Protein 5F9Z (pdb70)

Foldseek 3Di:
DQPDFDDDPLCCDPLFFPDACQPGVQSNLVCQCVSLQQWDDDPDAQDIDGGCQLVLLVVLLCVVVVVLVVVVVAEEDDFDQKDFPVLVVLVDDVQFWDWAQDDPPHGDPGIITGAQDCLSGPLLVLLVQAAAQVSPWHKYKYWDKHATNDPDHHDPLQGGRIWIKMKMKIWHPDLVVLVVVLVSVQVSLQCSLCVQLLFHWFWFWDFPLGADPQADTKIFTKGAQLSQLAIGTQWIKGFNQQSSQVSSVNWYQYPVGDIDGIGMMMIMGISSSSVSSQSLQHHSLHGATQQNRRQAQEEEEEQAAPDFDDPLQVVLVVLLVVLCVVLVHRYYYDRPNHDGSSNVVSSVLSNNHQWYWYHYPVCSVQQWTWIAGNRHRDIDIGHSVCCNPVVVVSSVVSSVVSSVVSVVVQVVQEDEDAAPVCVLVSQVSSGKYWYQAQSDPVQQVVQCVVVVVSGKGFPRHGPDQPDDADVPPRPGNGDRHHGDGITIMHHHD/DLLFQPDACQPGVQSNLVSLCVSLQQWDDDPDAQDIDGGCLLVLLVVLLCVVLVVLVVVVVAEEDDFDQKDFVCLVCQPHDDDDVRDPFWDWDQADVPHGDPGIITGDQDCLSGCLLVLLVQAAAQVSPWHKYKYWDKHATPDPPHHDPLQHGRIWTKMKMKIWHPDLVVLVVVQVSVQVSLQCSLCVQLLFHWFWFWAFPVGADPQADTKIFTKHAQLSHLAIGTAWIKGFRAQSSQVRSVNWYQYPVRDIDGIGMMMIMGISSSSVSSQSLQPGSLHGAGQQNSRQAQEEEEEADPDQAGDPLNVVLVVLLVVLCVVLVGRYDYDRDSVDHVVRVVSSVLSSNHQWYWYHYPVLSVVQWTWIAGNRPRDTDTGHSVCCSPVVVVVSVVSSVVSNVVSVVVQVVQEDEDAAPPCVQVSLVSSHKYKYQAQSDPVQQVVQQVVCVVVPPGKGFRGAGPDQPDDADVPPRCHRRDGHHGPGITIMTHHD

Solvent-accessible surface area: 38122 Å² total; per-residue (Å²): 67,27,57,141,70,125,66,35,86,57,6,87,46,149,105,0,14,79,8,43,8,88,118,43,18,84,69,0,10,33,23,0,0,48,70,0,66,0,1,7,98,19,80,11,69,3,2,29,0,15,27,19,25,0,15,56,0,5,43,22,0,48,73,46,1,24,52,78,0,91,135,45,111,3,97,7,0,11,0,3,2,0,0,33,27,86,46,39,125,88,102,90,36,80,88,43,15,0,27,0,30,10,11,5,75,70,126,39,117,71,52,20,0,1,2,17,36,0,19,13,0,0,0,36,19,0,29,131,33,4,75,29,44,139,63,19,65,31,32,1,0,0,25,14,13,0,1,62,39,14,194,101,157,25,23,11,6,4,43,9,46,15,20,17,26,0,3,0,2,0,0,1,30,66,116,147,62,0,41,77,5,0,47,62,0,3,74,29,0,9,29,2,0,35,77,11,0,0,2,6,10,29,77,0,34,11,3,103,60,42,45,42,109,20,3,56,46,4,30,0,0,4,1,12,0,33,39,52,8,98,0,1,55,3,6,28,0,22,0,0,2,44,60,18,0,123,108,34,37,0,76,3,100,39,130,118,44,57,76,56,77,0,18,0,0,4,5,7,3,28,4,34,0,0,0,0,0,0,2,10,13,2,18,18,8,0,0,2,0,0,4,96,0,0,16,22,15,0,1,0,0,0,66,22,102,140,85,121,23,72,148,95,4,31,129,9,0,84,55,0,38,83,40,0,124,92,36,62,8,73,13,33,44,4,71,84,19,81,57,41,26,14,54,0,34,4,42,35,9,4,9,0,6,0,1,25,0,28,0,4,102,64,18,39,150,146,116,7,0,82,0,4,4,7,12,35,25,69,110,39,71,10,52,2,103,83,0,121,69,55,0,49,112,10,12,123,80,0,20,96,39,11,36,130,70,2,67,92,46,12,96,106,3,47,67,104,5,69,74,56,123,47,0,33,95,11,6,102,111,35,54,2,0,12,0,3,0,1,29,59,72,80,7,0,53,102,0,56,57,29,0,61,211,136,53,0,58,1,0,0,17,12,81,116,60,130,61,89,45,122,114,83,76,26,50,10,8,62,46,107,39,65,13,124,83,3,0,2,0,1,39,29,51,132,80,92,14,24,106,8,52,10,114,121,44,18,86,67,0,8,31,25,0,0,53,64,0,68,0,0,11,98,16,76,9,71,8,3,31,0,14,31,21,29,0,15,55,0,4,45,26,0,50,72,49,0,21,101,27,0,92,116,45,114,4,91,8,0,13,0,3,0,0,0,14,31,74,41,14,20,36,142,60,99,136,45,82,15,74,32,104,60,2,0,7,4,37,10,15,19,106,64,114,38,116,78,49,10,0,0,0,17,36,0,15,14,0,0,0,36,21,0,27,132,36,5,69,36,85,67,60,20,63,26,36,2,0,0,22,13,12,0,1,62,30,31,201,110,161,29,15,12,5,8,62,10,27,16,19,18,26,0,4,0,2,0,0,1,36,67,116,149,63,0,42,73,6,0,49,61,0,2,75,30,0,10,29,0,0,54,78,7,0,0,3,9,14,26,70,0,37,11,2,110,66,41,41,60,125,21,5,59,45,4,29,0,0,5,1,12,0,37,41,46,5,71,2,6,55,3,7,28,0,23,0,0,3,47,60,17,0,123,68,23,37,0,72,5,93,22,94,172,46,73,72,68,70,0,27,0,0,4,6,9,1,29,4,38,0,0,0,1,0,0,0,12,13,4,38,75,83,0,0,2,0,0,2,98,0,0,16,23,15,0,0,0,0,0,48,37,88,82,97,61,23,71,122,44,5,91,60,16,1,78,66,0,44,84,41,0,120,82,33,61,6,75,10,32,41,3,64,81,76,66,70,69,38,48,60,0,52,40,32,31,22,2,7,0,6,0,1,18,0,27,0,5,84,59,20,38,149,126,111,8,0,81,0,3,3,6,27,61,74,68,114,54,75,8,50,3,97,91,0,95,68,19,0,48,132,21,11,127,87,1,19,96,33,10,45,133,86,4,31,91,73,14,105,114,4,49,58,106,9,70,68,48,127,45,0,32,82,9,7,104,117,29,42,2,0,10,0,3,0,16,37,45,66,85,7,0,51,99,0,52,58,80,0,46,82,54,88,56,34,0,56,0,2,0,12,10,78,108,66,131,54,92,53,57,104,62,71,30,45,8,10,51,45,97,117,98,8,55,77,0,0,1,0,0,32,38,77

CATH classification: 3.30.930.10 (+2 more: 3.40.50.800, 3.30.110.30)

Nearest PDB structures (foldseek):
  5f9z-assembly3_B  TM=1.002E+00  e=0.000E+00  Cryptosporidium parvum
  5f9z-assembly3_A  TM=9.876E-01  e=3.030E-100  Cryptosporidium parvum
  5f9y-assembly3_A  TM=9.930E-01  e=8.734E-97  Cryptosporidium parvum
  5f9y-assembly3_B  TM=9.967E-01  e=9.806E-95  Cryptosporidium parvum
  7f97-assembly1_A  TM=9.718E-01  e=1.079E-75  Plasmodium falciparum 3D7

Secondary structure (DSSP, 8-state):
--S-SPP-TTTTSTTS--S-TTTSHHHHHHHHHHHTTSEEE-SSTT-EEE-HHHHHHHHHHHHHHHHHHHTTTPEE-B--SEEEHHHHH----GGG-EEEEEETTEEEEEEEEE-S-SHHHHHHHHHHH--BGGG--EEEEEEEEEE----SPPBTTTB-SEEEEEEEEEEESSHHHHHHHHHHHHHHHHHIIIIIS----EEEE--TTTS-TTSSEEEEEEEEETTTTEEEEEEEEEEEETHHHHHHT-EEE-TTS-EEE-EEEEEEEETHHHHHHHHHH-BTTB----TTT-S-SEEEEES--SSPPPHHHHHHHHHHHHHHHHTT--EEE---TTS-HHHHHHHHHHTT-SEEEEE-HHHHHHTEEEEEETTT--EEEEEGGGHHHHHHHHHHHHHHHHHHHHHHHHHTTEEE-SSGGGHHHHHHTT-EEEEEE---HHHHHHHHHHHHT---EEEEEESS--S---TTT-B-SSSSSBP-EEEEEE-B-/-TTS--S-TTTTHHHHHHHHHHHTTSEEE-SSTT-EEE-HHHHHHHHHHHHHHHHHHHTTTPEE-B--SEEEHHHHTTTS---TTS-TT-EEEEEETTEEEEEEEEE-S-SHHHHHHHHHHH--BGGG--EEEEEEEEEE----SPPBTTTB-SEEEEEEEEEEESSHHHHHHHHHHHHHHHHHIIIIIT----EEEE--TTTS-TTSSEEEEEEEEETTTTEEEEEEEEEEEETHHHHHHT-EEE-TTS-EEE-EEEEEEEETHHHHHHHHHH-BTTB----TTT-S-SEEEEE--SSSS--HHHHHHHHHHHHHHHHTT--EEE---TTS-HHHHHHHHHHTT-SEEEEE-HHHHTTTEEEEEETTT--EEEEEGGGHHHHHHHHHHHHHHHHHHHHHHHHHHTEEE-SSGGGSHHHHHTT-EEEEEE---HHHHHHHHHHHHHT---EEEEEEES---S---TTT-B-SSSSSBP-EEEEEEEB-

Sequence (981 aa):
AHHHHHHSKENESLLGITADKITSFADWYSQVIVKSEMIEYYDISGCYILRPWSYFIWETIQSVFDQKIKQHDVQNAYFPIFVTQKKLETEGFSPEVAWVTKSGKSDLAEPIAIRPTSETIMYPYFAKWIRSHRRDLPLKINQWTSIVRWEFKHPTPFIRTREFLWQEGHTAHSTRRKEALEMVDIILNEYASIYEDLLATPVVKGTKSENEKFPGGDITKSIEGFIPEIGRAVQAATSHLLGQNFSKMFGVEFEDEKGNKEYAHQTSWGLTTRAIGVMIMTHGDNKGLVLPPKVAPVQVIIIPIIFKTVITEEQKKICNEVECILKKAGVRVKIDDRSNNYTPGWKYNHWEVKGVCLRFEVGPRDIEKRSVRVVVRDNMEKMDIPISELESKIPKLLEEFQNRLLFKAKQRQNESIIRVDTFDKVMDTLNQKKMVIAPWCEDVSCEEEIKKETARLAMKSLCIPNDQIFKIEEGKTKCFFCDKLAKKFTLFGRSYSLLGITADKITSFADWYSQVIVKSEMIEYYDISGCYILRPWSYFIWETIQSVFDQKIKQHDVQNAYFPIFVTQKKLETEKDHVEGFSPEVAWVTKSGKSDLAEPIAIRPTSETIMYPYFAKWIRSHRDLPLKINQWTSIVRWEFKHPTPFIRTREFLWQEGHTAHSTRRKEALEMVDIILNEYASIYEDLLATPVVKGTKSENEKFPGGDITKSIEGFIPEIGRAVQAATSHLLGQNFSKMFGVEFEDEKGNKEYAHQTSWGLTTRAIGVMIMTHGDNKGLVLPPKVAPVQVIIIPIIFKTVITEEQKKICNEVECILKKAGVRVKIDDRSNYTPGWKYNHWEVKGVCLRFEVGPRDIEKRSVRVVVRDNMEKMDIPISELESKIPKLLEEFQNRLLFKAKQRQNESIIRVDTFDKVMDTLNQKKMVIAPWCEDVSCEEEIKKETARLSGAMKSLCIPNDQIFKIEEGKTKCFFCDKLAKKFTLFGRSY

Structure (mmCIF, N/CA/C/O backbone):
data_5F9Z
#
_entry.id   5F9Z
#
_cell.length_a   89.400
_cell.length_b   108.720
_cell.length_c   126.350
_cell.angle_alpha   90.000
_cell.angle_beta   90.000
_cell.angle_gamma   90.000
#
_symmetry.space_group_name_H-M   'P 21 21 21'
#
loop_
_entity.id
_entity.type
_entity.pdbx_description
1 polymer 'Aminoacyl-tRNA synthetase'
2 non-polymer 'MAGNESIUM ION'
3 non-polymer 'PHOSPHOAMINOPHOSPHONIC ACID-ADENYLATE ESTER'
4 non-polymer 7-bromo-6-chloro-3-{3-[(2R,3S)-3-hydroxypiperidin-2-yl]-2-oxopropyl}quinazolin-4(3H)-one
5 non-polymer 'ZINC ION'
6 non-polymer GLYCEROL
7 water water
#
loop_
_atom_site.group_PDB
_atom_site.id
_atom_site.type_symbol
_atom_site.label_atom_id
_atom_site.label_alt_id
_atom_site.label_comp_id
_atom_site.label_asym_id
_atom_site.label_entity_id
_atom_site.label_seq_id
_atom_site.pdbx_PDB_ins_code
_atom_site.Cartn_x
_atom_site.Cartn_y
_atom_site.Cartn_z
_atom_site.occupancy
_atom_site.B_iso_or_equiv
_atom_site.auth_seq_id
_atom_site.auth_comp_id
_atom_site.auth_asym_id
_atom_site.auth_atom_id
_atom_site.pdbx_PDB_model_num
ATOM 1 N N . ALA A 1 2 ? 20.560 38.023 38.880 1.00 73.48 179 ALA A N 1
ATOM 2 C CA . ALA A 1 2 ? 19.378 37.387 39.455 1.00 75.54 179 ALA A CA 1
ATOM 3 C C . ALA A 1 2 ? 19.729 35.978 39.915 1.00 73.54 179 ALA A C 1
ATOM 4 O O . ALA A 1 2 ? 18.879 35.214 40.370 1.00 73.48 179 ALA A O 1
ATOM 6 N N . HIS A 1 3 ? 21.012 35.667 39.791 1.00 72.04 180 HIS A N 1
ATOM 7 C CA . HIS A 1 3 ? 21.592 34.371 40.117 1.00 69.31 180 HIS A CA 1
ATOM 8 C C . HIS A 1 3 ? 22.060 34.274 41.562 1.00 70.42 180 HIS A C 1
ATOM 9 O O . HIS A 1 3 ? 22.082 33.173 42.127 1.00 67.80 180 HIS A O 1
ATOM 16 N N . HIS A 1 4 ? 22.457 35.395 42.163 1.00 74.22 181 HIS A N 1
ATOM 17 C CA . HIS A 1 4 ? 23.016 35.397 43.510 1.00 77.15 181 HIS A CA 1
ATOM 18 C C . HIS A 1 4 ? 22.207 36.294 44.436 1.00 81.90 181 HIS A C 1
ATOM 19 O O . HIS A 1 4 ? 22.759 37.176 45.102 1.00 84.85 181 HIS A O 1
ATOM 21 N N . HIS A 1 5 ? 20.894 36.077 44.485 1.00 84.27 182 HIS A N 1
ATOM 22 C CA . HIS A 1 5 ? 20.001 36.863 45.325 1.00 91.10 182 HIS A CA 1
ATOM 23 C C . HIS A 1 5 ? 19.653 36.177 46.638 1.00 96.71 182 HIS A C 1
ATOM 24 O O . HIS A 1 5 ? 19.611 36.835 47.681 1.00 100.76 182 HIS A O 1
ATOM 31 N N . HIS A 1 6 ? 19.399 34.874 46.611 1.00 96.53 183 HIS A N 1
ATOM 32 C CA . HIS A 1 6 ? 18.899 34.168 47.779 1.00 99.85 183 HIS A CA 1
ATOM 33 C C . HIS A 1 6 ? 20.047 33.653 48.647 1.00 98.94 183 HIS A C 1
ATOM 34 O O . HIS A 1 6 ? 21.224 33.729 48.287 1.00 97.39 183 HIS A O 1
ATOM 41 N N . HIS A 1 7 ? 19.680 33.117 49.809 1.00 96.11 184 HIS A N 1
ATOM 42 C CA . HIS A 1 7 ? 20.656 32.779 50.836 1.00 92.00 184 HIS A CA 1
ATOM 43 C C . HIS A 1 7 ? 21.474 31.553 50.447 1.00 84.45 184 HIS A C 1
ATOM 44 O O . HIS A 1 7 ? 20.919 30.499 50.122 1.00 81.83 184 HIS A O 1
ATOM 51 N N . HIS A 1 8 ? 22.796 31.692 50.495 1.00 80.68 185 HIS A N 1
ATOM 52 C CA . HIS A 1 8 ? 23.719 30.582 50.308 1.00 74.30 185 HIS A CA 1
ATOM 53 C C . HIS A 1 8 ? 24.163 30.049 51.665 1.00 77.28 185 HIS A C 1
ATOM 54 O O . HIS A 1 8 ? 24.492 30.822 52.570 1.00 80.30 185 HIS A O 1
ATOM 61 N N . SER A 1 9 ? 24.173 28.726 51.798 1.00 76.06 186 SER A N 1
ATOM 62 C CA . SER A 1 9 ? 24.552 28.082 53.045 1.00 78.09 186 SER A CA 1
ATOM 63 C C . SER A 1 9 ? 26.061 27.847 53.083 1.00 76.67 186 SER A C 1
ATOM 64 O O . SER A 1 9 ? 26.793 28.158 52.139 1.00 73.47 186 SER A O 1
ATOM 67 N N . LYS A 1 10 ? 26.536 27.287 54.199 1.00 79.99 187 LYS A N 1
ATOM 68 C CA . LYS A 1 10 ? 27.957 26.984 54.327 1.00 79.34 187 LYS A CA 1
ATOM 69 C C . LYS A 1 10 ? 28.387 25.890 53.359 1.00 74.79 187 LYS A C 1
ATOM 70 O O . LYS A 1 10 ? 29.543 25.873 52.920 1.00 73.97 187 LYS A O 1
ATOM 72 N N . GLU A 1 11 ? 27.480 24.973 53.017 1.00 72.50 188 GLU A N 1
ATOM 73 C CA . GLU A 1 11 ? 27.791 23.938 52.040 1.00 68.62 188 GLU A CA 1
ATOM 74 C C . GLU A 1 11 ? 27.675 24.435 50.605 1.00 66.75 188 GLU A C 1
ATOM 75 O O . GLU A 1 11 ? 28.305 23.858 49.712 1.00 63.22 188 GLU A O 1
ATOM 81 N N . ASN A 1 12 ? 26.885 25.485 50.363 1.00 69.11 189 ASN A N 1
ATOM 82 C CA . ASN A 1 12 ? 26.824 26.063 49.025 1.00 67.63 189 ASN A CA 1
ATOM 83 C C . ASN A 1 12 ? 28.124 26.767 48.662 1.00 67.55 189 ASN A C 1
ATOM 84 O O . ASN A 1 12 ? 28.491 26.820 47.482 1.00 64.24 189 ASN A O 1
ATOM 89 N N . GLU A 1 13 ? 28.832 27.307 49.653 1.00 71.95 190 GLU A N 1
ATOM 90 C CA . GLU A 1 13 ? 30.103 27.982 49.421 1.00 73.48 190 GLU A CA 1
ATOM 91 C C . GLU A 1 13 ? 31.278 27.018 49.321 1.00 73.39 190 GLU A C 1
ATOM 92 O O . GLU A 1 13 ? 32.418 27.471 49.173 1.00 73.83 190 GLU A O 1
ATOM 94 N N . SER A 1 14 ? 31.034 25.712 49.397 1.00 72.64 191 SER A N 1
ATOM 95 C CA . SER A 1 14 ? 32.099 24.726 49.308 1.00 70.35 191 SER A CA 1
ATOM 96 C C . SER A 1 14 ? 32.534 24.539 47.856 1.00 65.08 191 SER A C 1
ATOM 97 O O . SER A 1 14 ? 31.965 25.116 46.925 1.00 62.79 191 SER A O 1
ATOM 100 N N . LEU A 1 15 ? 33.569 23.719 47.664 1.00 63.50 192 LEU A N 1
ATOM 101 C CA . LEU A 1 15 ? 33.949 23.315 46.317 1.00 58.37 192 LEU A CA 1
ATOM 102 C C . LEU A 1 15 ? 32.946 22.341 45.715 1.00 55.26 192 LEU A C 1
ATOM 103 O O . LEU A 1 15 ? 32.913 22.182 44.491 1.00 54.37 192 LEU A O 1
ATOM 108 N N . LEU A 1 16 ? 32.135 21.685 46.549 1.00 53.50 193 LEU A N 1
ATOM 109 C CA . LEU A 1 16 ? 31.038 20.868 46.050 1.00 48.24 193 LEU A CA 1
ATOM 110 C C . LEU A 1 16 ? 29.880 21.706 45.531 1.00 44.90 193 LEU A C 1
ATOM 111 O O . LEU A 1 16 ? 28.981 21.158 44.885 1.00 43.26 193 LEU A O 1
ATOM 116 N N . GLY A 1 17 ? 29.876 23.010 45.804 1.00 42.81 194 GLY A N 1
ATOM 117 C CA . GLY A 1 17 ? 28.948 23.928 45.183 1.00 41.41 194 GLY A CA 1
ATOM 118 C C . GLY A 1 17 ? 29.532 24.530 43.921 1.00 39.50 194 GLY A C 1
ATOM 119 O O . GLY A 1 17 ? 30.563 24.097 43.404 1.00 38.51 194 GLY A O 1
ATOM 120 N N . ILE A 1 18 ? 28.854 25.557 43.420 1.00 37.94 195 ILE A N 1
ATOM 121 C CA . ILE A 1 18 ? 29.284 26.270 42.224 1.00 34.81 195 ILE A CA 1
ATOM 122 C C . ILE A 1 18 ? 30.083 27.489 42.664 1.00 35.70 195 ILE A C 1
ATOM 123 O O . ILE A 1 18 ? 29.569 28.352 43.386 1.00 36.62 195 ILE A O 1
ATOM 128 N N . THR A 1 19 ? 31.343 27.554 42.236 1.00 33.97 196 THR A N 1
ATOM 129 C CA . THR A 1 19 ? 32.235 28.633 42.639 1.00 34.58 196 THR A CA 1
ATOM 130 C C . THR A 1 19 ? 32.270 29.778 41.638 1.00 40.63 196 THR A C 1
ATOM 131 O O . THR A 1 19 ? 32.578 30.912 42.020 1.00 42.61 196 THR A O 1
ATOM 135 N N . ALA A 1 20 ? 31.962 29.510 40.373 1.00 37.70 197 ALA A N 1
ATOM 136 C CA . ALA A 1 20 ? 31.994 30.531 39.340 1.00 36.78 197 ALA A CA 1
ATOM 137 C C . ALA A 1 20 ? 30.662 31.265 39.274 1.00 38.31 197 ALA A C 1
ATOM 138 O O . ALA A 1 20 ? 29.592 30.650 39.307 1.00 37.66 197 ALA A O 1
ATOM 140 N N . ASP A 1 21 ? 30.744 32.586 39.174 1.00 40.24 198 ASP A N 1
ATOM 141 C CA . ASP A 1 21 ? 29.558 33.425 39.104 1.00 40.99 198 ASP A CA 1
ATOM 142 C C . ASP A 1 21 ? 28.917 33.322 37.724 1.00 39.56 198 ASP A C 1
ATOM 143 O O . ASP A 1 21 ? 29.605 33.344 36.700 1.00 32.99 198 ASP A O 1
ATOM 148 N N . LYS A 1 22 ? 27.585 33.205 37.698 1.00 33.99 199 LYS A N 1
ATOM 149 C CA . LYS A 1 22 ? 26.889 32.971 36.433 1.00 32.20 199 LYS A CA 1
ATOM 150 C C . LYS A 1 22 ? 27.029 34.157 35.486 1.00 36.86 199 LYS A C 1
ATOM 151 O O . LYS A 1 22 ? 27.164 33.976 34.270 1.00 34.20 199 LYS A O 1
ATOM 157 N N . ILE A 1 23 ? 27.001 35.377 36.019 1.00 39.74 200 ILE A N 1
ATOM 158 C CA . ILE A 1 23 ? 27.007 36.557 35.161 1.00 40.98 200 ILE A CA 1
ATOM 159 C C . ILE A 1 23 ? 28.427 36.925 34.746 1.00 40.44 200 ILE A C 1
ATOM 160 O O . ILE A 1 23 ? 28.701 37.155 33.562 1.00 39.71 200 ILE A O 1
ATOM 165 N N . THR A 1 24 ? 29.354 36.981 35.704 1.00 38.46 201 THR A N 1
ATOM 166 C CA . THR A 1 24 ? 30.703 37.449 35.405 1.00 44.73 201 THR A CA 1
ATOM 167 C C . THR A 1 24 ? 31.614 36.355 34.860 1.00 42.06 201 THR A C 1
ATOM 168 O O . THR A 1 24 ? 32.597 36.673 34.181 1.00 43.61 201 THR A O 1
ATOM 172 N N . SER A 1 25 ? 31.320 35.078 35.138 1.00 39.58 202 SER A N 1
ATOM 173 C CA . SER A 1 25 ? 32.125 33.958 34.656 1.00 37.39 202 SER A CA 1
ATOM 174 C C . SER A 1 25 ? 31.170 32.873 34.147 1.00 34.75 202 SER A C 1
ATOM 175 O O . SER A 1 25 ? 31.054 31.787 34.713 1.00 34.03 202 SER A O 1
ATOM 178 N N . PHE A 1 26 ? 30.484 33.176 33.042 1.00 35.35 203 PHE A N 1
ATOM 179 C CA . PHE A 1 26 ? 29.408 32.311 32.566 1.00 35.57 203 PHE A CA 1
ATOM 180 C C . PHE A 1 26 ? 29.933 30.967 32.077 1.00 34.62 203 PHE A C 1
ATOM 181 O O . PHE A 1 26 ? 29.349 29.921 32.384 1.00 33.24 203 PHE A O 1
ATOM 189 N N . ALA A 1 27 ? 31.022 30.974 31.303 1.00 36.29 204 ALA A N 1
ATOM 190 C CA . ALA A 1 27 ? 31.547 29.725 30.759 1.00 34.07 204 ALA A CA 1
ATOM 191 C C . ALA A 1 27 ? 31.963 28.769 31.869 1.00 35.44 204 ALA A C 1
ATOM 192 O O . ALA A 1 27 ? 31.652 27.573 31.818 1.00 36.25 204 ALA A O 1
ATOM 194 N N . ASP A 1 28 ? 32.663 29.279 32.884 1.00 36.12 205 ASP A N 1
ATOM 195 C CA . ASP A 1 28 ? 33.054 28.433 34.006 1.00 35.20 205 ASP A CA 1
ATOM 196 C C . ASP A 1 28 ? 31.842 28.024 34.834 1.00 33.31 205 ASP A C 1
ATOM 197 O O . ASP A 1 28 ? 31.789 26.904 35.356 1.00 32.28 205 ASP A O 1
ATOM 202 N N . TRP A 1 29 ? 30.856 28.917 34.964 1.00 33.48 206 TRP A N 1
ATOM 203 C CA . TRP A 1 29 ? 29.628 28.563 35.669 1.00 32.58 206 TRP A CA 1
ATOM 204 C C . TRP A 1 29 ? 28.897 27.430 34.963 1.00 31.24 206 TRP A C 1
ATOM 205 O O . TRP A 1 29 ? 28.424 26.487 35.608 1.00 22.87 206 TRP A O 1
ATOM 216 N N . TYR A 1 30 ? 28.794 27.506 33.634 1.00 30.70 207 TYR A N 1
ATOM 217 C CA . TYR A 1 30 ? 28.079 26.480 32.883 1.00 29.46 207 TYR A CA 1
ATOM 218 C C . TYR A 1 30 ? 28.769 25.128 33.002 1.00 27.68 207 TYR A C 1
ATOM 219 O O . TYR A 1 30 ? 28.105 24.094 33.137 1.00 26.74 207 TYR A O 1
ATOM 228 N N . SER A 1 31 ? 30.104 25.116 32.971 1.00 28.74 208 SER A N 1
ATOM 229 C CA . SER A 1 31 ? 30.839 23.861 33.081 1.00 28.05 208 SER A CA 1
ATOM 230 C C . SER A 1 31 ? 30.653 23.230 34.457 1.00 29.33 208 SER A C 1
ATOM 231 O O . SER A 1 31 ? 30.399 22.026 34.568 1.00 29.16 208 SER A O 1
ATOM 234 N N . GLN A 1 32 ? 30.775 24.031 35.519 1.00 30.59 209 GLN A N 1
ATOM 235 C CA . GLN A 1 32 ? 30.620 23.493 36.867 1.00 32.04 209 GLN A CA 1
ATOM 236 C C . GLN A 1 32 ? 29.201 22.994 37.108 1.00 32.69 209 GLN A C 1
ATOM 237 O O . GLN A 1 32 ? 28.999 21.995 37.808 1.00 34.60 209 GLN A O 1
ATOM 243 N N . VAL A 1 33 ? 28.205 23.672 36.535 1.00 31.00 210 VAL A N 1
ATOM 244 C CA . VAL A 1 33 ? 26.816 23.297 36.780 1.00 29.54 210 VAL A CA 1
ATOM 245 C C . VAL A 1 33 ? 26.497 21.953 36.134 1.00 27.67 210 VAL A C 1
ATOM 246 O O . VAL A 1 33 ? 25.851 21.095 36.746 1.00 27.68 210 VAL A O 1
ATOM 250 N N . ILE A 1 34 ? 26.950 21.739 34.898 1.00 27.08 211 ILE A N 1
ATOM 251 C CA . ILE A 1 34 ? 26.630 20.491 34.211 1.00 27.49 211 ILE A CA 1
ATOM 252 C C . ILE A 1 34 ? 27.506 19.331 34.669 1.00 27.31 211 ILE A C 1
ATOM 253 O O . ILE A 1 34 ? 27.100 18.170 34.533 1.00 27.15 211 ILE A O 1
ATOM 258 N N . VAL A 1 35 ? 28.689 19.602 35.210 1.00 25.82 212 VAL A N 1
ATOM 259 C CA . VAL A 1 35 ? 29.576 18.535 35.667 1.00 26.92 212 VAL A CA 1
ATOM 260 C C . VAL A 1 35 ? 29.261 18.126 37.100 1.00 27.02 212 VAL A C 1
ATOM 261 O O . VAL A 1 35 ? 29.034 16.947 37.383 1.00 26.05 212 VAL A O 1
ATOM 265 N N . LYS A 1 36 ? 29.237 19.091 38.024 1.00 25.99 213 LYS A N 1
ATOM 266 C CA . LYS A 1 36 ? 29.018 18.775 39.431 1.00 26.40 213 LYS A CA 1
ATOM 267 C C . LYS A 1 36 ? 27.621 18.231 39.699 1.00 26.10 213 LYS A C 1
ATOM 268 O O . LYS A 1 36 ? 27.425 17.533 40.700 1.00 26.74 213 LYS A O 1
ATOM 274 N N . SER A 1 37 ? 26.650 18.530 38.839 1.00 25.23 214 SER A N 1
ATOM 275 C CA . SER A 1 37 ? 25.317 17.960 38.974 1.00 24.90 214 SER A CA 1
ATOM 276 C C . SER A 1 37 ? 25.210 16.565 38.375 1.00 27.06 214 SER A C 1
ATOM 277 O O . SER A 1 37 ? 24.111 15.999 38.364 1.00 26.72 214 SER A O 1
ATOM 280 N N . GLU A 1 38 ? 26.318 16.011 37.876 1.00 29.13 215 GLU A N 1
ATOM 281 C CA . GLU A 1 38 ? 26.343 14.681 37.265 1.00 30.25 215 GLU A CA 1
ATOM 282 C C . GLU A 1 38 ? 25.438 14.618 36.037 1.00 29.43 215 GLU A C 1
ATOM 283 O O . GLU A 1 38 ? 24.761 13.619 35.788 1.00 30.31 215 GLU A O 1
ATOM 289 N N . MET A 1 39 ? 25.425 15.703 35.264 1.00 28.67 216 MET A N 1
ATOM 290 C CA . MET A 1 39 ? 24.723 15.740 33.988 1.00 29.39 216 MET A CA 1
ATOM 291 C C . MET A 1 39 ? 25.621 15.341 32.826 1.00 28.43 216 MET A C 1
ATOM 292 O O . MET A 1 39 ? 25.191 14.598 31.936 1.00 26.71 216 MET A O 1
ATOM 297 N N . ILE A 1 40 ? 26.863 15.817 32.825 1.00 29.22 217 ILE A N 1
ATOM 298 C CA . ILE A 1 40 ? 27.738 15.752 31.661 1.00 30.71 217 ILE A CA 1
ATOM 299 C C . ILE A 1 40 ? 29.125 15.302 32.096 1.00 31.77 217 ILE A C 1
ATOM 300 O O . ILE A 1 40 ? 29.624 15.715 33.148 1.00 34.60 217 ILE A O 1
ATOM 305 N N . GLU A 1 41 ? 29.739 14.441 31.289 1.00 30.89 218 GLU A N 1
ATOM 306 C CA . GLU A 1 41 ? 31.156 14.124 31.390 1.00 33.28 218 GLU A CA 1
ATOM 307 C C . GLU A 1 41 ? 31.833 14.532 30.091 1.00 35.64 218 GLU A C 1
ATOM 308 O O . GLU A 1 41 ? 31.337 14.214 29.004 1.00 35.23 218 GLU A O 1
ATOM 314 N N . TYR A 1 42 ? 32.952 15.243 30.201 1.00 36.28 219 TYR A N 1
ATOM 315 C CA . TYR A 1 42 ? 33.703 15.622 29.014 1.00 36.73 219 TYR A CA 1
ATOM 316 C C . TYR A 1 42 ? 34.405 14.405 28.424 1.00 38.73 219 TYR A C 1
ATOM 317 O O . TYR A 1 42 ? 34.900 13.538 29.149 1.00 40.19 219 TYR A O 1
ATOM 326 N N . TYR A 1 43 ? 34.438 14.344 27.097 1.00 38.41 220 TYR A N 1
ATOM 327 C CA . TYR A 1 43 ? 34.980 13.209 26.369 1.00 37.51 220 TYR A CA 1
ATOM 328 C C . TYR A 1 43 ? 36.310 13.588 25.731 1.00 38.08 220 TYR A C 1
ATOM 329 O O . TYR A 1 43 ? 36.558 14.757 25.423 1.00 38.59 220 TYR A O 1
ATOM 338 N N . ASP A 1 44 ? 37.168 12.586 25.535 1.00 39.61 221 ASP A N 1
ATOM 339 C CA . ASP A 1 44 ? 38.479 12.830 24.943 1.00 41.49 221 ASP A CA 1
ATOM 340 C C . ASP A 1 44 ? 38.411 13.135 23.452 1.00 42.93 221 ASP A C 1
ATOM 341 O O . ASP A 1 44 ? 39.456 13.378 22.839 1.00 45.18 221 ASP A O 1
ATOM 346 N N . ILE A 1 45 ? 37.221 13.123 22.859 1.00 41.93 222 ILE A N 1
ATOM 347 C CA . ILE A 1 45 ? 37.013 13.531 21.475 1.00 43.52 222 ILE A CA 1
ATOM 348 C C . ILE A 1 45 ? 36.251 14.848 21.502 1.00 40.59 222 ILE A C 1
ATOM 349 O O . ILE A 1 45 ? 35.132 14.914 22.025 1.00 37.48 222 ILE A O 1
ATOM 354 N N . SER A 1 46 ? 36.863 15.892 20.946 1.00 42.47 223 SER A N 1
ATOM 355 C CA . SER A 1 46 ? 36.319 17.240 21.056 1.00 41.36 223 SER A CA 1
ATOM 356 C C . SER A 1 46 ? 34.916 17.316 20.468 1.00 39.22 223 SER A C 1
ATOM 357 O O . SER A 1 46 ? 34.613 16.686 19.452 1.00 41.11 223 SER A O 1
ATOM 360 N N . GLY A 1 47 ? 34.054 18.090 21.123 1.00 36.05 224 GLY A N 1
ATOM 361 C CA . GLY A 1 47 ? 32.691 18.266 20.674 1.00 34.50 224 GLY A CA 1
ATOM 362 C C . GLY A 1 47 ? 31.721 17.189 21.105 1.00 33.12 224 GLY A C 1
ATOM 363 O O . GLY A 1 47 ? 30.520 17.323 20.843 1.00 31.87 224 GLY A O 1
ATOM 364 N N . CYS A 1 48 ? 32.195 16.129 21.751 1.00 33.12 225 CYS A N 1
ATOM 365 C CA . CYS A 1 48 ? 31.342 15.050 22.225 1.00 30.13 225 CYS A CA 1
ATOM 366 C C . CYS A 1 48 ? 31.299 15.062 23.746 1.00 28.48 225 CYS A C 1
ATOM 367 O O . CYS A 1 48 ? 32.311 15.322 24.404 1.00 30.21 225 CYS A O 1
ATOM 370 N N . TYR A 1 49 ? 30.120 14.790 24.300 1.00 25.74 226 TYR A N 1
ATOM 371 C CA . TYR A 1 49 ? 29.908 14.855 25.738 1.00 24.32 226 TYR A CA 1
ATOM 372 C C . TYR A 1 49 ? 29.013 13.705 26.167 1.00 23.96 226 TYR A C 1
ATOM 373 O O . TYR A 1 49 ? 28.023 13.394 25.499 1.00 23.53 226 TYR A O 1
ATOM 382 N N . ILE A 1 50 ? 29.369 13.076 27.281 1.00 25.65 227 ILE A N 1
ATOM 383 C CA . ILE A 1 50 ? 28.602 11.953 27.806 1.00 26.34 227 ILE A CA 1
ATOM 384 C C . ILE A 1 50 ? 27.335 12.480 28.463 1.00 24.98 227 ILE A C 1
ATOM 385 O O . ILE A 1 50 ? 27.390 13.361 29.329 1.00 25.24 227 ILE A O 1
ATOM 390 N N . LEU A 1 51 ? 26.189 11.939 28.054 1.00 23.68 228 LEU A N 1
ATOM 391 C CA . LEU A 1 51 ? 24.901 12.300 28.645 1.00 21.41 228 LEU A CA 1
ATOM 392 C C . LEU A 1 51 ? 24.637 11.351 29.806 1.00 21.67 228 LEU A C 1
ATOM 393 O O . LEU A 1 51 ? 24.121 10.246 29.629 1.00 22.05 228 LEU A O 1
ATOM 398 N N . ARG A 1 52 ? 25.003 11.785 31.010 1.00 22.70 229 ARG A N 1
ATOM 399 C CA . ARG A 1 52 ? 24.745 11.001 32.204 1.00 23.92 229 ARG A CA 1
ATOM 400 C C . ARG A 1 52 ? 23.242 10.955 32.484 1.00 25.58 229 ARG A C 1
ATOM 401 O O . ARG A 1 52 ? 22.483 11.781 31.972 1.00 25.79 229 ARG A O 1
ATOM 409 N N . PRO A 1 53 ? 22.786 9.981 33.282 1.00 23.86 230 PRO A N 1
ATOM 410 C CA . PRO A 1 53 ? 21.335 9.821 33.495 1.00 25.28 230 PRO A CA 1
ATOM 411 C C . PRO A 1 53 ? 20.614 11.076 33.957 1.00 27.24 230 PRO A C 1
ATOM 412 O O . PRO A 1 53 ? 19.435 11.253 33.623 1.00 29.81 230 PRO A O 1
ATOM 416 N N . TRP A 1 54 ? 21.275 11.957 34.713 1.00 25.84 231 TRP A N 1
ATOM 417 C CA . TRP A 1 54 ? 20.589 13.141 35.219 1.00 24.85 231 TRP A CA 1
ATOM 418 C C . TRP A 1 54 ? 20.199 14.092 34.094 1.00 26.75 231 TRP A C 1
ATOM 419 O O . TRP A 1 54 ? 19.175 14.777 34.192 1.00 28.88 231 TRP A O 1
ATOM 430 N N . SER A 1 55 ? 20.993 14.150 33.025 1.00 25.79 232 SER A N 1
ATOM 431 C CA . SER A 1 55 ? 20.631 14.949 31.861 1.00 24.65 232 SER A CA 1
ATOM 432 C C . SER A 1 55 ? 19.869 14.135 30.823 1.00 21.97 232 SER A C 1
ATOM 433 O O . SER A 1 55 ? 18.966 14.664 30.166 1.00 20.58 232 SER A O 1
ATOM 436 N N . TYR A 1 56 ? 20.211 12.853 30.666 1.00 21.75 233 TYR A N 1
ATOM 437 C CA . TYR A 1 56 ? 19.540 12.035 29.662 1.00 22.10 233 TYR A CA 1
ATOM 438 C C . TYR A 1 56 ? 18.079 11.789 30.018 1.00 22.10 233 TYR A C 1
ATOM 439 O O . TYR A 1 56 ? 17.259 11.549 29.125 1.00 22.77 233 TYR A O 1
ATOM 448 N N . PHE A 1 57 ? 17.738 11.835 31.309 1.00 20.80 234 PHE A N 1
ATOM 449 C CA . PHE A 1 57 ? 16.334 11.774 31.702 1.00 21.31 234 PHE A CA 1
ATOM 450 C C . PHE A 1 57 ? 15.547 12.925 31.090 1.00 22.08 234 PHE A C 1
ATOM 451 O O . PHE A 1 57 ? 14.409 12.741 30.642 1.00 22.54 234 PHE A O 1
ATOM 459 N N . ILE A 1 58 ? 16.136 14.123 31.071 1.00 22.39 235 ILE A N 1
ATOM 460 C CA . ILE A 1 58 ? 15.436 15.287 30.540 1.00 23.45 235 ILE A CA 1
ATOM 461 C C . ILE A 1 58 ? 15.188 15.125 29.046 1.00 23.12 235 ILE A C 1
ATOM 462 O O . ILE A 1 58 ? 14.135 15.520 28.532 1.00 23.46 235 ILE A O 1
ATOM 467 N N . TRP A 1 59 ? 16.141 14.529 28.326 1.00 22.21 236 TRP A N 1
ATOM 468 C CA . TRP A 1 59 ? 15.919 14.268 26.908 1.00 24.30 236 TRP A CA 1
ATOM 469 C C . TRP A 1 59 ? 14.865 13.188 26.706 1.00 23.90 236 TRP A C 1
ATOM 470 O O . TRP A 1 59 ? 14.045 13.279 25.784 1.00 22.50 236 TRP A O 1
ATOM 481 N N . GLU A 1 60 ? 14.872 12.157 27.556 1.00 24.88 237 GLU A N 1
ATOM 482 C CA . GLU A 1 60 ? 13.833 11.135 27.484 1.00 24.53 237 GLU A CA 1
ATOM 483 C C . GLU A 1 60 ? 12.459 11.729 27.756 1.00 24.40 237 GLU A C 1
ATOM 484 O O . GLU A 1 60 ? 11.461 11.300 27.166 1.00 24.40 237 GLU A O 1
ATOM 490 N N . THR A 1 61 ? 12.387 12.717 28.651 1.00 23.30 238 THR A N 1
ATOM 491 C CA . THR A 1 61 ? 11.122 13.399 28.902 1.00 22.90 238 THR A CA 1
ATOM 492 C C . THR A 1 61 ? 10.725 14.259 27.708 1.00 23.99 238 THR A C 1
ATOM 493 O O . THR A 1 61 ? 9.565 14.245 27.279 1.00 26.06 238 THR A O 1
ATOM 497 N N . ILE A 1 62 ? 11.679 15.015 27.160 1.00 23.26 239 ILE A N 1
ATOM 498 C CA . ILE A 1 62 ? 11.421 15.778 25.941 1.00 24.07 239 ILE A CA 1
ATOM 499 C C . ILE A 1 62 ? 10.993 14.847 24.816 1.00 27.22 239 ILE A C 1
ATOM 500 O O . ILE A 1 62 ? 10.049 15.138 24.071 1.00 28.95 239 ILE A O 1
ATOM 505 N N . GLN A 1 63 ? 11.675 13.707 24.682 1.00 26.65 240 GLN A N 1
ATOM 506 C CA . GLN A 1 63 ? 11.317 12.750 23.641 1.00 28.24 240 GLN A CA 1
ATOM 507 C C . GLN A 1 63 ? 9.934 12.159 23.882 1.00 28.38 240 GLN A C 1
ATOM 508 O O . GLN A 1 63 ? 9.135 12.041 22.948 1.00 29.61 240 GLN A O 1
ATOM 514 N N . SER A 1 64 ? 9.630 11.793 25.130 1.00 26.81 241 SER A N 1
ATOM 515 C CA . SER A 1 64 ? 8.335 11.190 25.430 1.00 25.04 241 SER A CA 1
ATOM 516 C C . SER A 1 64 ? 7.191 12.162 25.171 1.00 25.09 241 SER A C 1
ATOM 517 O O . SER A 1 64 ? 6.166 11.786 24.590 1.00 24.82 241 SER A O 1
ATOM 520 N N . VAL A 1 65 ? 7.347 13.418 25.594 1.00 23.79 242 VAL A N 1
ATOM 521 C CA . VAL A 1 65 ? 6.266 14.387 25.449 1.00 22.21 242 VAL A CA 1
ATOM 522 C C . VAL A 1 65 ? 6.070 14.760 23.986 1.00 25.11 242 VAL A C 1
ATOM 523 O O . VAL A 1 65 ? 4.936 14.835 23.498 1.00 27.89 242 VAL A O 1
ATOM 527 N N . PHE A 1 66 ? 7.165 14.992 23.259 1.00 23.55 243 PHE A N 1
ATOM 528 C CA . PHE A 1 66 ? 7.039 15.415 21.868 1.00 22.09 243 PHE A CA 1
ATOM 529 C C . PHE A 1 66 ? 6.558 14.274 20.980 1.00 22.29 243 PHE A C 1
ATOM 530 O O . PHE A 1 66 ? 5.803 14.501 20.028 1.00 21.99 243 PHE A O 1
ATOM 538 N N . ASP A 1 67 ? 6.990 13.043 21.270 1.00 22.54 244 ASP A N 1
ATOM 539 C CA . ASP A 1 67 ? 6.555 11.901 20.472 1.00 24.05 244 ASP A CA 1
ATOM 540 C C . ASP A 1 67 ? 5.046 11.713 20.562 1.00 23.48 244 ASP A C 1
ATOM 541 O O . ASP A 1 67 ? 4.392 11.389 19.564 1.00 26.31 244 ASP A O 1
ATOM 546 N N . GLN A 1 68 ? 4.474 11.918 21.751 1.00 21.93 245 GLN A N 1
ATOM 547 C CA . GLN A 1 68 ? 3.024 11.846 21.893 1.00 23.16 245 GLN A CA 1
ATOM 548 C C . GLN A 1 68 ? 2.334 12.993 21.166 1.00 25.62 245 GLN A C 1
ATOM 549 O O . GLN A 1 68 ? 1.193 12.840 20.714 1.00 27.63 245 GLN A O 1
ATOM 551 N N . LYS A 1 69 ? 3.006 14.140 21.039 1.00 23.92 246 LYS A N 1
ATOM 552 C CA . LYS A 1 69 ? 2.410 15.280 20.350 1.00 25.30 246 LYS A CA 1
ATOM 553 C C . LYS A 1 69 ? 2.288 15.020 18.853 1.00 22.04 246 LYS A C 1
ATOM 554 O O . LYS A 1 69 ? 1.235 15.266 18.255 1.00 21.32 246 LYS A O 1
ATOM 560 N N . ILE A 1 70 ? 3.360 14.526 18.227 1.00 22.56 247 ILE A N 1
ATOM 561 C CA . ILE A 1 70 ? 3.328 14.319 16.782 1.00 23.38 247 ILE A CA 1
ATOM 562 C C . ILE A 1 70 ? 2.465 13.118 16.422 1.00 23.23 247 ILE A C 1
ATOM 563 O O . ILE A 1 70 ? 1.932 13.044 15.309 1.00 25.55 247 ILE A O 1
ATOM 568 N N . LYS A 1 71 ? 2.309 12.163 17.341 1.00 22.16 248 LYS A N 1
ATOM 569 C CA . LYS A 1 71 ? 1.381 11.064 17.105 1.00 23.21 248 LYS A CA 1
ATOM 570 C C . LYS A 1 71 ? -0.064 11.540 17.030 1.00 25.99 248 LYS A C 1
ATOM 571 O O . LYS A 1 71 ? -0.898 10.856 16.427 1.00 27.27 248 LYS A O 1
ATOM 577 N N . GLN A 1 72 ? -0.377 12.696 17.622 1.00 27.24 249 GLN A N 1
ATOM 578 C CA . GLN A 1 72 ? -1.699 13.289 17.457 1.00 30.29 249 GLN A CA 1
ATOM 579 C C . GLN A 1 72 ? -1.962 13.716 16.020 1.00 31.14 249 GLN A C 1
ATOM 580 O O . GLN A 1 72 ? -3.126 13.841 15.626 1.00 34.22 249 GLN A O 1
ATOM 586 N N . HIS A 1 73 ? -0.910 13.947 15.235 1.00 28.62 250 HIS A N 1
ATOM 587 C CA . HIS A 1 73 ? -1.040 14.336 13.838 1.00 27.60 250 HIS A CA 1
ATOM 588 C C . HIS A 1 73 ? -0.634 13.212 12.892 1.00 27.04 250 HIS A C 1
ATOM 589 O O . HIS A 1 73 ? -0.254 13.475 11.747 1.00 27.01 250 HIS A O 1
ATOM 596 N N . ASP A 1 74 ? -0.700 11.963 13.362 1.00 27.92 251 ASP A N 1
ATOM 597 C CA . ASP A 1 74 ? -0.476 10.773 12.539 1.00 29.23 251 ASP A CA 1
ATOM 598 C C . ASP A 1 74 ? 0.948 10.705 11.995 1.00 27.42 251 ASP A C 1
ATOM 599 O O . ASP A 1 74 ? 1.189 10.131 10.930 1.00 28.98 251 ASP A O 1
ATOM 604 N N . VAL A 1 75 ? 1.904 11.281 12.717 1.00 25.18 252 VAL A N 1
ATOM 605 C CA . VAL A 1 75 ? 3.310 11.156 12.349 1.00 25.77 252 VAL A CA 1
ATOM 606 C C . VAL A 1 75 ? 3.819 9.814 12.860 1.00 25.33 252 VAL A C 1
ATOM 607 O O . VAL A 1 75 ? 3.735 9.521 14.057 1.00 22.39 252 VAL A O 1
ATOM 611 N N . GLN A 1 76 ? 4.340 8.994 11.953 1.00 27.22 253 GLN A N 1
ATOM 612 C CA . GLN A 1 76 ? 4.816 7.661 12.288 1.00 27.27 253 GLN A CA 1
ATOM 613 C C . GLN A 1 76 ? 6.330 7.662 12.440 1.00 26.59 253 GLN A C 1
ATOM 614 O O . GLN A 1 76 ? 7.040 8.352 11.702 1.00 27.67 253 GLN A O 1
ATOM 620 N N . ASN A 1 77 ? 6.818 6.885 13.401 1.00 26.17 254 ASN A N 1
ATOM 621 C CA . ASN A 1 77 ? 8.247 6.774 13.648 1.00 24.54 254 ASN A CA 1
ATOM 622 C C . ASN A 1 77 ? 8.849 5.652 12.814 1.00 23.97 254 ASN A C 1
ATOM 623 O O . ASN A 1 77 ? 8.250 4.584 12.656 1.00 25.71 254 ASN A O 1
ATOM 628 N N . ALA A 1 78 ? 10.038 5.910 12.276 1.00 22.52 255 ALA A N 1
ATOM 629 C CA . ALA A 1 78 ? 10.806 4.925 11.531 1.00 23.59 255 ALA A CA 1
ATOM 630 C C . ALA A 1 78 ? 12.271 5.092 11.907 1.00 26.41 255 ALA A C 1
ATOM 631 O O . ALA A 1 78 ? 12.623 5.921 12.752 1.00 26.07 255 ALA A O 1
ATOM 633 N N . TYR A 1 79 ? 13.136 4.295 11.285 1.00 27.16 256 TYR A N 1
ATOM 634 C CA . TYR A 1 79 ? 14.573 4.464 11.474 1.00 27.84 256 TYR A CA 1
ATOM 635 C C . TYR A 1 79 ? 15.289 4.093 10.187 1.00 27.64 256 TYR A C 1
ATOM 636 O O . TYR A 1 79 ? 15.232 2.939 9.752 1.00 27.14 256 TYR A O 1
ATOM 645 N N . PHE A 1 80 ? 15.959 5.057 9.601 1.00 29.08 257 PHE A N 1
ATOM 646 C CA . PHE A 1 80 ? 16.786 4.964 8.414 1.00 29.91 257 PHE A CA 1
ATOM 647 C C . PHE A 1 80 ? 18.256 4.838 8.804 1.00 29.74 257 PHE A C 1
ATOM 648 O O . PHE A 1 80 ? 18.656 5.289 9.882 1.00 28.00 257 PHE A O 1
ATOM 656 N N . PRO A 1 81 ? 19.078 4.218 7.957 1.00 29.29 258 PRO A N 1
ATOM 657 C CA . PRO A 1 81 ? 20.456 3.906 8.356 1.00 28.80 258 PRO A CA 1
ATOM 658 C C . PRO A 1 81 ? 21.279 5.149 8.661 1.00 30.07 258 PRO A C 1
ATOM 659 O O . PRO A 1 81 ? 21.005 6.253 8.185 1.00 30.75 258 PRO A O 1
ATOM 663 N N . ILE A 1 82 ? 22.315 4.944 9.481 1.00 29.16 259 ILE A N 1
ATOM 664 C CA . ILE A 1 82 ? 23.248 6.011 9.819 1.00 29.21 259 ILE A CA 1
ATOM 665 C C . ILE A 1 82 ? 24.155 6.351 8.645 1.00 29.53 259 ILE A C 1
ATOM 666 O O . ILE A 1 82 ? 24.744 7.437 8.610 1.00 28.49 259 ILE A O 1
ATOM 671 N N . PHE A 1 83 ? 24.276 5.455 7.673 1.00 29.47 260 PHE A N 1
ATOM 672 C CA . PHE A 1 83 ? 25.214 5.615 6.574 1.00 29.37 260 PHE A CA 1
ATOM 673 C C . PHE A 1 83 ? 24.509 6.114 5.320 1.00 29.40 260 PHE A C 1
ATOM 674 O O . PHE A 1 83 ? 23.309 5.902 5.128 1.00 27.84 260 PHE A O 1
ATOM 682 N N . VAL A 1 84 ? 25.276 6.785 4.466 1.00 30.64 261 VAL A N 1
ATOM 683 C CA . VAL A 1 84 ? 24.775 7.262 3.183 1.00 31.78 261 VAL A CA 1
ATOM 684 C C . VAL A 1 84 ? 25.961 7.409 2.241 1.00 34.60 261 VAL A C 1
ATOM 685 O O . VAL A 1 84 ? 27.018 7.918 2.624 1.00 36.38 261 VAL A O 1
ATOM 689 N N . THR A 1 85 ? 25.782 6.945 1.008 1.00 35.13 262 THR A N 1
ATOM 690 C CA . THR A 1 85 ? 26.851 7.000 0.024 1.00 37.00 262 THR A CA 1
ATOM 691 C C . THR A 1 85 ? 27.153 8.444 -0.367 1.00 39.86 262 THR A C 1
ATOM 692 O O . THR A 1 85 ? 26.344 9.356 -0.173 1.00 39.99 262 THR A O 1
ATOM 696 N N . GLN A 1 86 ? 28.347 8.644 -0.928 1.00 41.90 263 GLN A N 1
ATOM 697 C CA . GLN A 1 86 ? 28.732 9.973 -1.389 1.00 42.00 263 GLN A CA 1
ATOM 698 C C . GLN A 1 86 ? 27.913 10.407 -2.597 1.00 43.38 263 GLN A C 1
ATOM 699 O O . GLN A 1 86 ? 27.620 11.599 -2.747 1.00 44.36 263 GLN A O 1
ATOM 701 N N . LYS A 1 87 ? 27.533 9.462 -3.460 1.00 44.08 264 LYS A N 1
ATOM 702 C CA . LYS A 1 87 ? 26.769 9.811 -4.654 1.00 46.85 264 LYS A CA 1
ATOM 703 C C . LYS A 1 87 ? 25.382 10.329 -4.295 1.00 48.19 264 LYS A C 1
ATOM 704 O O . LYS A 1 87 ? 24.918 11.322 -4.867 1.00 50.24 264 LYS A O 1
ATOM 706 N N . LYS A 1 88 ? 24.703 9.669 -3.354 1.00 47.48 265 LYS A N 1
ATOM 707 C CA . LYS A 1 88 ? 23.394 10.149 -2.926 1.00 47.19 265 LYS A CA 1
ATOM 708 C C . LYS A 1 88 ? 23.504 11.483 -2.200 1.00 49.35 265 LYS A C 1
ATOM 709 O O . LYS A 1 88 ? 22.658 12.366 -2.381 1.00 49.86 265 LYS A O 1
ATOM 715 N N . LEU A 1 89 ? 24.542 11.650 -1.376 1.00 51.02 266 LEU A N 1
ATOM 716 C CA . LEU A 1 89 ? 24.667 12.867 -0.580 1.00 53.13 266 LEU A CA 1
ATOM 717 C C . LEU A 1 89 ? 25.058 14.067 -1.431 1.00 58.83 266 LEU A C 1
ATOM 718 O O . LEU A 1 89 ? 24.685 15.201 -1.108 1.00 59.63 266 LEU A O 1
ATOM 723 N N . GLU A 1 90 ? 25.803 13.844 -2.517 1.00 63.41 267 GLU A N 1
ATOM 724 C CA . GLU A 1 90 ? 26.263 14.962 -3.335 1.00 68.52 267 GLU A CA 1
ATOM 725 C C . GLU A 1 90 ? 25.135 15.566 -4.161 1.00 70.71 267 GLU A C 1
ATOM 726 O O . GLU A 1 90 ? 25.148 16.772 -4.433 1.00 71.90 267 GLU A O 1
ATOM 732 N N . THR A 1 91 ? 24.159 14.755 -4.562 1.00 71.87 268 THR A N 1
ATOM 733 C CA . THR A 1 91 ? 23.009 15.241 -5.319 1.00 74.25 268 THR A CA 1
ATOM 734 C C . THR A 1 91 ? 21.895 14.200 -5.346 1.00 73.85 268 THR A C 1
ATOM 735 O O . THR A 1 91 ? 20.732 14.514 -5.093 1.00 73.61 268 THR A O 1
ATOM 737 N N . GLU A 1 97 ? 21.935 23.435 4.734 1.00 86.54 274 GLU A N 1
ATOM 738 C CA . GLU A 1 97 ? 23.200 24.038 5.131 1.00 88.22 274 GLU A CA 1
ATOM 739 C C . GLU A 1 97 ? 24.339 23.036 4.988 1.00 89.32 274 GLU A C 1
ATOM 740 O O . GLU A 1 97 ? 25.163 22.884 5.889 1.00 89.93 274 GLU A O 1
ATOM 742 N N . GLY A 1 98 ? 24.374 22.354 3.845 1.00 88.81 275 GLY A N 1
ATOM 743 C CA . GLY A 1 98 ? 25.389 21.354 3.584 1.00 89.53 275 GLY A CA 1
ATOM 744 C C . GLY A 1 98 ? 26.797 21.910 3.554 1.00 91.89 275 GLY A C 1
ATOM 745 O O . GLY A 1 98 ? 27.165 22.649 2.636 1.00 93.13 275 GLY A O 1
ATOM 746 N N . PHE A 1 99 ? 27.592 21.562 4.562 1.00 93.90 276 PHE A N 1
ATOM 747 C CA . PHE A 1 99 ? 28.989 21.972 4.653 1.00 91.85 276 PHE A CA 1
ATOM 748 C C . PHE A 1 99 ? 29.852 20.721 4.545 1.00 86.21 276 PHE A C 1
ATOM 749 O O . PHE A 1 99 ? 29.851 19.881 5.452 1.00 84.05 276 PHE A O 1
ATOM 751 N N . SER A 1 100 ? 30.576 20.597 3.434 1.00 78.14 277 SER A N 1
ATOM 752 C CA . SER A 1 100 ? 31.441 19.439 3.224 1.00 71.00 277 SER A CA 1
ATOM 753 C C . SER A 1 100 ? 32.428 19.183 4.360 1.00 64.97 277 SER A C 1
ATOM 754 O O . SER A 1 100 ? 32.591 18.010 4.737 1.00 65.22 277 SER A O 1
ATOM 757 N N . PRO A 1 101 ? 33.104 20.182 4.943 1.00 58.43 278 PRO A N 1
ATOM 758 C CA . PRO A 1 101 ? 34.005 19.885 6.071 1.00 53.64 278 PRO A CA 1
ATOM 759 C C . PRO A 1 101 ? 33.301 19.332 7.302 1.00 48.79 278 PRO A C 1
ATOM 760 O O . PRO A 1 101 ? 33.985 18.827 8.202 1.00 48.35 278 PRO A O 1
ATOM 764 N N . GLU A 1 102 ? 31.973 19.408 7.376 1.00 45.16 279 GLU A N 1
ATOM 765 C CA . GLU A 1 102 ? 31.234 18.861 8.506 1.00 40.69 279 GLU A CA 1
ATOM 766 C C . GLU A 1 102 ? 30.902 17.384 8.348 1.00 39.09 279 GLU A C 1
ATOM 767 O O . GLU A 1 102 ? 30.499 16.749 9.328 1.00 37.95 279 GLU A O 1
ATOM 773 N N . VAL A 1 103 ? 31.063 16.822 7.151 1.00 36.61 280 VAL A N 1
ATOM 774 C CA . VAL A 1 103 ? 30.700 15.428 6.920 1.00 34.48 280 VAL A CA 1
ATOM 775 C C . VAL A 1 103 ? 31.752 14.525 7.548 1.00 34.09 280 VAL A C 1
ATOM 776 O O . VAL A 1 103 ? 32.943 14.626 7.235 1.00 33.84 280 VAL A O 1
ATOM 780 N N . ALA A 1 104 ? 31.316 13.632 8.433 1.00 33.59 281 ALA A N 1
ATOM 781 C CA . ALA A 1 104 ? 32.184 12.593 8.971 1.00 33.64 281 ALA A CA 1
ATOM 782 C C . ALA A 1 104 ? 32.168 11.406 8.016 1.00 34.34 281 ALA A C 1
ATOM 783 O O . ALA A 1 104 ? 31.105 10.840 7.741 1.00 35.55 281 ALA A O 1
ATOM 785 N N . TRP A 1 105 ? 33.341 11.032 7.512 1.00 34.33 282 TRP A N 1
ATOM 786 C CA . TRP A 1 105 ? 33.465 10.003 6.489 1.00 35.42 282 TRP A CA 1
ATOM 787 C C . TRP A 1 105 ? 34.097 8.747 7.072 1.00 36.40 282 TRP A C 1
ATOM 788 O O . TRP A 1 105 ? 35.159 8.813 7.700 1.00 36.69 282 TRP A O 1
ATOM 799 N N . VAL A 1 106 ? 33.444 7.608 6.855 1.00 35.09 283 VAL A N 1
ATOM 800 C CA . VAL A 1 106 ? 34.035 6.307 7.149 1.00 34.48 283 VAL A CA 1
ATOM 801 C C . VAL A 1 106 ? 34.869 5.904 5.937 1.00 37.43 283 VAL A C 1
ATOM 802 O O . VAL A 1 106 ? 34.329 5.654 4.857 1.00 39.61 283 VAL A O 1
ATOM 806 N N . THR A 1 107 ? 36.188 5.849 6.110 1.00 37.73 284 THR A N 1
ATOM 807 C CA . THR A 1 107 ? 37.101 5.589 5.007 1.00 39.09 284 THR A CA 1
ATOM 808 C C . THR A 1 107 ? 37.791 4.235 5.099 1.00 39.04 284 THR A C 1
ATOM 809 O O . THR A 1 107 ? 38.555 3.885 4.194 1.00 39.39 284 THR A O 1
ATOM 813 N N . LYS A 1 108 ? 37.547 3.465 6.156 1.00 38.27 285 LYS A N 1
ATOM 814 C CA . LYS A 1 108 ? 38.214 2.179 6.299 1.00 39.23 285 LYS A CA 1
ATOM 815 C C . LYS A 1 108 ? 37.401 1.280 7.217 1.00 38.98 285 LYS A C 1
ATOM 816 O O . LYS A 1 108 ? 36.742 1.749 8.148 1.00 37.97 285 LYS A O 1
ATOM 818 N N . SER A 1 109 ? 37.454 -0.019 6.931 1.00 40.28 286 SER A N 1
ATOM 819 C CA . SER A 1 109 ? 36.901 -1.057 7.795 1.00 39.86 286 SER A CA 1
ATOM 820 C C . SER A 1 109 ? 38.057 -1.958 8.208 1.00 42.82 286 SER A C 1
ATOM 821 O O . SER A 1 109 ? 38.609 -2.686 7.376 1.00 44.52 286 SER A O 1
ATOM 824 N N . GLY A 1 110 ? 38.428 -1.903 9.484 1.00 42.63 287 GLY A N 1
ATOM 825 C CA . GLY A 1 110 ? 39.636 -2.564 9.932 1.00 36.07 287 GLY A CA 1
ATOM 826 C C . GLY A 1 110 ? 40.860 -1.893 9.347 1.00 46.72 287 GLY A C 1
ATOM 827 O O . GLY A 1 110 ? 41.063 -0.690 9.536 1.00 47.80 287 GLY A O 1
ATOM 828 N N . LYS A 1 111 ? 41.680 -2.655 8.627 1.00 47.86 288 LYS A N 1
ATOM 829 C CA . LYS A 1 111 ? 42.825 -2.111 7.911 1.00 47.99 288 LYS A CA 1
ATOM 830 C C . LYS A 1 111 ? 42.566 -1.982 6.416 1.00 48.85 288 LYS A C 1
ATOM 831 O O . LYS A 1 111 ? 43.495 -1.682 5.659 1.00 50.72 288 LYS A O 1
ATOM 833 N N . SER A 1 112 ? 41.329 -2.194 5.977 1.00 48.57 289 SER A N 1
ATOM 834 C CA . SER A 1 112 ? 40.976 -2.172 4.563 1.00 49.07 289 SER A CA 1
ATOM 835 C C . SER A 1 112 ? 40.361 -0.823 4.214 1.00 48.01 289 SER A C 1
ATOM 836 O O . SER A 1 112 ? 39.329 -0.442 4.777 1.00 45.59 289 SER A O 1
ATOM 839 N N . ASP A 1 113 ? 40.991 -0.108 3.287 1.00 49.70 290 ASP A N 1
ATOM 840 C CA . ASP A 1 113 ? 40.425 1.140 2.798 1.00 49.52 290 ASP A CA 1
ATOM 841 C C . ASP A 1 113 ? 39.188 0.863 1.954 1.00 48.27 290 ASP A C 1
ATOM 842 O O . ASP A 1 113 ? 39.131 -0.121 1.210 1.00 49.75 290 ASP A O 1
ATOM 847 N N . LEU A 1 114 ? 38.192 1.735 2.073 1.00 46.02 291 LEU A N 1
ATOM 848 C CA . LEU A 1 114 ? 37.006 1.642 1.235 1.00 45.69 291 LEU A CA 1
ATOM 849 C C . LEU A 1 114 ? 37.263 2.348 -0.089 1.00 47.03 291 LEU A C 1
ATOM 850 O O . LEU A 1 114 ? 37.799 3.461 -0.112 1.00 47.71 291 LEU A O 1
ATOM 855 N N . ALA A 1 115 ? 36.891 1.694 -1.194 1.00 46.61 292 ALA A N 1
ATOM 856 C CA . ALA A 1 115 ? 37.054 2.312 -2.507 1.00 45.94 292 ALA A CA 1
ATOM 857 C C . ALA A 1 115 ? 36.278 3.620 -2.595 1.00 44.27 292 ALA A C 1
ATOM 858 O O . ALA A 1 115 ? 36.785 4.618 -3.121 1.00 44.47 292 ALA A O 1
ATOM 860 N N . GLU A 1 116 ? 35.054 3.633 -2.084 1.00 42.49 293 GLU A N 1
ATOM 861 C CA . GLU A 1 116 ? 34.254 4.853 -1.986 1.00 42.10 293 GLU A CA 1
ATOM 862 C C . GLU A 1 116 ? 33.894 5.080 -0.526 1.00 41.67 293 GLU A C 1
ATOM 863 O O . GLU A 1 116 ? 33.124 4.287 0.048 1.00 40.93 293 GLU A O 1
ATOM 865 N N . PRO A 1 117 ? 34.423 6.120 0.119 1.00 41.69 294 PRO A N 1
ATOM 866 C CA . PRO A 1 117 ? 34.106 6.346 1.534 1.00 40.05 294 PRO A CA 1
ATOM 867 C C . PRO A 1 117 ? 32.620 6.589 1.743 1.00 38.21 294 PRO A C 1
ATOM 868 O O . PRO A 1 117 ? 31.910 7.062 0.852 1.00 38.10 294 PRO A O 1
ATOM 872 N N . ILE A 1 118 ? 32.152 6.252 2.942 1.00 36.89 295 ILE A N 1
ATOM 873 C CA . ILE A 1 118 ? 30.740 6.320 3.298 1.00 35.48 295 ILE A CA 1
ATOM 874 C C . ILE A 1 118 ? 30.558 7.404 4.350 1.00 35.50 295 ILE A C 1
ATOM 875 O O . ILE A 1 118 ? 31.315 7.464 5.328 1.00 36.24 295 ILE A O 1
ATOM 880 N N . ALA A 1 119 ? 29.555 8.254 4.153 1.00 33.55 296 ALA A N 1
ATOM 881 C CA . ALA A 1 119 ? 29.317 9.391 5.029 1.00 34.08 296 ALA A CA 1
ATOM 882 C C . ALA A 1 119 ? 28.442 8.998 6.211 1.00 34.19 296 ALA A C 1
ATOM 883 O O . ALA A 1 119 ? 27.487 8.228 6.067 1.00 34.90 296 ALA A O 1
ATOM 885 N N . ILE A 1 120 ? 28.778 9.529 7.382 1.00 32.67 297 ILE A N 1
ATOM 886 C CA . ILE A 1 120 ? 27.898 9.430 8.540 1.00 31.00 297 ILE A CA 1
ATOM 887 C C . ILE A 1 120 ? 26.816 10.493 8.412 1.00 31.99 297 ILE A C 1
ATOM 888 O O . ILE A 1 120 ? 27.104 11.654 8.102 1.00 32.07 297 ILE A O 1
ATOM 893 N N . ARG A 1 121 ? 25.570 10.093 8.649 1.00 31.78 298 ARG A N 1
ATOM 894 C CA . ARG A 1 121 ? 24.375 10.914 8.506 1.00 32.36 298 ARG A CA 1
ATOM 895 C C . ARG A 1 121 ? 24.484 12.251 9.235 1.00 31.27 298 ARG A C 1
ATOM 896 O O . ARG A 1 121 ? 24.549 12.282 10.470 1.00 31.28 298 ARG A O 1
ATOM 904 N N . PRO A 1 122 ? 24.532 13.371 8.506 1.00 30.20 299 PRO A N 1
ATOM 905 C CA . PRO A 1 122 ? 24.367 14.685 9.137 1.00 29.41 299 PRO A CA 1
ATOM 906 C C . PRO A 1 122 ? 22.924 15.151 9.152 1.00 26.93 299 PRO A C 1
ATOM 907 O O . PRO A 1 122 ? 22.600 16.108 9.870 1.00 26.08 299 PRO A O 1
ATOM 911 N N . THR A 1 123 ? 22.075 14.493 8.363 1.00 25.87 300 THR A N 1
ATOM 912 C CA . THR A 1 123 ? 20.645 14.740 8.245 1.00 25.09 300 THR A CA 1
ATOM 913 C C . THR A 1 123 ? 20.131 13.764 7.194 1.00 24.46 300 THR A C 1
ATOM 914 O O . THR A 1 123 ? 20.912 13.282 6.367 1.00 25.22 300 THR A O 1
ATOM 918 N N . SER A 1 124 ? 18.835 13.458 7.206 1.00 22.65 301 SER A N 1
ATOM 919 C CA . SER A 1 124 ? 18.335 12.298 6.473 1.00 23.96 301 SER A CA 1
ATOM 920 C C . SER A 1 124 ? 17.518 12.642 5.231 1.00 26.65 301 SER A C 1
ATOM 921 O O . SER A 1 124 ? 16.810 11.770 4.714 1.00 28.97 301 SER A O 1
ATOM 924 N N . GLU A 1 125 ? 17.593 13.880 4.737 1.00 26.96 302 GLU A N 1
ATOM 925 C CA . GLU A 1 125 ? 16.925 14.208 3.481 1.00 27.19 302 GLU A CA 1
ATOM 926 C C . GLU A 1 125 ? 17.425 13.316 2.355 1.00 28.46 302 GLU A C 1
ATOM 927 O O . GLU A 1 125 ? 16.635 12.754 1.589 1.00 26.82 302 GLU A O 1
ATOM 933 N N . THR A 1 126 ? 18.745 13.176 2.244 1.00 30.40 303 THR A N 1
ATOM 934 C CA . THR A 1 126 ? 19.326 12.327 1.213 1.00 33.20 303 THR A CA 1
ATOM 935 C C . THR A 1 126 ? 19.028 10.852 1.461 1.00 33.41 303 THR A C 1
ATOM 936 O O . THR A 1 126 ? 18.870 10.081 0.507 1.00 32.64 303 THR A O 1
ATOM 940 N N . ILE A 1 127 ? 18.926 10.446 2.727 1.00 32.41 304 ILE A N 1
ATOM 941 C CA . ILE A 1 127 ? 18.691 9.039 3.035 1.00 31.70 304 ILE A CA 1
ATOM 942 C C . ILE A 1 127 ? 17.242 8.657 2.755 1.00 30.38 304 ILE A C 1
ATOM 943 O O . ILE A 1 127 ? 16.966 7.600 2.175 1.00 30.15 304 ILE A O 1
ATOM 948 N N . MET A 1 128 ? 16.297 9.512 3.147 1.00 28.71 305 MET A N 1
ATOM 949 C CA . MET A 1 128 ? 14.883 9.152 3.142 1.00 29.64 305 MET A CA 1
ATOM 950 C C . MET A 1 128 ? 14.187 9.456 1.820 1.00 29.54 305 MET A C 1
ATOM 951 O O . MET A 1 128 ? 13.394 8.637 1.341 1.00 29.43 305 MET A O 1
ATOM 956 N N . TYR A 1 129 ? 14.463 10.613 1.221 1.00 28.94 306 TYR A N 1
ATOM 957 C CA . TYR A 1 129 ? 13.662 11.065 0.087 1.00 28.30 306 TYR A CA 1
ATOM 958 C C . TYR A 1 129 ? 13.738 10.163 -1.145 1.00 28.28 306 TYR A C 1
ATOM 959 O O . TYR A 1 129 ? 12.716 10.061 -1.846 1.00 29.10 306 TYR A O 1
ATOM 968 N N . PRO A 1 130 ? 14.863 9.518 -1.481 1.00 28.01 307 PRO A N 1
ATOM 969 C CA . PRO A 1 130 ? 14.815 8.517 -2.560 1.00 28.75 307 PRO A CA 1
ATOM 970 C C . PRO A 1 130 ? 13.807 7.412 -2.306 1.00 30.17 307 PRO A C 1
ATOM 971 O O . PRO A 1 130 ? 13.316 6.799 -3.263 1.00 31.06 307 PRO A O 1
ATOM 975 N N . TYR A 1 131 ? 13.481 7.140 -1.044 1.00 29.91 308 TYR A N 1
ATOM 976 C CA . TYR A 1 131 ? 12.462 6.154 -0.716 1.00 31.31 308 TYR A CA 1
ATOM 977 C C . TYR A 1 131 ? 11.079 6.767 -0.557 1.00 29.70 308 TYR A C 1
ATOM 978 O O . TYR A 1 131 ? 10.082 6.044 -0.661 1.00 29.34 308 TYR A O 1
ATOM 987 N N . PHE A 1 132 ? 10.993 8.078 -0.315 1.00 28.69 309 PHE A N 1
ATOM 988 C CA . PHE A 1 132 ? 9.703 8.754 -0.411 1.00 28.99 309 PHE A CA 1
ATOM 989 C C . PHE A 1 132 ? 9.164 8.687 -1.833 1.00 30.02 309 PHE A C 1
ATOM 990 O O . PHE A 1 132 ? 7.966 8.466 -2.044 1.00 31.19 309 PHE A O 1
ATOM 998 N N . ALA A 1 133 ? 10.039 8.875 -2.825 1.00 30.67 310 ALA A N 1
ATOM 999 C CA . ALA A 1 133 ? 9.620 8.762 -4.217 1.00 33.55 310 ALA A CA 1
ATOM 1000 C C . ALA A 1 133 ? 9.194 7.342 -4.561 1.00 35.43 310 ALA A C 1
ATOM 1001 O O . ALA A 1 133 ? 8.339 7.145 -5.431 1.00 36.87 310 ALA A O 1
ATOM 1003 N N . LYS A 1 134 ? 9.774 6.345 -3.891 1.00 36.05 311 LYS A N 1
ATOM 1004 C CA . LYS A 1 134 ? 9.408 4.957 -4.143 1.00 37.25 311 LYS A CA 1
ATOM 1005 C C . LYS A 1 134 ? 8.070 4.598 -3.509 1.00 34.66 311 LYS A C 1
ATOM 1006 O O . LYS A 1 134 ? 7.327 3.779 -4.062 1.00 36.20 311 LYS A O 1
ATOM 1012 N N . TRP A 1 135 ? 7.742 5.201 -2.367 1.00 32.20 312 TRP A N 1
ATOM 1013 C CA . TRP A 1 135 ? 6.512 4.888 -1.653 1.00 31.36 312 TRP A CA 1
ATOM 1014 C C . TRP A 1 135 ? 5.319 5.708 -2.121 1.00 32.63 312 TRP A C 1
ATOM 1015 O O . TRP A 1 135 ? 4.176 5.287 -1.910 1.00 33.53 312 TRP A O 1
ATOM 1026 N N . ILE A 1 136 ? 5.550 6.859 -2.741 1.00 31.46 313 ILE A N 1
ATOM 1027 C CA . ILE A 1 136 ? 4.485 7.783 -3.112 1.00 31.53 313 ILE A CA 1
ATOM 1028 C C . ILE A 1 136 ? 4.248 7.657 -4.611 1.00 34.32 313 ILE A C 1
ATOM 1029 O O . ILE A 1 136 ? 5.068 8.099 -5.422 1.00 34.85 313 ILE A O 1
ATOM 1034 N N . ARG A 1 137 ? 3.121 7.048 -4.981 1.00 36.63 314 ARG A N 1
ATOM 1035 C CA . ARG A 1 137 ? 2.698 6.958 -6.368 1.00 39.75 314 ARG A CA 1
ATOM 1036 C C . ARG A 1 137 ? 1.363 7.631 -6.640 1.00 43.23 314 ARG A C 1
ATOM 1037 O O . ARG A 1 137 ? 1.113 8.027 -7.784 1.00 45.08 314 ARG A O 1
ATOM 1039 N N . SER A 1 138 ? 0.507 7.775 -5.631 1.00 44.26 315 SER A N 1
ATOM 1040 C CA . SER A 1 138 ? -0.813 8.360 -5.793 1.00 46.12 315 SER A CA 1
ATOM 1041 C C . SER A 1 138 ? -1.045 9.407 -4.714 1.00 43.32 315 SER A C 1
ATOM 1042 O O . SER A 1 138 ? -0.339 9.457 -3.704 1.00 42.11 315 SER A O 1
ATOM 1045 N N . HIS A 1 139 ? -2.053 10.252 -4.944 1.00 42.76 316 HIS A N 1
ATOM 1046 C CA . HIS A 1 139 ? -2.492 11.172 -3.902 1.00 41.47 316 HIS A CA 1
ATOM 1047 C C . HIS A 1 139 ? -3.080 10.429 -2.711 1.00 42.01 316 HIS A C 1
ATOM 1048 O O . HIS A 1 139 ? -3.111 10.975 -1.603 1.00 41.91 316 HIS A O 1
ATOM 1055 N N . ARG A 1 140 ? -3.551 9.195 -2.921 1.00 42.64 317 ARG A N 1
ATOM 1056 C CA A ARG A 1 140 ? -4.043 8.388 -1.810 0.53 41.90 317 ARG A CA 1
ATOM 1057 C CA B ARG A 1 140 ? -4.045 8.396 -1.806 0.47 41.90 317 ARG A CA 1
ATOM 1058 C C . ARG A 1 140 ? -2.927 8.046 -0.833 1.00 40.88 317 ARG A C 1
ATOM 1059 O O . ARG A 1 140 ? -3.183 7.866 0.363 1.00 40.24 317 ARG A O 1
ATOM 1074 N N . ASP A 1 141 ? -1.690 7.950 -1.322 1.00 40.41 318 ASP A N 1
ATOM 1075 C CA . ASP A 1 141 ? -0.534 7.687 -0.474 1.00 39.36 318 ASP A CA 1
ATOM 1076 C C . ASP A 1 141 ? -0.129 8.896 0.355 1.00 35.54 318 ASP A C 1
ATOM 1077 O O . ASP A 1 141 ? 0.808 8.792 1.154 1.00 35.23 318 ASP A O 1
ATOM 1082 N N . LEU A 1 142 ? -0.803 10.028 0.183 1.00 33.30 319 LEU A N 1
ATOM 1083 C CA . LEU A 1 142 ? -0.487 11.247 0.913 1.00 31.37 319 LEU A CA 1
ATOM 1084 C C . LEU A 1 142 ? -1.619 11.597 1.878 1.00 30.60 319 LEU A C 1
ATOM 1085 O O . LEU A 1 142 ? -2.784 11.330 1.589 1.00 32.38 319 LEU A O 1
ATOM 1090 N N . PRO A 1 143 ? -1.281 12.203 3.028 1.00 28.46 320 PRO A N 1
ATOM 1091 C CA . PRO A 1 143 ? 0.072 12.602 3.429 1.00 28.04 320 PRO A CA 1
ATOM 1092 C C . PRO A 1 143 ? 0.910 11.477 4.034 1.00 28.80 320 PRO A C 1
ATOM 1093 O O . PRO A 1 143 ? 0.387 10.611 4.736 1.00 29.37 320 PRO A O 1
ATOM 1097 N N . LEU A 1 144 ? 2.207 11.500 3.744 1.00 27.53 321 LEU A N 1
ATOM 1098 C CA . LEU A 1 144 ? 3.178 10.615 4.372 1.00 26.89 321 LEU A CA 1
ATOM 1099 C C . LEU A 1 144 ? 3.934 11.405 5.431 1.00 26.74 321 LEU A C 1
ATOM 1100 O O . LEU A 1 144 ? 4.487 12.467 5.135 1.00 27.98 321 LEU A O 1
ATOM 1105 N N . LYS A 1 145 ? 3.946 10.895 6.661 1.00 25.90 322 LYS A N 1
ATOM 1106 C CA . LYS A 1 145 ? 4.546 11.598 7.792 1.00 25.79 322 LYS A CA 1
ATOM 1107 C C . LYS A 1 145 ? 5.481 10.645 8.522 1.00 25.58 322 LYS A C 1
ATOM 1108 O O . LYS A 1 145 ? 5.025 9.723 9.205 1.00 24.07 322 LYS A O 1
ATOM 1114 N N . ILE A 1 146 ? 6.785 10.873 8.386 1.00 26.28 323 ILE A N 1
ATOM 1115 C CA . ILE A 1 146 ? 7.804 10.027 8.992 1.00 25.88 323 ILE A CA 1
ATOM 1116 C C . ILE A 1 146 ? 8.634 10.865 9.953 1.00 23.97 323 ILE A C 1
ATOM 1117 O O . ILE A 1 146 ? 8.963 12.021 9.665 1.00 23.55 323 ILE A O 1
ATOM 1122 N N . ASN A 1 147 ? 8.961 10.278 11.102 1.00 22.16 324 ASN A N 1
ATOM 1123 C CA . ASN A 1 147 ? 9.845 10.885 12.083 1.00 20.37 324 ASN A CA 1
ATOM 1124 C C . ASN A 1 147 ? 10.829 9.831 12.565 1.00 20.21 324 ASN A C 1
ATOM 1125 O O . ASN A 1 147 ? 10.512 8.640 12.595 1.00 19.56 324 ASN A O 1
ATOM 1130 N N . GLN A 1 148 ? 12.031 10.265 12.933 1.00 20.56 325 GLN A N 1
ATOM 1131 C CA . GLN A 1 148 ? 13.000 9.339 13.498 1.00 22.40 325 GLN A CA 1
ATOM 1132 C C . GLN A 1 148 ? 13.815 10.025 14.583 1.00 22.77 325 GLN A C 1
ATOM 1133 O O . GLN A 1 148 ? 14.249 11.170 14.424 1.00 21.96 325 GLN A O 1
ATOM 1139 N N . TRP A 1 149 ? 13.995 9.318 15.695 1.00 22.31 326 TRP A N 1
ATOM 1140 C CA . TRP A 1 149 ? 14.880 9.736 16.772 1.00 22.06 326 TRP A CA 1
ATOM 1141 C C . TRP A 1 149 ? 16.220 9.041 16.579 1.00 25.08 326 TRP A C 1
ATOM 1142 O O . TRP A 1 149 ? 16.287 7.807 16.578 1.00 26.67 326 TRP A O 1
ATOM 1153 N N . THR A 1 150 ? 17.277 9.826 16.406 1.00 27.15 327 THR A N 1
ATOM 1154 C CA . THR A 1 150 ? 18.595 9.265 16.146 1.00 29.30 327 THR A CA 1
ATOM 1155 C C . THR A 1 150 ? 19.648 10.304 16.497 1.00 29.22 327 THR A C 1
ATOM 1156 O O . THR A 1 150 ? 19.341 11.469 16.760 1.00 29.02 327 THR A O 1
ATOM 1159 N N . SER A 1 151 ? 20.899 9.861 16.500 1.00 29.28 328 SER A N 1
ATOM 1160 C CA . SER A 1 151 ? 22.025 10.758 16.689 1.00 30.37 328 SER A CA 1
ATOM 1161 C C . SER A 1 151 ? 22.482 11.309 15.344 1.00 29.52 328 SER A C 1
ATOM 1162 O O . SER A 1 151 ? 22.268 10.707 14.289 1.00 31.99 328 SER A O 1
ATOM 1165 N N . ILE A 1 152 ? 23.113 12.477 15.394 1.00 27.32 329 ILE A N 1
ATOM 1166 C CA . ILE A 1 152 ? 23.647 13.140 14.214 1.00 28.43 329 ILE A CA 1
ATOM 1167 C C . ILE A 1 152 ? 25.103 13.485 14.483 1.00 28.34 329 ILE A C 1
ATOM 1168 O O . ILE A 1 152 ? 25.455 13.900 15.593 1.00 28.94 329 ILE A O 1
ATOM 1173 N N . VAL A 1 153 ? 25.949 13.304 13.475 1.00 27.82 330 VAL A N 1
ATOM 1174 C CA . VAL A 1 153 ? 27.359 13.664 13.558 1.00 28.89 330 VAL A CA 1
ATOM 1175 C C . VAL A 1 153 ? 27.629 14.762 12.542 1.00 31.18 330 VAL A C 1
ATOM 1176 O O . VAL A 1 153 ? 27.428 14.567 11.336 1.00 31.85 330 VAL A O 1
ATOM 1180 N N . ARG A 1 154 ? 28.072 15.918 13.031 1.00 31.92 331 ARG A N 1
ATOM 1181 C CA . ARG A 1 154 ? 28.525 17.015 12.188 1.00 32.19 331 ARG A CA 1
ATOM 1182 C C . ARG A 1 154 ? 29.814 17.555 12.780 1.00 33.90 331 ARG A C 1
ATOM 1183 O O . ARG A 1 154 ? 29.850 17.917 13.960 1.00 34.59 331 ARG A O 1
ATOM 1191 N N . TRP A 1 155 ? 30.872 17.606 11.971 1.00 36.21 332 TRP A N 1
ATOM 1192 C CA . TRP A 1 155 ? 32.156 18.118 12.445 1.00 39.40 332 TRP A CA 1
ATOM 1193 C C . TRP A 1 155 ? 32.069 19.640 12.496 1.00 39.55 332 TRP A C 1
ATOM 1194 O O . TRP A 1 155 ? 32.466 20.359 11.575 1.00 41.42 332 TRP A O 1
ATOM 1205 N N . GLU A 1 156 ? 31.524 20.131 13.609 1.00 37.58 333 GLU A N 1
ATOM 1206 C CA . GLU A 1 156 ? 31.335 21.562 13.796 1.00 36.54 333 GLU A CA 1
ATOM 1207 C C . GLU A 1 156 ? 32.676 22.282 13.816 1.00 39.92 333 GLU A C 1
ATOM 1208 O O . GLU A 1 156 ? 33.600 21.883 14.531 1.00 41.48 333 GLU A O 1
ATOM 1214 N N . PHE A 1 157 ? 32.781 23.348 13.021 1.00 40.84 334 PHE A N 1
ATOM 1215 C CA . PHE A 1 157 ? 33.999 24.149 13.020 1.00 42.87 334 PHE A CA 1
ATOM 1216 C C . PHE A 1 157 ? 34.038 25.123 14.189 1.00 43.38 334 PHE A C 1
ATOM 1217 O O . PHE A 1 157 ? 35.118 25.401 14.722 1.00 44.17 334 PHE A O 1
ATOM 1225 N N . LYS A 1 158 ? 32.886 25.648 14.598 1.00 43.18 335 LYS A N 1
ATOM 1226 C CA . LYS A 1 158 ? 32.848 26.587 15.705 1.00 44.93 335 LYS A CA 1
ATOM 1227 C C . LYS A 1 158 ? 33.124 25.870 17.025 1.00 45.09 335 LYS A C 1
ATOM 1228 O O . LYS A 1 158 ? 33.031 24.643 17.129 1.00 44.43 335 LYS A O 1
ATOM 1234 N N . HIS A 1 159 ? 33.481 26.658 18.035 1.00 45.56 336 HIS A N 1
ATOM 1235 C CA . HIS A 1 159 ? 33.803 26.105 19.343 1.00 45.96 336 HIS A CA 1
ATOM 1236 C C . HIS A 1 159 ? 32.610 25.321 19.880 1.00 40.53 336 HIS A C 1
ATOM 1237 O O . HIS A 1 159 ? 31.494 25.857 19.932 1.00 39.43 336 HIS A O 1
ATOM 1244 N N . PRO A 1 160 ? 32.794 24.065 20.279 1.00 38.08 337 PRO A N 1
ATOM 1245 C CA . PRO A 1 160 ? 31.659 23.282 20.777 1.00 35.73 337 PRO A CA 1
ATOM 1246 C C . PRO A 1 160 ? 31.226 23.741 22.159 1.00 34.78 337 PRO A C 1
ATOM 1247 O O . PRO A 1 160 ? 32.047 24.122 22.998 1.00 35.82 337 PRO A O 1
ATOM 1251 N N . THR A 1 161 ? 29.915 23.709 22.384 1.00 32.73 338 THR A N 1
ATOM 1252 C CA . THR A 1 161 ? 29.326 23.998 23.680 1.00 31.87 338 THR A CA 1
ATOM 1253 C C . THR A 1 161 ? 28.455 22.807 24.059 1.00 31.79 338 THR A C 1
ATOM 1254 O O . THR A 1 161 ? 27.698 22.305 23.210 1.00 31.62 338 THR A O 1
ATOM 1258 N N . PRO A 1 162 ? 28.551 22.308 25.290 1.00 31.08 339 PRO A N 1
ATOM 1259 C CA . PRO A 1 162 ? 27.696 21.187 25.701 1.00 27.89 339 PRO A CA 1
ATOM 1260 C C . PRO A 1 162 ? 26.226 21.482 25.439 1.00 25.55 339 PRO A C 1
ATOM 1261 O O . PRO A 1 162 ? 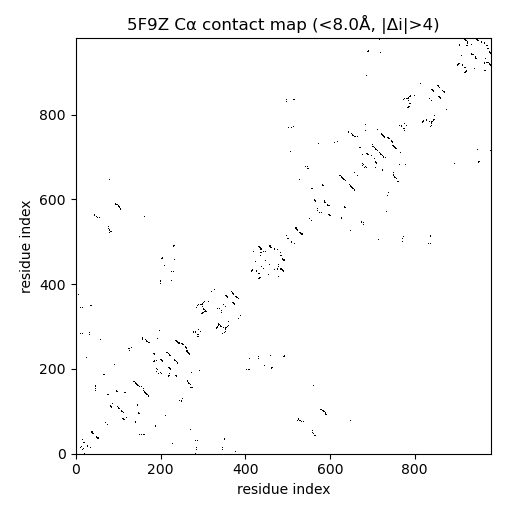25.737 22.583 25.710 1.00 25.83 339 PRO A O 1
ATOM 1265 N N . PHE A 1 163 ? 25.533 20.489 24.877 1.00 23.02 340 PHE A N 1
ATOM 1266 C CA . PHE A 1 163 ? 24.141 20.590 24.446 1.00 21.39 340 PHE A CA 1
ATOM 1267 C C . PHE A 1 163 ? 23.964 21.570 23.290 1.00 22.05 340 PHE A C 1
ATOM 1268 O O . PHE A 1 163 ? 23.436 21.197 22.237 1.00 20.82 340 PHE A O 1
ATOM 1276 N N . ILE A 1 164 ? 24.406 22.818 23.474 1.00 23.37 341 ILE A N 1
ATOM 1277 C CA . ILE A 1 164 ? 24.109 23.877 22.509 1.00 25.62 341 ILE A CA 1
ATOM 1278 C C . ILE A 1 164 ? 24.650 23.521 21.128 1.00 27.53 341 ILE A C 1
ATOM 1279 O O . ILE A 1 164 ? 23.929 23.585 20.124 1.00 29.00 341 ILE A O 1
ATOM 1284 N N . ARG A 1 165 ? 25.926 23.147 21.052 1.00 27.23 342 ARG A N 1
ATOM 1285 C CA . ARG A 1 165 ? 26.556 22.791 19.780 1.00 27.65 342 ARG A CA 1
ATOM 1286 C C . ARG A 1 165 ? 27.554 21.668 20.044 1.00 27.00 342 ARG A C 1
ATOM 1287 O O . ARG A 1 165 ? 28.661 21.915 20.531 1.00 27.72 342 ARG A O 1
ATOM 1295 N N . THR A 1 166 ? 27.160 20.441 19.718 1.00 27.25 343 THR A N 1
ATOM 1296 C CA . THR A 1 166 ? 27.993 19.267 19.920 1.00 29.01 343 THR A CA 1
ATOM 1297 C C . THR A 1 166 ? 28.206 18.552 18.592 1.00 27.49 343 THR A C 1
ATOM 1298 O O . THR A 1 166 ? 27.335 18.562 17.716 1.00 23.41 343 THR A O 1
ATOM 1302 N N . ARG A 1 167 ? 29.379 17.930 18.448 1.00 31.33 344 ARG A N 1
ATOM 1303 C CA . ARG A 1 167 ? 29.696 17.242 17.200 1.00 31.80 344 ARG A CA 1
ATOM 1304 C C . ARG A 1 167 ? 28.852 15.988 17.019 1.00 30.21 344 ARG A C 1
ATOM 1305 O O . ARG A 1 167 ? 28.562 15.598 15.883 1.00 30.73 344 ARG A O 1
ATOM 1313 N N . GLU A 1 168 ? 28.455 15.344 18.112 1.00 28.19 345 GLU A N 1
ATOM 1314 C CA . GLU A 1 168 ? 27.373 14.371 18.093 1.00 27.51 345 GLU A CA 1
ATOM 1315 C C . GLU A 1 168 ? 26.269 14.867 19.011 1.00 27.04 345 GLU A C 1
ATOM 1316 O O . GLU A 1 168 ? 26.517 15.158 20.186 1.00 26.95 345 GLU A O 1
ATOM 1322 N N . PHE A 1 169 ? 25.059 14.973 18.472 1.00 26.97 346 PHE A N 1
ATOM 1323 C CA . PHE A 1 169 ? 23.895 15.336 19.259 1.00 26.40 346 PHE A CA 1
ATOM 1324 C C . PHE A 1 169 ? 22.753 14.386 18.940 1.00 27.11 346 PHE A C 1
ATOM 1325 O O . PHE A 1 169 ? 22.669 13.834 17.840 1.00 29.47 346 PHE A O 1
ATOM 1333 N N . LEU A 1 170 ? 21.889 14.183 19.927 1.00 25.98 347 LEU A N 1
ATOM 1334 C CA . LEU A 1 170 ? 20.649 13.456 19.720 1.00 24.62 347 LEU A CA 1
ATOM 1335 C C . LEU A 1 170 ? 19.587 14.432 19.245 1.00 24.81 347 LEU A C 1
ATOM 1336 O O . LEU A 1 170 ? 19.516 15.569 19.722 1.00 25.70 347 LEU A O 1
ATOM 1341 N N . TRP A 1 171 ? 18.769 13.998 18.293 1.00 24.09 348 TRP A N 1
ATOM 1342 C CA . TRP A 1 171 ? 17.740 14.886 17.787 1.00 24.16 348 TRP A CA 1
ATOM 1343 C C . TRP A 1 171 ? 16.546 14.082 17.301 1.00 25.38 348 TRP A C 1
ATOM 1344 O O . TRP A 1 171 ? 16.555 12.849 17.271 1.00 26.80 348 TRP A O 1
ATOM 1355 N N . GLN A 1 172 ? 15.514 14.821 16.924 1.00 24.03 349 GLN A N 1
ATOM 1356 C CA . GLN A 1 172 ? 14.339 14.301 16.252 1.00 23.70 349 GLN A CA 1
ATOM 1357 C C . GLN A 1 172 ? 14.246 15.011 14.911 1.00 23.14 349 GLN A C 1
ATOM 1358 O O . GLN A 1 172 ? 14.424 16.230 14.844 1.00 22.14 349 GLN A O 1
ATOM 1364 N N . GLU A 1 173 ? 13.996 14.258 13.842 1.00 22.38 350 GLU A N 1
ATOM 1365 C CA . GLU A 1 173 ? 13.783 14.851 12.527 1.00 23.12 350 GLU A CA 1
ATOM 1366 C C . GLU A 1 173 ? 12.532 14.248 11.911 1.00 22.88 350 GLU A C 1
ATOM 1367 O O . GLU A 1 173 ? 12.457 13.032 11.705 1.00 22.41 350 GLU A O 1
ATOM 1373 N N . GLY A 1 174 ? 11.549 15.096 11.638 1.00 22.51 351 GLY A N 1
ATOM 1374 C CA . GLY A 1 174 ? 10.311 14.687 10.996 1.00 22.95 351 GLY A CA 1
ATOM 1375 C C . GLY A 1 174 ? 10.308 15.147 9.550 1.00 22.86 351 GLY A C 1
ATOM 1376 O O . GLY A 1 174 ? 10.708 16.274 9.248 1.00 23.69 351 GLY A O 1
ATOM 1377 N N . HIS A 1 175 ? 9.864 14.264 8.661 1.00 23.21 352 HIS A N 1
ATOM 1378 C CA . HIS A 1 175 ? 9.796 14.552 7.234 1.00 24.16 352 HIS A CA 1
ATOM 1379 C C . HIS A 1 175 ? 8.423 14.139 6.732 1.00 25.69 352 HIS A C 1
ATOM 1380 O O . HIS A 1 175 ? 8.067 12.958 6.796 1.00 26.41 352 HIS A O 1
ATOM 1387 N N . THR A 1 176 ? 7.656 15.108 6.245 1.00 24.37 353 THR A N 1
ATOM 1388 C CA . THR A 1 176 ? 6.307 14.864 5.765 1.00 23.46 353 THR A CA 1
ATOM 1389 C C . THR A 1 176 ? 6.199 15.254 4.299 1.00 26.03 353 THR A C 1
ATOM 1390 O O . THR A 1 176 ? 6.956 16.093 3.805 1.00 25.67 353 THR A O 1
ATOM 1394 N N . ALA A 1 177 ? 5.253 14.626 3.605 1.00 26.80 354 ALA A N 1
ATOM 1395 C CA . ALA A 1 177 ? 4.946 14.937 2.218 1.00 26.89 354 ALA A CA 1
ATOM 1396 C C . ALA A 1 177 ? 3.438 15.067 2.071 1.00 26.91 354 ALA A C 1
ATOM 1397 O O . ALA A 1 177 ? 2.683 14.254 2.611 1.00 27.04 354 ALA A O 1
ATOM 1399 N N . HIS A 1 178 ? 3.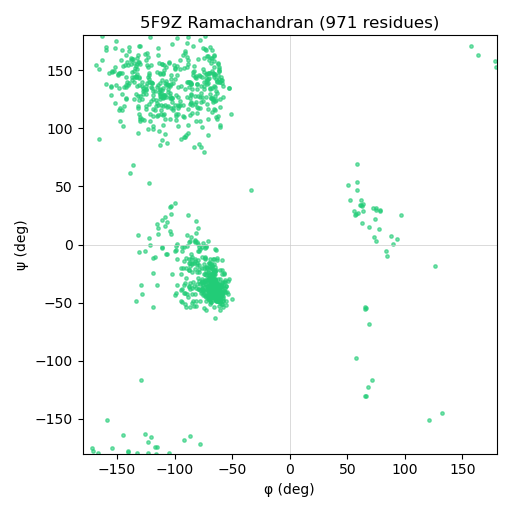003 16.092 1.344 1.00 27.65 355 HIS A N 1
ATOM 1400 C CA . HIS A 1 178 ? 1.590 16.409 1.224 1.00 28.22 355 HIS A CA 1
ATOM 1401 C C . HIS A 1 178 ? 1.235 16.651 -0.236 1.00 29.94 355 HIS A C 1
ATOM 1402 O O . HIS A 1 178 ? 2.100 16.921 -1.074 1.00 30.38 355 HIS A O 1
ATOM 1409 N N . SER A 1 179 ? -0.062 16.550 -0.531 1.00 29.81 356 SER A N 1
ATOM 1410 C CA . SER A 1 179 ? -0.544 16.754 -1.891 1.00 29.79 356 SER A CA 1
ATOM 1411 C C . SER A 1 179 ? -0.751 18.224 -2.229 1.00 31.06 356 SER A C 1
ATOM 1412 O O . SER A 1 179 ? -0.868 18.562 -3.412 1.00 32.06 356 SER A O 1
ATOM 1415 N N . THR A 1 180 ? -0.805 19.099 -1.227 1.00 31.61 357 THR A N 1
ATOM 1416 C CA . THR A 1 180 ? -1.009 20.523 -1.445 1.00 33.98 357 THR A CA 1
ATOM 1417 C C . THR A 1 180 ? -0.034 21.322 -0.595 1.00 35.10 357 THR A C 1
ATOM 1418 O O . THR A 1 180 ? 0.375 20.888 0.486 1.00 33.53 357 THR A O 1
ATOM 1422 N N A ARG A 1 181 ? 0.343 22.498 -1.102 0.50 35.27 358 ARG A N 1
ATOM 1423 N N B ARG A 1 181 ? 0.334 22.502 -1.098 0.50 35.27 358 ARG A N 1
ATOM 1424 C CA A ARG A 1 181 ? 1.194 23.397 -0.329 0.50 34.68 358 ARG A CA 1
ATOM 1425 C CA B ARG A 1 181 ? 1.190 23.401 -0.332 0.50 35.41 358 ARG A CA 1
ATOM 1426 C C A ARG A 1 181 ? 0.486 23.893 0.925 0.50 34.33 358 ARG A C 1
ATOM 1427 C C B ARG A 1 181 ? 0.487 23.903 0.922 0.50 34.34 358 ARG A C 1
ATOM 1428 O O A ARG A 1 181 ? 1.131 24.098 1.960 0.50 33.67 358 ARG A O 1
ATOM 1429 O O B ARG A 1 181 ? 1.133 24.116 1.954 0.50 33.70 358 ARG A O 1
ATOM 1444 N N . LYS A 1 182 ? -0.834 24.085 0.853 1.00 35.30 359 LYS A N 1
ATOM 1445 C CA . LYS A 1 182 ? -1.582 24.565 2.011 1.00 35.42 359 LYS A CA 1
ATOM 1446 C C . LYS A 1 182 ? -1.531 23.566 3.160 1.00 33.70 359 LYS A C 1
ATOM 1447 O O . LYS A 1 182 ? -1.321 23.950 4.317 1.00 33.63 359 LYS A O 1
ATOM 1453 N N . GLU A 1 183 ? -1.712 22.277 2.861 1.00 32.70 360 GLU A N 1
ATOM 1454 C CA . GLU A 1 183 ? -1.637 21.259 3.904 1.00 30.32 360 GLU A CA 1
ATOM 1455 C C . GLU A 1 183 ? -0.232 21.153 4.484 1.00 29.60 360 GLU A C 1
ATOM 1456 O O . GLU A 1 183 ? -0.075 20.863 5.675 1.00 28.65 360 GLU A O 1
ATOM 1462 N N . ALA A 1 184 ? 0.795 21.386 3.663 1.00 29.13 361 ALA A N 1
ATOM 1463 C CA . ALA A 1 184 ? 2.166 21.318 4.157 1.00 27.97 361 ALA A CA 1
ATOM 1464 C C . ALA A 1 184 ? 2.479 22.486 5.084 1.00 28.10 361 ALA A C 1
ATOM 1465 O O . ALA A 1 184 ? 3.099 22.298 6.137 1.00 27.84 361 ALA A O 1
ATOM 1467 N N . LEU A 1 185 ? 2.058 23.698 4.711 1.00 28.64 362 LEU A N 1
ATOM 1468 C CA . LEU A 1 185 ? 2.310 24.860 5.558 1.00 29.39 362 LEU A CA 1
ATOM 1469 C C . LEU A 1 185 ? 1.590 24.734 6.895 1.00 30.53 362 LEU A C 1
ATOM 1470 O O . LEU A 1 185 ? 2.130 25.122 7.938 1.00 31.29 362 LEU A O 1
ATOM 1475 N N . GLU A 1 186 ? 0.368 24.195 6.883 1.00 30.66 363 GLU A N 1
ATOM 1476 C CA . GLU A 1 186 ? -0.325 23.921 8.137 1.00 30.90 363 GLU A CA 1
ATOM 1477 C C . GLU A 1 186 ? 0.457 22.938 8.997 1.00 29.59 363 GLU A C 1
ATOM 1478 O O . GLU A 1 186 ? 0.455 23.052 10.228 1.00 28.68 363 GLU A O 1
ATOM 1484 N N . MET A 1 187 ? 1.138 21.976 8.370 1.00 28.62 364 MET A N 1
ATOM 1485 C CA . MET A 1 187 ? 1.995 21.065 9.121 1.00 28.24 364 MET A CA 1
ATOM 1486 C C . MET A 1 187 ? 3.202 21.795 9.697 1.00 27.37 364 MET A C 1
ATOM 1487 O O . MET A 1 187 ? 3.655 21.481 10.805 1.00 26.59 364 MET A O 1
ATOM 1492 N N . VAL A 1 188 ? 3.736 22.774 8.961 1.00 27.19 365 VAL A N 1
ATOM 1493 C CA . VAL A 1 188 ? 4.871 23.550 9.455 1.00 26.12 365 VAL A CA 1
ATOM 1494 C C . VAL A 1 188 ? 4.476 24.332 10.702 1.00 27.54 365 VAL A C 1
ATOM 1495 O O . VAL A 1 188 ? 5.189 24.326 11.712 1.00 28.58 365 VAL A O 1
ATOM 1499 N N . ASP A 1 189 ? 3.330 25.015 10.647 1.00 28.05 366 ASP A N 1
ATOM 1500 C CA . ASP A 1 189 ? 2.875 25.797 11.792 1.00 27.48 366 ASP A CA 1
ATOM 1501 C C . ASP A 1 189 ? 2.498 24.908 12.970 1.00 27.69 366 ASP A C 1
ATOM 1502 O O . ASP A 1 189 ? 2.701 25.294 14.127 1.00 27.34 366 ASP A O 1
ATOM 1507 N N . ILE A 1 190 ? 1.944 23.724 12.699 1.00 28.10 367 ILE A N 1
ATOM 1508 C CA . ILE A 1 190 ? 1.567 22.811 13.776 1.00 26.91 367 ILE A CA 1
ATOM 1509 C C . ILE A 1 190 ? 2.802 22.368 14.551 1.00 25.90 367 ILE A C 1
ATOM 1510 O O . ILE A 1 190 ? 2.813 22.366 15.788 1.00 26.52 367 ILE A O 1
ATOM 1515 N N . ILE A 1 191 ? 3.863 21.992 13.835 1.00 25.92 368 ILE A N 1
ATOM 1516 C CA . ILE A 1 191 ? 5.075 21.524 14.498 1.00 24.84 368 ILE A CA 1
ATOM 1517 C C . ILE A 1 191 ? 5.755 22.665 15.244 1.00 26.39 368 ILE A C 1
ATOM 1518 O O . ILE A 1 191 ? 6.280 22.477 16.348 1.00 27.95 368 ILE A O 1
ATOM 1523 N N . LEU A 1 192 ? 5.751 23.867 14.661 1.00 25.54 369 LEU A N 1
ATOM 1524 C CA . LEU A 1 192 ? 6.384 25.008 15.315 1.00 25.97 369 LEU A CA 1
ATOM 1525 C C . LEU A 1 192 ? 5.718 25.318 16.650 1.00 26.70 369 LEU A C 1
ATOM 1526 O O . LEU A 1 192 ? 6.400 25.619 17.637 1.00 26.84 369 LEU A O 1
ATOM 1531 N N . ASN A 1 193 ? 4.385 25.248 16.701 1.00 26.14 370 ASN A N 1
ATOM 1532 C CA . ASN A 1 193 ? 3.684 25.481 17.959 1.00 27.66 370 ASN A CA 1
ATOM 1533 C C . ASN A 1 193 ? 4.013 24.403 18.983 1.00 27.38 370 ASN A C 1
ATOM 1534 O O . ASN A 1 193 ? 4.106 24.687 20.183 1.00 28.63 370 ASN A O 1
ATOM 1539 N N . GLU A 1 194 ? 4.195 23.158 18.532 1.00 26.31 371 GLU A N 1
ATOM 1540 C CA . GLU A 1 194 ? 4.590 22.097 19.452 1.00 25.78 371 GLU A CA 1
ATOM 1541 C C . GLU A 1 194 ? 6.021 22.296 19.937 1.00 25.46 371 GLU A C 1
ATOM 1542 O O . GLU A 1 194 ? 6.331 22.021 21.102 1.00 27.99 371 GLU A O 1
ATOM 1548 N N . TYR A 1 195 ? 6.907 22.767 19.056 1.00 24.05 372 TYR A N 1
ATOM 1549 C CA . TYR A 1 195 ? 8.259 23.116 19.480 1.00 24.94 372 TYR A CA 1
ATOM 1550 C C . TYR A 1 195 ? 8.230 24.226 20.524 1.00 27.10 372 TYR A C 1
ATOM 1551 O O . TYR A 1 195 ? 8.908 24.144 21.555 1.00 29.26 372 TYR A O 1
ATOM 1560 N N . ALA A 1 196 ? 7.442 25.276 20.272 1.00 25.33 373 ALA A N 1
ATOM 1561 C CA . ALA A 1 196 ? 7.291 26.340 21.259 1.00 24.04 373 ALA A CA 1
ATOM 1562 C C . ALA A 1 196 ? 6.672 25.820 22.549 1.00 24.15 373 ALA A C 1
ATOM 1563 O O . ALA A 1 196 ? 6.992 26.316 23.635 1.00 27.25 373 ALA A O 1
ATOM 1565 N N . SER A 1 197 ? 5.789 24.823 22.452 1.00 20.51 374 SER A N 1
ATOM 1566 C CA . SER A 1 197 ? 5.207 24.234 23.653 1.00 20.34 374 SER A CA 1
ATOM 1567 C C . SER A 1 197 ? 6.245 23.443 24.438 1.00 21.37 374 SER A C 1
ATOM 1568 O O . SER A 1 197 ? 6.243 23.463 25.674 1.00 20.37 374 SER A O 1
ATOM 1571 N N . ILE A 1 198 ? 7.139 22.739 23.738 1.00 21.34 375 ILE A N 1
ATOM 1572 C CA . ILE A 1 198 ? 8.181 21.972 24.417 1.00 22.23 375 ILE A CA 1
ATOM 1573 C C . ILE A 1 198 ? 9.057 22.891 25.260 1.00 23.43 375 ILE A C 1
ATOM 1574 O O . ILE A 1 198 ? 9.380 22.582 26.413 1.00 25.15 375 ILE A O 1
ATOM 1579 N N . TYR A 1 199 ? 9.442 24.041 24.706 1.00 22.39 376 TYR A N 1
ATOM 1580 C CA . TYR A 1 199 ? 10.325 24.945 25.436 1.00 22.13 376 TYR A CA 1
ATOM 1581 C C . TYR A 1 199 ? 9.587 25.673 26.555 1.00 23.24 376 TYR A C 1
ATOM 1582 O O . TYR A 1 199 ? 10.114 25.807 27.665 1.00 24.68 376 TYR A O 1
ATOM 1591 N N . GLU A 1 200 ? 8.369 26.146 26.290 1.00 22.55 377 GLU A N 1
ATOM 1592 C CA . GLU A 1 200 ? 7.673 26.984 27.259 1.00 25.00 377 GLU A CA 1
ATOM 1593 C C . GLU A 1 200 ? 6.854 26.172 28.260 1.00 25.87 377 GLU A C 1
ATOM 1594 O O . GLU A 1 200 ? 6.898 26.445 29.463 1.00 25.66 377 GLU A O 1
ATOM 1600 N N . ASP A 1 201 ? 6.100 25.177 27.789 1.00 25.60 378 ASP A N 1
ATOM 1601 C CA . ASP A 1 201 ? 5.256 24.411 28.700 1.00 25.94 378 ASP A CA 1
ATOM 1602 C C . ASP A 1 201 ? 6.054 23.360 29.463 1.00 25.20 378 ASP A C 1
ATOM 1603 O O . ASP A 1 201 ? 5.797 23.124 30.649 1.00 27.39 378 ASP A O 1
ATOM 1608 N N . LEU A 1 202 ? 7.022 22.723 28.807 1.00 23.30 379 LEU A N 1
ATOM 1609 C CA . LEU A 1 202 ? 7.783 21.650 29.436 1.00 24.41 379 LEU A CA 1
ATOM 1610 C C . LEU A 1 202 ? 9.077 22.156 30.068 1.00 23.68 379 LEU A C 1
ATOM 1611 O O . LEU A 1 202 ? 9.367 21.846 31.228 1.00 24.99 379 LEU A O 1
ATOM 1616 N N . LEU A 1 203 ? 9.860 22.936 29.326 1.00 21.66 380 LEU A N 1
ATOM 1617 C CA . LEU A 1 203 ? 11.151 23.417 29.798 1.00 21.33 380 LEU A CA 1
ATOM 1618 C C . LEU A 1 203 ? 11.078 24.793 30.450 1.00 23.58 380 LEU A C 1
ATOM 1619 O O . LEU A 1 203 ? 12.107 25.289 30.922 1.00 26.08 380 LEU A O 1
ATOM 1624 N N . ALA A 1 204 ? 9.897 25.417 30.481 1.00 21.96 381 ALA A N 1
ATOM 1625 C CA . ALA A 1 204 ? 9.711 26.742 31.079 1.00 22.82 381 ALA A CA 1
ATOM 1626 C C . ALA A 1 204 ? 10.655 27.774 30.467 1.00 23.62 381 ALA A C 1
ATOM 1627 O O . ALA A 1 204 ? 11.043 28.748 31.118 1.00 23.83 381 ALA A O 1
ATOM 1629 N N . THR A 1 205 ? 11.025 27.572 29.203 1.00 22.95 382 THR A N 1
ATOM 1630 C CA . THR A 1 205 ? 11.979 28.433 28.521 1.00 22.90 382 THR A CA 1
ATOM 1631 C C . THR A 1 205 ? 11.256 29.273 27.481 1.00 26.93 382 THR A C 1
ATOM 1632 O O . THR A 1 205 ? 10.638 28.711 26.564 1.00 28.19 382 THR A O 1
ATOM 1636 N N . PRO A 1 206 ? 11.303 30.601 27.573 1.00 27.59 383 PRO A N 1
ATOM 1637 C CA . PRO A 1 206 ? 10.591 31.428 26.593 1.00 26.04 383 PRO A CA 1
ATOM 1638 C C . PRO A 1 206 ? 11.309 31.445 25.253 1.00 24.38 383 PRO A C 1
ATOM 1639 O O . PRO A 1 206 ? 12.539 31.511 25.184 1.00 23.51 383 PRO A O 1
ATOM 1643 N N . VAL A 1 207 ? 10.521 31.376 24.179 1.00 24.60 384 VAL A N 1
ATOM 1644 C CA . VAL A 1 207 ? 11.032 31.443 22.817 1.00 27.49 384 VAL A CA 1
ATOM 1645 C C . VAL A 1 207 ? 10.129 32.362 22.006 1.00 29.47 384 VAL A C 1
ATOM 1646 O O . VAL A 1 207 ? 8.979 32.621 22.368 1.00 30.75 384 VAL A O 1
ATOM 1650 N N . VAL A 1 208 ? 10.668 32.857 20.896 1.00 29.93 385 VAL A N 1
ATOM 1651 C CA . VAL A 1 208 ? 9.956 33.767 20.007 1.00 30.96 385 VAL A CA 1
ATOM 1652 C C . VAL A 1 208 ? 9.689 33.039 18.697 1.00 31.16 385 VAL A C 1
ATOM 1653 O O . VAL A 1 208 ? 10.627 32.674 17.978 1.00 30.68 385 VAL A O 1
ATOM 1657 N N . LYS A 1 209 ? 8.412 32.824 18.391 1.00 31.74 386 LYS A N 1
ATOM 1658 C CA . LYS A 1 209 ? 8.030 32.214 17.127 1.00 30.80 386 LYS A CA 1
ATOM 1659 C C . LYS A 1 209 ? 8.123 33.237 16.004 1.00 32.10 386 LYS A C 1
ATOM 1660 O O . LYS A 1 209 ? 7.712 34.391 16.158 1.00 33.54 386 LYS A O 1
ATOM 1666 N N . GLY A 1 210 ? 8.674 32.811 14.873 1.00 31.04 387 GLY A N 1
ATOM 1667 C CA . GLY A 1 210 ? 8.823 33.721 13.753 1.00 31.01 387 GLY A CA 1
ATOM 1668 C C . GLY A 1 210 ? 9.287 32.990 12.515 1.00 32.27 387 GLY A C 1
ATOM 1669 O O . GLY A 1 210 ? 9.410 31.763 12.494 1.00 32.58 387 GLY A O 1
ATOM 1670 N N . THR A 1 211 ? 9.546 33.775 11.473 1.00 32.69 388 THR A N 1
ATOM 1671 C CA . THR A 1 211 ? 9.995 33.268 10.186 1.00 32.21 388 THR A CA 1
ATOM 1672 C C . THR A 1 211 ? 11.408 33.762 9.906 1.00 30.57 388 THR A C 1
ATOM 1673 O O . THR A 1 211 ? 11.718 34.938 10.122 1.00 30.16 388 THR A O 1
ATOM 1677 N N . LYS A 1 212 ? 12.262 32.859 9.435 1.00 28.98 389 LYS A N 1
ATOM 1678 C CA . LYS A 1 212 ? 13.606 33.245 9.036 1.00 28.43 389 LYS A CA 1
ATOM 1679 C C . LYS A 1 212 ? 13.558 34.133 7.799 1.00 31.61 389 LYS A C 1
ATOM 1680 O O . LYS A 1 212 ? 12.669 34.011 6.952 1.00 32.75 389 LYS A O 1
ATOM 1686 N N . SER A 1 213 ? 14.527 35.038 7.703 1.00 31.68 390 SER A N 1
ATOM 1687 C CA . SER A 1 213 ? 14.665 35.848 6.506 1.00 33.35 390 SER A CA 1
ATOM 1688 C C . SER A 1 213 ? 15.116 34.976 5.334 1.00 35.90 390 SER A C 1
ATOM 1689 O O . SER A 1 213 ? 15.491 33.811 5.495 1.00 35.70 390 SER A O 1
ATOM 1692 N N . GLU A 1 214 ? 15.072 35.558 4.134 1.00 38.41 391 GLU A N 1
ATOM 1693 C CA . GLU A 1 214 ? 15.500 34.822 2.949 1.00 40.70 391 GLU A CA 1
ATOM 1694 C C . GLU A 1 214 ? 16.982 34.478 3.021 1.00 41.24 391 GLU A C 1
ATOM 1695 O O . GLU A 1 214 ? 17.404 33.412 2.558 1.00 40.72 391 GLU A O 1
ATOM 1701 N N . ASN A 1 215 ? 17.787 35.365 3.607 1.00 41.91 392 ASN A N 1
ATOM 1702 C CA . ASN A 1 215 ? 19.214 35.114 3.749 1.00 42.62 392 ASN A CA 1
ATOM 1703 C C . ASN A 1 215 ? 19.525 34.115 4.856 1.00 39.30 392 ASN A C 1
ATOM 1704 O O . ASN A 1 215 ? 20.604 33.513 4.844 1.00 39.87 392 ASN A O 1
ATOM 1709 N N . GLU A 1 216 ? 18.603 33.912 5.798 1.00 37.34 393 GLU A N 1
ATOM 1710 C CA . GLU A 1 216 ? 18.829 33.025 6.930 1.00 36.58 393 GLU A CA 1
ATOM 1711 C C . GLU A 1 216 ? 18.047 31.721 6.860 1.00 33.91 393 GLU A C 1
ATOM 1712 O O . GLU A 1 216 ? 18.286 30.835 7.688 1.00 33.39 393 GLU A O 1
ATOM 1718 N N . LYS A 1 217 ? 17.131 31.573 5.908 1.00 32.54 394 LYS A N 1
ATOM 1719 C CA . LYS A 1 217 ? 16.329 30.362 5.841 1.00 32.63 394 LYS A CA 1
ATOM 1720 C C . LYS A 1 217 ? 17.162 29.194 5.315 1.00 33.26 394 LYS A C 1
ATOM 1721 O O . LYS A 1 217 ? 18.276 29.360 4.810 1.00 33.67 394 LYS A O 1
ATOM 1727 N N . PHE A 1 218 ? 16.604 27.999 5.451 1.00 33.38 395 PHE A N 1
ATOM 1728 C CA . PHE A 1 218 ? 17.207 26.799 4.882 1.00 32.65 395 PHE A CA 1
ATOM 1729 C C . PHE A 1 218 ? 17.186 26.903 3.363 1.00 34.51 395 PHE A C 1
ATOM 1730 O O . PHE A 1 218 ? 16.099 26.959 2.773 1.00 34.74 395 PHE A O 1
ATOM 1738 N N . PRO A 1 219 ? 18.342 26.946 2.692 1.00 36.61 396 PRO A N 1
ATOM 1739 C CA . PRO A 1 219 ? 18.335 27.100 1.227 1.00 36.98 396 PRO A CA 1
ATOM 1740 C C . PRO A 1 219 ? 17.586 26.000 0.494 1.00 37.40 396 PRO A C 1
ATOM 1741 O O . PRO A 1 219 ? 17.153 26.221 -0.644 1.00 38.87 396 PRO A O 1
ATOM 1745 N N . GLY A 1 220 ? 17.413 24.829 1.105 1.00 37.62 397 GLY A N 1
ATOM 1746 C CA . GLY A 1 220 ? 16.696 23.745 0.460 1.00 37.28 397 GLY A CA 1
ATOM 1747 C C . GLY A 1 220 ? 15.187 23.845 0.508 1.00 36.18 397 GLY A C 1
ATOM 1748 O O . GLY A 1 220 ? 14.509 23.018 -0.108 1.00 37.67 397 GLY A O 1
ATOM 1749 N N . GLY A 1 221 ? 14.642 24.833 1.219 1.00 34.68 398 GLY A N 1
ATOM 1750 C CA . GLY A 1 221 ? 13.214 25.000 1.351 1.00 34.33 398 GLY A CA 1
ATOM 1751 C C . GLY A 1 221 ? 12.746 26.372 0.892 1.00 35.33 398 GLY A C 1
ATOM 1752 O O . GLY A 1 221 ? 13.532 27.216 0.455 1.00 35.95 398 GLY A O 1
ATOM 1753 N N . ASP A 1 222 ? 11.433 26.573 1.002 1.00 35.77 399 ASP A N 1
ATOM 1754 C CA . ASP A 1 222 ? 10.810 27.840 0.639 1.00 35.76 399 ASP A CA 1
ATOM 1755 C C . ASP A 1 222 ? 10.660 28.766 1.842 1.00 34.75 399 ASP A C 1
ATOM 1756 O O . ASP A 1 222 ? 11.031 29.942 1.774 1.00 36.00 399 ASP A O 1
ATOM 1761 N N . ILE A 1 223 ? 10.112 28.254 2.941 1.00 31.50 400 ILE A N 1
ATOM 1762 C CA . ILE A 1 223 ? 9.880 29.032 4.152 1.00 31.04 400 ILE A CA 1
ATOM 1763 C C . ILE A 1 223 ? 10.450 28.262 5.333 1.00 32.34 400 ILE A C 1
ATOM 1764 O O . ILE A 1 223 ? 10.137 27.081 5.518 1.00 33.97 400 ILE A O 1
ATOM 1769 N N . THR A 1 224 ? 11.286 28.927 6.127 1.00 31.17 401 THR A N 1
ATOM 1770 C CA . THR A 1 224 ? 11.846 28.350 7.344 1.00 28.08 401 THR A CA 1
ATOM 1771 C C . THR A 1 224 ? 11.329 29.145 8.534 1.00 28.10 401 THR A C 1
ATOM 1772 O O . THR A 1 224 ? 11.695 30.312 8.714 1.00 29.27 401 THR A O 1
ATOM 1776 N N . LYS A 1 225 ? 10.473 28.521 9.334 1.00 27.16 402 LYS A N 1
ATOM 1777 C CA . LYS A 1 225 ? 10.011 29.097 10.585 1.00 27.96 402 LYS A CA 1
ATOM 1778 C C . LYS A 1 225 ? 10.794 28.486 11.740 1.00 28.94 402 LYS A C 1
ATOM 1779 O O . LYS A 1 225 ? 11.255 27.344 11.664 1.00 30.19 402 LYS A O 1
ATOM 1785 N N . SER A 1 226 ? 10.954 29.260 12.809 1.00 28.47 403 SER A N 1
ATOM 1786 C CA . SER A 1 226 ? 11.787 28.825 13.918 1.00 28.00 403 SER A CA 1
ATOM 1787 C C . SER A 1 226 ? 11.292 29.450 15.213 1.00 27.28 403 SER A C 1
ATOM 1788 O O . SER A 1 226 ? 10.449 30.350 15.217 1.00 29.75 403 SER A O 1
ATOM 1791 N N . ILE A 1 227 ? 11.830 28.945 16.318 1.00 24.63 404 ILE A N 1
ATOM 1792 C CA . ILE A 1 227 ? 11.680 29.553 17.634 1.00 23.89 404 ILE A CA 1
ATOM 1793 C C . ILE A 1 227 ? 13.070 29.968 18.093 1.00 24.46 404 ILE A C 1
ATOM 1794 O O . ILE A 1 227 ? 13.993 29.144 18.121 1.00 21.81 404 ILE A O 1
ATOM 1799 N N . GLU A 1 228 ? 13.226 31.243 18.430 1.00 27.94 405 GLU A N 1
ATOM 1800 C CA . GLU A 1 228 ? 14.517 31.794 18.816 1.00 29.27 405 GLU A CA 1
ATOM 1801 C C . GLU A 1 228 ? 14.574 31.971 20.327 1.00 29.39 405 GLU A C 1
ATOM 1802 O O . GLU A 1 228 ? 13.693 32.604 20.918 1.00 29.65 405 GLU A O 1
ATOM 1808 N N . GLY A 1 229 ? 15.608 31.401 20.947 1.00 28.58 406 GLY A N 1
ATOM 1809 C CA . GLY A 1 229 ? 15.900 31.640 22.341 1.00 26.87 406 GLY A CA 1
ATOM 1810 C C . GLY A 1 229 ? 16.977 32.702 22.506 1.00 27.04 406 GLY A C 1
ATOM 1811 O O . GLY A 1 229 ? 17.535 33.223 21.544 1.00 28.75 406 GLY A O 1
ATOM 1812 N N . PHE A 1 230 ? 17.267 33.017 23.766 1.00 25.89 407 PHE A N 1
ATOM 1813 C CA . PHE A 1 230 ? 18.254 34.043 24.065 1.00 27.07 407 PHE A CA 1
ATOM 1814 C C . PHE A 1 230 ? 18.843 33.802 25.447 1.00 28.06 407 PHE A C 1
ATOM 1815 O O . PHE A 1 230 ? 18.115 33.504 26.398 1.00 27.48 407 PHE A O 1
ATOM 1823 N N . ILE A 1 231 ? 20.162 33.930 25.543 1.00 28.40 408 ILE A N 1
ATOM 1824 C CA . ILE A 1 231 ? 20.876 33.804 26.811 1.00 28.16 408 ILE A CA 1
ATOM 1825 C C . ILE A 1 231 ? 21.394 35.184 27.197 1.00 29.36 408 ILE A C 1
ATOM 1826 O O . ILE A 1 231 ? 22.391 35.651 26.626 1.00 29.75 408 ILE A O 1
ATOM 1831 N N . PRO A 1 232 ? 20.754 35.871 28.147 1.00 30.33 409 PRO A N 1
ATOM 1832 C CA . PRO A 1 232 ? 21.167 37.251 28.456 1.00 32.03 409 PRO A CA 1
ATOM 1833 C C . PRO A 1 232 ? 22.583 37.367 28.992 1.00 36.02 409 PRO A C 1
ATOM 1834 O O . PRO A 1 232 ? 23.256 38.368 28.717 1.00 38.22 409 PRO A O 1
ATOM 1838 N N . GLU A 1 233 ? 23.061 36.371 29.743 1.00 37.52 410 GLU A N 1
ATOM 1839 C CA . GLU A 1 233 ? 24.361 36.485 30.396 1.00 40.07 410 GLU A CA 1
ATOM 1840 C C . GLU A 1 233 ? 25.512 36.562 29.402 1.00 41.24 410 GLU A C 1
ATOM 1841 O O . GLU A 1 233 ? 26.603 37.011 29.771 1.00 42.98 410 GLU A O 1
ATOM 1847 N N . ILE A 1 234 ? 25.303 36.135 28.158 1.00 40.18 411 ILE A N 1
ATOM 1848 C CA . ILE A 1 234 ? 26.288 36.302 27.098 1.00 41.54 411 ILE A CA 1
ATOM 1849 C C . ILE A 1 234 ? 25.747 37.097 25.922 1.00 42.16 411 ILE A C 1
ATOM 1850 O O . ILE A 1 234 ? 26.478 37.319 24.952 1.00 41.99 411 ILE A O 1
ATOM 1855 N N . GLY A 1 235 ? 24.489 37.529 25.976 1.00 42.43 412 GLY A N 1
ATOM 1856 C CA . GLY A 1 235 ? 23.931 38.370 24.932 1.00 42.21 412 GLY A CA 1
ATOM 1857 C C . GLY A 1 235 ? 23.888 37.731 23.564 1.00 40.15 412 GLY A C 1
ATOM 1858 O O . GLY A 1 235 ? 24.050 38.427 22.557 1.00 40.58 412 GLY A O 1
ATOM 1859 N N . ARG A 1 236 ? 23.669 36.421 23.497 1.00 38.01 413 ARG A N 1
ATOM 1860 C CA . ARG A 1 236 ? 23.637 35.709 22.228 1.00 39.14 413 ARG A CA 1
ATOM 1861 C C . ARG A 1 236 ? 22.349 34.911 22.121 1.00 37.35 413 ARG A C 1
ATOM 1862 O O . ARG A 1 236 ? 21.993 34.169 23.043 1.00 37.99 413 ARG A O 1
ATOM 1870 N N . ALA A 1 237 ? 21.653 35.071 21.001 1.00 34.99 414 ALA A N 1
ATOM 1871 C CA . ALA A 1 237 ? 20.469 34.276 20.741 1.00 32.50 414 ALA A CA 1
ATOM 1872 C C . ALA A 1 237 ? 20.865 32.844 20.396 1.00 30.26 414 ALA A C 1
ATOM 1873 O O . ALA A 1 237 ? 22.031 32.532 20.140 1.00 31.41 414 ALA A O 1
ATOM 1875 N N . VAL A 1 238 ? 19.871 31.962 20.392 1.00 29.11 415 VAL A N 1
ATOM 1876 C CA . VAL A 1 238 ? 20.103 30.560 20.069 1.00 27.46 415 VAL A CA 1
ATOM 1877 C C . VAL A 1 238 ? 18.834 29.976 19.464 1.00 25.92 415 VAL A C 1
ATOM 187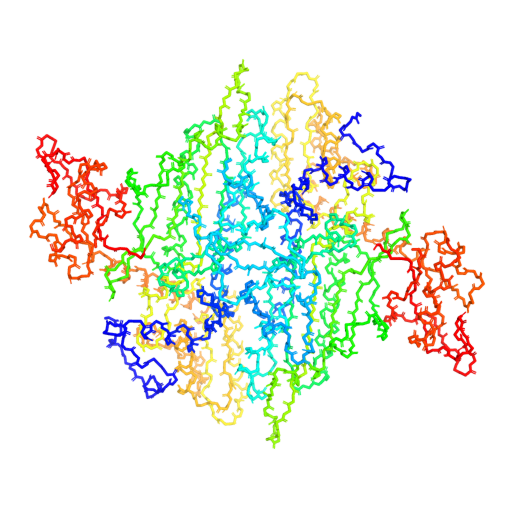8 O O . VAL A 1 238 ? 17.763 30.009 20.080 1.00 26.04 415 VAL A O 1
ATOM 1882 N N . GLN A 1 239 ? 18.938 29.463 18.241 1.00 25.39 416 GLN A N 1
ATOM 1883 C CA . GLN A 1 239 ? 17.778 28.906 17.554 1.00 26.36 416 GLN A CA 1
ATOM 1884 C C . GLN A 1 239 ? 17.324 27.648 18.283 1.00 24.43 416 GLN A C 1
ATOM 1885 O O . GLN A 1 239 ? 18.046 26.648 18.327 1.00 24.94 416 GLN A O 1
ATOM 1891 N N . ALA A 1 240 ? 16.124 27.705 18.862 1.00 23.31 417 ALA A N 1
ATOM 1892 C CA . ALA A 1 240 ? 15.648 26.624 19.716 1.00 22.76 417 ALA A CA 1
ATOM 1893 C C . ALA A 1 240 ? 15.207 25.412 18.904 1.00 24.38 417 ALA A C 1
ATOM 1894 O O . ALA A 1 240 ? 15.446 24.270 19.310 1.00 22.70 417 ALA A O 1
ATOM 1896 N N . ALA A 1 241 ? 14.562 25.643 17.765 1.00 26.05 418 ALA A N 1
ATOM 1897 C CA . ALA A 1 241 ? 14.129 24.576 16.871 1.00 25.41 418 ALA A CA 1
ATOM 1898 C C . ALA A 1 241 ? 13.835 25.201 15.514 1.00 26.94 418 ALA A C 1
ATOM 1899 O O . ALA A 1 241 ? 13.971 26.414 15.329 1.00 26.49 418 ALA A O 1
ATOM 1901 N N . THR A 1 242 ? 13.427 24.367 14.561 1.00 26.31 419 THR A N 1
ATOM 1902 C CA . THR A 1 242 ? 13.168 24.855 13.215 1.00 26.52 419 THR A CA 1
ATOM 1903 C C . THR A 1 242 ? 12.132 23.972 12.534 1.00 24.86 419 THR A C 1
ATOM 1904 O O . THR A 1 242 ? 12.033 22.773 12.808 1.00 25.56 419 THR A O 1
ATOM 1908 N N . SER A 1 243 ? 11.358 24.589 11.643 1.00 22.64 420 SER A N 1
ATOM 1909 C CA . SER A 1 243 ? 10.320 23.901 10.883 1.00 24.67 420 SER A CA 1
ATOM 1910 C C . SER A 1 243 ? 10.283 24.509 9.491 1.00 26.75 420 SER A C 1
ATOM 1911 O O . SER A 1 243 ? 10.029 25.708 9.345 1.00 27.39 420 SER A O 1
ATOM 1914 N N . HIS A 1 244 ? 10.539 23.690 8.475 1.00 25.64 421 HIS A N 1
ATOM 1915 C CA . HIS A 1 244 ? 10.719 24.166 7.111 1.00 26.20 421 HIS A CA 1
ATOM 1916 C C . HIS A 1 244 ? 9.509 23.831 6.252 1.00 26.82 421 HIS A C 1
ATOM 1917 O O . HIS A 1 244 ? 8.962 22.727 6.333 1.00 26.53 421 HIS A O 1
ATOM 1924 N N . LEU A 1 245 ? 9.098 24.792 5.427 1.00 28.89 422 LEU A N 1
ATOM 1925 C CA . LEU A 1 245 ? 8.184 24.524 4.318 1.00 29.41 422 LEU A CA 1
ATOM 1926 C C . LEU A 1 245 ? 9.052 24.281 3.092 1.00 30.23 422 LEU A C 1
ATOM 1927 O O . LEU A 1 245 ? 9.423 25.207 2.369 1.00 32.61 422 LEU A O 1
ATOM 1932 N N . LEU A 1 246 ? 9.402 23.012 2.870 1.00 29.38 423 LEU A N 1
ATOM 1933 C CA . LEU A 1 246 ? 10.274 22.661 1.757 1.00 31.04 423 LEU A CA 1
ATOM 1934 C C . LEU A 1 246 ? 9.616 22.906 0.407 1.00 33.04 423 LEU A C 1
ATOM 1935 O O . LEU A 1 246 ? 10.324 23.104 -0.586 1.00 35.01 423 LEU A O 1
ATOM 1940 N N . GLY A 1 247 ? 8.289 22.907 0.352 1.00 32.50 424 GLY A N 1
ATOM 1941 C CA . GLY A 1 247 ? 7.617 23.069 -0.925 1.00 32.37 424 GLY A CA 1
ATOM 1942 C C . GLY A 1 247 ? 7.891 21.874 -1.814 1.00 31.89 424 GLY A C 1
ATOM 1943 O O . GLY A 1 247 ? 7.743 20.718 -1.405 1.00 28.91 424 GLY A O 1
ATOM 1944 N N . GLN A 1 248 ? 8.309 22.149 -3.047 1.00 34.45 425 GLN A N 1
ATOM 1945 C CA . GLN A 1 248 ? 8.616 21.108 -4.016 1.00 33.21 425 GLN A CA 1
ATOM 1946 C C . GLN A 1 248 ? 10.092 21.076 -4.389 1.00 33.45 425 GLN A C 1
ATOM 1947 O O . GLN A 1 248 ? 10.458 20.432 -5.377 1.00 34.46 425 GLN A O 1
ATOM 1953 N N . ASN A 1 249 ? 10.950 21.744 -3.615 1.00 32.76 426 ASN A N 1
ATOM 1954 C CA . ASN A 1 249 ? 12.369 21.799 -3.954 1.00 34.09 426 ASN A CA 1
ATOM 1955 C C . ASN A 1 249 ? 13.024 20.428 -3.842 1.00 33.12 426 ASN A C 1
ATOM 1956 O O . ASN A 1 249 ? 13.853 20.061 -4.684 1.00 32.40 426 ASN A O 1
ATOM 1961 N N . PHE A 1 250 ? 12.668 19.655 -2.815 1.00 33.46 427 PHE A N 1
ATOM 1962 C CA . PHE A 1 250 ? 13.242 18.323 -2.663 1.00 32.66 427 PHE A CA 1
ATOM 1963 C C . PHE A 1 250 ? 12.498 17.277 -3.484 1.00 31.72 427 PHE A C 1
ATOM 1964 O O . PHE A 1 250 ? 13.114 16.312 -3.949 1.00 31.89 427 PHE A O 1
ATOM 1972 N N . SER A 1 251 ? 11.187 17.445 -3.672 1.00 31.04 428 SER A N 1
ATOM 1973 C CA . SER A 1 251 ? 10.438 16.486 -4.477 1.00 32.62 428 SER A CA 1
ATOM 1974 C C . SER A 1 251 ? 10.803 16.586 -5.953 1.00 34.54 428 SER A C 1
ATOM 1975 O O . SER A 1 251 ? 10.785 15.574 -6.663 1.00 34.72 428 SER A O 1
ATOM 1978 N N . LYS A 1 252 ? 11.136 17.787 -6.432 1.00 36.44 429 LYS A N 1
ATOM 1979 C CA . LYS A 1 252 ? 11.585 17.932 -7.813 1.00 38.14 429 LYS A CA 1
ATOM 1980 C C . LYS A 1 252 ? 12.933 17.259 -8.032 1.00 37.89 429 LYS A C 1
ATOM 1981 O O . LYS A 1 252 ? 13.150 16.609 -9.061 1.00 38.37 429 LYS A O 1
ATOM 1987 N N . MET A 1 253 ? 13.851 17.397 -7.073 1.00 38.57 430 MET A N 1
ATOM 1988 C CA . MET A 1 253 ? 15.208 16.899 -7.257 1.00 41.41 430 MET A CA 1
ATOM 1989 C C . MET A 1 253 ? 15.350 15.420 -6.912 1.00 40.64 430 MET A C 1
ATOM 1990 O O . MET A 1 253 ? 16.338 14.798 -7.317 1.00 41.47 430 MET A O 1
ATOM 1995 N N . PHE A 1 254 ? 14.384 14.840 -6.199 1.00 38.65 431 PHE A N 1
ATOM 1996 C CA . PHE A 1 254 ? 14.378 13.412 -5.913 1.00 36.48 431 PHE A CA 1
ATOM 1997 C C . PHE A 1 254 ? 13.271 12.661 -6.638 1.00 35.56 431 PHE A C 1
ATOM 1998 O O . PHE A 1 254 ? 13.200 11.433 -6.527 1.00 35.39 431 PHE A O 1
ATOM 2006 N N . GLY A 1 255 ? 12.410 13.356 -7.376 1.00 35.09 432 GLY A N 1
ATOM 2007 C CA . GLY A 1 255 ? 11.347 12.683 -8.098 1.00 34.93 432 GLY A CA 1
ATOM 2008 C C . GLY A 1 255 ? 10.204 12.200 -7.234 1.00 33.07 432 GLY A C 1
ATOM 2009 O O . GLY A 1 255 ? 9.565 11.197 -7.568 1.00 34.13 432 GLY A O 1
ATOM 2010 N N . VAL A 1 256 ? 9.933 12.881 -6.122 1.00 31.44 433 VAL A N 1
ATOM 2011 C CA . VAL A 1 256 ? 8.798 12.539 -5.274 1.00 33.01 433 VAL A CA 1
ATOM 2012 C C . VAL A 1 256 ? 7.549 13.187 -5.855 1.00 35.93 433 VAL A C 1
ATOM 2013 O O . VAL A 1 256 ? 7.151 14.282 -5.441 1.00 36.67 433 VAL A O 1
ATOM 2017 N N . GLU A 1 257 ? 6.928 12.526 -6.827 1.00 38.34 434 GLU A N 1
ATOM 2018 C CA . GLU A 1 257 ? 5.733 13.041 -7.473 1.00 40.81 434 GLU A CA 1
ATOM 2019 C C . GLU A 1 257 ? 4.599 12.033 -7.352 1.00 41.48 434 GLU A C 1
ATOM 2020 O O . GLU A 1 257 ? 4.825 10.824 -7.243 1.00 41.49 434 GLU A O 1
ATOM 2026 N N . PHE A 1 258 ? 3.373 12.549 -7.369 1.00 41.50 435 PHE A N 1
ATOM 2027 C CA . PHE A 1 258 ? 2.175 11.739 -7.231 1.00 41.57 435 PHE A CA 1
ATOM 2028 C C . PHE A 1 258 ? 1.197 12.093 -8.340 1.00 45.34 435 PHE A C 1
ATOM 2029 O O . PHE A 1 258 ? 1.228 13.193 -8.898 1.00 45.17 435 PHE A O 1
ATOM 2037 N N . GLU A 1 259 ? 0.323 11.142 -8.658 1.00 48.44 436 GLU A N 1
ATOM 2038 C CA . GLU A 1 259 ? -0.770 11.377 -9.593 1.00 51.39 436 GLU A CA 1
ATOM 2039 C C . GLU A 1 259 ? -1.948 11.944 -8.810 1.00 51.65 436 GLU A C 1
ATOM 2040 O O . GLU A 1 259 ? -2.556 11.242 -7.995 1.00 50.83 436 GLU A O 1
ATOM 2046 N N . ASP A 1 260 ? -2.263 13.214 -9.047 1.00 53.52 437 ASP A N 1
ATOM 2047 C CA . ASP A 1 260 ? -3.353 13.857 -8.333 1.00 55.32 437 ASP A CA 1
ATOM 2048 C C . ASP A 1 260 ? -4.694 13.346 -8.858 1.00 57.76 437 ASP A C 1
ATOM 2049 O O . ASP A 1 260 ? -4.766 12.516 -9.769 1.00 58.17 437 ASP A O 1
ATOM 2054 N N . GLU A 1 261 ? -5.773 13.848 -8.266 1.00 59.00 438 GLU A N 1
ATOM 2055 C CA . GLU A 1 261 ? -7.090 13.618 -8.838 1.00 61.28 438 GLU A CA 1
ATOM 2056 C C . GLU A 1 261 ? -7.167 14.276 -10.210 1.00 62.54 438 GLU A C 1
ATOM 2057 O O . GLU A 1 261 ? -6.643 15.374 -10.416 1.00 64.36 438 GLU A O 1
ATOM 2063 N N . LYS A 1 262 ? -7.808 13.579 -11.151 1.00 62.09 439 LYS A N 1
ATOM 2064 C CA . LYS A 1 262 ? -7.920 13.851 -12.582 1.00 64.55 439 LYS A CA 1
ATOM 2065 C C . LYS A 1 262 ? -6.721 13.310 -13.363 1.00 63.25 439 LYS A C 1
ATOM 2066 O O . LYS A 1 262 ? -6.763 13.304 -14.594 1.00 64.47 439 LYS A O 1
ATOM 2068 N N . GLY A 1 263 ? -5.659 12.862 -12.701 1.00 59.63 440 GLY A N 1
ATOM 2069 C CA . GLY A 1 263 ? -4.601 12.124 -13.359 1.00 56.91 440 GLY A CA 1
ATOM 2070 C C . GLY A 1 263 ? -3.380 12.906 -13.792 1.00 53.82 440 GLY A C 1
ATOM 2071 O O . GLY A 1 263 ? -2.696 12.469 -14.725 1.00 54.11 440 GLY A O 1
ATOM 2072 N N . ASN A 1 264 ? -3.073 14.028 -13.149 1.00 50.92 441 ASN A N 1
ATOM 2073 C CA . ASN A 1 264 ? -1.904 14.826 -13.493 1.00 49.49 441 ASN A CA 1
ATOM 2074 C C . ASN A 1 264 ? -0.797 14.604 -12.470 1.00 46.12 441 ASN A C 1
ATOM 2075 O O . ASN A 1 264 ? -1.052 14.552 -11.263 1.00 43.69 441 ASN A O 1
ATOM 2077 N N . LYS A 1 265 ? 0.434 14.474 -12.958 1.00 44.78 442 LYS A N 1
ATOM 2078 C CA . LYS A 1 265 ? 1.578 14.280 -12.079 1.00 41.31 442 LYS A CA 1
ATOM 2079 C C . LYS A 1 265 ? 1.966 15.602 -11.428 1.00 41.02 442 LYS A C 1
ATOM 2080 O O . LYS A 1 265 ? 2.119 16.620 -12.110 1.00 42.79 442 LYS A O 1
ATOM 2082 N N . GLU A 1 266 ? 2.120 15.583 -10.106 1.00 38.88 443 GLU A N 1
ATOM 2083 C CA . GLU A 1 266 ? 2.466 16.771 -9.341 1.00 38.32 443 GLU A CA 1
ATOM 2084 C C . GLU A 1 266 ? 3.517 16.406 -8.305 1.00 37.66 443 GLU A C 1
ATOM 2085 O O . GLU A 1 266 ? 3.464 15.324 -7.714 1.00 36.19 443 GLU A O 1
ATOM 2091 N N . TYR A 1 267 ? 4.471 17.308 -8.090 1.00 37.34 444 TYR A N 1
ATOM 2092 C CA . TYR A 1 267 ? 5.515 17.079 -7.103 1.00 35.60 444 TYR A CA 1
ATOM 2093 C C . TYR A 1 267 ? 4.973 17.287 -5.695 1.00 35.65 444 TYR A C 1
ATOM 2094 O O . TYR A 1 267 ? 4.128 18.156 -5.459 1.00 36.29 444 TYR A O 1
ATOM 2103 N N . ALA A 1 268 ? 5.466 16.480 -4.759 1.00 33.30 445 ALA A N 1
ATOM 2104 C CA . ALA A 1 268 ? 4.961 16.512 -3.395 1.00 31.83 445 ALA A CA 1
ATOM 2105 C C . ALA A 1 268 ? 5.385 17.791 -2.682 1.00 30.77 445 ALA A C 1
ATOM 2106 O O . ALA A 1 268 ? 6.456 18.350 -2.936 1.00 33.56 445 ALA A O 1
ATOM 2108 N N . HIS A 1 269 ? 4.524 18.253 -1.778 1.00 28.07 446 HIS A N 1
ATOM 2109 C CA . HIS A 1 269 ? 4.791 19.423 -0.949 1.00 27.05 446 HIS A CA 1
ATOM 2110 C C . HIS A 1 269 ? 5.275 18.929 0.409 1.00 27.28 446 HIS A C 1
ATOM 2111 O O . HIS A 1 269 ? 4.486 18.411 1.206 1.00 25.94 446 HIS A O 1
ATOM 2118 N N . GLN A 1 270 ? 6.568 19.090 0.671 1.00 28.77 447 GLN A N 1
ATOM 2119 C CA . GLN A 1 270 ? 7.218 18.469 1.814 1.00 28.08 447 GLN A CA 1
ATOM 2120 C C . GLN A 1 270 ? 7.500 19.482 2.916 1.00 29.63 447 GLN A C 1
ATOM 2121 O O . GLN A 1 270 ? 7.591 20.690 2.682 1.00 31.72 447 GLN A O 1
ATOM 2127 N N . THR A 1 271 ? 7.628 18.959 4.135 1.00 27.32 448 THR A N 1
ATOM 2128 C CA . THR A 1 271 ? 8.081 19.719 5.290 1.00 28.26 448 THR A CA 1
ATOM 2129 C C . THR A 1 271 ? 9.155 18.920 6.014 1.00 27.71 448 THR A C 1
ATOM 2130 O O . THR A 1 271 ? 9.229 17.694 5.896 1.00 29.27 448 THR A O 1
ATOM 2134 N N . SER A 1 272 ? 9.992 19.627 6.768 1.00 27.51 449 SER A N 1
ATOM 2135 C CA . SER A 1 272 ? 10.967 18.977 7.631 1.00 25.90 449 SER A CA 1
ATOM 2136 C C . SER A 1 272 ? 11.214 19.864 8.841 1.00 25.05 449 SER A C 1
ATOM 2137 O O . SER A 1 272 ? 11.187 21.094 8.743 1.00 25.69 449 SER A O 1
ATOM 2140 N N . TRP A 1 273 ? 11.450 19.224 9.984 1.00 23.01 450 TRP A N 1
ATOM 2141 C CA . TRP A 1 273 ? 11.537 19.924 11.256 1.00 21.42 450 TRP A CA 1
ATOM 2142 C C . TRP A 1 273 ? 12.408 19.116 12.207 1.00 22.33 450 TRP A C 1
ATOM 2143 O O . TRP A 1 273 ? 12.442 17.884 12.143 1.00 23.33 450 TRP A O 1
ATOM 2154 N N . GLY A 1 274 ? 13.113 19.817 13.084 1.00 23.19 451 GLY A N 1
ATOM 2155 C CA . GLY A 1 274 ? 14.078 19.169 13.956 1.00 22.76 451 GLY A CA 1
ATOM 2156 C C . GLY A 1 274 ? 14.212 19.867 15.290 1.00 24.65 451 GLY A C 1
ATOM 2157 O O . GLY A 1 274 ? 14.085 21.092 15.390 1.00 25.04 451 GLY A O 1
ATOM 2158 N N . LEU A 1 275 ? 14.474 19.070 16.325 1.00 25.80 452 LEU A N 1
ATOM 2159 C CA . LEU A 1 275 ? 14.776 19.552 17.666 1.00 24.07 452 LEU A CA 1
ATOM 2160 C C . LEU A 1 275 ? 15.846 18.648 18.257 1.00 23.74 452 LEU A C 1
ATOM 2161 O O . LEU A 1 275 ? 15.778 17.425 18.112 1.00 24.57 452 LEU A O 1
ATOM 2166 N N . THR A 1 276 ? 16.827 19.247 18.922 1.00 23.82 453 THR A N 1
ATOM 2167 C CA . THR A 1 276 ? 18.005 18.531 19.394 1.00 21.89 453 THR A CA 1
ATOM 2168 C C . THR A 1 276 ? 18.136 18.658 20.908 1.00 22.97 453 THR A C 1
ATOM 2169 O O . THR A 1 276 ? 17.347 19.336 21.574 1.00 23.54 453 THR A O 1
ATOM 2173 N N . THR A 1 277 ? 19.170 18.002 21.444 1.00 21.92 454 THR A N 1
ATOM 2174 C CA . THR A 1 277 ? 19.539 18.114 22.851 1.00 21.45 454 THR A CA 1
ATOM 2175 C C . THR A 1 277 ? 19.980 19.520 23.239 1.00 23.06 454 THR A C 1
ATOM 2176 O O . THR A 1 277 ? 20.244 19.756 24.423 1.00 22.61 454 THR A O 1
ATOM 2180 N N . ARG A 1 278 ? 20.082 20.444 22.278 1.00 24.46 455 ARG A N 1
ATOM 2181 C CA . ARG A 1 278 ? 20.331 21.847 22.601 1.00 24.72 455 ARG A CA 1
ATOM 2182 C C . ARG A 1 278 ? 19.278 22.401 23.553 1.00 25.29 455 ARG A C 1
ATOM 2183 O O . ARG A 1 278 ? 19.583 23.271 24.379 1.00 25.59 455 ARG A O 1
ATOM 2191 N N . ALA A 1 279 ? 18.041 21.904 23.459 1.00 25.27 456 ALA A N 1
ATOM 2192 C CA . ALA A 1 279 ? 16.971 22.375 24.334 1.00 25.10 456 ALA A CA 1
ATOM 2193 C C . ALA A 1 279 ? 17.348 22.230 25.802 1.00 24.04 456 ALA A C 1
ATOM 2194 O O . ALA A 1 279 ? 16.983 23.073 26.630 1.00 24.29 456 ALA A O 1
ATOM 2196 N N . ILE A 1 280 ? 18.080 21.169 26.143 1.00 24.11 457 ILE A N 1
ATOM 2197 C CA . ILE A 1 280 ? 18.503 20.972 27.526 1.00 23.60 457 ILE A CA 1
ATOM 2198 C C . ILE A 1 280 ? 19.457 22.081 27.949 1.00 24.71 457 ILE A C 1
ATOM 2199 O O . ILE A 1 280 ? 19.322 22.659 29.034 1.00 27.58 457 ILE A O 1
ATOM 2204 N N . GLY A 1 281 ? 20.428 22.403 27.092 1.00 22.59 458 GLY A N 1
ATOM 2205 C CA . GLY A 1 281 ? 21.385 23.444 27.430 1.00 22.82 458 GLY A CA 1
ATOM 2206 C C . GLY A 1 281 ? 20.742 24.809 27.581 1.00 24.02 458 GLY A C 1
ATOM 2207 O O . GLY A 1 281 ? 21.065 25.558 28.507 1.00 24.36 458 GLY A O 1
ATOM 2208 N N . VAL A 1 282 ? 19.824 25.151 26.674 1.00 25.29 459 VAL A N 1
ATOM 2209 C CA . VAL A 1 282 ? 19.116 26.425 26.776 1.00 25.21 459 VAL A CA 1
ATOM 2210 C C . VAL A 1 282 ? 18.314 26.482 28.069 1.00 24.85 459 VAL A C 1
ATOM 2211 O O . VAL A 1 282 ? 18.253 27.523 28.736 1.00 24.06 459 VAL A O 1
ATOM 2215 N N . MET A 1 283 ? 17.695 25.362 28.449 1.00 24.10 460 MET A N 1
ATOM 2216 C CA . MET A 1 283 ? 16.935 25.317 29.693 1.00 25.18 460 MET A CA 1
ATOM 2217 C C . MET A 1 283 ? 17.848 25.466 30.905 1.00 25.47 460 MET A C 1
ATOM 2218 O O . MET A 1 283 ? 17.487 26.135 31.880 1.00 26.69 460 MET A O 1
ATOM 2223 N N . ILE A 1 284 ? 19.032 24.851 30.861 1.00 24.85 461 ILE A N 1
ATOM 2224 C CA . ILE A 1 284 ? 19.979 24.963 31.970 1.00 24.72 461 ILE A CA 1
ATOM 2225 C C . ILE A 1 284 ? 20.426 26.409 32.141 1.00 25.64 461 ILE A C 1
ATOM 2226 O O . ILE A 1 284 ? 20.414 26.956 33.251 1.00 26.93 461 ILE A O 1
ATOM 2231 N N . MET A 1 285 ? 20.830 27.050 31.041 1.00 25.07 462 MET A N 1
ATOM 2232 C CA . MET A 1 285 ? 21.316 28.424 31.116 1.00 27.39 462 MET A CA 1
ATOM 2233 C C . MET A 1 285 ? 20.222 29.387 31.551 1.00 27.12 462 MET A C 1
ATOM 2234 O O . MET A 1 285 ? 20.511 30.413 32.179 1.00 28.29 462 MET A O 1
ATOM 2239 N N . THR A 1 286 ? 18.965 29.076 31.234 1.00 25.74 463 THR A N 1
ATOM 2240 C CA . THR A 1 286 ? 17.870 29.987 31.549 1.00 24.14 463 THR A CA 1
ATOM 2241 C C . THR A 1 286 ? 17.596 30.033 33.049 1.00 25.09 463 THR A C 1
ATOM 2242 O O . THR A 1 286 ? 17.457 31.114 33.631 1.00 27.24 463 THR A O 1
ATOM 2246 N N . HIS A 1 287 ? 17.525 28.869 33.694 1.00 24.57 464 HIS A N 1
ATOM 2247 C CA . HIS A 1 287 ? 17.042 28.784 35.067 1.00 25.81 464 HIS A CA 1
ATOM 2248 C C . HIS A 1 287 ? 18.144 28.635 36.107 1.00 28.23 464 HIS A C 1
ATOM 2249 O O . HIS A 1 287 ? 17.933 29.012 37.264 1.00 30.14 464 HIS A O 1
ATOM 2256 N N . GLY A 1 288 ? 19.304 28.097 35.734 1.00 24.51 465 GLY A N 1
ATOM 2257 C CA . GLY A 1 288 ? 20.337 27.832 36.720 1.00 27.30 465 GLY A CA 1
ATOM 2258 C C . GLY A 1 288 ? 20.819 29.097 37.404 1.00 29.88 465 GLY A C 1
ATOM 2259 O O . GLY A 1 288 ? 20.820 30.185 36.825 1.00 33.38 465 GLY A O 1
ATOM 2260 N N . ASP A 1 289 ? 21.232 28.946 38.658 1.00 27.69 466 ASP A N 1
ATOM 2261 C CA . ASP A 1 289 ? 21.728 30.067 39.448 1.00 29.49 466 ASP A CA 1
ATOM 2262 C C . ASP A 1 289 ? 23.118 29.718 39.977 1.00 32.33 466 ASP A C 1
ATOM 2263 O O . ASP A 1 289 ? 23.790 28.795 39.500 1.00 32.99 466 ASP A O 1
ATOM 2268 N N . ASN A 1 290 ? 23.566 30.464 40.989 1.00 31.45 467 ASN A N 1
ATOM 2269 C CA . ASN A 1 290 ? 24.886 30.259 41.571 1.00 30.46 467 ASN A CA 1
ATOM 2270 C C . ASN A 1 290 ? 24.959 29.041 42.481 1.00 29.67 467 ASN A C 1
ATOM 2271 O O . ASN A 1 290 ? 26.063 28.656 42.880 1.00 29.11 467 ASN A O 1
ATOM 2276 N N . LYS A 1 291 ? 23.825 28.433 42.824 1.00 31.25 468 LYS A N 1
ATOM 2277 C CA . LYS A 1 291 ? 23.834 27.183 43.571 1.00 32.35 468 LYS A CA 1
ATOM 2278 C C . LYS A 1 291 ? 23.913 25.961 42.670 1.00 31.20 468 LYS A C 1
ATOM 2279 O O . LYS A 1 291 ? 24.227 24.868 43.156 1.00 32.25 468 LYS A O 1
ATOM 2285 N N . GLY A 1 292 ? 23.634 26.118 41.379 1.00 29.82 469 GLY A N 1
ATOM 2286 C CA . GLY A 1 292 ? 23.666 25.005 40.454 1.00 29.28 469 GLY A CA 1
ATOM 2287 C C . GLY A 1 292 ? 22.439 24.942 39.570 1.00 28.11 469 GLY A C 1
ATOM 2288 O O . GLY A 1 292 ? 21.890 25.977 39.182 1.00 29.36 469 GLY A O 1
ATOM 2289 N N . LEU A 1 293 ? 21.998 23.729 39.252 1.00 27.08 470 LEU A N 1
ATOM 2290 C CA . LEU A 1 293 ? 20.840 23.552 38.390 1.00 26.55 470 LEU A CA 1
ATOM 2291 C C . LEU A 1 293 ? 19.572 24.078 39.051 1.00 24.86 470 LEU A C 1
ATOM 2292 O O . LEU A 1 293 ? 19.409 24.029 40.273 1.00 24.96 470 LEU A O 1
ATOM 2297 N N . VAL A 1 294 ? 18.673 24.592 38.219 1.00 24.41 471 VAL A N 1
ATOM 2298 C CA . VAL A 1 294 ? 17.286 24.842 38.589 1.00 24.89 471 VAL A CA 1
ATOM 2299 C C . VAL A 1 294 ? 16.445 24.207 37.493 1.00 26.09 471 VAL A C 1
ATOM 2300 O O . VAL A 1 294 ? 16.429 24.694 36.357 1.00 25.88 471 VAL A O 1
ATOM 2304 N N . LEU A 1 295 ? 15.770 23.117 37.820 1.00 26.85 472 LEU A N 1
ATOM 2305 C CA . LEU A 1 295 ? 15.073 22.395 36.774 1.00 26.88 472 LEU A CA 1
ATOM 2306 C C . LEU A 1 295 ? 13.568 22.586 36.892 1.00 26.94 472 LEU A C 1
ATOM 2307 O O . LEU A 1 295 ? 13.033 22.616 38.006 1.00 28.11 472 LEU A O 1
ATOM 2312 N N . PRO A 1 296 ? 12.868 22.737 35.772 1.00 25.93 473 PRO A N 1
ATOM 2313 C CA . PRO A 1 296 ? 11.407 22.737 35.807 1.00 25.29 473 PRO A CA 1
ATOM 2314 C C . PRO A 1 296 ? 10.893 21.415 36.343 1.00 25.70 473 PRO A C 1
ATOM 2315 O O . PRO A 1 296 ? 11.445 20.352 36.021 1.00 26.91 473 PRO A O 1
ATOM 2319 N N . PRO A 1 297 ? 9.851 21.439 37.178 1.00 25.15 474 PRO A N 1
ATOM 2320 C CA . PRO A 1 297 ? 9.322 20.180 37.730 1.00 23.95 474 PRO A CA 1
ATOM 2321 C C . PRO A 1 297 ? 8.900 19.169 36.675 1.00 23.28 474 PRO A C 1
ATOM 2322 O O . PRO A 1 297 ? 8.882 17.967 36.968 1.00 24.39 474 PRO A O 1
ATOM 2326 N N . LYS A 1 298 ? 8.569 19.611 35.460 1.00 22.27 475 LYS A N 1
ATOM 2327 C CA . LYS A 1 298 ? 8.141 18.686 34.418 1.00 23.24 475 LYS A CA 1
ATOM 2328 C C . LYS A 1 298 ? 9.290 17.877 33.830 1.00 22.17 475 LYS A C 1
ATOM 2329 O O . LYS A 1 298 ? 9.036 16.859 33.177 1.00 24.69 475 LYS A O 1
ATOM 2335 N N . VAL A 1 299 ? 10.541 18.293 34.043 1.00 19.52 476 VAL A N 1
ATOM 2336 C CA . VAL A 1 299 ? 11.698 17.577 33.520 1.00 19.90 476 VAL A CA 1
ATOM 2337 C C . VAL A 1 299 ? 12.707 17.224 34.599 1.00 22.28 476 VAL A C 1
ATOM 2338 O O . VAL A 1 299 ? 13.687 16.536 34.310 1.00 24.61 476 VAL A O 1
ATOM 2342 N N . ALA A 1 300 ? 12.505 17.671 35.833 1.00 21.32 477 ALA A N 1
ATOM 2343 C CA . ALA A 1 300 ? 13.431 17.352 36.912 1.00 21.25 477 ALA A CA 1
ATOM 2344 C C . ALA A 1 300 ? 13.433 15.849 37.176 1.00 22.23 477 ALA A C 1
ATOM 2345 O O . ALA A 1 300 ? 12.362 15.272 37.420 1.00 20.91 477 ALA A O 1
ATOM 2347 N N . PRO A 1 301 ? 14.592 15.179 37.128 1.00 24.04 478 PRO A N 1
ATOM 2348 C CA . PRO A 1 301 ? 14.604 13.728 37.393 1.00 25.20 478 PRO A CA 1
ATOM 2349 C C . PRO A 1 301 ? 14.036 13.365 38.753 1.00 24.67 478 PRO A C 1
ATOM 2350 O O . PRO A 1 301 ? 13.329 12.358 38.882 1.00 24.74 478 PRO A O 1
ATOM 2354 N N . VAL A 1 302 ? 14.323 14.167 39.773 1.00 25.10 479 VAL A N 1
ATOM 2355 C CA . VAL A 1 302 ? 13.742 14.004 41.099 1.00 24.62 479 VAL A CA 1
ATOM 2356 C C . VAL A 1 302 ? 13.091 15.325 41.479 1.00 25.75 479 VAL A C 1
ATOM 2357 O O . VAL A 1 302 ? 13.778 16.346 41.605 1.00 26.96 479 VAL A O 1
ATOM 2361 N N . GLN A 1 303 ? 11.769 15.310 41.648 1.00 24.55 480 GLN A N 1
ATOM 2362 C CA . GLN A 1 303 ? 11.054 16.534 41.993 1.00 23.74 480 GLN A CA 1
ATOM 2363 C C . GLN A 1 303 ? 11.137 16.830 43.485 1.00 23.90 480 GLN A C 1
ATOM 2364 O O . GLN A 1 303 ? 11.242 17.995 43.884 1.00 25.01 480 GLN A O 1
ATOM 2370 N N . VAL A 1 304 ? 11.091 15.795 44.321 1.00 25.09 481 VAL A N 1
ATOM 2371 C CA . VAL A 1 304 ? 11.148 15.946 45.769 1.00 24.46 481 VAL A CA 1
ATOM 2372 C C . VAL A 1 304 ? 12.179 14.971 46.316 1.00 24.86 481 VAL A C 1
ATOM 2373 O O . VAL A 1 304 ? 12.125 13.773 46.021 1.00 23.16 481 VAL A O 1
ATOM 2377 N N . ILE A 1 305 ? 13.115 15.481 47.111 1.00 26.51 482 ILE A N 1
ATOM 2378 C CA . ILE A 1 305 ? 14.069 14.653 47.837 1.00 27.38 482 ILE A CA 1
ATOM 2379 C C . ILE A 1 305 ? 13.719 14.729 49.317 1.00 28.03 482 ILE A C 1
ATOM 2380 O O . ILE A 1 305 ? 13.563 15.823 49.873 1.00 27.79 482 ILE A O 1
ATOM 2385 N N . ILE A 1 306 ? 13.554 13.569 49.943 1.00 28.91 483 ILE A N 1
ATOM 2386 C CA . ILE A 1 306 ? 13.185 13.483 51.351 1.00 28.66 483 ILE A CA 1
ATOM 2387 C C . ILE A 1 306 ? 14.465 13.266 52.144 1.00 30.97 483 ILE A C 1
ATOM 2388 O O . ILE A 1 306 ? 15.104 12.214 52.040 1.00 32.91 483 ILE A O 1
ATOM 2393 N N . ILE A 1 307 ? 14.844 14.264 52.936 1.00 31.17 484 ILE A N 1
ATOM 2394 C CA . ILE A 1 307 ? 16.091 14.216 53.693 1.00 33.76 484 ILE A CA 1
ATOM 2395 C C . ILE A 1 307 ? 15.771 14.161 55.182 1.00 37.00 484 ILE A C 1
ATOM 2396 O O . ILE A 1 307 ? 15.500 15.203 55.797 1.00 36.96 484 ILE A O 1
ATOM 2401 N N . PRO A 1 308 ? 15.777 12.980 55.797 1.00 38.22 485 PRO A N 1
ATOM 2402 C CA . PRO A 1 308 ? 15.566 12.911 57.247 1.00 39.19 485 PRO A CA 1
ATOM 2403 C C . PRO A 1 308 ? 16.767 13.463 57.998 1.00 39.40 485 PRO A C 1
ATOM 2404 O O . PRO A 1 308 ? 17.919 13.225 57.628 1.00 40.50 485 PRO A O 1
ATOM 2408 N N . ILE A 1 309 ? 16.485 14.216 59.060 1.00 40.08 486 ILE A N 1
ATOM 2409 C CA . ILE A 1 309 ? 17.538 14.806 59.879 1.00 41.80 486 ILE A CA 1
ATOM 2410 C C . ILE A 1 309 ? 18.221 13.703 60.673 1.00 44.66 486 ILE A C 1
ATOM 2411 O O . ILE A 1 309 ? 17.762 13.322 61.756 1.00 45.73 486 ILE A O 1
ATOM 2416 N N . ILE A 1 310 ? 19.323 13.178 60.135 1.00 45.51 487 ILE A N 1
ATOM 2417 C CA . ILE A 1 310 ? 20.066 12.097 60.769 1.00 48.02 487 ILE A CA 1
ATOM 2418 C C . ILE A 1 310 ? 21.542 12.290 60.454 1.00 49.24 487 ILE A C 1
ATOM 2419 O O . ILE A 1 310 ? 21.911 12.976 59.498 1.00 50.18 487 ILE A O 1
ATOM 2424 N N . PHE A 1 311 ? 22.394 11.684 61.277 1.00 49.76 488 PHE A N 1
ATOM 2425 C CA . PHE A 1 311 ? 23.832 11.772 61.071 1.00 50.69 488 PHE A CA 1
ATOM 2426 C C . PHE A 1 311 ? 24.501 10.563 61.703 1.00 51.34 488 PHE A C 1
ATOM 2427 O O . PHE A 1 311 ? 24.244 10.250 62.870 1.00 51.10 488 PHE A O 1
ATOM 2435 N N . LYS A 1 312 ? 25.337 9.881 60.917 1.00 51.71 489 LYS A N 1
ATOM 2436 C CA . LYS A 1 312 ? 26.144 8.754 61.372 1.00 52.83 489 LYS A CA 1
ATOM 2437 C C . LYS A 1 312 ? 25.295 7.554 61.783 1.00 52.14 489 LYS A C 1
ATOM 2438 O O . LYS A 1 312 ? 25.515 6.443 61.291 1.00 53.00 489 LYS A O 1
ATOM 2444 N N . THR A 1 313 ? 24.334 7.756 62.680 1.00 50.73 490 THR A N 1
ATOM 2445 C CA . THR A 1 313 ? 23.473 6.661 63.097 1.00 50.45 490 THR A CA 1
ATOM 2446 C C . THR A 1 313 ? 22.321 6.476 62.110 1.00 48.82 490 THR A C 1
ATOM 2447 O O . THR A 1 313 ? 22.091 7.291 61.214 1.00 47.95 490 THR A O 1
ATOM 2451 N N . VAL A 1 314 ? 21.584 5.388 62.296 1.00 48.32 491 VAL A N 1
ATOM 2452 C CA . VAL A 1 314 ? 20.471 5.044 61.421 1.00 46.87 491 VAL A CA 1
ATOM 2453 C C . VAL A 1 314 ? 19.219 5.792 61.866 1.00 46.03 491 VAL A C 1
ATOM 2454 O O . VAL A 1 314 ? 19.044 6.100 63.049 1.00 46.68 491 VAL A O 1
ATOM 2458 N N . ILE A 1 315 ? 18.351 6.122 60.904 1.00 44.16 492 ILE A N 1
ATOM 2459 C CA . ILE A 1 315 ? 17.111 6.822 61.225 1.00 43.29 492 ILE A CA 1
ATOM 2460 C C . ILE A 1 315 ? 16.213 5.927 62.074 1.00 41.40 492 ILE A C 1
ATOM 2461 O O . ILE A 1 315 ? 16.197 4.698 61.927 1.00 42.30 492 ILE A O 1
ATOM 2466 N N . THR A 1 316 ? 15.454 6.548 62.973 1.00 39.79 493 THR A N 1
ATOM 2467 C CA . THR A 1 316 ? 14.577 5.782 63.845 1.00 40.25 493 THR A CA 1
ATOM 2468 C C . THR A 1 316 ? 13.471 5.110 63.035 1.00 40.29 493 THR A C 1
ATOM 2469 O O . THR A 1 316 ? 13.205 5.457 61.880 1.00 41.11 493 THR A O 1
ATOM 2473 N N . GLU A 1 317 ? 12.827 4.122 63.662 1.00 39.84 494 GLU A N 1
ATOM 2474 C CA . GLU A 1 317 ? 11.789 3.361 62.974 1.00 38.23 494 GLU A CA 1
ATOM 2475 C C . GLU A 1 317 ? 10.606 4.247 62.605 1.00 38.70 494 GLU A C 1
ATOM 2476 O O . GLU A 1 317 ? 10.058 4.136 61.501 1.00 36.99 494 GLU A O 1
ATOM 2482 N N . GLU A 1 318 ? 10.197 5.135 63.514 1.00 40.14 495 GLU A N 1
ATOM 2483 C CA . GLU A 1 318 ? 9.140 6.085 63.194 1.00 41.14 495 GLU A CA 1
ATOM 2484 C C . GLU A 1 318 ? 9.597 7.137 62.192 1.00 39.10 495 GLU A C 1
ATOM 2485 O O . GLU A 1 318 ? 8.759 7.705 61.483 1.00 37.65 495 GLU A O 1
ATOM 2491 N N . GLN A 1 319 ? 10.902 7.405 62.115 1.00 38.99 496 GLN A N 1
ATOM 2492 C CA . GLN A 1 319 ? 11.406 8.347 61.121 1.00 36.70 496 GLN A CA 1
ATOM 2493 C C . GLN A 1 319 ? 11.361 7.745 59.723 1.00 36.27 496 GLN A C 1
ATOM 2494 O O . GLN A 1 319 ? 10.969 8.419 58.763 1.00 35.76 496 GLN A O 1
ATOM 2500 N N . LYS A 1 320 ? 11.761 6.478 59.587 1.00 36.51 497 LYS A N 1
ATOM 2501 C CA . LYS A 1 320 ? 11.649 5.802 58.299 1.00 34.89 497 LYS A CA 1
ATOM 2502 C C . LYS A 1 320 ? 10.194 5.589 57.908 1.00 34.34 497 LYS A C 1
ATOM 2503 O O . LYS A 1 320 ? 9.866 5.586 56.715 1.00 35.13 497 LYS A O 1
ATOM 2505 N N . LYS A 1 321 ? 9.312 5.416 58.893 1.00 33.95 498 LYS A N 1
ATOM 2506 C CA . LYS A 1 321 ? 7.899 5.205 58.602 1.00 35.83 498 LYS A CA 1
ATOM 2507 C C . LYS A 1 321 ? 7.248 6.477 58.071 1.00 35.77 498 LYS A C 1
ATOM 2508 O O . LYS A 1 321 ? 6.384 6.418 57.189 1.00 35.75 498 LYS A O 1
ATOM 2514 N N . ILE A 1 322 ? 7.652 7.637 58.594 1.00 34.83 499 ILE A N 1
ATOM 2515 C CA . ILE A 1 322 ? 7.118 8.900 58.095 1.00 34.08 499 ILE A CA 1
ATOM 2516 C C . ILE A 1 322 ? 7.628 9.176 56.686 1.00 31.37 499 ILE A C 1
ATOM 2517 O O . ILE A 1 322 ? 6.871 9.613 55.812 1.00 29.94 499 ILE A O 1
ATOM 2522 N N . CYS A 1 323 ? 8.916 8.919 56.441 1.00 30.08 500 CYS A N 1
ATOM 2523 C CA . CYS A 1 323 ? 9.471 9.135 55.108 1.00 29.02 500 CYS A CA 1
ATOM 2524 C C . CYS A 1 323 ? 8.829 8.206 54.085 1.00 29.36 500 CYS A C 1
ATOM 2525 O O . CYS A 1 323 ? 8.534 8.623 52.958 1.00 30.48 500 CYS A O 1
ATOM 2528 N N . ASN A 1 324 ? 8.604 6.943 54.457 1.00 29.90 501 ASN A N 1
ATOM 2529 C CA . ASN A 1 324 ? 7.932 6.019 53.549 1.00 29.94 501 ASN A CA 1
ATOM 2530 C C . ASN A 1 324 ? 6.489 6.442 53.303 1.00 27.50 501 ASN A C 1
ATOM 2531 O O . ASN A 1 324 ? 5.980 6.309 52.184 1.00 26.66 501 ASN A O 1
ATOM 2536 N N . GLU A 1 325 ? 5.814 6.951 54.336 1.00 27.56 502 GLU A N 1
ATOM 2537 C CA . GLU A 1 325 ? 4.447 7.431 54.162 1.00 28.95 502 GLU A CA 1
ATOM 2538 C C . GLU A 1 325 ? 4.407 8.630 53.223 1.00 28.04 502 GLU A C 1
ATOM 2539 O O . GLU A 1 325 ? 3.569 8.696 52.317 1.00 28.92 502 GLU A O 1
ATOM 2545 N N . VAL A 1 326 ? 5.315 9.588 53.422 1.00 28.05 503 VAL A N 1
ATOM 2546 C CA . VAL A 1 326 ? 5.381 10.750 52.539 1.00 27.26 503 VAL A CA 1
ATOM 2547 C C . VAL A 1 326 ? 5.750 10.323 51.124 1.00 25.97 503 VAL A C 1
ATOM 2548 O O . VAL A 1 326 ? 5.175 10.810 50.142 1.00 24.41 503 VAL A O 1
ATOM 2552 N N . GLU A 1 327 ? 6.711 9.404 50.995 1.00 26.90 504 GLU A N 1
ATOM 2553 C CA . GLU A 1 327 ? 7.099 8.919 49.674 1.00 28.23 504 GLU A CA 1
ATOM 2554 C C . GLU A 1 327 ? 5.948 8.187 48.995 1.00 29.51 504 GLU A C 1
ATOM 2555 O O . GLU A 1 327 ? 5.766 8.294 47.776 1.00 28.60 504 GLU A O 1
ATOM 2561 N N . CYS A 1 328 ? 5.159 7.437 49.769 1.00 30.87 505 CYS A N 1
ATOM 2562 C CA . CYS A 1 328 ? 4.014 6.735 49.198 1.00 32.76 505 CYS A CA 1
ATOM 2563 C C . CYS A 1 328 ? 2.942 7.713 48.735 1.00 32.80 505 CYS A C 1
ATOM 2564 O O . CYS A 1 328 ? 2.328 7.515 47.680 1.00 33.50 505 CYS A O 1
ATOM 2567 N N . ILE A 1 329 ? 2.704 8.773 49.511 1.00 32.28 506 ILE A N 1
ATOM 2568 C CA . ILE A 1 329 ? 1.716 9.774 49.122 1.00 31.20 506 ILE A CA 1
ATOM 2569 C C . ILE A 1 329 ? 2.154 10.493 47.852 1.00 30.39 506 ILE A C 1
ATOM 2570 O O . ILE A 1 329 ? 1.343 10.739 46.950 1.00 31.63 506 ILE A O 1
ATOM 2575 N N . LEU A 1 330 ? 3.442 10.830 47.752 1.00 28.95 507 LEU A N 1
ATOM 2576 C CA . LEU A 1 330 ? 3.925 11.550 46.579 1.00 27.07 507 LEU A CA 1
ATOM 2577 C C . LEU A 1 330 ? 3.993 10.651 45.352 1.00 28.50 507 LEU A C 1
ATOM 2578 O O . LEU A 1 330 ? 3.755 11.119 44.232 1.00 28.96 507 LEU A O 1
ATOM 2583 N N . LYS A 1 331 ? 4.316 9.368 45.534 1.00 30.24 508 LYS A N 1
ATOM 2584 C CA . LYS A 1 331 ? 4.293 8.438 44.410 1.00 30.63 508 LYS A CA 1
ATOM 2585 C C . LYS A 1 331 ? 2.883 8.276 43.858 1.00 29.51 508 LYS A C 1
ATOM 2586 O O . LYS A 1 331 ? 2.684 8.251 42.638 1.00 30.13 508 LYS A O 1
ATOM 2592 N N . LYS A 1 332 ? 1.889 8.170 44.742 1.00 30.01 509 LYS A N 1
ATOM 2593 C CA . LYS A 1 332 ? 0.505 8.051 44.299 1.00 30.41 509 LYS A CA 1
ATOM 2594 C C . LYS A 1 332 ? 0.005 9.317 43.619 1.00 31.18 509 LYS A C 1
ATOM 2595 O O . LYS A 1 332 ? -0.927 9.245 42.811 1.00 34.11 509 LYS A O 1
ATOM 2597 N N . ALA A 1 333 ? 0.599 10.469 43.922 1.00 29.87 510 ALA A N 1
ATOM 2598 C CA . ALA A 1 333 ? 0.214 11.735 43.316 1.00 28.07 510 ALA A CA 1
ATOM 2599 C C . ALA A 1 333 ? 0.981 12.035 42.034 1.00 28.54 510 ALA A C 1
ATOM 2600 O O . ALA A 1 333 ? 0.868 13.146 41.505 1.00 29.26 510 ALA A O 1
ATOM 2602 N N . GLY A 1 334 ? 1.754 11.079 41.526 1.00 27.40 511 GLY A N 1
ATOM 2603 C CA . GLY A 1 334 ? 2.519 11.290 40.315 1.00 27.30 511 GLY A CA 1
ATOM 2604 C C . GLY A 1 334 ? 3.780 12.104 40.484 1.00 28.78 511 GLY A C 1
ATOM 2605 O O . GLY A 1 334 ? 4.358 12.536 39.480 1.00 31.32 511 GLY A O 1
ATOM 2606 N N . VAL A 1 335 ? 4.227 12.329 41.714 1.00 28.15 512 VAL A N 1
ATOM 2607 C CA . VAL A 1 335 ? 5.428 13.111 41.980 1.00 26.50 512 VAL A CA 1
ATOM 2608 C C . VAL A 1 335 ? 6.626 12.173 42.023 1.00 25.70 512 VAL A C 1
ATOM 2609 O O . VAL A 1 335 ? 6.573 11.111 42.656 1.00 24.45 512 VAL A O 1
ATOM 2613 N N . ARG A 1 336 ? 7.703 12.556 41.341 1.00 26.30 513 ARG A N 1
ATOM 2614 C CA . ARG A 1 336 ? 8.947 11.795 41.376 1.00 27.10 513 ARG A CA 1
ATOM 2615 C C . ARG A 1 336 ? 9.690 12.149 42.658 1.00 27.01 513 ARG A C 1
ATOM 2616 O O . ARG A 1 336 ? 10.142 13.286 42.831 1.00 23.97 513 ARG A O 1
ATOM 2624 N N . VAL A 1 337 ? 9.817 11.178 43.558 1.00 28.51 514 VAL A N 1
ATOM 2625 C CA . VAL A 1 337 ? 10.310 11.417 44.909 1.00 27.65 514 VAL A CA 1
ATOM 2626 C C . VAL A 1 337 ? 11.318 10.334 45.270 1.00 28.21 514 VAL A C 1
ATOM 2627 O O . VAL A 1 337 ? 11.172 9.174 44.870 1.00 29.72 514 VAL A O 1
ATOM 2631 N N . LYS A 1 338 ? 12.353 10.721 46.016 1.00 27.91 515 LYS A N 1
ATOM 2632 C CA . LYS A 1 338 ? 13.355 9.790 46.513 1.00 28.39 515 LYS A CA 1
ATOM 2633 C C . LYS A 1 338 ? 13.740 10.183 47.932 1.00 29.41 515 LYS A C 1
ATOM 2634 O O . LYS A 1 338 ? 13.622 11.347 48.324 1.00 29.17 515 LYS A O 1
ATOM 2636 N N . ILE A 1 339 ? 14.200 9.198 48.699 1.00 30.23 516 ILE A N 1
ATOM 2637 C CA . ILE A 1 339 ? 14.626 9.395 50.080 1.00 30.53 516 ILE A CA 1
ATOM 2638 C C . ILE A 1 339 ? 16.143 9.295 50.134 1.00 34.10 516 ILE A C 1
ATOM 2639 O O . ILE A 1 339 ? 16.723 8.307 49.669 1.00 37.61 516 ILE A O 1
ATOM 2644 N N . ASP A 1 340 ? 16.782 10.313 50.700 1.00 33.78 517 ASP A N 1
ATOM 2645 C CA . ASP A 1 340 ? 18.225 10.320 50.925 1.00 35.25 517 ASP A CA 1
ATOM 2646 C C . ASP A 1 340 ? 18.447 10.126 52.424 1.00 38.85 517 ASP A C 1
ATOM 2647 O O . ASP A 1 340 ? 18.560 11.092 53.181 1.00 39.08 517 ASP A O 1
ATOM 2652 N N . ASP A 1 341 ? 18.507 8.863 52.847 1.00 41.08 518 ASP A N 1
ATOM 2653 C CA . ASP A 1 341 ? 18.722 8.509 54.244 1.00 44.21 518 ASP A CA 1
ATOM 2654 C C . ASP A 1 341 ? 20.150 8.044 54.508 1.00 45.40 518 ASP A C 1
ATOM 2655 O O . ASP A 1 341 ? 20.376 7.174 55.357 1.00 47.12 518 ASP A O 1
ATOM 2660 N N . ARG A 1 342 ? 21.120 8.608 53.793 1.00 43.68 519 ARG A N 1
ATOM 2661 C CA . ARG A 1 342 ? 22.523 8.234 53.951 1.00 43.82 519 ARG A CA 1
ATOM 2662 C C . ARG A 1 342 ? 23.062 8.872 55.225 1.00 45.99 519 ARG A C 1
ATOM 2663 O O . ARG A 1 342 ? 23.394 10.058 55.247 1.00 45.93 519 ARG A O 1
ATOM 2671 N N . SER A 1 343 ? 23.164 8.079 56.294 1.00 48.16 520 SER A N 1
ATOM 2672 C CA . SER A 1 343 ? 23.764 8.558 57.536 1.00 49.14 520 SER A CA 1
ATOM 2673 C C . SER A 1 343 ? 25.203 9.019 57.349 1.00 50.14 520 SER A C 1
ATOM 2674 O O . SER A 1 343 ? 25.753 9.678 58.240 1.00 50.49 520 SER A O 1
ATOM 2676 N N . ASN A 1 344 ? 25.816 8.686 56.213 1.00 50.90 521 ASN A N 1
ATOM 2677 C CA A ASN A 1 344 ? 27.215 9.015 55.964 0.56 52.67 521 ASN A CA 1
ATOM 2678 C CA B ASN A 1 344 ? 27.217 9.018 55.992 0.44 52.69 521 ASN A CA 1
ATOM 2679 C C . ASN A 1 344 ? 27.436 10.520 55.844 1.00 53.27 521 ASN A C 1
ATOM 2680 O O . ASN A 1 344 ? 28.509 11.022 56.197 1.00 55.24 521 ASN A O 1
ATOM 2689 N N . TYR A 1 345 ? 26.443 11.256 55.354 1.00 52.42 522 TYR A N 1
ATOM 2690 C CA . TYR A 1 345 ? 26.583 12.686 55.123 1.00 53.07 522 TYR A CA 1
ATOM 2691 C C . TYR A 1 345 ? 25.745 13.491 56.107 1.00 50.60 522 TYR A C 1
ATOM 2692 O O . TYR A 1 345 ? 24.665 13.066 56.527 1.00 49.02 522 TYR A O 1
ATOM 2701 N N . THR A 1 346 ? 26.256 14.667 56.458 1.00 49.68 523 THR A N 1
ATOM 2702 C CA . THR A 1 346 ? 25.476 15.615 57.230 1.00 48.97 523 THR A CA 1
ATOM 2703 C C . THR A 1 346 ? 24.297 16.109 56.394 1.00 46.10 523 THR A C 1
ATOM 2704 O O . THR A 1 346 ? 24.362 16.110 55.161 1.00 46.18 523 THR A O 1
ATOM 2707 N N . PRO A 1 347 ? 23.200 16.517 57.039 1.00 43.61 524 PRO A N 1
ATOM 2708 C CA . PRO A 1 347 ? 22.074 17.066 56.265 1.00 40.17 524 PRO A CA 1
ATOM 2709 C C . PRO A 1 347 ? 22.470 18.239 55.386 1.00 38.85 524 PRO A C 1
ATOM 2710 O O . PRO A 1 347 ? 21.966 18.363 54.263 1.00 37.59 524 PRO A O 1
ATOM 2714 N N . GLY A 1 348 ? 23.373 19.099 55.862 1.00 40.05 525 GLY A N 1
ATOM 2715 C CA . GLY A 1 348 ? 23.834 20.205 55.039 1.00 39.99 525 GLY A CA 1
ATOM 2716 C C . GLY A 1 348 ? 24.515 19.741 53.765 1.00 40.88 525 GLY A C 1
ATOM 2717 O O . GLY A 1 348 ? 24.392 20.379 52.716 1.00 39.97 525 GLY A O 1
ATOM 2718 N N . TRP A 1 349 ? 25.247 18.626 53.840 1.00 41.52 526 TRP A N 1
ATOM 2719 C CA . TRP A 1 349 ? 25.849 18.057 52.638 1.00 40.99 526 TRP A CA 1
ATOM 2720 C C . TRP A 1 349 ? 24.780 17.638 51.639 1.00 38.75 526 TRP A C 1
ATOM 2721 O O . TRP A 1 349 ? 24.902 17.904 50.438 1.00 38.44 526 TRP A O 1
ATOM 2732 N N . LYS A 1 350 ? 23.725 16.973 52.118 1.00 38.24 527 LYS A N 1
ATOM 2733 C CA . LYS A 1 350 ? 22.656 16.542 51.224 1.00 35.56 527 LYS A CA 1
ATOM 2734 C C . LYS A 1 350 ? 21.898 17.733 50.655 1.00 33.10 527 LYS A C 1
ATOM 2735 O O . LYS A 1 350 ? 21.460 17.700 49.499 1.00 32.24 527 LYS A O 1
ATOM 2741 N N . TYR A 1 351 ? 21.725 18.788 51.455 1.00 31.97 528 TYR A N 1
ATOM 2742 C CA . TYR A 1 351 ? 21.024 19.975 50.974 1.00 30.15 528 TYR A CA 1
ATOM 2743 C C . TYR A 1 351 ? 21.709 20.545 49.741 1.00 29.08 528 TYR A C 1
ATOM 2744 O O . TYR A 1 351 ? 21.080 20.728 48.694 1.00 26.37 528 TYR A O 1
ATOM 2753 N N . ASN A 1 352 ? 23.013 20.813 49.843 1.00 31.46 529 ASN A N 1
ATOM 2754 C CA . ASN A 1 352 ? 23.752 21.336 48.700 1.00 30.12 529 ASN A CA 1
ATOM 2755 C C . ASN A 1 352 ? 23.817 20.320 47.567 1.00 29.81 529 ASN A C 1
ATOM 2756 O O . ASN A 1 352 ? 23.757 20.694 46.390 1.00 30.28 529 ASN A O 1
ATOM 2761 N N . HIS A 1 353 ? 23.936 19.032 47.900 1.00 30.60 530 HIS A N 1
ATOM 2762 C CA . HIS A 1 353 ? 24.071 18.005 46.870 1.00 30.79 530 HIS A CA 1
ATOM 2763 C C . HIS A 1 353 ? 22.861 17.990 45.943 1.00 29.50 530 HIS A C 1
ATOM 2764 O O . HIS A 1 353 ? 23.005 17.989 44.715 1.00 28.57 530 HIS A O 1
ATOM 2771 N N . TRP A 1 354 ? 21.658 17.981 46.514 1.00 27.89 531 TRP A N 1
ATOM 2772 C CA . TRP A 1 354 ? 20.448 17.978 45.703 1.00 25.93 531 TRP A CA 1
ATOM 2773 C C . TRP A 1 354 ? 20.058 19.367 45.216 1.00 27.00 531 TRP A C 1
ATOM 2774 O O . TRP A 1 354 ? 19.217 19.474 44.316 1.00 27.16 531 TRP A O 1
ATOM 2785 N N . GLU A 1 355 ? 20.642 20.427 45.779 1.00 27.94 532 GLU A N 1
ATOM 2786 C CA . GLU A 1 355 ? 20.435 21.762 45.229 1.00 29.75 532 GLU A CA 1
ATOM 2787 C C . GLU A 1 355 ? 21.248 21.966 43.956 1.00 30.20 532 GLU A C 1
ATOM 2788 O O . GLU A 1 355 ? 20.773 22.605 43.011 1.00 30.43 532 GLU A O 1
ATOM 2794 N N . VAL A 1 356 ? 22.471 21.433 43.917 1.00 30.47 533 VAL A N 1
ATOM 2795 C CA . VAL A 1 356 ? 23.274 21.504 42.699 1.00 30.22 533 VAL A CA 1
ATOM 2796 C C . VAL A 1 356 ? 22.603 20.718 41.579 1.00 28.68 533 VAL A C 1
ATOM 2797 O O . VAL A 1 356 ? 22.612 21.136 40.414 1.00 29.45 533 VAL A O 1
ATOM 2801 N N . LYS A 1 357 ? 21.998 19.579 41.913 1.00 25.47 534 LYS A N 1
ATOM 2802 C CA . LYS A 1 357 ? 21.314 18.749 40.930 1.00 25.46 534 LYS A CA 1
ATOM 2803 C C . LYS A 1 357 ? 19.936 19.283 40.555 1.00 24.70 534 LYS A C 1
ATOM 2804 O O . LYS A 1 357 ? 19.282 18.702 39.683 1.00 25.56 534 LYS A O 1
ATOM 2810 N N . GLY A 1 358 ? 19.479 20.360 41.188 1.00 24.32 535 GLY A N 1
ATOM 2811 C CA . GLY A 1 358 ? 18.254 21.011 40.769 1.00 22.35 535 GLY A CA 1
ATOM 2812 C C . GLY A 1 358 ? 16.967 20.345 41.200 1.00 20.85 535 GLY A C 1
ATOM 2813 O O . GLY A 1 358 ? 15.957 20.461 40.498 1.00 19.23 535 GLY A O 1
ATOM 2814 N N . VAL A 1 359 ? 16.966 19.648 42.337 1.00 21.11 536 VAL A N 1
ATOM 2815 C CA . VAL A 1 359 ? 15.732 19.058 42.844 1.00 20.94 536 VAL A CA 1
ATOM 2816 C C . VAL A 1 359 ? 14.801 20.171 43.305 1.00 20.32 536 VAL A C 1
ATOM 2817 O O . VAL A 1 359 ? 15.200 21.056 44.072 1.00 18.55 536 VAL A O 1
ATOM 2821 N N . CYS A 1 360 ? 13.550 20.123 42.839 1.00 21.87 537 CYS A N 1
ATOM 2822 C CA . CYS A 1 360 ? 12.628 21.239 43.034 1.00 21.66 537 CYS A CA 1
ATOM 2823 C C . CYS A 1 360 ? 12.356 21.493 44.512 1.00 22.40 537 CYS A C 1
ATOM 2824 O O . CYS A 1 360 ? 12.420 22.635 44.980 1.00 25.21 537 CYS A O 1
ATOM 2827 N N . LEU A 1 361 ? 12.038 20.442 45.261 1.00 21.34 538 LEU A N 1
ATOM 2828 C CA . LEU A 1 361 ? 11.693 20.567 46.669 1.00 22.89 538 LEU A CA 1
ATOM 2829 C C . LEU A 1 361 ? 12.486 19.556 47.481 1.00 26.38 538 LEU A C 1
ATOM 2830 O O . LEU A 1 361 ? 12.729 18.434 47.025 1.00 28.23 538 LEU A O 1
ATOM 2835 N N . ARG A 1 362 ? 12.890 19.953 48.683 1.00 27.87 539 ARG A N 1
ATOM 2836 C CA . ARG A 1 362 ? 13.482 19.031 49.638 1.00 29.11 539 ARG A CA 1
ATOM 2837 C C . ARG A 1 362 ? 12.624 18.998 50.894 1.00 29.54 539 ARG A C 1
ATOM 2838 O O . ARG A 1 362 ? 12.122 20.032 51.345 1.00 29.28 539 ARG A O 1
ATOM 2846 N N . PHE A 1 363 ? 12.436 17.799 51.436 1.00 30.12 540 PHE A N 1
ATOM 2847 C CA . PHE A 1 363 ? 11.670 17.594 52.657 1.00 29.12 540 PHE A CA 1
ATOM 2848 C C . PHE A 1 363 ? 12.641 17.297 53.790 1.00 29.82 540 PHE A C 1
ATOM 2849 O O . PHE A 1 363 ? 13.387 16.314 53.730 1.00 30.18 540 PHE A O 1
ATOM 2857 N N . GLU A 1 364 ? 12.637 18.147 54.810 1.00 30.72 541 GLU A N 1
ATOM 2858 C CA . GLU A 1 364 ? 13.436 17.938 56.009 1.00 31.32 541 GLU A CA 1
ATOM 2859 C C . GLU A 1 364 ? 12.548 17.296 57.068 1.00 31.59 541 GLU A C 1
ATOM 2860 O O . GLU A 1 364 ? 11.551 17.892 57.490 1.00 34.04 541 GLU A O 1
ATOM 2866 N N . VAL A 1 365 ? 12.902 16.084 57.483 1.00 29.52 542 VAL A N 1
ATOM 2867 C CA . VAL A 1 365 ? 12.091 15.294 58.404 1.00 28.86 542 VAL A CA 1
ATOM 2868 C C . VAL A 1 365 ? 12.926 15.054 59.655 1.00 31.30 542 VAL A C 1
ATOM 2869 O O . VAL A 1 365 ? 13.781 14.161 59.683 1.00 33.22 542 VAL A O 1
ATOM 2873 N N . GLY A 1 366 ? 12.680 15.848 60.694 1.00 32.25 543 GLY A N 1
ATOM 2874 C CA . GLY A 1 366 ? 13.346 15.679 61.962 1.00 33.00 543 GLY A CA 1
ATOM 2875 C C . GLY A 1 366 ? 12.367 15.335 63.065 1.00 33.94 543 GLY A C 1
ATOM 2876 O O . GLY A 1 366 ? 11.181 15.099 62.817 1.00 32.69 543 GLY A O 1
ATOM 2877 N N . PRO A 1 367 ? 12.857 15.279 64.309 1.00 36.30 544 PRO A N 1
ATOM 2878 C CA . PRO A 1 367 ? 11.954 14.999 65.442 1.00 38.63 544 PRO A CA 1
ATOM 2879 C C . PRO A 1 367 ? 10.714 15.880 65.478 1.00 40.18 544 PRO A C 1
ATOM 2880 O O . PRO A 1 367 ? 9.602 15.373 65.670 1.00 40.38 544 PRO A O 1
ATOM 2884 N N . ARG A 1 368 ? 10.877 17.194 65.299 1.00 40.83 545 ARG A N 1
ATOM 2885 C CA . ARG A 1 368 ? 9.727 18.092 65.329 1.00 42.24 545 ARG A CA 1
ATOM 2886 C C . ARG A 1 368 ? 8.751 17.791 64.200 1.00 43.12 545 ARG A C 1
ATOM 2887 O O . ARG A 1 368 ? 7.536 17.943 64.373 1.00 43.86 545 ARG A O 1
ATOM 2889 N N . ASP A 1 369 ? 9.258 17.361 63.043 1.00 42.23 546 ASP A N 1
ATOM 2890 C CA . ASP A 1 369 ? 8.380 17.033 61.926 1.00 40.65 546 ASP A CA 1
ATOM 2891 C C . ASP A 1 369 ? 7.630 15.730 62.178 1.00 40.32 546 ASP A C 1
ATOM 2892 O O . ASP A 1 369 ? 6.451 15.608 61.825 1.00 37.78 546 ASP A O 1
ATOM 2897 N N . ILE A 1 370 ? 8.299 14.747 62.784 1.00 43.80 547 ILE A N 1
ATOM 2898 C CA . ILE A 1 370 ? 7.634 13.494 63.131 1.00 45.17 547 ILE A CA 1
ATOM 2899 C C . ILE A 1 370 ? 6.549 13.739 64.172 1.00 48.62 547 ILE A C 1
ATOM 2900 O O . ILE A 1 370 ? 5.472 13.131 64.128 1.00 47.54 547 ILE A O 1
ATOM 2905 N N . GLU A 1 371 ? 6.814 14.642 65.118 1.00 53.38 548 GLU A N 1
ATOM 2906 C CA . GLU A 1 371 ? 5.885 14.869 66.219 1.00 56.64 548 GLU A CA 1
ATOM 2907 C C . GLU A 1 371 ? 4.597 15.525 65.738 1.00 56.64 548 GLU A C 1
ATOM 2908 O O . GLU A 1 371 ? 3.511 15.219 66.246 1.00 58.87 548 GLU A O 1
ATOM 2914 N N . LYS A 1 372 ? 4.693 16.422 64.761 1.00 52.39 549 LYS A N 1
ATOM 2915 C CA . LYS A 1 372 ? 3.537 17.149 64.254 1.00 49.81 549 LYS A CA 1
ATOM 2916 C C . LYS A 1 372 ? 2.874 16.469 63.064 1.00 44.84 549 LYS A C 1
ATOM 2917 O O . LYS A 1 372 ? 1.855 16.971 62.578 1.00 42.91 549 LYS A O 1
ATOM 2923 N N . ARG A 1 373 ? 3.415 15.344 62.596 1.00 42.62 550 ARG A N 1
ATOM 2924 C CA . ARG A 1 373 ? 2.988 14.719 61.343 1.00 39.79 550 ARG A CA 1
ATOM 2925 C C . ARG A 1 373 ? 2.968 15.746 60.213 1.00 37.81 550 ARG A C 1
ATOM 2926 O O . ARG A 1 373 ? 1.978 15.914 59.497 1.00 36.58 550 ARG A O 1
ATOM 2934 N N . SER A 1 374 ? 4.089 16.449 60.075 1.00 37.41 551 SER A N 1
ATOM 2935 C CA . SER A 1 374 ? 4.276 17.478 59.066 1.00 37.12 551 SER A CA 1
ATOM 2936 C C . SER A 1 374 ? 5.687 17.349 58.511 1.00 35.54 551 SER A C 1
ATOM 2937 O O . SER A 1 374 ? 6.513 16.599 59.036 1.00 35.54 551 SER A O 1
ATOM 2940 N N . VAL A 1 375 ? 5.963 18.080 57.435 1.00 33.37 552 VAL A N 1
ATOM 2941 C CA . VAL A 1 375 ? 7.274 18.060 56.798 1.00 33.58 552 VAL A CA 1
ATOM 2942 C C . VAL A 1 375 ? 7.712 19.489 56.512 1.00 33.66 552 VAL A C 1
ATOM 2943 O O . VAL A 1 375 ? 6.887 20.350 56.185 1.00 32.02 552 VAL A O 1
ATOM 2947 N N . ARG A 1 376 ? 9.012 19.737 56.646 1.00 33.01 553 ARG A N 1
ATOM 2948 C CA . ARG A 1 376 ? 9.603 21.027 56.315 1.00 33.14 553 ARG A CA 1
ATOM 2949 C C . ARG A 1 376 ? 9.985 21.032 54.839 1.00 30.83 553 ARG A C 1
ATOM 2950 O O . ARG A 1 376 ? 10.843 20.252 54.412 1.00 29.67 553 ARG A O 1
ATOM 2958 N N . VAL A 1 377 ? 9.350 21.907 54.067 1.00 31.76 554 VAL A N 1
ATOM 2959 C CA . VAL A 1 377 ? 9.581 22.007 52.631 1.00 30.31 554 VAL A CA 1
ATOM 2960 C C . VAL A 1 377 ? 10.437 23.234 52.359 1.00 30.33 554 VAL A C 1
ATOM 2961 O O . VAL A 1 377 ? 10.136 24.332 52.845 1.00 31.55 554 VAL A O 1
ATOM 2965 N N . VAL A 1 378 ? 11.504 23.051 51.586 1.00 28.50 555 VAL A N 1
ATOM 2966 C CA . VAL A 1 378 ? 12.359 24.143 51.137 1.00 26.55 555 VAL A CA 1
ATOM 2967 C C . VAL A 1 378 ? 12.341 24.143 49.615 1.00 26.28 555 VAL A C 1
ATOM 2968 O O . VAL A 1 378 ? 12.658 23.126 48.986 1.00 27.27 555 VAL A O 1
ATOM 2972 N N . VAL A 1 379 ? 11.967 25.274 49.029 1.00 26.44 556 VAL A N 1
ATOM 2973 C CA . VAL A 1 379 ? 11.861 25.410 47.581 1.00 24.78 556 VAL A CA 1
ATOM 2974 C C . VAL A 1 379 ? 13.228 25.770 47.016 1.00 25.29 556 VAL A C 1
ATOM 2975 O O . VAL A 1 379 ? 13.954 26.597 47.580 1.00 27.40 556 VAL A O 1
ATOM 2979 N N . ARG A 1 380 ? 13.578 25.148 45.887 1.00 23.41 557 ARG A N 1
ATOM 2980 C CA . ARG A 1 380 ? 14.941 25.235 45.371 1.00 23.64 557 ARG A CA 1
ATOM 2981 C C . ARG A 1 380 ? 15.273 26.635 44.864 1.00 25.71 557 ARG A C 1
ATOM 2982 O O . ARG A 1 380 ? 16.324 27.192 45.201 1.00 25.54 557 ARG A O 1
ATOM 2990 N N . ASP A 1 381 ? 14.394 27.219 44.048 1.00 27.09 558 ASP A N 1
ATOM 2991 C CA . ASP A 1 381 ? 14.772 28.410 43.295 1.00 29.70 558 ASP A CA 1
ATOM 2992 C C . ASP A 1 381 ? 14.669 29.703 44.096 1.00 29.24 558 ASP A C 1
ATOM 2993 O O . ASP A 1 381 ? 15.320 30.687 43.727 1.00 29.87 558 ASP A O 1
ATOM 2998 N N . ASN A 1 382 ? 13.882 29.739 45.175 1.00 28.44 559 ASN A N 1
ATOM 2999 C CA . ASN A 1 382 ? 13.695 30.979 45.922 1.00 29.95 559 ASN A CA 1
ATOM 3000 C C . ASN A 1 382 ? 13.864 30.816 47.429 1.00 31.90 559 ASN A C 1
ATOM 3001 O O . ASN A 1 382 ? 13.579 31.763 48.173 1.00 33.39 559 ASN A O 1
ATOM 3006 N N . MET A 1 383 ? 14.310 29.649 47.899 1.00 31.76 560 MET A N 1
ATOM 3007 C CA . MET A 1 383 ? 14.517 29.384 49.326 1.00 32.29 560 MET A CA 1
ATOM 3008 C C . MET A 1 383 ? 13.246 29.596 50.143 1.00 32.08 560 MET A C 1
ATOM 3009 O O . MET A 1 383 ? 13.306 29.891 51.339 1.00 34.60 560 MET A O 1
ATOM 3014 N N . GLU A 1 384 ? 12.088 29.448 49.506 1.00 31.09 561 GLU A N 1
ATOM 3015 C CA . GLU A 1 384 ? 10.822 29.555 50.218 1.00 31.50 561 GLU A CA 1
ATOM 3016 C C . GLU A 1 384 ? 10.656 28.359 51.148 1.00 30.88 561 GLU A C 1
ATOM 3017 O O . GLU A 1 384 ? 10.902 27.215 50.755 1.00 29.67 561 GLU A O 1
ATOM 3023 N N . LYS A 1 385 ? 10.253 28.624 52.387 1.00 33.43 562 LYS A N 1
ATOM 3024 C CA . LYS A 1 385 ? 10.139 27.595 53.410 1.00 35.66 562 LYS A CA 1
ATOM 3025 C C . LYS A 1 385 ? 8.721 27.555 53.958 1.00 36.97 562 LYS A C 1
ATOM 3026 O O . LYS A 1 385 ? 8.064 28.593 54.090 1.00 36.37 562 LYS A O 1
ATOM 3032 N N . MET A 1 386 ? 8.258 26.350 54.281 1.00 37.69 563 MET A N 1
ATOM 3033 C CA . MET A 1 386 ? 6.908 26.157 54.789 1.00 40.06 563 MET A CA 1
ATOM 3034 C C . MET A 1 386 ? 6.820 24.785 55.439 1.00 39.88 563 MET A C 1
ATOM 3035 O O . MET A 1 386 ? 7.627 23.894 55.164 1.00 40.13 563 MET A O 1
ATOM 3040 N N . ASP A 1 387 ? 5.826 24.630 56.308 1.00 39.94 564 ASP A N 1
ATOM 3041 C CA . ASP A 1 387 ? 5.522 23.356 56.945 1.00 39.07 564 ASP A CA 1
ATOM 3042 C C . ASP A 1 387 ? 4.158 22.886 56.459 1.00 38.02 564 ASP A C 1
ATOM 3043 O O . ASP A 1 387 ? 3.154 23.581 56.649 1.00 40.75 564 ASP A O 1
ATOM 3048 N N . ILE A 1 388 ? 4.126 21.720 55.833 1.00 35.05 565 ILE A N 1
ATOM 3049 C CA . ILE A 1 388 ? 2.908 21.147 55.265 1.00 33.02 565 ILE A CA 1
ATOM 3050 C C . ILE A 1 388 ? 2.549 19.905 56.068 1.00 31.15 565 ILE A C 1
ATOM 3051 O O . ILE A 1 388 ? 3.394 19.015 56.219 1.00 28.88 565 ILE A O 1
ATOM 3056 N N . PRO A 1 389 ? 1.334 19.806 56.606 1.00 30.94 566 PRO A N 1
ATOM 3057 C CA . PRO A 1 389 ? 0.914 18.553 57.238 1.00 30.30 566 PRO A CA 1
ATOM 3058 C C . PRO A 1 389 ? 0.919 17.413 56.231 1.00 31.62 566 PRO A C 1
ATOM 3059 O O . PRO A 1 389 ? 0.702 17.612 55.033 1.00 32.72 566 PRO A O 1
ATOM 3063 N N . ILE A 1 390 ? 1.180 16.204 56.736 1.00 32.11 567 ILE A N 1
ATOM 3064 C CA . ILE A 1 390 ? 1.251 15.030 55.869 1.00 30.84 567 ILE A CA 1
ATOM 3065 C C . ILE A 1 390 ? -0.069 14.826 55.134 1.00 32.16 567 ILE A C 1
ATOM 3066 O O . ILE A 1 390 ? -0.090 14.429 53.962 1.00 30.61 567 ILE A O 1
ATOM 3071 N N . SER A 1 391 ? -1.188 15.121 55.800 1.00 34.13 568 SER A N 1
ATOM 3072 C CA . SER A 1 391 ? -2.495 14.967 55.172 1.00 35.09 568 SER A CA 1
ATOM 3073 C C . SER A 1 391 ? -2.732 15.973 54.052 1.00 34.12 568 SER A C 1
ATOM 3074 O O . SER A 1 391 ? -3.654 15.783 53.252 1.00 35.06 568 SER A O 1
ATOM 3077 N N . GLU A 1 392 ? -1.928 17.034 53.974 1.00 33.23 569 GLU A N 1
ATOM 3078 C CA . GLU A 1 392 ? -2.061 18.039 52.927 1.00 32.91 569 GLU A CA 1
ATOM 3079 C C . GLU A 1 392 ? -1.078 17.843 51.780 1.00 29.89 569 GLU A C 1
ATOM 3080 O O . GLU A 1 392 ? -1.157 18.572 50.787 1.00 29.84 569 GLU A O 1
ATOM 3086 N N . LEU A 1 393 ? -0.163 16.877 51.889 1.00 27.91 570 LEU A N 1
ATOM 3087 C CA . LEU A 1 393 ? 0.866 16.708 50.867 1.00 27.28 570 LEU A CA 1
ATOM 3088 C C . LEU A 1 393 ? 0.267 16.295 49.529 1.00 29.24 570 LEU A C 1
ATOM 3089 O O . LEU A 1 393 ? 0.736 16.737 48.473 1.00 29.80 570 LEU A O 1
ATOM 3094 N N . GLU A 1 394 ? -0.764 15.447 49.553 1.00 30.85 571 GLU A N 1
ATOM 3095 C CA . GLU A 1 394 ? -1.374 14.977 48.313 1.00 33.86 571 GLU A CA 1
ATOM 3096 C C . GLU A 1 394 ? -1.879 16.139 47.466 1.00 34.56 571 GLU A C 1
ATOM 3097 O O . GLU A 1 394 ? -1.804 16.098 46.232 1.00 33.03 571 GLU A O 1
ATOM 3103 N N . SER A 1 395 ? -2.387 17.188 48.110 1.00 35.06 572 SER A N 1
ATOM 3104 C CA . SER A 1 395 ? -2.933 18.351 47.423 1.00 33.17 572 SER A CA 1
ATOM 3105 C C . SER A 1 395 ? -1.922 19.478 47.251 1.00 31.78 572 SER A C 1
ATOM 3106 O O . SER A 1 395 ? -1.902 20.128 46.200 1.00 32.39 572 SER A O 1
ATOM 3109 N N . LYS A 1 396 ? -1.080 19.726 48.256 1.00 31.13 573 LYS A N 1
ATOM 3110 C CA . LYS A 1 396 ? -0.220 20.907 48.234 1.00 31.39 573 LYS A CA 1
ATOM 3111 C C . LYS A 1 396 ? 0.986 20.727 47.317 1.00 29.19 573 LYS A C 1
ATOM 3112 O O . LYS A 1 396 ? 1.384 21.670 46.624 1.00 30.15 573 LYS A O 1
ATOM 3118 N N . ILE A 1 397 ? 1.583 19.538 47.304 1.00 26.14 574 ILE A N 1
ATOM 3119 C CA . ILE A 1 397 ? 2.832 19.311 46.577 1.00 26.65 574 ILE A CA 1
ATOM 3120 C C . ILE A 1 397 ? 2.619 19.415 45.068 1.00 28.60 574 ILE A C 1
ATOM 3121 O O . ILE A 1 397 ? 3.433 20.061 44.392 1.00 28.98 574 ILE A O 1
ATOM 3126 N N . PRO A 1 398 ? 1.575 18.812 44.482 1.00 28.74 575 PRO A N 1
ATOM 3127 C CA . PRO A 1 398 ? 1.315 19.081 43.058 1.00 28.41 575 PRO A CA 1
ATOM 3128 C C . PRO A 1 398 ? 1.084 20.552 42.761 1.00 29.15 575 PRO A C 1
ATOM 3129 O O . PRO A 1 398 ? 1.451 21.021 41.676 1.00 26.34 575 PRO A O 1
ATOM 3133 N N . LYS A 1 399 ? 0.493 21.299 43.699 1.00 30.31 576 LYS A N 1
ATOM 3134 C CA . LYS A 1 399 ? 0.315 22.733 43.496 1.00 30.09 576 LYS A CA 1
ATOM 3135 C C . LYS A 1 399 ? 1.648 23.470 43.549 1.00 28.71 576 LYS A C 1
ATOM 3136 O O . LYS A 1 399 ? 1.883 24.394 42.761 1.00 29.29 576 LYS A O 1
ATOM 3142 N N . LEU A 1 400 ? 2.532 23.078 44.471 1.00 28.00 577 LEU A N 1
ATOM 3143 C CA . LEU A 1 400 ? 3.826 23.745 44.583 1.00 25.49 577 LEU A CA 1
ATOM 3144 C C . LEU A 1 400 ? 4.672 23.525 43.336 1.00 24.97 577 LEU A C 1
ATOM 3145 O O . LEU A 1 400 ? 5.304 24.462 42.834 1.00 26.77 577 LEU A O 1
ATOM 3150 N N . LEU A 1 401 ? 4.700 22.293 42.822 1.00 23.73 578 LEU A N 1
ATOM 3151 C CA . LEU A 1 401 ? 5.416 22.033 41.577 1.00 22.23 578 LEU A CA 1
ATOM 3152 C C . LEU A 1 401 ? 4.773 22.776 40.414 1.00 22.75 578 LEU A C 1
ATOM 3153 O O . LEU A 1 401 ? 5.470 23.271 39.520 1.00 22.32 578 LEU A O 1
ATOM 3158 N N . GLU A 1 402 ? 3.441 22.862 40.409 1.00 25.85 579 GLU A N 1
ATOM 3159 C CA . GLU A 1 402 ? 2.746 23.670 39.413 1.00 29.95 579 GLU A CA 1
ATOM 3160 C C . GLU A 1 402 ? 3.142 25.137 39.532 1.00 30.12 579 GLU A C 1
ATOM 3161 O O . GLU A 1 402 ? 3.437 25.800 38.530 1.00 26.57 579 GLU A O 1
ATOM 3167 N N . GLU A 1 403 ? 3.155 25.661 40.761 1.00 31.28 580 GLU A N 1
ATOM 3168 C CA . GLU A 1 403 ? 3.585 27.038 40.980 1.00 30.88 580 GLU A CA 1
ATOM 3169 C C . GLU A 1 403 ? 5.058 27.213 40.634 1.00 29.31 580 GLU A C 1
ATOM 3170 O O . GLU A 1 403 ? 5.459 28.254 40.101 1.00 30.20 580 GLU A O 1
ATOM 3176 N N . PHE A 1 404 ? 5.878 26.205 40.941 1.00 27.52 581 PHE A N 1
ATOM 3177 C CA . PHE A 1 404 ? 7.290 26.237 40.569 1.00 27.45 581 PHE A CA 1
ATOM 3178 C C . PHE A 1 404 ? 7.450 26.394 39.061 1.00 27.86 581 PHE A C 1
ATOM 3179 O O . PHE A 1 404 ? 8.217 27.242 38.589 1.00 27.97 581 PHE A O 1
ATOM 3187 N N . GLN A 1 405 ? 6.724 25.580 38.290 1.00 26.05 582 GLN A N 1
ATOM 3188 C CA . GLN A 1 405 ? 6.819 25.631 36.834 1.00 23.13 582 GLN A CA 1
ATOM 3189 C C . GLN A 1 405 ? 6.412 27.000 36.303 1.00 23.36 582 GLN A C 1
ATOM 3190 O O . GLN A 1 405 ? 7.095 27.577 35.449 1.00 23.43 582 GLN A O 1
ATOM 3196 N N . ASN A 1 406 ? 5.295 27.537 36.799 1.00 24.15 583 ASN A N 1
ATOM 3197 C CA . ASN A 1 406 ? 4.826 28.837 36.330 1.00 26.60 583 ASN A CA 1
ATOM 3198 C C . ASN A 1 406 ? 5.800 29.948 36.703 1.00 26.82 583 ASN A C 1
ATOM 3199 O O . ASN A 1 406 ? 6.011 30.884 35.923 1.00 27.93 583 ASN A O 1
ATOM 3204 N N . ARG A 1 407 ? 6.409 29.859 37.888 1.00 26.23 584 ARG A N 1
ATOM 3205 C CA . ARG A 1 407 ? 7.324 30.906 38.332 1.00 26.17 584 ARG A CA 1
ATOM 3206 C C . ARG A 1 407 ? 8.587 30.942 37.479 1.00 25.24 584 ARG A C 1
ATOM 3207 O O . ARG A 1 407 ? 9.099 32.024 37.169 1.00 25.00 584 ARG A O 1
ATOM 3215 N N . LEU A 1 408 ? 9.104 29.774 37.092 1.00 24.50 585 LEU A N 1
ATOM 3216 C CA . LEU A 1 408 ? 10.288 29.735 36.239 1.00 22.95 585 LEU A CA 1
ATOM 3217 C C . LEU A 1 408 ? 10.008 30.370 34.883 1.00 22.89 585 LEU A C 1
ATOM 3218 O O . LEU A 1 408 ? 10.804 31.174 34.384 1.00 23.62 585 LEU A O 1
ATOM 3223 N N . LEU A 1 409 ? 8.878 30.016 34.269 1.00 23.08 586 LEU A N 1
ATOM 3224 C CA . LEU A 1 409 ? 8.551 30.568 32.959 1.00 26.39 586 LEU A CA 1
ATOM 3225 C C . LEU A 1 409 ? 8.276 32.064 33.042 1.00 26.63 586 LEU A C 1
ATOM 3226 O O . LEU A 1 409 ? 8.687 32.825 32.158 1.00 27.80 586 LEU A O 1
ATOM 3231 N N . PHE A 1 410 ? 7.589 32.506 34.099 1.00 25.72 587 PHE A N 1
ATOM 3232 C CA . PHE A 1 410 ? 7.271 33.924 34.234 1.00 26.25 587 PHE A CA 1
ATOM 3233 C C . PHE A 1 410 ? 8.528 34.758 34.454 1.00 26.88 587 PHE A C 1
ATOM 3234 O O . PHE A 1 410 ? 8.692 35.816 33.836 1.00 26.20 587 PHE A O 1
ATOM 3242 N N . LYS A 1 411 ? 9.423 34.303 35.335 1.00 28.54 588 LYS A N 1
ATOM 3243 C CA . LYS A 1 411 ? 10.650 35.053 35.589 1.00 30.55 588 LYS A CA 1
ATOM 3244 C C . LYS A 1 411 ? 11.577 35.022 34.381 1.00 30.81 588 LYS A C 1
ATOM 3245 O O . LYS A 1 411 ? 12.230 36.024 34.067 1.00 32.64 588 LYS A O 1
ATOM 3251 N N . ALA A 1 412 ? 11.652 33.881 33.693 1.00 29.27 589 ALA A N 1
ATOM 3252 C CA . ALA A 1 412 ? 12.445 33.813 32.472 1.00 28.44 589 ALA A CA 1
ATOM 3253 C C . ALA A 1 412 ? 11.850 34.682 31.372 1.00 31.02 589 ALA A C 1
ATOM 3254 O O . ALA A 1 412 ? 12.586 35.186 30.515 1.00 31.56 589 ALA A O 1
ATOM 3256 N N . LYS A 1 413 ? 10.529 34.870 31.382 1.00 31.51 590 LYS A N 1
ATOM 3257 C CA . LYS A 1 413 ? 9.883 35.681 30.357 1.00 31.47 590 LYS A CA 1
ATOM 3258 C C . LYS A 1 413 ? 10.224 37.156 30.527 1.00 31.58 590 LYS A C 1
ATOM 3259 O O . LYS A 1 413 ? 10.576 37.837 29.557 1.00 32.57 590 LYS A O 1
ATOM 3265 N N . GLN A 1 414 ? 10.125 37.672 31.755 1.00 32.21 591 GLN A N 1
ATOM 3266 C CA . GLN A 1 414 ? 10.437 39.079 31.980 1.00 34.02 591 GLN A CA 1
ATOM 3267 C C . GLN A 1 414 ? 11.924 39.370 31.824 1.00 34.03 591 GLN A C 1
ATOM 3268 O O . GLN A 1 414 ? 12.294 40.526 31.592 1.00 35.25 591 GLN A O 1
ATOM 3274 N N . ARG A 1 415 ? 12.783 38.355 31.937 1.00 33.27 592 ARG A N 1
ATOM 3275 C CA . ARG A 1 415 ? 14.186 38.540 31.585 1.00 33.92 592 ARG A CA 1
ATOM 3276 C C . ARG A 1 415 ? 14.384 38.592 30.076 1.00 33.69 592 ARG A C 1
ATOM 3277 O O . ARG A 1 415 ? 15.282 39.294 29.597 1.00 34.84 592 ARG A O 1
ATOM 3285 N N . GLN A 1 416 ? 13.563 37.865 29.314 1.00 31.53 593 GLN A N 1
ATOM 3286 C CA . GLN A 1 416 ? 13.658 37.922 27.860 1.00 32.01 593 GLN A CA 1
ATOM 3287 C C . GLN A 1 416 ? 13.042 39.202 27.308 1.00 32.58 593 GLN A C 1
ATOM 3288 O O . GLN A 1 416 ? 13.563 39.779 26.346 1.00 32.77 593 GLN A O 1
ATOM 3294 N N . ASN A 1 417 ? 11.937 39.661 27.902 1.00 33.03 594 ASN A N 1
ATOM 3295 C CA . ASN A 1 417 ? 11.300 40.886 27.429 1.00 33.60 594 ASN A CA 1
ATOM 3296 C C . ASN A 1 417 ? 12.210 42.093 27.620 1.00 32.64 594 ASN A C 1
ATOM 3297 O O . ASN A 1 417 ? 12.270 42.976 26.758 1.00 34.18 594 ASN A O 1
ATOM 3302 N N . GLU A 1 418 ? 12.931 42.147 28.742 1.00 31.89 595 GLU A N 1
ATOM 3303 C CA . GLU A 1 418 ? 13.861 43.247 28.969 1.00 35.45 595 GLU A CA 1
ATOM 3304 C C . GLU A 1 418 ? 15.118 43.134 28.118 1.00 35.21 595 GLU A C 1
ATOM 3305 O O . GLU A 1 418 ? 15.893 44.095 28.059 1.00 36.26 595 GLU A O 1
ATOM 3311 N N . SER A 1 419 ? 15.337 41.997 27.463 1.00 34.04 596 SER A N 1
ATOM 3312 C CA . SER A 1 419 ? 16.464 41.815 26.560 1.00 34.42 596 SER A CA 1
ATOM 3313 C C . SER A 1 419 ? 16.145 42.222 25.128 1.00 34.35 596 SER A C 1
ATOM 3314 O O . SER A 1 419 ? 17.023 42.136 24.263 1.00 34.71 596 SER A O 1
ATOM 3317 N N . ILE A 1 420 ? 14.918 42.657 24.857 1.00 33.94 597 ILE A N 1
ATOM 3318 C CA . ILE A 1 420 ? 14.492 43.062 23.523 1.00 34.35 597 ILE A CA 1
ATOM 3319 C C . ILE A 1 420 ? 14.308 44.573 23.543 1.00 36.89 597 ILE A C 1
ATOM 3320 O O . ILE A 1 420 ? 13.386 45.088 24.188 1.00 39.65 597 ILE A O 1
ATOM 3325 N N . ILE A 1 421 ? 15.183 45.287 22.839 1.00 36.49 598 ILE A N 1
ATOM 3326 C CA . ILE A 1 421 ? 15.166 46.744 22.786 1.00 37.17 598 ILE A CA 1
ATOM 3327 C C . ILE A 1 421 ? 14.787 47.171 21.376 1.00 37.42 598 ILE A C 1
ATOM 3328 O O . ILE A 1 421 ? 15.325 46.644 20.395 1.00 36.31 598 ILE A O 1
ATOM 3333 N N . ARG A 1 422 ? 13.863 48.124 21.275 1.00 39.45 599 ARG A N 1
ATOM 3334 C CA . ARG A 1 422 ? 13.430 48.642 19.985 1.00 40.38 599 ARG A CA 1
ATOM 3335 C C . ARG A 1 422 ? 14.351 49.768 19.535 1.00 43.52 599 ARG A C 1
ATOM 3336 O O . ARG A 1 422 ? 14.564 50.738 20.270 1.00 45.59 599 ARG A O 1
ATOM 3344 N N . VAL A 1 423 ? 14.892 49.633 18.327 1.00 43.84 600 VAL A N 1
ATOM 3345 C CA . VAL A 1 423 ? 15.729 50.654 17.710 1.00 45.51 600 VAL A CA 1
ATOM 3346 C C . VAL A 1 423 ? 15.184 50.929 16.318 1.00 46.90 600 VAL A C 1
ATOM 3347 O O . VAL A 1 423 ? 15.022 50.003 15.516 1.00 47.01 600 VAL A O 1
ATOM 3349 N N . ASP A 1 424 ? 14.894 52.197 16.032 1.00 48.47 601 ASP A N 1
ATOM 3350 C CA . ASP A 1 424 ? 14.352 52.589 14.738 1.00 49.52 601 ASP A CA 1
ATOM 3351 C C . ASP A 1 424 ? 15.411 53.120 13.781 1.00 48.62 601 ASP A C 1
ATOM 3352 O O . ASP A 1 424 ? 15.124 53.270 12.589 1.00 47.93 601 ASP A O 1
ATOM 3357 N N . THR A 1 425 ? 16.614 53.410 14.270 1.00 48.84 602 THR A N 1
ATOM 3358 C CA . THR A 1 425 ? 17.715 53.869 13.437 1.00 50.58 602 THR A CA 1
ATOM 3359 C C . THR A 1 425 ? 18.967 53.075 13.783 1.00 51.73 602 THR A C 1
ATOM 3360 O O . THR A 1 425 ? 19.106 52.546 14.888 1.00 52.87 602 THR A O 1
ATOM 3364 N N . 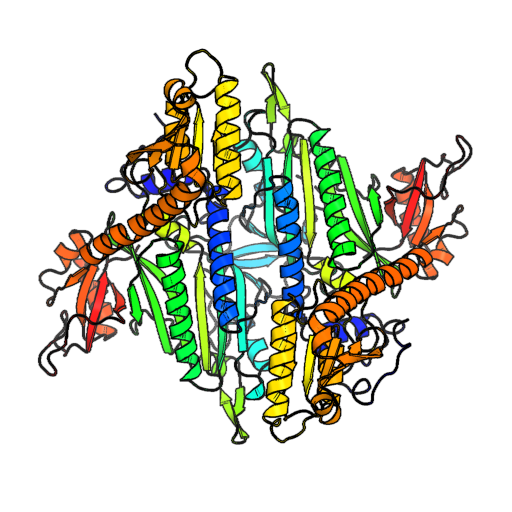PHE A 1 426 ? 19.885 52.997 12.817 1.00 52.45 603 PHE A N 1
ATOM 3365 C CA . PHE A 1 426 ? 21.095 52.208 13.010 1.00 53.72 603 PHE A CA 1
ATOM 3366 C C . PHE A 1 426 ? 22.067 52.857 13.987 1.00 55.92 603 PHE A C 1
ATOM 3367 O O . PHE A 1 426 ? 22.922 52.161 14.544 1.00 55.33 603 PHE A O 1
ATOM 3375 N N . ASP A 1 427 ? 21.950 54.167 14.218 1.00 58.53 604 ASP A N 1
ATOM 3376 C CA . ASP A 1 427 ? 22.885 54.869 15.091 1.00 60.21 604 ASP A CA 1
ATOM 3377 C C . ASP A 1 427 ? 22.794 54.428 16.547 1.00 58.71 604 ASP A C 1
ATOM 3378 O O . ASP A 1 427 ? 23.684 54.770 17.333 1.00 59.64 604 ASP A O 1
ATOM 3383 N N . LYS A 1 428 ? 21.755 53.685 16.925 1.00 56.95 605 LYS A N 1
ATOM 3384 C CA . LYS A 1 428 ? 21.605 53.181 18.284 1.00 55.14 605 LYS A CA 1
ATOM 3385 C C . LYS A 1 428 ? 21.692 51.662 18.355 1.00 52.99 605 LYS A C 1
ATOM 3386 O O . LYS A 1 428 ? 21.416 51.083 19.411 1.00 53.98 605 LYS A O 1
ATOM 3388 N N . VAL A 1 429 ? 22.076 51.003 17.262 1.00 50.20 606 VAL A N 1
ATOM 3389 C CA . VAL A 1 429 ? 22.089 49.544 17.230 1.00 47.67 606 VAL A CA 1
ATOM 3390 C C . VAL A 1 429 ? 23.310 48.993 17.956 1.00 47.63 606 VAL A C 1
ATOM 3391 O O . VAL A 1 429 ? 23.195 48.091 18.793 1.00 47.92 606 VAL A O 1
ATOM 3395 N N . MET A 1 430 ? 24.496 49.525 17.645 1.00 48.43 607 MET A N 1
ATOM 3396 C CA . MET A 1 430 ? 25.728 48.957 18.188 1.00 48.70 607 MET A CA 1
ATOM 3397 C C . MET A 1 430 ? 25.765 49.042 19.709 1.00 47.70 607 MET A C 1
ATOM 3398 O O . MET A 1 430 ? 26.171 48.086 20.380 1.00 45.41 607 MET A O 1
ATOM 3403 N N . ASP A 1 431 ? 25.346 50.177 20.273 1.00 49.25 608 ASP A N 1
ATOM 3404 C CA . ASP A 1 431 ? 25.326 50.304 21.726 1.00 50.81 608 ASP A CA 1
ATOM 3405 C C . ASP A 1 431 ? 24.328 49.342 22.358 1.00 48.50 608 ASP A C 1
ATOM 3406 O O . ASP A 1 431 ? 24.550 48.869 23.479 1.00 48.56 608 ASP A O 1
ATOM 3411 N N . THR A 1 432 ? 23.232 49.040 21.659 1.00 47.00 609 THR A N 1
ATOM 3412 C CA . THR A 1 432 ? 22.277 48.063 22.172 1.00 46.55 609 THR A CA 1
ATOM 3413 C C . THR A 1 432 ? 22.866 46.658 22.151 1.00 46.46 609 THR A C 1
ATOM 3414 O O . THR A 1 432 ? 22.670 45.882 23.094 1.00 45.77 609 THR A O 1
ATOM 3418 N N . LEU A 1 433 ? 23.592 46.313 21.084 1.00 47.29 610 LEU A N 1
ATOM 3419 C CA . LEU A 1 433 ? 24.254 45.013 21.027 1.00 47.07 610 LEU A CA 1
ATOM 3420 C C . LEU A 1 433 ? 25.306 44.882 22.120 1.00 47.64 610 LEU A C 1
ATOM 3421 O O . LEU A 1 433 ? 25.467 43.809 22.712 1.00 47.77 610 LEU A O 1
ATOM 3426 N N . ASN A 1 434 ? 26.031 45.967 22.405 1.00 48.71 611 ASN A N 1
ATOM 3427 C CA . ASN A 1 434 ? 27.056 45.927 23.441 1.00 49.88 611 ASN A CA 1
ATOM 3428 C C . ASN A 1 434 ? 26.467 45.742 24.833 1.00 48.16 611 ASN A C 1
ATOM 3429 O O . ASN A 1 434 ? 27.194 45.347 25.751 1.00 48.88 611 ASN A O 1
ATOM 3434 N N . GLN A 1 435 ? 25.177 46.018 25.013 1.00 46.68 612 GLN A N 1
ATOM 3435 C CA . GLN A 1 435 ? 24.495 45.746 26.272 1.00 46.01 612 GLN A CA 1
ATOM 3436 C C . GLN A 1 435 ? 24.055 44.295 26.400 1.00 44.80 612 GLN A C 1
ATOM 3437 O O . GLN A 1 435 ? 23.297 43.977 27.323 1.00 44.60 612 GLN A O 1
ATOM 3443 N N . LYS A 1 436 ? 24.505 43.422 25.495 1.00 43.95 613 LYS A N 1
ATOM 3444 C CA . LYS A 1 436 ? 24.129 42.009 25.497 1.00 41.96 613 LYS A CA 1
ATOM 3445 C C . LYS A 1 436 ? 22.613 41.848 25.381 1.00 40.94 613 LYS A C 1
ATOM 3446 O O . LYS A 1 436 ? 21.969 41.183 26.195 1.00 40.06 613 LYS A O 1
ATOM 3448 N N . LYS A 1 437 ? 22.042 42.471 24.351 1.00 40.69 614 LYS A N 1
ATOM 3449 C CA . LYS A 1 437 ? 20.601 42.464 24.143 1.00 40.03 614 LYS A CA 1
ATOM 3450 C C . LYS A 1 437 ? 20.293 42.352 22.657 1.00 38.20 614 LYS A C 1
ATOM 3451 O O . LYS A 1 437 ? 21.148 42.592 21.801 1.00 38.43 614 LYS A O 1
ATOM 3457 N N . MET A 1 438 ? 19.050 41.982 22.364 1.00 35.90 615 MET A N 1
ATOM 3458 C CA . MET A 1 438 ? 18.566 41.870 20.998 1.00 35.81 615 MET A CA 1
ATOM 3459 C C . MET A 1 438 ? 17.950 43.189 20.539 1.00 35.86 615 MET A C 1
ATOM 3460 O O . MET A 1 438 ? 17.676 44.091 21.333 1.00 37.52 615 MET A O 1
ATOM 3465 N N . VAL A 1 439 ? 17.723 43.288 19.232 1.00 35.29 616 VAL A N 1
ATOM 3466 C CA . VAL A 1 439 ? 17.165 44.482 18.608 1.00 35.81 616 VAL A CA 1
ATOM 3467 C C . VAL A 1 439 ? 15.925 44.083 17.822 1.00 34.49 616 VAL A C 1
ATOM 3468 O O . VAL A 1 439 ? 15.964 43.133 17.032 1.00 32.22 616 VAL A O 1
ATOM 3472 N N . ILE A 1 440 ? 14.829 44.801 18.046 1.00 36.09 617 ILE A N 1
ATOM 3473 C CA . ILE A 1 440 ? 13.616 44.674 17.248 1.00 37.04 617 ILE A CA 1
ATOM 3474 C C . ILE A 1 440 ? 13.464 45.978 16.470 1.00 39.07 617 ILE A C 1
ATOM 3475 O O . ILE A 1 440 ? 13.232 47.044 17.054 1.00 40.71 617 ILE A O 1
ATOM 3480 N N . ALA A 1 441 ? 13.622 45.904 15.153 1.00 38.41 618 ALA A N 1
ATOM 3481 C CA . ALA A 1 441 ? 13.762 47.101 14.340 1.00 38.99 618 ALA A CA 1
ATOM 3482 C C . ALA A 1 441 ? 12.886 47.026 13.100 1.00 40.18 618 ALA A C 1
ATOM 3483 O O . ALA A 1 441 ? 12.595 45.933 12.603 1.00 40.10 618 ALA A O 1
ATOM 3485 N N . PRO A 1 442 ? 12.449 48.176 12.581 1.00 40.33 619 PRO A N 1
ATOM 3486 C CA . PRO A 1 442 ? 11.750 48.192 11.286 1.00 39.87 619 PRO A CA 1
ATOM 3487 C C . PRO A 1 442 ? 12.710 47.782 10.179 1.00 38.27 619 PRO A C 1
ATOM 3488 O O . PRO A 1 442 ? 13.758 48.402 9.994 1.00 40.26 619 PRO A O 1
ATOM 3492 N N . TRP A 1 443 ? 12.349 46.737 9.440 1.00 37.46 620 TRP A N 1
ATOM 3493 C CA . TRP A 1 443 ? 13.248 46.150 8.459 1.00 37.90 620 TRP A CA 1
ATOM 3494 C C . TRP A 1 443 ? 12.529 45.935 7.135 1.00 39.74 620 TRP A C 1
ATOM 3495 O O . TRP A 1 443 ? 11.329 45.649 7.098 1.00 40.81 620 TRP A O 1
ATOM 3506 N N . CYS A 1 444 ? 13.285 46.071 6.044 1.00 40.73 621 CYS A N 1
ATOM 3507 C CA . CYS A 1 444 ? 12.766 45.830 4.704 1.00 41.78 621 CYS A CA 1
ATOM 3508 C C . CYS A 1 444 ? 12.854 44.369 4.288 1.00 41.10 621 CYS A C 1
ATOM 3509 O O . CYS A 1 444 ? 12.212 43.982 3.304 1.00 42.74 621 CYS A O 1
ATOM 3512 N N . GLU A 1 445 ? 13.644 43.563 4.999 1.00 39.62 622 GLU A N 1
ATOM 3513 C CA . GLU A 1 445 ? 13.785 42.120 4.814 1.00 40.36 622 GLU A CA 1
ATOM 3514 C C . GLU A 1 445 ? 14.470 41.737 3.507 1.00 43.84 622 GLU A C 1
ATOM 3515 O O . GLU A 1 445 ? 14.409 40.566 3.109 1.00 45.54 622 GLU A O 1
ATOM 3521 N N . ASP A 1 446 ? 15.125 42.677 2.831 1.00 44.31 623 ASP A N 1
ATOM 3522 C CA . ASP A 1 446 ? 15.867 42.336 1.626 1.00 46.26 623 ASP A CA 1
ATOM 3523 C C . ASP A 1 446 ? 17.143 41.579 1.980 1.00 44.81 623 ASP A C 1
ATOM 3524 O O . ASP A 1 446 ? 17.759 41.806 3.025 1.00 42.35 623 ASP A O 1
ATOM 3529 N N . VAL A 1 447 ? 17.535 40.662 1.092 1.00 46.09 624 VAL A N 1
ATOM 3530 C CA . VAL A 1 447 ? 18.784 39.928 1.281 1.00 46.82 624 VAL A CA 1
ATOM 3531 C C . VAL A 1 447 ? 19.971 40.880 1.224 1.00 49.04 624 VAL A C 1
ATOM 3532 O O . VAL A 1 447 ? 20.924 40.759 2.004 1.00 48.61 624 VAL A O 1
ATOM 3536 N N . SER A 1 448 ? 19.929 41.846 0.303 1.00 51.26 625 SER A N 1
ATOM 3537 C CA . SER A 1 448 ? 21.019 42.808 0.185 1.00 53.21 625 SER A CA 1
ATOM 3538 C C . SER A 1 448 ? 21.153 43.651 1.447 1.00 51.75 625 SER A C 1
ATOM 3539 O O . SER A 1 448 ? 22.266 44.017 1.843 1.00 53.75 625 SER A O 1
ATOM 3542 N N . CYS A 1 449 ? 20.030 43.966 2.096 1.00 47.61 626 CYS A N 1
ATOM 3543 C CA . CYS A 1 449 ? 20.088 44.771 3.311 1.00 45.72 626 CYS A CA 1
ATOM 3544 C C . CYS A 1 449 ? 20.734 43.994 4.451 1.00 45.51 626 CYS A C 1
ATOM 3545 O O . CYS A 1 449 ? 21.602 44.519 5.158 1.00 46.91 626 CYS A O 1
ATOM 3548 N N . GLU A 1 450 ? 20.332 42.733 4.640 1.00 43.43 627 GLU A N 1
ATOM 3549 C CA . GLU A 1 450 ? 20.921 41.927 5.705 1.00 41.57 627 GLU A CA 1
ATOM 3550 C C . GLU A 1 450 ? 22.395 41.647 5.449 1.00 43.82 627 GLU A C 1
ATOM 3551 O O . GLU A 1 450 ? 23.183 41.578 6.399 1.00 42.81 627 GLU A O 1
ATOM 3557 N N . GLU A 1 451 ? 22.785 41.478 4.184 1.00 48.03 628 GLU A N 1
ATOM 3558 C CA . GLU A 1 451 ? 24.195 41.274 3.869 1.00 51.56 628 GLU A CA 1
ATOM 3559 C C . GLU A 1 451 ? 25.033 42.462 4.325 1.00 54.37 628 GLU A C 1
ATOM 3560 O O . GLU A 1 451 ? 26.139 42.287 4.849 1.00 54.41 628 GLU A O 1
ATOM 3562 N N . GLU A 1 452 ? 24.517 43.679 4.143 1.00 57.78 629 GLU A N 1
ATOM 3563 C CA . GLU A 1 452 ? 25.228 44.865 4.604 1.00 59.12 629 GLU A CA 1
ATOM 3564 C C . GLU A 1 452 ? 25.069 45.078 6.104 1.00 55.66 629 GLU A C 1
ATOM 3565 O O . GLU A 1 452 ? 25.981 45.610 6.747 1.00 56.38 629 GLU A O 1
ATOM 3571 N N . ILE A 1 453 ? 23.928 44.680 6.672 1.00 51.37 630 ILE A N 1
ATOM 3572 C CA . ILE A 1 453 ? 23.748 44.761 8.120 1.00 48.77 630 ILE A CA 1
ATOM 3573 C C . ILE A 1 453 ? 24.783 43.896 8.827 1.00 48.53 630 ILE A C 1
ATOM 3574 O O . ILE A 1 453 ? 25.439 44.333 9.780 1.00 48.51 630 ILE A O 1
ATOM 3579 N N . LYS A 1 454 ? 24.949 42.654 8.364 1.00 48.16 631 LYS A N 1
A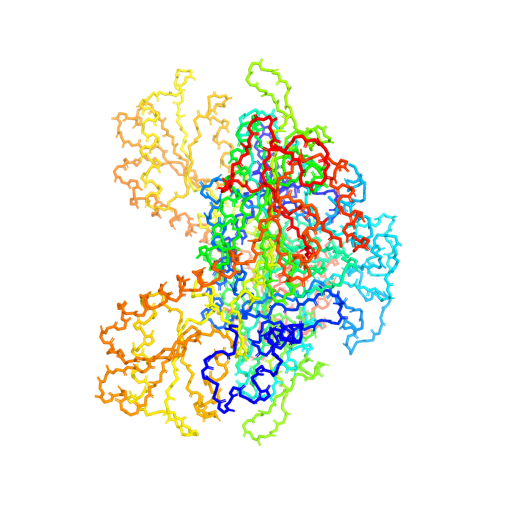TOM 3580 C CA . LYS A 1 454 ? 25.983 41.789 8.922 1.00 47.31 631 LYS A CA 1
ATOM 3581 C C . LYS A 1 454 ? 27.370 42.380 8.705 1.00 48.91 631 LYS A C 1
ATOM 3582 O O . LYS A 1 454 ? 28.239 42.281 9.579 1.00 48.86 631 LYS A O 1
ATOM 3588 N N . LYS A 1 455 ? 27.594 43.004 7.547 1.00 50.42 632 LYS A N 1
ATOM 3589 C CA . LYS A 1 455 ? 28.912 43.550 7.240 1.00 52.25 632 LYS A CA 1
ATOM 3590 C C . LYS A 1 455 ? 29.210 44.782 8.087 1.00 53.47 632 LYS A C 1
ATOM 3591 O O . LYS A 1 455 ? 30.311 44.920 8.634 1.00 54.36 632 LYS A O 1
ATOM 3593 N N . GLU A 1 456 ? 28.239 45.691 8.207 1.00 53.69 633 GLU A N 1
ATOM 3594 C CA . GLU A 1 456 ? 28.470 46.923 8.955 1.00 54.93 633 GLU A CA 1
ATOM 3595 C C . GLU A 1 456 ? 28.574 46.655 10.452 1.00 56.16 633 GLU A C 1
ATOM 3596 O O . GLU A 1 456 ? 29.378 47.289 11.145 1.00 57.24 633 GLU A O 1
ATOM 3598 N N . THR A 1 457 ? 27.769 45.724 10.971 1.00 56.12 634 THR A N 1
ATOM 3599 C CA . THR A 1 457 ? 27.827 45.422 12.397 1.00 58.08 634 THR A CA 1
ATOM 3600 C C . THR A 1 457 ? 29.073 44.622 12.754 1.00 64.06 634 THR A C 1
ATOM 3601 O O . THR A 1 457 ? 29.588 44.750 13.871 1.00 65.10 634 THR A O 1
ATOM 3605 N N . ALA A 1 458 ? 29.569 43.793 11.831 1.00 67.25 635 ALA A N 1
ATOM 3606 C CA . ALA A 1 458 ? 30.833 43.104 12.071 1.00 67.80 635 ALA A CA 1
ATOM 3607 C C . ALA A 1 458 ? 31.990 44.090 12.153 1.00 69.00 635 ALA A C 1
ATOM 3608 O O . ALA A 1 458 ? 32.957 43.855 12.885 1.00 70.16 635 ALA A O 1
ATOM 3610 N N . ARG A 1 459 ? 31.903 45.197 11.413 1.00 66.56 636 ARG A N 1
ATOM 3611 C CA . ARG A 1 459 ? 32.892 46.262 11.517 1.00 67.35 636 ARG A CA 1
ATOM 3612 C C . ARG A 1 459 ? 32.869 46.938 12.880 1.00 66.50 636 ARG A C 1
ATOM 3613 O O . ARG A 1 459 ? 33.834 47.626 13.231 1.00 69.91 636 ARG A O 1
ATOM 3621 N N . LEU A 1 460 ? 31.794 46.755 13.646 1.00 61.81 637 LEU A N 1
ATOM 3622 C CA . LEU A 1 460 ? 31.579 47.442 14.918 1.00 59.12 637 LEU A CA 1
ATOM 3623 C C . LEU A 1 460 ? 31.586 48.954 14.719 1.00 60.69 637 LEU A C 1
ATOM 3624 O O . LEU A 1 460 ? 30.872 49.478 13.863 1.00 60.93 637 LEU A O 1
ATOM 3629 N N . ALA A 1 473 ? 29.181 40.387 14.480 1.00 48.03 650 ALA A N 1
ATOM 3630 C CA . ALA A 1 473 ? 28.221 40.628 13.409 1.00 47.36 650 ALA A CA 1
ATOM 3631 C C . ALA A 1 473 ? 26.793 40.380 13.887 1.00 44.62 650 ALA A C 1
ATOM 3632 O O . ALA A 1 473 ? 26.525 39.410 14.595 1.00 44.70 650 ALA A O 1
ATOM 3633 N N . MET A 1 474 ? 25.882 41.267 13.499 1.00 43.03 651 MET A N 1
ATOM 3634 C CA . MET A 1 474 ? 24.472 41.141 13.837 1.00 41.32 651 MET A CA 1
ATOM 3635 C C . MET A 1 474 ? 23.704 40.596 12.642 1.00 40.96 651 MET A C 1
ATOM 3636 O O . MET A 1 474 ? 23.952 40.990 11.498 1.00 44.34 651 MET A O 1
ATOM 3641 N N . LYS A 1 475 ? 22.772 39.686 12.912 1.00 37.51 652 LYS A N 1
ATOM 3642 C CA . LYS A 1 475 ? 21.968 39.080 11.864 1.00 37.77 652 LYS A CA 1
ATOM 3643 C C . LYS A 1 475 ? 20.523 38.988 12.329 1.00 35.56 652 LYS A C 1
ATOM 3644 O O . LYS A 1 475 ? 20.227 39.049 13.525 1.00 34.92 652 LYS A O 1
ATOM 3650 N N . SER A 1 476 ? 19.622 38.842 11.362 1.00 33.93 653 SER A N 1
ATOM 3651 C CA . SER A 1 476 ? 18.213 38.660 11.678 1.00 31.27 653 SER A CA 1
ATOM 3652 C C . SER A 1 476 ? 18.007 37.314 12.357 1.00 30.28 653 SER A C 1
ATOM 3653 O O . SER A 1 476 ? 18.416 36.272 11.835 1.00 28.99 653 SER A O 1
ATOM 3656 N N . LEU A 1 477 ? 17.381 37.338 13.532 1.00 31.15 654 LEU A N 1
ATOM 3657 C CA . LEU A 1 477 ? 17.088 36.095 14.235 1.00 31.03 654 LEU A CA 1
ATOM 3658 C C . LEU A 1 477 ? 15.823 35.447 13.687 1.00 31.45 654 LEU A C 1
ATOM 3659 O O . LEU A 1 477 ? 15.833 34.270 13.309 1.00 31.56 654 LEU A O 1
ATOM 3664 N N . CYS A 1 478 ? 14.732 36.207 13.627 1.00 30.98 655 CYS A N 1
ATOM 3665 C CA . CYS A 1 478 ? 13.487 35.758 13.021 1.00 30.84 655 CYS A CA 1
ATOM 3666 C C . CYS A 1 478 ? 12.568 36.959 12.867 1.00 30.34 655 CYS A C 1
ATOM 3667 O O . CYS A 1 478 ? 12.694 37.948 13.595 1.00 28.14 655 CYS A O 1
ATOM 3670 N N . ILE A 1 479 ? 11.654 36.864 11.907 1.00 31.56 656 ILE A N 1
ATOM 3671 C CA . ILE A 1 479 ? 10.583 37.844 11.754 1.00 27.46 656 ILE A CA 1
ATOM 3672 C C . ILE A 1 479 ? 9.426 37.377 12.630 1.00 28.86 656 ILE A C 1
ATOM 3673 O O . ILE A 1 479 ? 8.697 36.453 12.241 1.00 28.63 656 ILE A O 1
ATOM 3678 N N . PRO A 1 480 ? 9.220 37.979 13.802 1.00 29.24 657 PRO A N 1
ATOM 3679 C CA . PRO A 1 480 ? 8.278 37.405 14.773 1.00 29.91 657 PRO A CA 1
ATOM 3680 C C . PRO A 1 480 ? 6.858 37.334 14.230 1.00 34.11 657 PRO A C 1
ATOM 3681 O O . PRO A 1 480 ? 6.386 38.243 13.545 1.00 36.28 657 PRO A O 1
ATOM 3685 N N . ASN A 1 481 ? 6.180 36.226 14.543 1.00 35.33 658 ASN A N 1
ATOM 3686 C CA . ASN A 1 481 ? 4.773 36.095 14.180 1.00 39.24 658 ASN A CA 1
ATOM 3687 C C . ASN A 1 481 ? 3.921 37.143 14.880 1.00 43.08 658 ASN A C 1
ATOM 3688 O O . ASN A 1 481 ? 2.940 37.632 14.307 1.00 44.28 658 ASN A O 1
ATOM 3693 N N . ASP A 1 482 ? 4.280 37.504 16.109 1.00 44.75 659 ASP A N 1
ATOM 3694 C CA . ASP A 1 482 ? 3.537 38.483 16.898 1.00 49.00 659 ASP A CA 1
ATOM 3695 C C . ASP A 1 482 ? 4.226 39.834 16.740 1.00 47.35 659 ASP A C 1
ATOM 3696 O O . ASP A 1 482 ? 5.263 40.092 17.357 1.00 47.43 659 ASP A O 1
ATOM 3701 N N . GLN A 1 483 ? 3.648 40.695 15.905 1.00 47.14 660 GLN A N 1
ATOM 3702 C CA . GLN A 1 483 ? 4.186 42.031 15.655 1.00 48.01 660 GLN A CA 1
ATOM 3703 C C . GLN A 1 483 ? 3.594 42.984 16.686 1.00 50.75 660 GLN A C 1
ATOM 3704 O O . GLN A 1 483 ? 2.487 43.498 16.512 1.00 52.80 660 GLN A O 1
ATOM 3710 N N . ILE A 1 484 ? 4.340 43.222 17.767 1.00 49.60 661 ILE A N 1
ATOM 3711 C CA . ILE A 1 484 ? 3.844 44.086 18.834 1.00 50.81 661 ILE A CA 1
ATOM 3712 C C . ILE A 1 484 ? 3.821 45.545 18.387 1.00 50.40 661 ILE A C 1
ATOM 3713 O O . ILE A 1 484 ? 3.000 46.336 18.868 1.00 51.82 661 ILE A O 1
ATOM 3718 N N . PHE A 1 485 ? 4.692 45.923 17.457 1.00 49.79 662 PHE A N 1
ATOM 3719 C CA . PHE A 1 485 ? 4.761 47.286 16.956 1.00 51.44 662 PHE A CA 1
ATOM 3720 C C . PHE A 1 485 ? 4.151 47.369 15.562 1.00 54.91 662 PHE A C 1
ATOM 3721 O O . PHE A 1 485 ? 4.079 46.379 14.828 1.00 56.20 662 PHE A O 1
ATOM 3729 N N . LYS A 1 486 ? 3.709 48.571 15.204 1.00 57.03 663 LYS A N 1
ATOM 3730 C CA . LYS A 1 486 ? 3.029 48.818 13.942 1.00 59.80 663 LYS A CA 1
ATOM 3731 C C . LYS A 1 486 ? 3.876 49.705 13.040 1.00 60.05 663 LYS A C 1
ATOM 3732 O O . LYS A 1 486 ? 4.730 50.469 13.499 1.00 59.08 663 LYS A O 1
ATOM 3734 N N . ILE A 1 487 ? 3.622 49.598 11.739 1.00 61.12 664 ILE A N 1
ATOM 3735 C CA . ILE A 1 487 ? 4.347 50.356 10.730 1.00 61.40 664 ILE A CA 1
ATOM 3736 C C . ILE A 1 487 ? 3.416 51.397 10.126 1.00 62.99 664 ILE A C 1
ATOM 3737 O O . ILE A 1 487 ? 2.207 51.179 9.991 1.00 63.69 664 ILE A O 1
ATOM 3739 N N . GLU A 1 488 ? 3.990 52.542 9.766 1.00 64.26 665 GLU A N 1
ATOM 3740 C CA . GLU A 1 488 ? 3.249 53.585 9.068 1.00 68.23 665 GLU A CA 1
ATOM 3741 C C . GLU A 1 488 ? 3.177 53.235 7.587 1.00 67.61 665 GLU A C 1
ATOM 3742 O O . GLU A 1 488 ? 4.211 53.140 6.917 1.00 66.55 665 GLU A O 1
ATOM 3748 N N . GLU A 1 489 ? 1.960 53.041 7.079 1.00 69.13 666 GLU A N 1
ATOM 3749 C CA . GLU A 1 489 ? 1.763 52.660 5.685 1.00 70.08 666 GLU A CA 1
ATOM 3750 C C . GLU A 1 489 ? 2.319 53.719 4.742 1.00 71.26 666 GLU A C 1
ATOM 3751 O O . GLU A 1 489 ? 1.695 54.764 4.534 1.00 74.15 666 GLU A O 1
ATOM 3753 N N . GLY A 1 490 ? 3.492 53.458 4.172 1.00 70.07 667 GLY A N 1
ATOM 3754 C CA . GLY A 1 490 ? 4.117 54.380 3.250 1.00 70.92 667 GLY A CA 1
ATOM 3755 C C . GLY A 1 490 ? 5.093 55.354 3.867 1.00 70.76 667 GLY A C 1
ATOM 3756 O O . GLY A 1 490 ? 5.598 56.231 3.154 1.00 71.80 667 GLY A O 1
ATOM 3757 N N . LYS A 1 491 ? 5.380 55.233 5.155 1.00 68.62 668 LYS A N 1
ATOM 3758 C CA . LYS A 1 491 ? 6.288 56.160 5.824 1.00 66.83 668 LYS A CA 1
ATOM 3759 C C . LYS A 1 491 ? 7.394 55.461 6.599 1.00 63.73 668 LYS A C 1
ATOM 3760 O O . LYS A 1 491 ? 8.546 55.900 6.538 1.00 64.63 668 LYS A O 1
ATOM 3762 N N . THR A 1 492 ? 7.078 54.389 7.327 1.00 59.55 669 THR A N 1
ATOM 3763 C CA . THR A 1 492 ? 8.077 53.689 8.126 1.00 56.83 669 THR A CA 1
ATOM 3764 C C . THR A 1 492 ? 9.151 53.073 7.240 1.00 56.67 669 THR A C 1
ATOM 3765 O O . THR A 1 492 ? 8.890 52.109 6.513 1.00 57.94 669 THR A O 1
ATOM 3769 N N . LYS A 1 493 ? 10.357 53.624 7.294 1.00 55.20 670 LYS A N 1
ATOM 3770 C CA . LYS A 1 493 ? 11.468 53.126 6.500 1.00 53.61 670 LYS A CA 1
ATOM 3771 C C . LYS A 1 493 ? 12.256 52.080 7.280 1.00 51.56 670 LYS A C 1
ATOM 3772 O O . LYS A 1 493 ? 12.115 51.936 8.497 1.00 51.64 670 LYS A O 1
ATOM 3774 N N . CYS A 1 494 ? 13.088 51.338 6.553 1.00 50.16 671 CYS A N 1
ATOM 3775 C CA . CYS A 1 494 ? 13.968 50.368 7.186 1.00 47.93 671 CYS A CA 1
ATOM 3776 C C . CYS A 1 494 ? 14.945 51.073 8.120 1.00 46.18 671 CYS A C 1
ATOM 3777 O O . CYS A 1 494 ? 15.385 52.197 7.864 1.00 45.94 671 CYS A O 1
ATOM 3780 N N . PHE A 1 495 ? 15.283 50.399 9.221 1.00 44.49 672 PHE A N 1
ATOM 3781 C CA . PHE A 1 495 ? 16.217 50.970 10.183 1.00 44.94 672 PHE A CA 1
ATOM 3782 C C . PHE A 1 495 ? 17.626 51.105 9.625 1.00 44.97 672 PHE A C 1
ATOM 3783 O O . PHE A 1 495 ? 18.454 51.786 10.240 1.00 46.90 672 PHE A O 1
ATOM 3791 N N . PHE A 1 496 ? 17.915 50.485 8.482 1.00 43.76 673 PHE A N 1
ATOM 3792 C CA . PHE A 1 496 ? 19.257 50.468 7.915 1.00 43.86 673 PHE A CA 1
ATOM 3793 C C . PHE A 1 496 ? 19.324 51.117 6.542 1.00 45.76 673 PHE A C 1
ATOM 3794 O O . PHE A 1 496 ? 20.137 52.025 6.332 1.00 46.20 673 PHE A O 1
ATOM 3802 N N . CYS A 1 497 ? 18.491 50.684 5.598 1.00 46.69 674 CYS A N 1
ATOM 3803 C CA . CYS A 1 497 ? 18.513 51.211 4.244 1.00 48.25 674 CYS A CA 1
ATOM 3804 C C . CYS A 1 497 ? 17.330 52.152 4.024 1.00 49.99 674 CYS A C 1
ATOM 3805 O O . CYS A 1 497 ? 16.515 52.396 4.916 1.00 50.14 674 CYS A O 1
ATOM 3808 N N . ASP A 1 498 ? 17.239 52.682 2.806 1.00 51.20 675 ASP A N 1
ATOM 3809 C CA . ASP A 1 498 ? 16.230 53.673 2.456 1.00 52.81 675 ASP A CA 1
ATOM 3810 C C . ASP A 1 498 ? 14.909 53.060 2.009 1.00 54.08 675 ASP A C 1
ATOM 3811 O O . ASP A 1 498 ? 13.995 53.805 1.640 1.00 57.52 675 ASP A O 1
ATOM 3813 N N . LYS A 1 499 ? 14.780 51.737 2.032 1.00 52.64 676 LYS A N 1
ATOM 3814 C CA . LYS A 1 499 ? 13.544 51.105 1.604 1.00 54.30 676 LYS A CA 1
ATOM 3815 C C . LYS A 1 499 ? 12.497 51.164 2.713 1.00 54.33 676 LYS A C 1
ATOM 3816 O O . LYS A 1 499 ? 12.808 51.342 3.894 1.00 53.46 676 LYS A O 1
ATOM 3818 N N . LEU A 1 500 ? 11.237 51.013 2.312 1.00 55.10 677 LEU A N 1
ATOM 3819 C CA . LEU A 1 500 ? 10.144 51.012 3.273 1.00 53.34 677 LEU A CA 1
ATOM 3820 C C . LEU A 1 500 ? 10.157 49.727 4.091 1.00 51.51 677 LEU A C 1
ATOM 3821 O O . LEU A 1 500 ? 10.384 48.635 3.562 1.00 50.72 677 LEU A O 1
ATOM 3823 N N . ALA A 1 501 ? 9.914 49.864 5.391 1.00 51.17 678 ALA A N 1
ATOM 3824 C CA . ALA A 1 501 ? 9.924 48.710 6.279 1.00 48.98 678 ALA A CA 1
ATOM 3825 C C . ALA A 1 501 ? 8.666 47.875 6.078 1.00 49.78 678 ALA A C 1
ATOM 3826 O O . ALA A 1 501 ? 7.555 48.410 6.014 1.00 51.50 678 ALA A O 1
ATOM 3828 N N . LYS A 1 502 ? 8.845 46.557 5.973 1.00 49.24 679 LYS A N 1
ATOM 3829 C CA . LYS A 1 502 ? 7.703 45.661 5.834 1.00 48.46 679 LYS A CA 1
ATOM 3830 C C . LYS A 1 502 ? 7.096 45.328 7.191 1.00 47.24 679 LYS A C 1
ATOM 3831 O O . LYS A 1 502 ? 5.890 45.498 7.399 1.00 48.86 679 LYS A O 1
ATOM 3837 N N . LYS A 1 503 ? 7.917 44.856 8.122 1.00 46.00 680 LYS A N 1
ATOM 3838 C CA . LYS A 1 503 ? 7.479 44.543 9.478 1.00 43.25 680 LYS A CA 1
ATOM 3839 C C . LYS A 1 503 ? 8.627 44.886 10.423 1.00 40.87 680 LYS A C 1
ATOM 3840 O O . LYS A 1 503 ? 9.564 45.606 10.062 1.00 40.47 680 LYS A O 1
ATOM 3846 N N . PHE A 1 504 ? 8.560 44.371 11.645 1.00 39.73 681 PHE A N 1
ATOM 3847 C CA . PHE A 1 504 ? 9.657 44.449 12.597 1.00 38.14 681 PHE A CA 1
ATOM 3848 C C . PHE A 1 504 ? 10.321 43.083 12.700 1.00 36.26 681 PHE A C 1
ATOM 3849 O O . PHE A 1 504 ? 9.640 42.055 12.742 1.00 35.85 681 PHE A O 1
ATOM 3857 N N . THR A 1 505 ? 11.651 43.077 12.734 1.00 35.74 682 THR A N 1
ATOM 3858 C CA . THR A 1 505 ? 12.432 41.849 12.751 1.00 33.92 682 THR A CA 1
ATOM 3859 C C . THR A 1 505 ? 13.358 41.840 13.959 1.00 32.59 682 THR A C 1
ATOM 3860 O O . THR A 1 505 ? 13.951 42.866 14.307 1.00 33.17 682 THR A O 1
ATOM 3864 N N . LEU A 1 506 ? 13.470 40.678 14.599 1.00 31.24 683 LEU A N 1
ATOM 3865 C CA . LEU A 1 506 ? 14.337 40.514 15.759 1.00 30.42 683 LEU A CA 1
ATOM 3866 C C . LEU A 1 506 ? 15.771 40.279 15.295 1.00 31.62 683 LEU A C 1
ATOM 3867 O O . LEU A 1 506 ? 16.045 39.320 14.566 1.00 34.41 683 LEU A O 1
ATOM 3872 N N . PHE A 1 507 ? 16.682 41.154 15.712 1.00 30.47 684 PHE A N 1
ATOM 3873 C CA . PHE A 1 507 ? 18.090 41.069 15.354 1.00 31.40 684 PHE A CA 1
ATOM 3874 C C . PHE A 1 507 ? 18.937 40.785 16.587 1.00 32.55 684 PHE A C 1
ATOM 3875 O O . PHE A 1 507 ? 18.502 40.970 17.727 1.00 32.95 684 PHE A O 1
ATOM 3883 N N . GLY A 1 508 ? 20.160 40.339 16.344 1.00 33.55 685 GLY A N 1
ATOM 3884 C CA . GLY A 1 508 ? 21.102 40.108 17.420 1.00 34.32 685 GLY A CA 1
ATOM 3885 C C . GLY A 1 508 ? 22.170 39.120 17.017 1.00 36.22 685 GLY A C 1
ATOM 3886 O O . GLY A 1 508 ? 22.107 38.484 15.965 1.00 37.25 685 GLY A O 1
ATOM 3887 N N . ARG A 1 509 ? 23.175 39.010 17.881 1.00 38.28 686 ARG A N 1
ATOM 3888 C CA . ARG A 1 509 ? 24.204 37.995 17.725 1.00 40.57 686 ARG A CA 1
ATOM 3889 C C . ARG A 1 509 ? 23.697 36.666 18.270 1.00 40.87 686 ARG A C 1
ATOM 3890 O O . ARG A 1 509 ? 22.946 36.622 19.248 1.00 39.55 686 ARG A O 1
ATOM 3898 N N . SER A 1 510 ? 24.107 35.575 17.627 1.00 43.00 687 SER A N 1
ATOM 3899 C CA . SER A 1 510 ? 23.579 34.258 17.946 1.00 44.73 687 SER A CA 1
ATOM 3900 C C . SER A 1 510 ? 24.717 33.268 18.155 1.00 47.37 687 SER A C 1
ATOM 3901 O O . SER A 1 510 ? 25.889 33.560 17.901 1.00 48.27 687 SER A O 1
ATOM 3904 N N . TYR A 1 511 ? 24.346 32.082 18.630 1.00 47.92 688 TYR A N 1
ATOM 3905 C CA . TYR A 1 511 ? 25.278 30.972 18.771 1.00 49.82 688 TYR A CA 1
ATOM 3906 C C . TYR A 1 511 ? 25.653 30.419 17.402 1.00 54.33 688 TYR A C 1
ATOM 3907 O O . TYR A 1 511 ? 24.797 30.279 16.528 1.00 55.53 688 TYR A O 1
ATOM 3917 N N . SER B 1 14 ? -1.963 -13.618 -6.441 1.00 62.91 191 SER B N 1
ATOM 3918 C CA . SER B 1 14 ? -1.165 -12.805 -7.352 1.00 63.33 191 SER B CA 1
ATOM 3919 C C . SER B 1 14 ? 0.233 -12.567 -6.792 1.00 59.85 191 SER B C 1
ATOM 3920 O O . SER B 1 14 ? 0.654 -13.231 -5.844 1.00 58.09 191 SER B O 1
ATOM 3923 N N . LEU B 1 15 ? 0.949 -11.613 -7.384 1.00 58.46 192 LEU B N 1
ATOM 3924 C CA . LEU B 1 15 ? 2.278 -11.241 -6.916 1.00 55.23 192 LEU B CA 1
ATOM 3925 C C . LEU B 1 15 ? 2.244 -10.400 -5.648 1.00 51.20 192 LEU B C 1
ATOM 3926 O O . LEU B 1 15 ? 3.306 -9.993 -5.163 1.00 49.72 192 LEU B O 1
ATOM 3928 N N . LEU B 1 16 ? 1.060 -10.123 -5.107 1.00 48.87 193 LEU B N 1
ATOM 3929 C CA . LEU B 1 16 ? 0.929 -9.402 -3.850 1.00 45.36 193 LEU B CA 1
ATOM 3930 C C . LEU B 1 16 ? 0.899 -10.326 -2.642 1.00 44.19 193 LEU B C 1
ATOM 3931 O O . LEU B 1 16 ? 1.009 -9.845 -1.509 1.00 42.80 193 LEU B O 1
ATOM 3936 N N . GLY B 1 17 ? 0.748 -11.632 -2.855 1.00 44.02 194 GLY B N 1
ATOM 3937 C CA . GLY B 1 17 ? 0.898 -12.610 -1.800 1.00 41.39 194 GLY B CA 1
ATOM 3938 C C . GLY B 1 17 ? 2.346 -13.027 -1.635 1.00 39.45 194 GLY B C 1
ATOM 3939 O O . GLY B 1 17 ? 3.273 -12.390 -2.137 1.00 39.83 194 GLY B O 1
ATOM 3940 N N . ILE B 1 18 ? 2.535 -14.127 -0.917 1.00 38.26 195 ILE B N 1
ATOM 3941 C CA . ILE B 1 18 ? 3.861 -14.675 -0.660 1.00 37.61 195 ILE B CA 1
ATOM 3942 C C . ILE B 1 18 ? 4.093 -15.808 -1.650 1.00 40.53 195 ILE B C 1
ATOM 3943 O O . ILE B 1 18 ? 3.461 -16.866 -1.561 1.00 42.96 195 ILE B O 1
ATOM 3948 N N . THR B 1 19 ? 5.003 -15.584 -2.601 1.00 41.14 196 THR B N 1
ATOM 3949 C CA . THR B 1 19 ? 5.239 -16.568 -3.652 1.00 43.12 196 THR B CA 1
ATOM 3950 C C . THR B 1 19 ? 6.041 -17.756 -3.135 1.00 45.19 196 THR B C 1
ATOM 3951 O O . THR B 1 19 ? 5.754 -18.907 -3.487 1.00 46.63 196 THR B O 1
ATOM 3955 N N . ALA B 1 20 ? 7.036 -17.503 -2.291 1.00 44.56 197 ALA B N 1
ATOM 3956 C CA . ALA B 1 20 ? 7.964 -18.537 -1.857 1.00 44.79 197 ALA B CA 1
ATOM 3957 C C . ALA B 1 20 ? 7.414 -19.307 -0.665 1.00 43.61 197 ALA B C 1
ATOM 3958 O O . ALA B 1 20 ? 6.842 -18.723 0.261 1.00 43.74 197 ALA B O 1
ATOM 3960 N N . ASP B 1 21 ? 7.595 -20.624 -0.698 1.00 43.78 198 ASP B N 1
ATOM 3961 C CA . ASP B 1 21 ? 7.249 -21.458 0.443 1.00 43.17 198 ASP B CA 1
ATOM 3962 C C . ASP B 1 21 ? 8.241 -21.226 1.575 1.00 40.99 198 ASP B C 1
ATOM 3963 O O . ASP B 1 21 ? 9.438 -21.034 1.344 1.00 41.55 198 ASP B O 1
ATOM 3968 N N . LYS B 1 22 ? 7.734 -21.238 2.810 1.00 38.62 199 LYS B N 1
ATOM 3969 C CA . LYS B 1 22 ? 8.587 -20.943 3.956 1.00 35.29 199 LYS B CA 1
ATOM 3970 C C . LYS B 1 22 ? 9.636 -22.024 4.178 1.00 35.89 199 LYS B C 1
ATOM 3971 O O . LYS B 1 22 ? 10.757 -21.722 4.604 1.00 34.46 199 LYS B O 1
ATOM 3977 N N . ILE B 1 23 ? 9.304 -23.280 3.888 1.00 38.35 200 ILE B N 1
ATOM 3978 C CA . ILE B 1 23 ? 10.217 -24.376 4.190 1.00 38.17 200 ILE B CA 1
ATOM 3979 C C . ILE B 1 23 ? 11.233 -24.562 3.070 1.00 39.07 200 ILE B C 1
ATOM 3980 O O . ILE B 1 23 ? 12.443 -24.633 3.315 1.00 40.11 200 ILE B O 1
ATOM 3985 N N . THR B 1 24 ? 10.762 -24.642 1.825 1.00 40.03 201 THR B N 1
ATOM 3986 C CA . THR B 1 24 ? 11.632 -24.968 0.701 1.00 41.33 201 THR B CA 1
ATOM 3987 C C . THR B 1 24 ? 12.318 -23.754 0.089 1.00 41.68 201 THR B C 1
ATOM 3988 O O . THR B 1 24 ? 13.313 -23.920 -0.626 1.00 42.31 201 THR B O 1
ATOM 3992 N N . SER B 1 25 ? 11.817 -22.546 0.343 1.00 42.08 202 SER B N 1
ATOM 3993 C CA . SER B 1 25 ? 12.411 -21.324 -0.188 1.00 42.15 202 SER B CA 1
ATOM 3994 C C . SER B 1 25 ? 12.400 -20.260 0.911 1.00 37.64 202 SER B C 1
ATOM 3995 O O . SER B 1 25 ? 11.784 -19.203 0.796 1.00 35.43 202 SER B O 1
ATOM 3998 N N . PHE B 1 26 ? 13.110 -20.550 2.005 1.00 36.79 203 PHE B N 1
ATOM 3999 C CA . PHE B 1 26 ? 13.021 -19.718 3.201 1.00 35.18 203 PHE B CA 1
ATOM 4000 C C . PHE B 1 26 ? 13.615 -18.333 2.975 1.00 36.44 203 PHE B C 1
ATOM 4001 O O . PHE B 1 26 ? 13.040 -17.330 3.414 1.00 37.32 203 PHE B O 1
ATOM 4009 N N . ALA B 1 27 ? 14.770 -18.257 2.309 1.00 37.84 204 ALA B N 1
ATOM 4010 C CA . ALA B 1 27 ? 15.413 -16.964 2.095 1.00 37.47 204 ALA B CA 1
ATOM 4011 C C . ALA B 1 27 ? 14.527 -16.038 1.274 1.00 38.42 204 ALA B C 1
ATOM 4012 O O . ALA B 1 27 ? 14.414 -14.843 1.576 1.00 36.45 204 ALA B O 1
ATOM 4014 N N . ASP B 1 28 ? 13.882 -16.572 0.235 1.00 41.13 205 ASP B N 1
ATOM 4015 C CA . ASP B 1 28 ? 12.957 -15.761 -0.547 1.00 41.84 205 ASP B CA 1
ATOM 4016 C C . ASP B 1 28 ? 11.682 -15.474 0.236 1.00 38.52 205 ASP B C 1
ATOM 4017 O O . ASP B 1 28 ? 11.115 -14.380 0.129 1.00 37.11 205 ASP B O 1
ATOM 4022 N N . TRP B 1 29 ? 11.218 -16.444 1.030 1.00 37.10 206 TRP B N 1
ATOM 4023 C CA . TRP B 1 29 ? 10.029 -16.227 1.849 1.00 35.48 206 TRP B CA 1
ATOM 4024 C C . TRP B 1 29 ? 10.248 -15.102 2.851 1.00 35.43 206 TRP B C 1
ATOM 4025 O O . TRP B 1 29 ? 9.383 -14.236 3.022 1.00 34.75 206 TRP B O 1
ATOM 4036 N N . TYR B 1 30 ? 11.403 -15.099 3.521 1.00 36.28 207 TYR B N 1
ATOM 4037 C CA . TYR B 1 30 ? 11.669 -14.083 4.534 1.00 33.41 207 TYR B CA 1
ATOM 4038 C C . TYR B 1 30 ? 11.749 -12.694 3.915 1.00 33.39 207 TYR B C 1
ATOM 4039 O O . TYR B 1 30 ? 11.303 -11.711 4.519 1.00 34.54 207 TYR B O 1
ATOM 4048 N N . SER B 1 31 ? 12.301 -12.595 2.705 1.00 32.93 208 SER B N 1
ATOM 4049 C CA . SER B 1 31 ? 12.410 -11.298 2.045 1.00 31.98 208 SER B CA 1
ATOM 4050 C C . SER B 1 31 ? 11.040 -10.767 1.643 1.00 31.52 208 SER B C 1
ATOM 4051 O O . SER B 1 31 ? 10.735 -9.588 1.857 1.00 32.16 208 SER B O 1
ATOM 4054 N N . GLN B 1 32 ? 10.198 -11.623 1.057 1.00 30.95 209 GLN B N 1
ATOM 4055 C CA . GLN B 1 32 ? 8.885 -11.173 0.603 1.00 30.93 209 GLN B CA 1
ATOM 4056 C C . GLN B 1 32 ? 8.013 -10.733 1.771 1.00 30.08 209 GLN B C 1
ATOM 4057 O O . GLN B 1 32 ? 7.299 -9.728 1.679 1.00 29.93 209 GLN B O 1
ATOM 4063 N N . VAL B 1 33 ? 8.059 -11.472 2.880 1.00 28.93 210 VAL B N 1
ATOM 4064 C CA . VAL B 1 33 ? 7.186 -11.167 4.008 1.00 28.52 210 VAL B CA 1
ATOM 4065 C C . VAL B 1 33 ? 7.556 -9.824 4.630 1.00 25.81 210 VAL B C 1
ATOM 4066 O O . VAL B 1 33 ? 6.678 -9.021 4.968 1.00 24.78 210 VAL B O 1
ATOM 4070 N N . ILE B 1 34 ? 8.853 -9.548 4.779 1.00 25.57 211 ILE B N 1
ATOM 4071 C CA . ILE B 1 34 ? 9.264 -8.289 5.395 1.00 24.38 211 ILE B CA 1
ATOM 4072 C C . ILE B 1 34 ? 9.179 -7.113 4.430 1.00 24.23 211 ILE B C 1
ATOM 4073 O O . ILE B 1 34 ? 9.108 -5.962 4.879 1.00 22.23 211 ILE B O 1
ATOM 4078 N N . VAL B 1 35 ? 9.182 -7.358 3.123 1.00 25.44 212 VAL B N 1
ATOM 4079 C CA . VAL B 1 35 ? 9.108 -6.271 2.149 1.00 26.46 212 VAL B CA 1
ATOM 4080 C C . VAL B 1 35 ? 7.666 -5.953 1.780 1.00 26.39 212 VAL B C 1
ATOM 4081 O O . VAL B 1 35 ? 7.242 -4.795 1.833 1.00 26.45 212 VAL B O 1
ATOM 4085 N N . LYS B 1 36 ? 6.888 -6.971 1.402 1.00 27.38 213 LYS B N 1
ATOM 4086 C CA . LYS B 1 36 ? 5.515 -6.736 0.969 1.00 28.19 213 LYS B CA 1
ATOM 4087 C C . LYS B 1 36 ? 4.617 -6.262 2.105 1.00 28.46 213 LYS B C 1
ATOM 4088 O O . LYS B 1 36 ? 3.561 -5.678 1.840 1.00 29.37 213 LYS B O 1
ATOM 4094 N N . SER B 1 37 ? 5.005 -6.496 3.356 1.00 28.12 214 SER B N 1
ATOM 4095 C CA . SER B 1 37 ? 4.276 -5.974 4.502 1.00 29.20 214 SER B CA 1
ATOM 4096 C C . SER B 1 37 ? 4.707 -4.561 4.873 1.00 30.11 214 SER B C 1
ATOM 4097 O O . SER B 1 37 ? 4.259 -4.041 5.900 1.00 29.85 214 SER B O 1
ATOM 4100 N N . GLU B 1 38 ? 5.566 -3.939 4.062 1.00 31.44 215 GLU B N 1
ATOM 4101 C CA . GLU B 1 38 ? 6.062 -2.582 4.301 1.00 31.36 215 GLU B CA 1
ATOM 4102 C C . GLU B 1 38 ? 6.818 -2.484 5.623 1.00 29.63 215 GLU B C 1
ATOM 4103 O O . GLU B 1 38 ? 6.776 -1.455 6.301 1.00 28.25 215 GLU B O 1
ATOM 4109 N N . MET B 1 39 ? 7.510 -3.559 5.995 1.00 29.84 216 MET B N 1
ATOM 4110 C CA . MET B 1 39 ? 8.344 -3.579 7.190 1.00 29.05 216 MET B CA 1
ATOM 4111 C C . MET B 1 39 ? 9.758 -3.084 6.917 1.00 28.14 216 MET B C 1
ATOM 4112 O O . MET B 1 39 ? 10.354 -2.414 7.767 1.00 26.41 216 MET B O 1
ATOM 4117 N N . ILE B 1 40 ? 10.300 -3.399 5.743 1.00 29.28 217 ILE B N 1
ATOM 4118 C CA . ILE B 1 40 ? 11.726 -3.270 5.469 1.00 29.55 217 ILE B CA 1
ATOM 4119 C C . ILE B 1 40 ? 11.922 -2.758 4.048 1.00 30.92 217 ILE B C 1
ATOM 4120 O O . ILE B 1 40 ? 11.206 -3.161 3.126 1.00 32.08 217 ILE B O 1
ATOM 4125 N N . GLU B 1 41 ? 12.886 -1.855 3.880 1.00 31.14 218 GLU B N 1
ATOM 4126 C CA . GLU B 1 41 ? 13.383 -1.451 2.573 1.00 33.22 218 GLU B CA 1
ATOM 4127 C C . GLU B 1 41 ? 14.873 -1.753 2.498 1.00 34.88 218 GLU B C 1
ATOM 4128 O O . GLU B 1 41 ? 15.619 -1.480 3.444 1.00 35.44 218 GLU B O 1
ATOM 4134 N N . TYR B 1 42 ? 15.303 -2.323 1.376 1.00 35.46 219 TYR B N 1
ATOM 4135 C CA . TYR B 1 42 ? 16.703 -2.684 1.200 1.00 35.13 219 TYR B CA 1
ATOM 4136 C C . TYR B 1 42 ? 17.516 -1.442 0.856 1.00 34.81 219 TYR B C 1
ATOM 4137 O O . TYR B 1 42 ? 17.283 -0.803 -0.175 1.00 37.28 219 TYR B O 1
ATOM 4146 N N . TYR B 1 43 ? 18.463 -1.104 1.724 1.00 33.21 220 TYR B N 1
ATOM 4147 C CA . TYR B 1 43 ? 19.301 0.068 1.532 1.00 32.69 220 TYR B CA 1
ATOM 4148 C C . TYR B 1 43 ? 20.464 -0.261 0.604 1.00 32.04 220 TYR B C 1
ATOM 4149 O O . TYR B 1 43 ? 20.902 -1.411 0.506 1.00 33.36 220 TYR B O 1
ATOM 4158 N N . ASP B 1 44 ? 20.965 0.765 -0.085 1.00 32.04 221 ASP B N 1
ATOM 4159 C CA . ASP B 1 44 ? 22.038 0.584 -1.056 1.00 35.42 221 ASP B CA 1
ATOM 4160 C C . ASP B 1 44 ? 23.421 0.515 -0.415 1.00 36.53 221 ASP B C 1
ATOM 4161 O O . ASP B 1 44 ? 24.425 0.738 -1.102 1.00 39.01 221 ASP B O 1
ATOM 4166 N N . ILE B 1 45 ? 23.495 0.218 0.880 1.00 36.35 222 ILE B N 1
ATOM 4167 C CA . ILE B 1 45 ? 24.751 -0.046 1.570 1.00 36.84 222 ILE B CA 1
ATOM 4168 C C . ILE B 1 45 ? 24.634 -1.412 2.229 1.00 35.56 222 ILE B C 1
ATOM 4169 O O . ILE B 1 45 ? 23.622 -1.708 2.875 1.00 34.39 222 ILE B O 1
ATOM 4174 N N . SER B 1 46 ? 25.664 -2.240 2.056 1.00 36.91 223 SER B N 1
ATOM 4175 C CA . SER B 1 46 ? 25.585 -3.646 2.431 1.00 35.89 223 SER B CA 1
ATOM 4176 C C . SER B 1 46 ? 25.250 -3.816 3.908 1.00 34.23 223 SER B C 1
ATOM 4177 O O . SER B 1 46 ? 25.796 -3.125 4.772 1.00 35.07 223 SER B O 1
ATOM 4180 N N . GLY B 1 47 ? 24.342 -4.748 4.191 1.00 32.52 224 GLY B N 1
ATOM 4181 C CA . GLY B 1 47 ? 23.969 -5.074 5.549 1.00 31.78 224 GLY B CA 1
ATOM 4182 C C . GLY B 1 47 ? 23.074 -4.070 6.239 1.00 31.29 224 GLY B C 1
ATOM 4183 O O . GLY B 1 47 ? 22.757 -4.260 7.419 1.00 30.66 224 GLY B O 1
ATOM 4184 N N . CYS B 1 48 ? 22.655 -3.013 5.551 1.00 32.20 225 CYS B N 1
ATOM 4185 C CA . CYS B 1 48 ? 21.809 -1.981 6.131 1.00 30.68 225 CYS B CA 1
ATOM 4186 C C . CYS B 1 48 ? 20.401 -2.085 5.563 1.00 29.80 225 CYS B C 1
ATOM 4187 O O . CYS B 1 48 ? 20.220 -2.322 4.365 1.00 32.23 225 CYS B O 1
ATOM 4190 N N . TYR B 1 49 ? 19.408 -1.910 6.431 1.00 27.45 226 TYR B N 1
ATOM 4191 C CA . TYR B 1 49 ? 18.011 -2.048 6.050 1.00 26.94 226 TYR B CA 1
ATOM 4192 C C . TYR B 1 49 ? 17.197 -0.961 6.731 1.00 25.62 226 TYR B C 1
ATOM 4193 O O . TYR B 1 49 ? 17.423 -0.647 7.903 1.00 23.74 226 TYR B O 1
ATOM 4202 N N . ILE B 1 50 ? 16.253 -0.391 5.990 1.00 25.96 227 ILE B N 1
ATOM 4203 C CA . ILE B 1 50 ? 15.415 0.685 6.507 1.00 24.51 227 ILE B CA 1
ATOM 4204 C C . ILE B 1 50 ? 14.279 0.085 7.321 1.00 23.97 227 ILE B C 1
ATOM 4205 O O . ILE B 1 50 ? 13.554 -0.797 6.846 1.00 23.78 227 ILE B O 1
ATOM 4210 N N . LEU B 1 51 ? 14.120 0.564 8.554 1.00 23.47 228 LEU B N 1
ATOM 4211 C CA . LEU B 1 51 ? 13.052 0.099 9.438 1.00 23.20 228 LEU B CA 1
ATOM 4212 C C . LEU B 1 51 ? 11.840 0.997 9.226 1.00 23.96 228 LEU B C 1
ATOM 4213 O O . LEU B 1 51 ? 11.695 2.044 9.858 1.00 25.23 228 LEU B O 1
ATOM 4218 N N . ARG B 1 52 ? 10.962 0.581 8.317 1.00 22.86 229 ARG B N 1
ATOM 4219 C CA . ARG B 1 52 ? 9.723 1.299 8.082 1.00 21.62 229 ARG B CA 1
ATOM 4220 C C . ARG B 1 52 ? 8.831 1.212 9.320 1.00 22.09 229 ARG B C 1
ATOM 4221 O O . ARG B 1 52 ? 9.043 0.360 10.186 1.00 20.92 229 ARG B O 1
ATOM 4229 N N . PRO B 1 53 ? 7.833 2.097 9.435 1.00 23.38 230 PRO B N 1
ATOM 4230 C CA . PRO B 1 53 ? 6.999 2.111 10.652 1.00 22.64 230 PRO B CA 1
ATOM 4231 C C . PRO B 1 53 ? 6.391 0.769 11.024 1.00 23.55 230 PRO B C 1
ATOM 4232 O O . PRO B 1 53 ? 6.168 0.517 12.216 1.00 23.71 230 PRO B O 1
ATOM 4236 N N . TRP B 1 54 ? 6.119 -0.108 10.055 1.00 24.94 231 TRP B N 1
ATOM 4237 C CA . TRP B 1 54 ? 5.475 -1.374 10.389 1.00 24.82 231 TRP B CA 1
ATOM 4238 C C . TRP B 1 54 ? 6.403 -2.292 11.173 1.00 25.91 231 TRP B C 1
ATOM 4239 O O . TRP B 1 54 ? 5.931 -3.124 11.957 1.00 26.37 231 TRP B O 1
ATOM 4250 N N . SER B 1 55 ? 7.715 -2.161 10.982 1.00 26.34 232 SER B N 1
ATOM 4251 C CA . SER B 1 55 ? 8.681 -2.920 11.764 1.00 25.21 232 SER B CA 1
ATOM 4252 C C . SER B 1 55 ? 9.256 -2.130 12.928 1.00 25.89 232 SER B C 1
ATOM 4253 O O . SER B 1 55 ? 9.526 -2.712 13.984 1.00 26.42 232 SER B O 1
ATOM 4256 N N . TYR B 1 56 ? 9.444 -0.818 12.764 1.00 26.25 233 TYR B N 1
ATOM 4257 C CA . TYR B 1 56 ? 10.013 -0.020 13.843 1.00 24.55 233 TYR B CA 1
ATOM 4258 C C . TYR B 1 56 ? 9.041 0.131 15.006 1.00 24.31 233 TYR B C 1
ATOM 4259 O O . TYR B 1 56 ? 9.471 0.340 16.146 1.00 25.72 233 TYR B O 1
ATOM 4268 N N . PHE B 1 57 ? 7.735 0.034 14.741 1.00 23.17 234 PHE B N 1
ATOM 4269 C CA . PHE B 1 57 ? 6.760 0.050 15.827 1.00 23.19 234 PHE B CA 1
ATOM 4270 C C . PHE B 1 57 ? 7.002 -1.101 16.793 1.00 24.94 234 PHE B C 1
ATOM 4271 O O . PHE B 1 57 ? 6.827 -0.949 18.008 1.00 26.65 234 PHE B O 1
ATOM 4279 N N . ILE B 1 58 ? 7.403 -2.261 16.271 1.00 23.56 235 ILE B N 1
ATOM 4280 C CA . ILE B 1 58 ? 7.664 -3.412 17.128 1.00 22.22 235 ILE B CA 1
ATOM 4281 C C . ILE B 1 58 ? 8.883 -3.159 18.004 1.00 24.11 235 ILE B C 1
ATOM 4282 O O . ILE B 1 58 ? 8.905 -3.531 19.183 1.00 25.29 235 ILE B O 1
ATOM 4287 N N . TRP B 1 59 ? 9.915 -2.519 17.448 1.00 24.30 236 TRP B N 1
ATOM 4288 C CA . TRP B 1 59 ? 11.089 -2.199 18.252 1.00 23.67 236 TRP B CA 1
ATOM 4289 C C . TRP B 1 59 ? 10.773 -1.155 19.314 1.00 23.68 236 TRP B C 1
ATOM 4290 O O . TRP B 1 59 ? 11.330 -1.206 20.416 1.00 22.54 236 TRP B O 1
ATOM 4301 N N . GLU B 1 60 ? 9.888 -0.203 19.005 1.00 24.07 237 GLU B N 1
ATOM 4302 C CA . GLU B 1 60 ? 9.469 0.766 20.012 1.00 25.02 237 GLU B CA 1
ATOM 4303 C C . GLU B 1 60 ? 8.715 0.095 21.150 1.00 24.84 237 GLU B C 1
ATOM 4304 O O . GLU B 1 60 ? 8.826 0.522 22.305 1.00 26.39 237 GLU B O 1
ATOM 4310 N N . THR B 1 61 ? 7.944 -0.951 20.848 1.00 23.26 238 THR B N 1
ATOM 4311 C CA . THR B 1 61 ? 7.259 -1.689 21.903 1.00 24.17 238 THR B CA 1
ATOM 4312 C C . THR B 1 61 ? 8.246 -2.500 22.732 1.00 25.86 238 THR B C 1
ATOM 4313 O O . THR B 1 61 ? 8.166 -2.512 23.966 1.00 27.55 238 THR B O 1
ATOM 4317 N N . ILE B 1 62 ? 9.184 -3.183 22.070 1.00 24.39 239 ILE B N 1
ATOM 4318 C CA . ILE B 1 62 ? 10.235 -3.905 22.784 1.00 23.07 239 ILE B CA 1
ATOM 4319 C C . ILE B 1 62 ? 11.018 -2.951 23.676 1.00 24.79 239 ILE B C 1
ATOM 4320 O O . ILE B 1 62 ? 11.281 -3.241 24.849 1.00 23.63 239 ILE B O 1
ATOM 4325 N N . GLN B 1 63 ? 11.398 -1.794 23.130 1.00 26.15 240 GLN B N 1
ATOM 4326 C CA . GLN B 1 63 ? 12.154 -0.821 23.909 1.00 27.39 240 GLN B CA 1
ATOM 4327 C C . GLN B 1 63 ? 11.331 -0.284 25.072 1.00 26.88 240 GLN B C 1
ATOM 4328 O O . GLN B 1 63 ? 11.842 -0.144 26.188 1.00 26.49 240 GLN B O 1
ATOM 4334 N N . SER B 1 64 ? 10.052 0.012 24.835 1.00 25.04 241 SER B N 1
ATOM 4335 C CA . SER B 1 64 ? 9.210 0.544 25.901 1.00 23.63 241 SER B CA 1
ATOM 4336 C C . SER B 1 64 ? 8.981 -0.488 27.000 1.00 23.88 241 SER B C 1
ATOM 4337 O O . SER B 1 64 ? 9.049 -0.161 28.190 1.00 23.42 241 SER B O 1
ATOM 4340 N N . VAL B 1 65 ? 8.712 -1.738 26.622 1.00 23.15 242 VAL B N 1
ATOM 4341 C CA . VAL B 1 65 ? 8.427 -2.769 27.615 1.00 23.84 242 VAL B CA 1
ATOM 4342 C C . VAL B 1 65 ? 9.685 -3.116 28.402 1.00 22.71 242 VAL B C 1
ATOM 4343 O O . VAL B 1 65 ? 9.656 -3.221 29.634 1.00 20.41 242 VAL B O 1
ATOM 4347 N N . PHE B 1 66 ? 10.810 -3.292 27.705 1.00 22.23 243 PHE B N 1
ATOM 4348 C CA . PHE B 1 66 ? 12.044 -3.670 28.386 1.00 23.44 243 PHE B CA 1
ATOM 4349 C C . PHE B 1 66 ? 12.574 -2.534 29.252 1.00 25.80 243 PHE B C 1
ATOM 4350 O O . PHE B 1 66 ? 13.136 -2.779 30.327 1.00 26.05 243 PHE B O 1
ATOM 4358 N N . ASP B 1 67 ? 12.408 -1.286 28.804 1.00 26.45 244 ASP B N 1
ATOM 4359 C CA . ASP B 1 67 ? 12.897 -0.153 29.584 1.00 27.73 244 ASP B CA 1
ATOM 4360 C C . ASP B 1 67 ? 12.163 -0.046 30.914 1.00 27.32 244 ASP B C 1
ATOM 4361 O O . ASP B 1 67 ? 12.774 0.254 31.946 1.00 28.17 244 ASP B O 1
ATOM 4366 N N . GLN B 1 68 ? 10.851 -0.293 30.909 1.00 26.65 245 GLN B N 1
ATOM 4367 C CA . GLN B 1 68 ? 10.091 -0.280 32.153 1.00 27.70 245 GLN B CA 1
ATOM 4368 C C . GLN B 1 68 ? 10.537 -1.395 33.089 1.00 28.05 245 GLN B C 1
ATOM 4369 O O . GLN B 1 68 ? 10.468 -1.242 34.313 1.00 30.59 245 GLN B O 1
ATOM 4375 N N . LYS B 1 69 ? 11.007 -2.516 32.538 1.00 26.47 246 LYS B N 1
ATOM 4376 C CA . LYS B 1 69 ? 11.365 -3.653 33.377 1.00 28.66 246 LYS B CA 1
ATOM 4377 C C . LYS B 1 69 ? 12.728 -3.467 34.036 1.00 25.35 246 LYS B C 1
ATOM 4378 O O . LYS B 1 69 ? 12.906 -3.836 35.201 1.00 28.08 246 LYS B O 1
ATOM 4384 N N . ILE B 1 70 ? 13.699 -2.892 33.321 1.00 22.63 247 ILE B N 1
ATOM 4385 C CA . ILE B 1 70 ? 14.990 -2.629 33.946 1.00 23.77 247 ILE B CA 1
ATOM 4386 C C . ILE B 1 70 ? 14.907 -1.467 34.924 1.00 23.58 247 ILE B C 1
ATOM 4387 O O . ILE B 1 70 ? 15.738 -1.369 35.834 1.00 21.86 247 ILE B O 1
ATOM 4392 N N . LYS B 1 71 ? 13.921 -0.581 34.765 1.00 25.13 248 LYS B N 1
ATOM 4393 C CA . LYS B 1 71 ? 13.727 0.481 35.746 1.00 26.24 248 LYS B CA 1
ATOM 4394 C C . LYS B 1 71 ? 13.256 -0.075 37.083 1.00 27.99 248 LYS B C 1
ATOM 4395 O O . LYS B 1 71 ? 13.491 0.545 38.126 1.00 29.33 248 LYS B O 1
ATOM 4401 N N . GLN B 1 72 ? 12.600 -1.238 37.075 1.00 27.84 249 GLN B N 1
ATOM 4402 C CA . GLN B 1 72 ? 12.231 -1.898 38.321 1.00 30.02 249 GLN B CA 1
ATOM 4403 C C . GLN B 1 72 ? 13.440 -2.430 39.076 1.00 28.58 249 GLN B C 1
ATOM 4404 O O . GLN B 1 72 ? 13.305 -2.799 40.247 1.00 30.35 249 GLN B O 1
ATOM 4410 N N . HIS B 1 73 ? 14.608 -2.482 38.436 1.00 26.38 250 HIS B N 1
ATOM 4411 C CA . HIS B 1 73 ? 15.850 -2.872 39.088 1.00 27.27 250 HIS B CA 1
ATOM 4412 C C . HIS B 1 73 ? 16.817 -1.700 39.214 1.00 27.80 250 HIS B C 1
ATOM 4413 O O . HIS B 1 73 ? 18.026 -1.910 39.354 1.00 30.09 250 HIS B O 1
ATOM 4420 N N . ASP B 1 74 ? 16.301 -0.470 39.153 1.00 41.81 251 ASP B N 1
ATOM 4421 C CA . ASP B 1 74 ? 17.081 0.751 39.365 1.00 40.80 251 ASP B CA 1
ATOM 4422 C C . ASP B 1 74 ? 18.179 0.924 38.319 1.00 39.36 251 ASP B C 1
ATOM 4423 O O . ASP B 1 74 ? 19.245 1.472 38.608 1.00 38.50 251 ASP B O 1
ATOM 4428 N N . VAL B 1 75 ? 17.930 0.469 37.097 1.00 39.06 252 VAL B N 1
ATOM 4429 C CA . VAL B 1 75 ? 18.845 0.699 35.986 1.00 30.00 252 VAL B CA 1
ATOM 4430 C C . VAL B 1 75 ? 18.521 2.051 35.368 1.00 28.87 252 VAL B C 1
ATOM 4431 O O . VAL B 1 75 ? 17.360 2.338 35.050 1.00 29.03 252 VAL B O 1
ATOM 4435 N N . GLN B 1 76 ? 19.541 2.885 35.204 1.00 28.02 253 GLN B N 1
ATOM 4436 C CA . GLN B 1 76 ? 19.374 4.225 34.662 1.00 31.01 253 GLN B CA 1
ATOM 4437 C C . GLN B 1 76 ? 19.829 4.268 33.210 1.00 28.20 253 GLN B C 1
ATOM 4438 O O . GLN B 1 76 ? 20.813 3.622 32.836 1.00 26.26 253 GLN B O 1
ATOM 4444 N N . ASN B 1 77 ? 19.108 5.033 32.396 1.00 25.26 254 ASN B N 1
ATOM 4445 C CA . ASN B 1 77 ? 19.465 5.211 30.997 1.00 24.10 254 ASN B CA 1
ATOM 4446 C C . ASN B 1 77 ? 20.434 6.375 30.844 1.00 31.22 254 ASN B C 1
ATOM 4447 O O . ASN B 1 77 ? 20.294 7.410 31.502 1.00 30.09 254 ASN B O 1
ATOM 4452 N N . ALA B 1 78 ? 21.420 6.191 29.970 1.00 22.94 255 ALA B N 1
ATOM 4453 C CA . ALA B 1 78 ? 22.380 7.227 29.630 1.00 22.74 255 ALA B CA 1
ATOM 4454 C C . ALA B 1 78 ? 22.651 7.145 28.135 1.00 27.33 255 ALA B C 1
ATOM 4455 O O . ALA B 1 78 ? 22.060 6.330 27.421 1.00 27.02 255 ALA B O 1
ATOM 4457 N N . TYR B 1 79 ? 23.544 8.005 27.652 1.00 26.77 256 TYR B N 1
ATOM 4458 C CA . TYR B 1 79 ? 23.996 7.916 26.268 1.00 26.02 256 TYR B CA 1
ATOM 4459 C C . TYR B 1 79 ? 25.433 8.399 26.190 1.00 23.51 256 TYR B C 1
ATOM 4460 O O . TYR B 1 79 ? 25.711 9.572 26.455 1.00 24.09 256 TYR B O 1
ATOM 4469 N N . PHE B 1 80 ? 26.321 7.507 25.828 1.00 22.78 257 PHE B N 1
ATOM 4470 C CA . PHE B 1 80 ? 27.735 7.727 25.600 1.00 23.43 257 PHE B CA 1
ATOM 4471 C C . PHE B 1 80 ? 27.996 7.974 24.118 1.00 25.05 257 PHE B C 1
ATOM 4472 O O . PHE B 1 80 ? 27.246 7.490 23.264 1.00 24.81 257 PHE B O 1
ATOM 4480 N N . PRO B 1 81 ? 29.038 8.734 23.782 1.00 26.32 258 PRO B N 1
ATOM 4481 C CA . PRO B 1 81 ? 29.237 9.136 22.384 1.00 27.27 258 PRO B CA 1
ATOM 4482 C C . PRO B 1 81 ? 29.466 7.947 21.460 1.00 29.02 258 PRO B C 1
ATOM 4483 O O . PRO B 1 81 ? 29.913 6.873 21.869 1.00 28.91 258 PRO B O 1
ATOM 4487 N N . ILE B 1 82 ? 29.142 8.165 20.182 1.00 29.77 259 ILE B N 1
ATOM 4488 C CA . ILE B 1 82 ? 29.259 7.119 19.174 1.00 29.69 259 ILE B CA 1
ATOM 4489 C C . ILE B 1 82 ? 30.714 6.800 18.852 1.00 29.59 259 ILE B C 1
ATOM 4490 O O . ILE B 1 82 ? 31.019 5.688 18.405 1.00 30.98 259 ILE B O 1
ATOM 4495 N N . PHE B 1 83 ? 31.625 7.737 19.088 1.00 28.06 260 PHE B N 1
ATOM 4496 C CA . PHE B 1 83 ? 33.005 7.614 18.649 1.00 30.46 260 PHE B CA 1
ATOM 4497 C C . PHE B 1 83 ? 33.909 7.150 19.785 1.00 32.73 260 PHE B C 1
ATOM 4498 O O . PHE B 1 83 ? 33.643 7.399 20.963 1.00 34.42 260 PHE B O 1
ATOM 4506 N N . VAL B 1 84 ? 34.988 6.469 19.408 1.00 33.93 261 VAL B N 1
ATOM 4507 C CA . VAL B 1 84 ? 36.000 6.007 20.351 1.00 35.97 261 VAL B CA 1
ATOM 4508 C C . VAL B 1 84 ? 37.333 5.941 19.619 1.00 37.17 261 VAL B C 1
ATOM 4509 O O . VAL B 1 84 ? 37.403 5.508 18.465 1.00 37.18 261 VAL B O 1
ATOM 4513 N N . THR B 1 85 ? 38.389 6.396 20.287 1.00 38.17 262 THR B N 1
ATOM 4514 C CA . THR B 1 85 ? 39.717 6.352 19.700 1.00 39.27 262 THR B CA 1
ATOM 4515 C C . THR B 1 85 ? 40.255 4.924 19.704 1.00 41.64 262 THR B C 1
ATOM 4516 O O . THR B 1 85 ? 39.782 4.054 20.442 1.00 41.55 262 THR B O 1
ATOM 4520 N N . GLN B 1 86 ? 41.258 4.684 18.855 1.00 44.59 263 GLN B N 1
ATOM 4521 C CA . GLN B 1 86 ? 41.903 3.375 18.841 1.00 46.57 263 GLN B CA 1
ATOM 4522 C C . GLN B 1 86 ? 42.614 3.101 20.159 1.00 47.36 263 GLN B C 1
ATOM 4523 O O . GLN B 1 86 ? 42.611 1.966 20.651 1.00 48.73 263 GLN B O 1
ATOM 4529 N N . LYS B 1 87 ? 43.225 4.133 20.749 1.00 48.11 264 LYS B N 1
ATOM 4530 C CA . LYS B 1 87 ? 43.939 3.955 22.009 1.00 50.84 264 LYS B CA 1
ATOM 4531 C C . LYS B 1 87 ? 43.018 3.417 23.097 1.00 49.28 264 LYS B C 1
ATOM 4532 O O . LYS B 1 87 ? 43.418 2.556 23.890 1.00 50.62 264 LYS B O 1
ATOM 4534 N N . LYS B 1 88 ? 41.778 3.905 23.148 1.00 46.94 265 LYS B N 1
ATOM 4535 C CA . LYS B 1 88 ? 40.826 3.389 24.124 1.00 46.13 265 LYS B CA 1
ATOM 4536 C C . LYS B 1 88 ? 40.254 2.043 23.706 1.00 45.60 265 LYS B C 1
ATOM 4537 O O . LYS B 1 88 ? 39.977 1.200 24.566 1.00 45.36 265 LYS B O 1
ATOM 4543 N N . LEU B 1 89 ? 40.081 1.816 22.403 1.00 46.63 266 LEU B N 1
ATOM 4544 C CA . LEU B 1 89 ? 39.560 0.533 21.945 1.00 47.44 266 LEU B CA 1
ATOM 4545 C C . LEU B 1 89 ? 40.576 -0.586 22.143 1.00 50.88 266 LEU B C 1
ATOM 4546 O O . LEU B 1 89 ? 40.189 -1.743 22.340 1.00 51.20 266 LEU B O 1
ATOM 4551 N N . GLU B 1 90 ? 41.868 -0.264 22.111 1.00 53.34 267 GLU B N 1
ATOM 4552 C CA . GLU B 1 90 ? 42.943 -1.242 22.271 1.00 56.82 267 GLU B CA 1
ATOM 4553 C C . GLU B 1 90 ? 43.506 -1.257 23.687 1.00 58.01 267 GLU B C 1
ATOM 4554 O O . GLU B 1 90 ? 44.709 -1.452 23.880 1.00 60.13 267 GLU B O 1
ATOM 4560 N N . THR B 1 91 ? 42.659 -1.060 24.692 1.00 57.38 268 THR B N 1
ATOM 4561 C CA . THR B 1 91 ? 43.131 -0.966 26.068 1.00 59.87 268 THR B CA 1
ATOM 4562 C C . THR B 1 91 ? 43.584 -2.336 26.561 1.00 64.92 268 THR B C 1
ATOM 4563 O O . THR B 1 91 ? 42.797 -3.289 26.578 1.00 64.98 268 THR B O 1
ATOM 4567 N N . GLU B 1 92 ? 44.856 -2.433 26.951 1.00 69.21 269 GLU B N 1
ATOM 4568 C CA . GLU B 1 92 ? 45.443 -3.634 27.548 1.00 72.75 269 GLU B CA 1
ATOM 4569 C C . GLU B 1 92 ? 45.428 -4.831 26.601 1.00 75.58 269 GLU B C 1
ATOM 4570 O O . GLU B 1 92 ? 45.570 -5.976 27.043 1.00 77.27 269 GLU B O 1
ATOM 4576 N N . LYS B 1 93 ? 45.265 -4.592 25.303 1.00 77.97 270 LYS B N 1
ATOM 4577 C CA . LYS B 1 93 ? 45.331 -5.635 24.291 1.00 83.37 270 LYS B CA 1
ATOM 4578 C C . LYS B 1 93 ? 46.415 -5.281 23.284 1.00 87.15 270 LYS B C 1
ATOM 4579 O O . LYS B 1 93 ? 46.603 -4.107 22.950 1.00 87.39 270 LYS B O 1
ATOM 4581 N N . ASP B 1 94 ? 47.131 -6.300 22.811 1.00 90.03 271 ASP B N 1
ATOM 4582 C CA . ASP B 1 94 ? 48.208 -6.077 21.857 1.00 93.20 271 ASP B CA 1
ATOM 4583 C C . ASP B 1 94 ? 47.671 -5.424 20.590 1.00 92.17 271 ASP B C 1
ATOM 4584 O O . ASP B 1 94 ? 46.572 -5.739 20.125 1.00 91.44 271 ASP B O 1
ATOM 4586 N N . HIS B 1 95 ? 48.455 -4.503 20.035 1.00 91.34 272 HIS B N 1
ATOM 4587 C CA . HIS B 1 95 ? 48.010 -3.735 18.881 1.00 88.94 272 HIS B CA 1
ATOM 4588 C C . HIS B 1 95 ? 47.841 -4.632 17.662 1.00 94.40 272 HIS B C 1
ATOM 4589 O O . HIS B 1 95 ? 48.601 -5.582 17.455 1.00 97.50 272 HIS B O 1
ATOM 4596 N N . VAL B 1 96 ? 46.828 -4.324 16.853 1.00 96.67 273 VAL B N 1
ATOM 4597 C CA . VAL B 1 96 ? 46.565 -5.031 15.608 1.00 101.84 273 VAL B CA 1
ATOM 4598 C C . VAL B 1 96 ? 46.222 -4.004 14.540 1.00 105.28 273 VAL B C 1
ATOM 4599 O O . VAL B 1 96 ? 45.647 -2.950 14.828 1.00 103.41 273 VAL B O 1
ATOM 4601 N N . GLU B 1 97 ? 46.585 -4.317 13.296 1.00 110.67 274 GLU B N 1
ATOM 4602 C CA . GLU B 1 97 ? 46.366 -3.408 12.177 1.00 110.29 274 GLU B CA 1
ATOM 4603 C C . GLU B 1 97 ? 44.883 -3.113 11.989 1.00 107.01 274 GLU B C 1
ATOM 4604 O O . GLU B 1 97 ? 44.147 -3.927 11.421 1.00 107.87 274 GLU B O 1
ATOM 4606 N N . GLY B 1 98 ? 44.437 -1.950 12.460 1.00 102.43 275 GLY B N 1
ATOM 4607 C CA . GLY B 1 98 ? 43.037 -1.593 12.355 1.00 95.11 275 GLY B CA 1
ATOM 4608 C C . GLY B 1 98 ? 42.127 -2.324 13.312 1.00 86.82 275 GLY B C 1
ATOM 4609 O O . GLY B 1 98 ? 40.923 -2.416 13.056 1.00 89.60 275 GLY B O 1
ATOM 4610 N N . PHE B 1 99 ? 42.673 -2.848 14.412 1.00 72.94 276 PHE B N 1
ATOM 4611 C CA . PHE B 1 99 ? 41.920 -3.608 15.405 1.00 66.40 276 PHE B CA 1
ATOM 4612 C C . PHE B 1 99 ? 41.232 -4.812 14.773 1.00 62.84 276 PHE B C 1
ATOM 4613 O O . PHE B 1 99 ? 41.854 -5.861 14.577 1.00 66.49 276 PHE B O 1
ATOM 4621 N N . SER B 1 100 ? 39.949 -4.669 14.451 1.00 56.45 277 SER B N 1
ATOM 4622 C CA . SER B 1 100 ? 39.141 -5.747 13.912 1.00 53.32 277 SER B CA 1
ATOM 4623 C C . SER B 1 100 ? 38.568 -5.352 12.556 1.00 49.26 277 SER B C 1
ATOM 4624 O O . SER B 1 100 ? 38.248 -4.181 12.331 1.00 46.24 277 SER B O 1
ATOM 4627 N N . PRO B 1 101 ? 38.428 -6.307 11.631 1.00 49.20 278 PRO B N 1
ATOM 4628 C CA . PRO B 1 101 ? 37.811 -5.989 10.332 1.00 48.57 278 PRO B CA 1
ATOM 4629 C C . PRO B 1 101 ? 36.363 -5.535 10.435 1.00 46.06 278 PRO B C 1
ATOM 4630 O O . PRO B 1 101 ? 35.822 -5.035 9.441 1.00 45.06 278 PRO B O 1
ATOM 4634 N N . GLU B 1 102 ? 35.723 -5.689 11.594 1.00 45.90 279 GLU B N 1
ATOM 4635 C CA . GLU B 1 102 ? 34.363 -5.210 11.797 1.00 45.12 279 GLU B CA 1
ATOM 4636 C C . GLU B 1 102 ? 34.301 -3.745 12.210 1.00 35.84 279 GLU B C 1
ATOM 4637 O O . GLU B 1 102 ? 33.208 -3.168 12.217 1.00 34.19 279 GLU B O 1
ATOM 4643 N N . VAL B 1 103 ? 35.432 -3.132 12.549 1.00 36.19 280 VAL B N 1
ATOM 4644 C CA . VAL B 1 103 ? 35.442 -1.751 13.020 1.00 34.63 280 VAL B CA 1
ATOM 4645 C C . VAL B 1 103 ? 35.346 -0.808 11.829 1.00 34.86 280 VAL B C 1
ATOM 4646 O O . VAL B 1 103 ? 36.133 -0.902 10.881 1.00 41.01 280 VAL B O 1
ATOM 4650 N N . ALA B 1 104 ? 34.386 0.112 11.881 1.00 33.17 281 ALA B N 1
ATOM 4651 C CA . ALA B 1 104 ? 34.308 1.205 10.923 1.00 39.21 281 ALA B CA 1
ATOM 4652 C C . ALA B 1 104 ? 35.120 2.381 11.448 1.00 38.48 281 ALA B C 1
ATOM 4653 O O . ALA B 1 104 ? 34.925 2.817 12.588 1.00 36.36 281 ALA B O 1
ATOM 4655 N N . TRP B 1 105 ? 36.031 2.889 10.623 1.00 35.04 282 TRP B N 1
ATOM 4656 C CA . TRP B 1 105 ? 36.964 3.930 11.031 1.00 35.57 282 TRP B CA 1
ATOM 4657 C C . TRP B 1 105 ? 36.667 5.229 10.296 1.00 40.90 282 TRP B C 1
ATOM 4658 O O . TRP B 1 105 ? 36.581 5.247 9.063 1.00 37.02 282 TRP B O 1
ATOM 4669 N N . VAL B 1 106 ? 36.517 6.309 11.057 1.00 39.54 283 VAL B N 1
ATOM 4670 C CA . VAL B 1 106 ? 36.406 7.657 10.514 1.00 39.96 283 VAL B CA 1
ATOM 4671 C C . VAL B 1 106 ? 37.783 8.298 10.582 1.00 42.13 283 VAL B C 1
ATOM 4672 O O . VAL B 1 106 ? 38.359 8.437 11.668 1.00 43.24 283 VAL B O 1
ATOM 4676 N N . THR B 1 107 ? 38.319 8.682 9.425 1.00 44.06 284 THR B N 1
ATOM 4677 C CA . THR B 1 107 ? 39.641 9.283 9.352 1.00 46.86 284 THR B CA 1
ATOM 4678 C C . THR B 1 107 ? 39.644 10.695 8.788 1.00 50.13 284 THR B C 1
ATOM 4679 O O . THR B 1 107 ? 40.673 11.374 8.884 1.00 52.29 284 THR B O 1
ATOM 4683 N N . LYS B 1 108 ? 38.538 11.160 8.212 1.00 51.33 285 LYS B N 1
ATOM 4684 C CA . LYS B 1 108 ? 38.490 12.478 7.600 1.00 55.03 285 LYS B CA 1
ATOM 4685 C C . LYS B 1 108 ? 37.137 13.122 7.858 1.00 55.91 285 LYS B C 1
ATOM 4686 O O . LYS B 1 108 ? 36.109 12.441 7.892 1.00 51.78 285 LYS B O 1
ATOM 4688 N N . SER B 1 109 ? 37.151 14.438 8.045 1.00 60.27 286 SER B N 1
ATOM 4689 C CA . SER B 1 109 ? 35.941 15.249 8.131 1.00 61.45 286 SER B CA 1
ATOM 4690 C C . SER B 1 109 ? 35.869 16.058 6.842 1.00 67.52 286 SER B C 1
ATOM 4691 O O . SER B 1 109 ? 36.482 17.124 6.731 1.00 68.35 286 SER B O 1
ATOM 4694 N N . GLY B 1 110 ? 35.126 15.545 5.867 1.00 72.38 287 GLY B N 1
ATOM 4695 C CA . GLY B 1 110 ? 35.127 16.135 4.545 1.00 79.68 287 GLY B CA 1
ATOM 4696 C C . GLY B 1 110 ? 36.436 15.874 3.831 1.00 87.08 287 GLY B C 1
ATOM 4697 O O . GLY B 1 110 ? 36.782 14.720 3.560 1.00 87.90 287 GLY B O 1
ATOM 4698 N N . LYS B 1 111 ? 37.179 16.936 3.528 1.00 84.42 288 LYS B N 1
ATOM 4699 C CA . LYS B 1 111 ? 38.476 16.790 2.881 1.00 86.33 288 LYS B CA 1
ATOM 4700 C C . LYS B 1 111 ? 39.622 16.687 3.878 1.00 86.16 288 LYS B C 1
ATOM 4701 O O . LYS B 1 111 ? 40.606 15.988 3.608 1.00 87.58 288 LYS B O 1
ATOM 4703 N N . SER B 1 112 ? 39.515 17.357 5.023 1.00 83.56 289 SER B N 1
ATOM 4704 C CA . SER B 1 112 ? 40.604 17.394 5.989 1.00 82.97 289 SER B CA 1
ATOM 4705 C C . SER B 1 112 ? 40.663 16.096 6.785 1.00 79.67 289 SER B C 1
ATOM 4706 O O . SER B 1 112 ? 39.663 15.669 7.372 1.00 78.34 289 SER B O 1
ATOM 4708 N N . ASP B 1 113 ? 41.838 15.471 6.803 1.00 77.99 290 ASP B N 1
ATOM 4709 C CA . ASP B 1 113 ? 42.044 14.277 7.606 1.00 74.43 290 ASP B CA 1
ATOM 4710 C C . ASP B 1 113 ? 42.015 14.617 9.093 1.00 72.35 290 ASP B C 1
ATOM 4711 O O . ASP B 1 113 ? 42.273 15.751 9.508 1.00 73.02 290 ASP B O 1
ATOM 4716 N N . LEU B 1 114 ? 41.694 13.612 9.899 1.00 69.95 291 LEU B N 1
ATOM 4717 C CA . LEU B 1 114 ? 41.699 13.754 11.346 1.00 67.98 291 LEU B CA 1
ATOM 4718 C C . LEU B 1 114 ? 43.080 13.428 11.905 1.00 69.04 291 LEU B C 1
ATOM 4719 O O . LEU B 1 114 ? 43.890 12.746 11.271 1.00 70.09 291 LEU B O 1
ATOM 4721 N N . ALA B 1 115 ? 43.343 13.935 13.111 1.00 69.51 292 ALA B N 1
ATOM 4722 C CA . ALA B 1 115 ? 44.623 13.677 13.763 1.00 71.34 292 ALA B CA 1
ATOM 4723 C C . ALA B 1 115 ? 44.782 12.195 14.079 1.00 71.41 292 ALA B C 1
ATOM 4724 O O . ALA B 1 115 ? 45.679 11.524 13.556 1.00 73.22 292 ALA B O 1
ATOM 4726 N N . GLU B 1 116 ? 43.915 11.668 14.939 1.00 69.12 293 GLU B N 1
ATOM 4727 C CA . GLU B 1 116 ? 43.877 10.249 15.248 1.00 67.52 293 GLU B CA 1
ATOM 4728 C C . GLU B 1 116 ? 42.574 9.656 14.740 1.00 62.74 293 GLU B C 1
ATOM 4729 O O . GLU B 1 116 ? 41.505 10.230 14.991 1.00 60.70 293 GLU B O 1
ATOM 4735 N N . PRO B 1 117 ? 42.613 8.533 14.025 1.00 60.42 294 PRO B N 1
ATOM 4736 C CA . PRO B 1 117 ? 41.369 7.949 13.510 1.00 57.03 294 PRO B CA 1
ATOM 4737 C C . PRO B 1 117 ? 40.460 7.494 14.641 1.00 53.08 294 PRO B C 1
ATOM 4738 O O . PRO B 1 117 ? 40.901 6.874 15.612 1.00 53.34 294 PRO B O 1
ATOM 4742 N N . ILE B 1 118 ? 39.177 7.817 14.509 1.00 48.94 295 ILE B N 1
ATOM 4743 C CA . ILE B 1 118 ? 38.170 7.461 15.498 1.00 45.58 295 ILE B CA 1
ATOM 4744 C C . ILE B 1 118 ? 37.271 6.383 14.914 1.00 43.73 295 ILE B C 1
ATOM 4745 O O . ILE B 1 118 ? 37.052 6.314 13.699 1.00 44.74 295 ILE B O 1
ATOM 4750 N N . ALA B 1 119 ? 36.745 5.537 15.792 1.00 40.54 296 ALA B N 1
ATOM 4751 C CA . ALA B 1 119 ? 35.944 4.390 15.396 1.00 38.22 296 ALA B CA 1
ATOM 4752 C C . ALA B 1 119 ? 34.501 4.568 15.842 1.00 37.22 296 ALA B C 1
ATOM 4753 O O . ALA B 1 119 ? 34.236 5.051 16.948 1.00 37.20 296 ALA B O 1
ATOM 4755 N N . ILE B 1 120 ? 33.570 4.181 14.971 1.00 35.66 297 ILE B N 1
ATOM 4756 C CA . ILE B 1 120 ? 32.185 4.017 15.390 1.00 34.37 297 ILE B CA 1
ATOM 4757 C C . ILE B 1 120 ? 32.112 2.834 16.344 1.00 36.08 297 ILE B C 1
ATOM 4758 O O . ILE B 1 120 ? 32.705 1.777 16.092 1.00 35.42 297 ILE B O 1
ATOM 4763 N N . ARG B 1 121 ? 31.398 3.009 17.449 1.00 37.52 298 ARG B N 1
ATOM 4764 C CA . ARG B 1 121 ? 31.422 2.008 18.505 1.00 37.84 298 ARG B CA 1
ATOM 4765 C C . ARG B 1 121 ? 30.812 0.696 18.020 1.00 35.47 298 ARG B C 1
ATOM 4766 O O . ARG B 1 121 ? 29.699 0.696 17.474 1.00 34.88 298 ARG B O 1
ATOM 4774 N N . PRO B 1 122 ? 31.511 -0.432 18.172 1.00 34.41 299 PRO B N 1
ATOM 4775 C CA . PRO B 1 122 ? 30.865 -1.739 18.021 1.00 33.75 299 PRO B CA 1
ATOM 4776 C C . PRO B 1 122 ? 30.252 -2.240 19.316 1.00 31.37 299 PRO B C 1
ATOM 4777 O O . PRO B 1 122 ? 29.481 -3.210 19.289 1.00 30.92 299 PRO B O 1
ATOM 4781 N N . THR B 1 123 ? 30.588 -1.591 20.432 1.00 29.43 300 THR B N 1
ATOM 4782 C CA . THR B 1 123 ? 30.096 -1.866 21.775 1.00 26.62 300 THR B CA 1
ATOM 4783 C C . THR B 1 123 ? 30.797 -0.879 22.701 1.00 25.51 300 THR B C 1
ATOM 4784 O O . THR B 1 123 ? 31.900 -0.419 22.390 1.00 26.10 300 THR B O 1
ATOM 4788 N N . SER B 1 124 ? 30.177 -0.531 23.829 1.00 23.91 301 SER B N 1
ATOM 4789 C CA . SER B 1 124 ? 30.613 0.614 24.619 1.00 25.50 301 SER B CA 1
ATOM 4790 C C . SER B 1 124 ? 31.405 0.220 25.863 1.00 27.06 301 SER B C 1
ATOM 4791 O O . SER B 1 124 ? 31.430 0.978 26.839 1.00 30.27 301 SER B O 1
ATOM 4794 N N . GLU B 1 125 ? 32.061 -0.942 25.851 1.00 25.82 302 GLU B N 1
ATOM 4795 C CA . GLU B 1 125 ? 32.910 -1.318 26.979 1.00 25.29 302 GLU B CA 1
ATOM 4796 C C . GLU B 1 125 ? 34.041 -0.315 27.171 1.00 26.08 302 GLU B C 1
ATOM 4797 O O . GLU B 1 125 ? 34.237 0.217 28.270 1.00 26.62 302 GLU B O 1
ATOM 4803 N N . THR B 1 126 ? 34.793 -0.038 26.106 1.00 26.42 303 THR B N 1
ATOM 4804 C CA . THR B 1 126 ? 35.925 0.876 26.196 1.00 28.73 303 THR B CA 1
ATOM 4805 C C . THR B 1 126 ? 35.504 2.335 26.312 1.00 29.43 303 THR B C 1
ATOM 4806 O O . THR B 1 126 ? 36.351 3.183 26.609 1.00 30.02 303 THR B O 1
ATOM 4810 N N . ILE B 1 127 ? 34.232 2.647 26.087 1.00 29.35 304 ILE B N 1
ATOM 4811 C CA . ILE B 1 127 ? 33.756 4.021 26.210 1.00 28.71 304 ILE B CA 1
ATOM 4812 C C . ILE B 1 127 ? 33.262 4.313 27.621 1.00 27.99 304 ILE B C 1
ATOM 4813 O O . ILE B 1 127 ? 33.546 5.377 28.177 1.00 29.85 304 ILE B O 1
ATOM 4818 N N . MET B 1 128 ? 32.534 3.373 28.223 1.00 26.45 305 MET B N 1
ATOM 4819 C CA . MET B 1 128 ? 31.895 3.633 29.508 1.00 26.98 305 MET B CA 1
ATOM 4820 C C . MET B 1 128 ? 32.820 3.3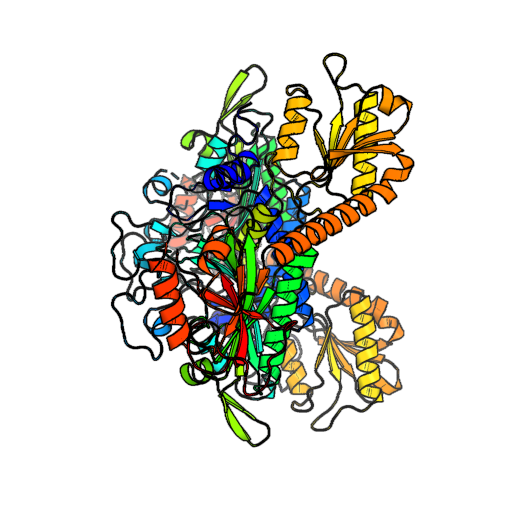38 30.682 1.00 26.86 305 MET B C 1
ATOM 4821 O O . MET B 1 128 ? 32.821 4.076 31.673 1.00 28.31 305 MET B O 1
ATOM 4826 N N . TYR B 1 129 ? 33.615 2.277 30.585 1.00 25.63 306 TYR B N 1
ATOM 4827 C CA . TYR B 1 129 ? 34.369 1.764 31.724 1.00 25.83 306 TYR B CA 1
ATOM 4828 C C . TYR B 1 129 ? 35.444 2.725 32.227 1.00 26.77 306 TYR B C 1
ATOM 4829 O O . TYR B 1 129 ? 35.661 2.790 33.444 1.00 26.11 306 TYR B O 1
ATOM 4838 N N . PRO B 1 130 ? 36.151 3.470 31.364 1.00 27.22 307 PRO B N 1
ATOM 4839 C CA . PRO B 1 130 ? 37.036 4.520 31.898 1.00 28.72 307 PRO B CA 1
ATOM 4840 C C . PRO B 1 130 ? 36.308 5.519 32.775 1.00 29.08 307 PRO B C 1
ATOM 4841 O O . PRO B 1 130 ? 36.906 6.068 33.711 1.00 29.30 307 PRO B O 1
ATOM 4845 N N . TYR B 1 131 ? 35.028 5.768 32.506 1.00 29.01 308 TYR B N 1
ATOM 4846 C CA . TYR B 1 131 ? 34.225 6.639 33.350 1.00 30.72 308 TYR B CA 1
ATOM 4847 C C . TYR B 1 131 ? 33.564 5.894 34.500 1.00 30.71 308 TYR B C 1
ATOM 4848 O O . TYR B 1 131 ? 33.203 6.524 35.501 1.00 31.15 308 TYR B O 1
ATOM 4857 N N . PHE B 1 132 ? 33.401 4.572 34.384 1.00 29.46 309 PHE B N 1
ATOM 4858 C CA . PHE B 1 132 ? 33.020 3.774 35.544 1.00 28.55 309 PHE B CA 1
ATOM 4859 C C . PHE B 1 132 ? 34.084 3.856 36.630 1.00 28.74 309 PHE B C 1
ATOM 4860 O O . PHE B 1 132 ? 33.764 3.961 37.820 1.00 28.73 309 PHE B O 1
ATOM 4868 N N . ALA B 1 133 ? 35.360 3.808 36.237 1.00 27.38 310 ALA B N 1
ATOM 4869 C CA . ALA B 1 133 ? 36.443 3.890 37.210 1.00 29.66 310 ALA B CA 1
ATOM 4870 C C . ALA B 1 133 ? 36.494 5.256 37.882 1.00 31.19 310 ALA B C 1
ATOM 4871 O O . ALA B 1 133 ? 36.912 5.360 39.041 1.00 31.09 310 ALA B O 1
ATOM 4873 N N . LYS B 1 134 ? 36.078 6.309 37.176 1.00 31.52 311 LYS B N 1
ATOM 4874 C CA . LYS B 1 134 ? 36.052 7.640 37.770 1.00 31.86 311 LYS B CA 1
ATOM 4875 C C . LYS B 1 134 ? 34.868 7.808 38.715 1.00 32.09 311 LYS B C 1
ATOM 4876 O O . LYS B 1 134 ? 35.007 8.404 39.789 1.00 35.00 311 LYS B O 1
ATOM 4882 N N . TRP B 1 135 ? 33.701 7.285 38.337 1.00 29.42 312 TRP B N 1
ATOM 4883 C CA . TRP B 1 135 ? 32.499 7.441 39.146 1.00 29.65 312 TRP B CA 1
ATOM 4884 C C . TRP B 1 135 ? 32.502 6.567 40.393 1.00 31.07 312 TRP B C 1
ATOM 4885 O O . TRP B 1 135 ? 31.828 6.908 41.371 1.00 33.63 312 TRP B O 1
ATOM 4896 N N . ILE B 1 136 ? 33.233 5.457 40.384 1.00 30.27 313 ILE B N 1
ATOM 4897 C CA . ILE B 1 136 ? 33.213 4.490 41.476 1.00 29.03 313 ILE B CA 1
ATOM 4898 C C . ILE B 1 136 ? 34.471 4.671 42.314 1.00 29.63 313 ILE B C 1
ATOM 4899 O O . ILE B 1 136 ? 35.590 4.489 41.820 1.00 29.16 313 ILE B O 1
ATOM 4904 N N . ARG B 1 137 ? 34.289 5.024 43.578 1.00 31.27 314 ARG B N 1
ATOM 4905 C CA . ARG B 1 137 ? 35.381 5.152 44.537 1.00 33.83 314 ARG B CA 1
ATOM 4906 C C . ARG B 1 137 ? 35.117 4.393 45.828 1.00 36.53 314 ARG B C 1
ATOM 4907 O O . ARG B 1 137 ? 36.052 3.849 46.418 1.00 39.60 314 ARG B O 1
ATOM 4909 N N . SER B 1 138 ? 33.867 4.339 46.276 1.00 36.08 315 SER B N 1
ATOM 4910 C CA . SER B 1 138 ? 33.484 3.644 47.494 1.00 37.75 315 SER B CA 1
ATOM 4911 C C . SER B 1 138 ? 32.398 2.620 47.190 1.00 36.85 315 SER B C 1
ATOM 4912 O O . SER B 1 138 ? 31.771 2.640 46.128 1.00 36.75 315 SER B O 1
ATOM 4915 N N . HIS B 1 139 ? 32.182 1.713 48.145 1.00 36.88 316 HIS B N 1
ATOM 4916 C CA . HIS B 1 139 ? 31.073 0.773 48.032 1.00 36.74 316 HIS B CA 1
ATOM 4917 C C . HIS B 1 139 ? 29.726 1.480 48.091 1.00 38.15 316 HIS B C 1
ATOM 4918 O O . HIS B 1 139 ? 28.726 0.923 47.626 1.00 39.17 316 HIS B O 1
ATOM 4925 N N . ARG B 1 140 ? 29.677 2.691 48.654 1.00 38.98 317 ARG B N 1
ATOM 4926 C CA . ARG B 1 140 ? 28.460 3.493 48.608 1.00 39.41 317 ARG B CA 1
ATOM 4927 C C . ARG B 1 140 ? 28.104 3.913 47.187 1.00 38.74 317 ARG B C 1
ATOM 4928 O O . ARG B 1 140 ? 26.927 4.165 46.905 1.00 38.38 317 ARG B O 1
ATOM 4930 N N . ASP B 1 141 ? 29.091 4.008 46.295 1.00 38.03 318 ASP B N 1
ATOM 4931 C CA . ASP B 1 141 ? 28.846 4.274 44.882 1.00 36.52 318 ASP B CA 1
ATOM 4932 C C . ASP B 1 141 ? 28.327 3.052 44.135 1.00 34.43 318 ASP B C 1
ATOM 4933 O O . ASP B 1 141 ? 28.047 3.148 42.934 1.00 33.32 318 ASP B O 1
ATOM 4938 N N . LEU B 1 142 ? 28.195 1.917 44.811 1.00 33.50 319 LEU B N 1
ATOM 4939 C CA . LEU B 1 142 ? 27.745 0.682 44.184 1.00 30.89 319 LEU B CA 1
ATOM 4940 C C . LEU B 1 142 ? 26.397 0.247 44.758 1.00 31.15 319 LEU B C 1
ATOM 4941 O O . LEU B 1 142 ? 26.113 0.493 45.929 1.00 32.91 319 LEU B O 1
ATOM 4946 N N . PRO B 1 143 ? 25.561 -0.406 43.934 1.00 30.07 320 PRO B N 1
ATOM 4947 C CA . PRO B 1 143 ? 25.842 -0.761 42.539 1.00 28.83 320 PRO B CA 1
ATOM 4948 C C . PRO B 1 143 ? 25.566 0.363 41.546 1.00 30.31 320 PRO B C 1
ATOM 4949 O O . PRO B 1 143 ? 24.644 1.155 41.740 1.00 32.22 320 PRO B O 1
ATOM 4953 N N . LEU B 1 144 ? 26.377 0.429 40.495 1.00 28.99 321 LEU B N 1
ATOM 4954 C CA . LEU B 1 144 ? 26.138 1.319 39.369 1.00 28.43 321 LEU B CA 1
ATOM 4955 C C . LEU B 1 144 ? 25.448 0.527 38.268 1.00 29.42 321 LEU B C 1
ATOM 4956 O O . LEU B 1 144 ? 25.932 -0.536 37.872 1.00 30.70 321 LEU B O 1
ATOM 4961 N N . LYS B 1 145 ? 24.315 1.036 37.788 1.00 29.12 322 LYS B N 1
ATOM 4962 C CA . LYS B 1 145 ? 23.509 0.347 36.784 1.00 28.79 322 LYS B CA 1
ATOM 4963 C C . LYS B 1 145 ? 23.191 1.327 35.664 1.00 26.99 322 LYS B C 1
ATOM 4964 O O . LYS B 1 145 ? 22.361 2.226 35.838 1.00 23.86 322 LYS B O 1
ATOM 4970 N N . ILE B 1 146 ? 23.843 1.151 34.518 1.00 27.01 323 ILE B N 1
ATOM 4971 C CA . ILE B 1 146 ? 23.689 2.040 33.375 1.00 26.88 323 ILE B CA 1
ATOM 4972 C C . ILE B 1 146 ? 23.185 1.234 32.187 1.00 25.84 323 ILE B C 1
ATOM 4973 O O . ILE B 1 146 ? 23.619 0.098 31.962 1.00 26.98 323 ILE B O 1
ATOM 4978 N N . ASN B 1 147 ? 22.261 1.824 31.435 1.00 23.19 324 ASN B N 1
ATOM 4979 C CA . ASN B 1 147 ? 21.771 1.257 30.191 1.00 19.84 324 ASN B CA 1
ATOM 4980 C C . ASN B 1 147 ? 21.758 2.344 29.128 1.00 20.66 324 ASN B C 1
ATOM 4981 O O . ASN B 1 147 ? 21.659 3.533 29.441 1.00 20.48 324 ASN B O 1
ATOM 4986 N N . GLN B 1 148 ? 21.871 1.938 27.866 1.00 21.60 325 GLN B N 1
ATOM 4987 C CA . GLN B 1 148 ? 21.756 2.904 26.782 1.00 24.42 325 GLN B CA 1
ATOM 4988 C C . GLN B 1 148 ? 21.153 2.240 25.554 1.00 24.50 325 GLN B C 1
ATOM 4989 O O . GLN B 1 148 ? 21.530 1.121 25.192 1.00 23.79 325 GLN B O 1
ATOM 4995 N N . TRP B 1 149 ? 20.195 2.928 24.940 1.00 25.39 326 TRP B N 1
ATOM 4996 C CA . TRP B 1 149 ? 19.630 2.524 23.660 1.00 25.40 326 TRP B CA 1
ATOM 4997 C C . TRP B 1 149 ? 20.369 3.271 22.558 1.00 26.69 326 TRP B C 1
ATOM 4998 O O . TRP B 1 149 ? 20.425 4.506 22.571 1.00 28.03 326 TRP B O 1
ATOM 5009 N N . THR B 1 150 ? 20.941 2.530 21.615 1.00 27.14 327 THR B N 1
ATOM 5010 C CA . THR B 1 150 ? 21.753 3.140 20.572 1.00 28.07 327 THR B CA 1
ATOM 5011 C C . THR B 1 150 ? 21.852 2.180 19.397 1.00 29.30 327 THR B C 1
ATOM 5012 O O . THR B 1 150 ? 21.502 1.002 19.496 1.00 31.32 327 THR B O 1
ATOM 5016 N N . SER B 1 151 ? 22.335 2.707 18.277 1.00 28.81 328 SER B N 1
ATOM 5017 C CA . SER B 1 151 ? 22.670 1.887 17.126 1.00 28.94 328 SER B CA 1
ATOM 5018 C C . SER B 1 151 ? 24.116 1.425 17.237 1.00 27.53 328 SER B C 1
ATOM 5019 O O . SER B 1 151 ? 24.952 2.080 17.864 1.00 26.30 328 SER B O 1
ATOM 5022 N N . ILE B 1 152 ? 24.402 0.280 16.626 1.00 26.70 329 ILE B N 1
ATOM 5023 C CA . ILE B 1 152 ? 25.739 -0.295 16.618 1.00 25.86 329 ILE B CA 1
ATOM 5024 C C . ILE B 1 152 ? 26.117 -0.614 15.180 1.00 25.54 329 ILE B C 1
ATOM 5025 O O . ILE B 1 152 ? 25.305 -1.155 14.423 1.00 25.63 329 ILE B O 1
ATOM 5030 N N . VAL B 1 153 ? 27.348 -0.277 14.806 1.00 23.87 330 VAL B N 1
ATOM 5031 C CA . VAL B 1 153 ? 27.875 -0.544 13.474 1.00 25.15 330 VAL B CA 1
ATOM 5032 C C . VAL B 1 153 ? 28.942 -1.624 13.585 1.00 27.80 330 VAL B C 1
ATOM 5033 O O . VAL B 1 153 ? 29.889 -1.493 14.370 1.00 29.23 330 VAL B O 1
ATOM 5037 N N . ARG B 1 154 ? 28.783 -2.690 12.804 1.00 27.20 331 ARG B N 1
ATOM 5038 C CA . ARG B 1 154 ? 29.773 -3.754 12.711 1.00 27.88 331 ARG B CA 1
ATOM 5039 C C . ARG B 1 154 ? 29.838 -4.230 11.270 1.00 27.75 331 ARG B C 1
ATOM 5040 O O . ARG B 1 154 ? 28.812 -4.601 10.691 1.00 27.49 331 ARG B O 1
ATOM 5048 N N . TRP B 1 155 ? 31.039 -4.213 10.693 1.00 28.42 332 TRP B N 1
ATOM 5049 C CA . TRP B 1 155 ? 31.251 -4.690 9.327 1.00 29.97 332 TRP B CA 1
ATOM 5050 C C . TRP B 1 155 ? 31.201 -6.215 9.342 1.00 31.64 332 TRP B C 1
ATOM 5051 O O . TRP B 1 155 ? 32.221 -6.909 9.330 1.00 33.26 332 TRP B O 1
ATOM 5062 N N . GLU B 1 156 ? 29.978 -6.742 9.374 1.00 32.03 333 GLU B N 1
ATOM 5063 C CA . GLU B 1 156 ? 29.776 -8.183 9.452 1.00 33.50 333 GLU B CA 1
ATOM 5064 C C . GLU B 1 156 ? 30.317 -8.868 8.204 1.00 34.61 333 GLU B C 1
ATOM 5065 O O . GLU B 1 156 ? 30.051 -8.438 7.078 1.00 34.27 333 GLU B O 1
ATOM 5071 N N . PHE B 1 157 ? 31.084 -9.938 8.410 1.00 36.67 334 PHE B N 1
ATOM 5072 C CA . PHE B 1 157 ? 31.657 -10.693 7.302 1.00 38.46 334 PHE B CA 1
ATOM 5073 C C . PHE B 1 157 ? 30.712 -11.774 6.794 1.00 39.77 334 PHE B C 1
ATOM 5074 O O . PHE B 1 157 ? 30.678 -12.050 5.590 1.00 42.71 334 PHE B O 1
ATOM 5082 N N . LYS B 1 158 ? 29.947 -12.395 7.689 1.00 40.59 335 LYS B N 1
ATOM 5083 C CA . LYS B 1 158 ? 28.931 -13.348 7.274 1.00 42.23 335 LYS B CA 1
ATOM 5084 C C . LYS B 1 158 ? 27.840 -12.636 6.479 1.00 40.58 335 LYS B C 1
ATOM 5085 O O . LYS B 1 158 ? 27.660 -11.418 6.574 1.00 38.04 335 LYS B O 1
ATOM 5091 N N . HIS B 1 159 ? 27.114 -13.410 5.678 1.00 41.64 336 HIS B N 1
ATOM 5092 C CA . HIS B 1 159 ? 26.065 -12.834 4.849 1.00 40.99 336 HIS B CA 1
ATOM 5093 C C . HIS B 1 159 ? 25.012 -12.177 5.736 1.00 39.14 336 HIS B C 1
ATOM 5094 O O . HIS B 1 159 ? 24.477 -12.830 6.643 1.00 38.81 336 HIS B O 1
ATOM 5101 N N . PRO B 1 160 ? 24.696 -10.903 5.521 1.00 37.45 337 PRO B N 1
ATOM 5102 C CA . PRO B 1 160 ? 23.751 -10.222 6.409 1.00 35.52 337 PRO B CA 1
ATOM 5103 C C . PRO B 1 160 ? 22.326 -10.706 6.198 1.00 35.31 337 PRO B C 1
ATOM 5104 O O . PRO B 1 160 ? 21.917 -11.058 5.089 1.00 38.02 337 PRO B O 1
ATOM 5108 N N . THR B 1 161 ? 21.570 -10.723 7.293 1.00 32.26 338 THR B N 1
ATOM 5109 C CA . THR B 1 161 ? 20.165 -11.094 7.276 1.00 29.60 338 THR B CA 1
ATOM 5110 C C . THR B 1 161 ? 19.379 -9.974 7.946 1.00 30.28 338 THR B C 1
ATOM 5111 O O . THR B 1 161 ? 19.781 -9.499 9.023 1.00 30.62 338 THR B O 1
ATOM 5115 N N . PRO B 1 162 ? 18.284 -9.512 7.345 1.00 29.93 339 PRO B N 1
ATOM 5116 C CA . PRO B 1 162 ? 17.482 -8.455 7.976 1.00 29.40 339 PRO B CA 1
ATOM 5117 C C . PRO B 1 162 ? 17.103 -8.816 9.404 1.00 27.71 339 PRO B C 1
ATOM 5118 O O . PRO B 1 162 ? 16.695 -9.944 9.692 1.00 28.00 339 PRO B O 1
ATOM 5122 N N . PHE B 1 163 ? 17.272 -7.843 10.305 1.00 26.22 340 PHE B N 1
ATOM 5123 C CA . PHE B 1 163 ? 17.063 -7.999 11.742 1.00 25.19 340 PHE B CA 1
ATOM 5124 C C . PHE B 1 163 ? 18.077 -8.953 12.368 1.00 26.16 340 PHE B C 1
ATOM 5125 O O . PHE B 1 163 ? 18.775 -8.577 13.315 1.00 27.17 340 PHE B O 1
ATOM 5133 N N . ILE B 1 164 ? 18.173 -10.177 11.842 1.00 27.95 341 ILE B N 1
ATOM 5134 C CA . ILE B 1 164 ? 18.995 -11.212 12.473 1.00 28.29 341 ILE B CA 1
ATOM 5135 C C . ILE B 1 164 ? 20.450 -10.766 12.568 1.00 29.14 341 ILE B C 1
ATOM 5136 O O . ILE B 1 164 ? 21.067 -10.826 13.638 1.00 29.58 341 ILE B O 1
ATOM 5141 N N . ARG B 1 165 ? 21.021 -10.317 11.452 1.00 27.11 342 ARG B N 1
ATOM 5142 C CA . ARG B 1 165 ? 22.413 -9.872 11.435 1.00 26.68 342 ARG B CA 1
ATOM 5143 C C . ARG B 1 165 ? 22.541 -8.755 10.410 1.00 25.15 342 ARG B C 1
ATOM 5144 O O . ARG B 1 165 ? 22.523 -9.015 9.203 1.00 24.21 342 ARG B O 1
ATOM 5152 N N . THR B 1 166 ? 22.677 -7.522 10.889 1.00 23.10 343 THR B N 1
ATOM 5153 C CA . THR B 1 166 ? 22.755 -6.348 10.035 1.00 23.74 343 THR B CA 1
ATOM 5154 C C . THR B 1 166 ? 24.038 -5.582 10.327 1.00 25.77 343 THR B C 1
ATOM 5155 O O . THR B 1 166 ? 24.593 -5.668 11.426 1.00 27.90 343 THR B O 1
ATOM 5159 N N . ARG B 1 167 ? 24.513 -4.836 9.325 1.00 26.13 344 ARG B N 1
ATOM 5160 C CA . ARG B 1 167 ? 25.710 -4.021 9.515 1.00 27.24 344 ARG B CA 1
ATOM 5161 C C . ARG B 1 167 ? 25.486 -2.974 10.597 1.00 28.85 344 ARG B C 1
ATOM 5162 O O . ARG B 1 167 ? 26.313 -2.808 11.501 1.00 29.29 344 ARG B O 1
ATOM 5170 N N . GLU B 1 168 ? 24.372 -2.254 10.519 1.00 29.15 345 GLU B N 1
ATOM 5171 C CA . GLU B 1 168 ? 23.910 -1.407 11.608 1.00 27.59 345 GLU B CA 1
ATOM 5172 C C . GLU B 1 168 ? 22.661 -2.026 12.213 1.00 24.98 345 GLU B C 1
ATOM 5173 O O . GLU B 1 168 ? 21.714 -2.355 11.491 1.00 23.21 345 GLU B O 1
ATOM 5179 N N . PHE B 1 169 ? 22.664 -2.190 13.531 1.00 25.76 346 PHE B N 1
ATOM 5180 C CA . PHE B 1 169 ? 21.503 -2.687 14.246 1.00 25.52 346 PHE B CA 1
ATOM 5181 C C . PHE B 1 169 ? 21.255 -1.826 15.473 1.00 27.93 346 PHE B C 1
ATOM 5182 O O . PHE B 1 169 ? 22.191 -1.321 16.100 1.00 30.74 346 PHE B O 1
ATOM 5190 N N . LEU B 1 170 ? 19.979 -1.644 15.794 1.00 27.22 347 LEU B N 1
ATOM 5191 C CA . LEU B 1 170 ? 19.602 -1.005 17.042 1.00 25.94 347 LEU B CA 1
ATOM 5192 C C . LEU B 1 170 ? 19.652 -2.030 18.162 1.00 28.74 347 LEU B C 1
ATOM 5193 O O . LEU B 1 170 ? 19.321 -3.203 17.963 1.00 29.47 347 LEU B O 1
ATOM 5198 N N . TRP B 1 171 ? 20.076 -1.593 19.342 1.00 28.76 348 TRP B N 1
ATOM 5199 C CA . TRP B 1 171 ? 20.123 -2.501 20.473 1.00 26.07 348 TRP B CA 1
ATOM 5200 C C . TRP B 1 171 ? 20.004 -1.715 21.766 1.00 26.00 348 TRP B C 1
ATOM 5201 O O . TRP B 1 171 ? 19.806 -0.496 21.775 1.00 28.08 348 TRP B O 1
ATOM 5212 N N . GLN B 1 172 ? 20.132 -2.446 22.860 1.00 23.79 349 GLN B N 1
ATOM 5213 C CA . GLN B 1 172 ? 20.266 -1.912 24.199 1.00 22.38 349 GLN B CA 1
ATOM 5214 C C . GLN B 1 172 ? 21.447 -2.626 24.837 1.00 22.35 349 GLN B C 1
ATOM 5215 O O . GLN B 1 172 ? 21.607 -3.837 24.661 1.00 23.08 349 GLN B O 1
ATOM 5221 N N . GLU B 1 173 ? 22.294 -1.885 25.545 1.00 21.70 350 GLU B N 1
ATOM 5222 C CA . GLU B 1 173 ? 23.422 -2.487 26.250 1.00 21.39 350 GLU B CA 1
ATOM 5223 C C . GLU B 1 173 ? 23.443 -1.968 27.681 1.00 21.72 350 GLU B C 1
ATOM 5224 O O . GLU B 1 173 ? 23.691 -0.781 27.916 1.00 21.02 350 GLU B O 1
ATOM 5230 N N . GLY B 1 174 ? 23.166 -2.857 28.630 1.00 22.47 351 GLY B N 1
ATOM 5231 C CA . GLY B 1 174 ? 23.266 -2.521 30.036 1.00 23.77 351 GLY B CA 1
ATOM 5232 C C . GLY B 1 174 ? 24.626 -2.923 30.580 1.00 26.58 351 GLY B C 1
ATOM 5233 O O . GLY B 1 174 ? 25.141 -3.995 30.273 1.00 28.03 351 GLY B O 1
ATOM 5234 N N . HIS B 1 175 ? 25.212 -2.033 31.375 1.00 25.92 352 HIS B N 1
ATOM 5235 C CA . HIS B 1 175 ? 26.498 -2.275 32.016 1.00 24.50 352 HIS B CA 1
ATOM 5236 C C . HIS B 1 175 ? 26.360 -1.932 33.489 1.00 24.85 352 HIS B C 1
ATOM 5237 O O . HIS B 1 175 ? 25.958 -0.816 33.831 1.00 26.48 352 HIS B O 1
ATOM 5244 N N . THR B 1 176 ? 26.683 -2.888 34.356 1.00 22.57 353 THR B N 1
ATOM 5245 C CA . THR B 1 176 ? 26.536 -2.700 35.790 1.00 23.69 353 THR B CA 1
ATOM 5246 C C . THR B 1 176 ? 27.852 -2.995 36.495 1.00 26.24 353 THR B C 1
ATOM 5247 O O . THR B 1 176 ? 28.762 -3.608 35.932 1.00 26.67 353 THR B O 1
ATOM 5251 N N . ALA B 1 177 ? 27.940 -2.537 37.741 1.00 27.70 354 ALA B N 1
ATOM 5252 C CA . ALA B 1 177 ? 29.096 -2.766 38.593 1.00 28.81 354 ALA B CA 1
ATOM 5253 C C . ALA B 1 177 ? 28.610 -2.993 40.015 1.00 30.87 354 ALA B C 1
ATOM 5254 O O . ALA B 1 177 ? 27.738 -2.268 40.500 1.00 31.82 354 ALA B O 1
ATOM 5256 N N . HIS B 1 178 ? 29.172 -4.001 40.678 1.00 32.66 355 HIS B N 1
ATOM 5257 C CA . HIS B 1 178 ? 28.697 -4.408 41.991 1.00 31.93 355 HIS B CA 1
ATOM 5258 C C . HIS B 1 178 ? 29.882 -4.634 42.918 1.00 33.17 355 HIS B C 1
ATOM 5259 O O . HIS B 1 178 ? 31.002 -4.904 42.478 1.00 34.02 355 HIS B O 1
ATOM 5266 N N . SER B 1 179 ? 29.614 -4.524 44.220 1.00 32.75 356 SER B N 1
ATOM 5267 C CA . SER B 1 179 ? 30.644 -4.707 45.233 1.00 32.68 356 SER B CA 1
ATOM 5268 C C . SER B 1 179 ? 30.939 -6.172 45.525 1.00 32.95 356 SER B C 1
ATOM 5269 O O . SER B 1 179 ? 31.950 -6.462 46.174 1.00 33.84 356 SER B O 1
ATOM 5272 N N . THR B 1 180 ? 30.090 -7.094 45.074 1.00 31.31 357 THR B N 1
ATOM 5273 C CA . THR B 1 180 ? 30.299 -8.517 45.295 1.00 31.25 357 THR B CA 1
ATOM 5274 C C . THR B 1 180 ? 29.979 -9.281 44.018 1.00 32.12 357 THR B C 1
ATOM 5275 O O . THR B 1 180 ? 29.214 -8.820 43.167 1.00 31.99 357 THR B O 1
ATOM 5279 N N . ARG B 1 181 ? 30.584 -10.464 43.894 1.00 31.87 358 ARG B N 1
ATOM 5280 C CA A ARG B 1 181 ? 30.289 -11.332 42.758 0.58 31.66 358 ARG B CA 1
ATOM 5281 C CA B ARG B 1 181 ? 30.284 -11.322 42.753 0.42 31.60 358 ARG B CA 1
ATOM 5282 C C . ARG B 1 181 ? 28.873 -11.888 42.843 1.00 31.86 358 ARG B C 1
ATOM 5283 O O . ARG B 1 181 ? 28.209 -12.063 41.814 1.00 32.33 358 ARG B O 1
ATOM 5298 N N . LYS B 1 182 ? 28.400 -12.170 44.060 1.00 32.75 359 LYS B N 1
ATOM 5299 C CA . LYS B 1 182 ? 27.055 -12.706 44.240 1.00 32.40 359 LYS B CA 1
ATOM 5300 C C . LYS B 1 182 ? 25.998 -11.737 43.723 1.00 30.95 359 LYS B C 1
ATOM 5301 O O . LYS B 1 182 ? 25.061 -12.143 43.026 1.00 29.80 359 LYS B O 1
ATOM 5307 N N . GLU B 1 183 ? 26.137 -10.449 44.045 1.00 30.58 360 GLU B N 1
ATOM 5308 C CA . GLU B 1 183 ? 25.163 -9.465 43.586 1.00 29.77 360 GLU B CA 1
ATOM 5309 C C . GLU B 1 183 ? 25.225 -9.273 42.077 1.00 28.52 360 GLU B C 1
ATOM 5310 O O . GLU B 1 183 ? 24.195 -9.014 41.443 1.00 26.84 360 GLU B O 1
ATOM 5316 N N . ALA B 1 184 ? 26.416 -9.392 41.487 1.00 27.99 361 ALA B N 1
ATOM 5317 C CA . ALA B 1 184 ? 26.541 -9.248 40.041 1.00 26.00 361 ALA B CA 1
ATOM 5318 C C . ALA B 1 184 ? 25.882 -10.413 39.313 1.00 27.36 361 ALA B C 1
ATOM 5319 O O . ALA B 1 184 ? 25.161 -10.209 38.329 1.00 27.32 361 ALA B O 1
ATOM 5321 N N . LEU B 1 185 ? 26.115 -11.642 39.783 1.00 28.13 362 LEU B N 1
ATOM 5322 C CA . LEU B 1 185 ? 25.478 -12.801 39.166 1.00 28.07 362 LEU B CA 1
ATOM 5323 C C . LEU B 1 185 ? 23.963 -12.736 39.308 1.00 29.54 362 LEU B C 1
ATOM 5324 O O . LEU B 1 185 ? 23.228 -13.136 38.397 1.00 30.67 362 LEU B O 1
ATOM 5329 N N . GLU B 1 186 ? 23.477 -12.234 40.446 1.00 30.44 363 GLU B N 1
ATOM 5330 C CA . GLU B 1 186 ? 22.040 -12.047 40.614 1.00 32.46 363 GLU B CA 1
ATOM 5331 C C . GLU B 1 186 ? 21.494 -11.059 39.591 1.00 31.59 363 GLU B C 1
ATOM 5332 O O . GLU B 1 186 ? 20.368 -11.215 39.107 1.00 30.86 363 GLU B O 1
ATOM 5338 N N . MET B 1 187 ? 22.284 -10.041 39.243 1.00 30.42 364 MET B N 1
ATOM 5339 C CA . MET B 1 187 ? 21.884 -9.126 38.179 1.00 29.33 364 MET B CA 1
ATOM 5340 C C . MET B 1 187 ? 21.886 -9.826 36.825 1.00 28.69 364 MET B C 1
ATOM 5341 O O . MET B 1 187 ? 21.031 -9.549 35.975 1.00 25.18 364 MET B O 1
ATOM 5346 N N . VAL B 1 188 ? 22.836 -10.740 36.612 1.00 29.48 365 VAL B N 1
ATOM 5347 C CA . VAL B 1 188 ? 22.910 -11.470 35.348 1.00 29.89 365 VAL B CA 1
ATOM 5348 C C . VAL B 1 188 ? 21.673 -12.339 35.163 1.00 31.04 365 VAL B C 1
ATOM 5349 O O . VAL B 1 188 ? 21.034 -12.325 34.103 1.00 31.62 365 VAL B O 1
ATOM 5353 N N . ASP B 1 189 ? 21.317 -13.111 36.193 1.00 31.47 366 ASP B N 1
ATOM 5354 C CA . ASP B 1 189 ? 20.146 -13.977 36.099 1.00 30.13 366 ASP B CA 1
ATOM 5355 C C . ASP B 1 189 ? 18.859 -13.173 35.972 1.00 28.74 366 ASP B C 1
ATOM 5356 O O . ASP B 1 189 ? 17.918 -13.614 35.301 1.00 28.37 366 ASP B O 1
ATOM 5361 N N . ILE B 1 190 ? 18.798 -11.998 36.602 1.00 27.50 367 ILE B N 1
ATOM 5362 C CA . ILE B 1 190 ? 17.600 -11.166 36.514 1.00 26.40 367 ILE B CA 1
ATOM 5363 C C . ILE B 1 190 ? 17.390 -10.688 35.082 1.00 26.10 367 ILE B C 1
ATOM 5364 O O . ILE B 1 190 ? 16.287 -10.788 34.531 1.00 26.88 367 ILE B O 1
ATOM 5369 N N . ILE B 1 191 ? 18.449 -10.168 34.457 1.00 26.24 368 ILE B N 1
ATOM 5370 C CA . ILE B 1 191 ? 18.328 -9.662 33.092 1.00 25.02 368 ILE B CA 1
ATOM 5371 C C . ILE B 1 191 ? 17.992 -10.794 32.129 1.00 25.38 368 ILE B C 1
ATOM 5372 O O . ILE B 1 191 ? 17.220 -10.613 31.178 1.00 24.52 368 ILE B O 1
ATOM 5377 N N . LEU B 1 192 ? 18.556 -11.982 32.364 1.00 26.03 369 LEU B N 1
ATOM 5378 C CA . LEU B 1 192 ? 18.255 -13.122 31.505 1.00 25.10 369 LEU B CA 1
ATOM 5379 C C . LEU B 1 192 ? 16.774 -13.475 31.554 1.00 25.33 369 LEU B C 1
ATOM 5380 O O . LEU B 1 192 ? 16.168 -13.787 30.522 1.00 25.98 369 LEU B O 1
ATOM 5385 N N . ASN B 1 193 ? 16.172 -13.428 32.746 1.00 25.31 370 ASN B N 1
ATOM 5386 C CA . ASN B 1 193 ? 14.738 -13.680 32.855 1.00 25.08 370 ASN B CA 1
ATOM 5387 C C . ASN B 1 193 ? 13.932 -12.593 32.156 1.00 22.68 370 ASN B C 1
ATOM 5388 O O . ASN B 1 193 ? 12.881 -12.875 31.567 1.00 19.46 370 ASN B O 1
ATOM 5393 N N . GLU B 1 194 ? 14.406 -11.346 32.206 1.00 23.28 371 GLU B N 1
ATOM 5394 C CA . GLU B 1 194 ? 13.712 -10.273 31.501 1.00 23.88 371 GLU B CA 1
ATOM 5395 C C . GLU B 1 194 ? 13.845 -10.432 29.992 1.00 23.32 371 GLU B C 1
ATOM 5396 O O . GLU B 1 194 ? 12.904 -10.136 29.246 1.00 25.53 371 GLU B O 1
ATOM 5402 N N . TYR B 1 195 ? 15.007 -10.894 29.524 1.00 23.37 372 TYR B N 1
ATOM 5403 C CA . TYR B 1 195 ? 15.161 -11.190 28.103 1.00 24.34 372 TYR B CA 1
ATOM 5404 C C . TYR B 1 195 ? 14.216 -12.302 27.671 1.00 24.60 372 TYR B C 1
ATOM 5405 O O . TYR B 1 195 ? 13.570 -12.205 26.621 1.00 26.23 372 TYR B O 1
ATOM 5414 N N . ALA B 1 196 ? 14.120 -13.368 28.470 1.00 23.63 373 ALA B N 1
ATOM 5415 C CA . ALA B 1 196 ? 13.185 -14.443 28.159 1.00 23.67 373 ALA B CA 1
ATOM 5416 C C . ALA B 1 196 ? 11.743 -13.956 28.198 1.00 24.95 373 ALA B C 1
ATOM 5417 O O . ALA B 1 196 ? 10.909 -14.424 27.416 1.00 25.33 373 ALA B O 1
ATOM 5419 N N . SER B 1 197 ? 11.433 -13.018 29.095 1.00 24.55 374 SER B N 1
ATOM 5420 C CA . SER B 1 197 ? 10.082 -12.471 29.150 1.00 23.94 374 SER B CA 1
ATOM 5421 C C . SER B 1 197 ? 9.766 -11.655 27.903 1.00 24.06 374 SER B C 1
ATOM 5422 O O . SER B 1 197 ? 8.654 -11.734 27.369 1.00 23.92 374 SER B O 1
ATOM 5425 N N . ILE B 1 198 ? 10.733 -10.870 27.422 1.00 22.81 375 ILE B N 1
ATOM 5426 C CA . ILE B 1 198 ? 10.529 -10.096 26.200 1.00 22.65 375 ILE B CA 1
ATOM 5427 C C . ILE B 1 198 ? 10.175 -11.015 25.039 1.00 24.73 375 ILE B C 1
ATOM 5428 O O . ILE B 1 198 ? 9.254 -10.735 24.262 1.00 25.71 375 ILE B O 1
ATOM 5433 N N . TYR B 1 199 ? 10.887 -12.135 24.910 1.00 26.00 376 TYR B N 1
ATOM 5434 C CA . TYR B 1 199 ? 10.631 -13.047 23.801 1.00 26.37 376 TYR B CA 1
ATOM 5435 C C . TYR B 1 199 ? 9.325 -13.809 23.994 1.00 26.21 376 TYR B C 1
ATOM 5436 O O . TYR B 1 199 ? 8.494 -13.875 23.081 1.00 28.41 376 TYR B O 1
ATOM 5445 N N . GLU B 1 200 ? 9.120 -14.388 25.178 1.00 24.85 377 GLU B N 1
ATOM 5446 C CA . GLU B 1 200 ? 7.969 -15.262 25.375 1.00 27.10 377 GLU B CA 1
ATOM 5447 C C . GLU B 1 200 ? 6.696 -14.472 25.665 1.00 28.15 377 GLU B C 1
ATOM 5448 O O . GLU B 1 200 ? 5.655 -14.714 25.045 1.00 28.58 377 GLU B O 1
ATOM 5454 N N . ASP B 1 201 ? 6.756 -13.522 26.601 1.00 28.60 378 ASP B N 1
ATOM 5455 C CA . ASP B 1 201 ? 5.545 -12.815 27.008 1.00 27.03 378 ASP B CA 1
ATOM 5456 C C . ASP B 1 201 ? 5.127 -11.745 26.007 1.00 25.20 378 ASP B C 1
ATOM 5457 O O . ASP B 1 201 ? 3.927 -11.513 25.825 1.00 26.17 378 ASP B O 1
ATOM 5462 N N . LEU B 1 202 ? 6.084 -11.084 25.356 1.00 22.46 379 LEU B N 1
ATOM 5463 C CA . LEU B 1 202 ? 5.773 -10.011 24.420 1.00 21.52 379 LEU B CA 1
ATOM 5464 C C . LEU B 1 202 ? 5.798 -10.458 22.965 1.00 23.13 379 LEU B C 1
ATOM 5465 O O . LEU B 1 202 ? 4.902 -10.094 22.196 1.00 24.09 379 LEU B O 1
ATOM 5470 N N . LEU B 1 203 ? 6.800 -11.237 22.565 1.00 23.86 380 LEU B N 1
ATOM 5471 C CA . LEU B 1 203 ? 6.947 -11.672 21.183 1.00 23.11 380 LEU B CA 1
ATOM 5472 C C . LEU B 1 203 ? 6.404 -13.073 20.938 1.00 22.06 380 LEU B C 1
ATOM 5473 O O . LEU B 1 203 ? 6.488 -13.563 19.808 1.00 23.04 380 LEU B O 1
ATOM 5478 N N . ALA B 1 204 ? 5.862 -13.729 21.968 1.00 22.28 381 ALA B N 1
ATOM 5479 C CA . ALA B 1 204 ? 5.281 -15.069 21.852 1.00 22.31 381 ALA B CA 1
ATOM 5480 C C . ALA B 1 204 ? 6.278 -16.081 21.291 1.00 23.50 381 ALA B C 1
ATOM 5481 O O . ALA B 1 204 ? 5.887 -17.095 20.708 1.00 24.17 381 ALA B O 1
ATOM 5483 N N . THR B 1 205 ? 7.572 -15.820 21.470 1.00 24.15 382 THR B N 1
ATOM 5484 C CA . THR B 1 205 ? 8.622 -16.653 20.901 1.00 25.88 382 THR B CA 1
ATOM 5485 C C . THR B 1 205 ? 9.356 -17.386 22.012 1.00 27.46 382 THR B C 1
ATOM 5486 O O . THR B 1 205 ? 9.937 -16.735 22.894 1.00 30.80 382 THR B O 1
ATOM 5490 N N . PRO B 1 206 ? 9.364 -18.716 22.015 1.00 25.95 383 PRO B N 1
ATOM 5491 C CA . PRO B 1 206 ? 10.033 -19.450 23.091 1.00 24.90 383 PRO B CA 1
ATOM 5492 C C . PRO B 1 206 ? 11.542 -19.487 22.907 1.00 24.04 383 PRO B C 1
ATOM 5493 O O . PRO B 1 206 ? 12.061 -19.541 21.790 1.00 24.16 383 PRO B O 1
ATOM 5497 N N . VAL B 1 207 ? 12.247 -19.455 24.039 1.00 22.12 384 VAL B N 1
ATOM 5498 C CA . VAL B 1 207 ? 13.702 -19.512 24.064 1.00 22.36 384 VAL B CA 1
ATOM 5499 C C . VAL B 1 207 ? 14.138 -20.431 25.196 1.00 24.49 384 VAL B C 1
ATOM 5500 O O . VAL B 1 207 ? 13.393 -20.688 26.145 1.00 25.18 384 VAL B O 1
ATOM 5504 N N . VAL B 1 208 ? 15.367 -20.926 25.085 1.00 25.42 385 VAL B N 1
ATOM 5505 C CA . VAL B 1 208 ? 15.967 -21.795 26.090 1.00 26.12 385 VAL B CA 1
ATOM 5506 C C . VAL B 1 208 ? 17.013 -20.988 26.843 1.00 26.95 385 VAL B C 1
ATOM 5507 O O . VAL B 1 208 ? 17.991 -20.516 26.249 1.00 26.12 385 VAL B O 1
ATOM 5511 N N . LYS B 1 209 ? 16.807 -20.823 28.146 1.00 28.81 386 LYS B N 1
ATOM 5512 C CA . LYS B 1 209 ? 17.792 -20.162 28.989 1.00 30.73 386 LYS B CA 1
ATOM 5513 C C . LYS B 1 209 ? 18.893 -21.143 29.365 1.00 32.52 386 LYS B C 1
ATOM 5514 O O . LYS B 1 209 ? 18.626 -22.306 29.678 1.00 36.62 386 LYS B O 1
ATOM 5520 N N . GLY B 1 210 ? 20.134 -20.672 29.326 1.00 30.79 387 GLY B N 1
ATOM 5521 C CA . GLY B 1 210 ? 21.245 -21.553 29.633 1.00 31.67 387 GLY B CA 1
ATOM 5522 C C . GLY B 1 210 ? 22.541 -20.785 29.759 1.00 31.22 387 GLY B C 1
ATOM 5523 O O . GLY B 1 210 ? 22.580 -19.557 29.653 1.00 29.73 387 GLY B O 1
ATOM 5524 N N . THR B 1 211 ? 23.611 -21.541 29.988 1.00 31.24 388 THR B N 1
ATOM 5525 C CA . THR B 1 211 ? 24.954 -21.001 30.147 1.00 31.03 388 THR B CA 1
ATOM 5526 C C . THR B 1 211 ? 25.801 -21.402 28.948 1.00 31.86 388 THR B C 1
ATOM 5527 O O . THR B 1 211 ? 25.792 -22.568 28.539 1.00 33.50 388 THR B O 1
ATOM 5531 N N . LYS B 1 212 ? 26.522 -20.437 28.385 1.00 30.80 389 LYS B N 1
ATOM 5532 C CA . LYS B 1 212 ? 27.392 -20.718 27.254 1.00 32.31 389 LYS B CA 1
ATOM 5533 C C . LYS B 1 212 ? 28.587 -21.557 27.689 1.00 35.32 389 LYS B C 1
ATOM 5534 O O . LYS B 1 212 ? 29.079 -21.446 28.815 1.00 36.70 389 LYS B O 1
ATOM 5540 N N . SER B 1 213 ? 29.053 -22.408 26.778 1.00 35.90 390 SER B N 1
ATOM 5541 C CA . SER B 1 213 ? 30.249 -23.191 27.034 1.00 37.05 390 SER B CA 1
ATOM 5542 C C . SER B 1 213 ? 31.472 -22.276 27.097 1.00 38.58 390 SER B C 1
ATOM 5543 O O . SER B 1 213 ? 31.427 -21.102 26.716 1.00 38.29 390 SER B O 1
ATOM 5546 N N . GLU B 1 214 ? 32.581 -22.832 27.591 1.00 39.71 391 GLU B N 1
ATOM 5547 C CA . GLU B 1 214 ? 33.804 -22.046 27.717 1.00 41.26 391 GLU B CA 1
ATOM 5548 C C . GLU B 1 214 ? 34.308 -21.561 26.364 1.00 42.00 391 GLU B C 1
ATOM 5549 O O . GLU B 1 214 ? 34.932 -20.498 26.280 1.00 43.64 391 GLU B O 1
ATOM 5555 N N . ASN B 1 215 ? 34.044 -22.317 25.297 1.00 41.98 392 ASN B N 1
ATOM 5556 C CA . ASN B 1 215 ? 34.490 -21.920 23.968 1.00 43.05 392 ASN B CA 1
ATOM 5557 C C . ASN B 1 215 ? 33.520 -20.964 23.284 1.00 41.76 392 ASN B C 1
ATOM 5558 O O . ASN B 1 215 ? 33.908 -20.295 22.320 1.00 41.13 392 ASN B O 1
ATOM 5563 N N . GLU B 1 216 ? 32.279 -20.874 23.765 1.00 41.00 393 GLU B N 1
ATOM 5564 C CA . GLU B 1 216 ? 31.269 -20.017 23.162 1.00 38.42 393 GLU B CA 1
ATOM 5565 C C . GLU B 1 216 ? 30.957 -18.770 23.976 1.00 37.04 393 GLU B C 1
ATOM 5566 O O . GLU B 1 216 ? 30.232 -17.898 23.484 1.00 35.57 393 GLU B O 1
ATOM 5572 N N . LYS B 1 217 ? 31.476 -18.658 25.195 1.00 35.98 394 LYS B N 1
ATOM 5573 C CA . LYS B 1 217 ? 31.166 -17.516 26.038 1.00 34.60 394 LYS B CA 1
ATOM 5574 C C . LYS B 1 217 ? 31.924 -16.276 25.568 1.00 36.14 394 LYS B C 1
ATOM 5575 O O . LYS B 1 217 ? 32.823 -16.341 24.726 1.00 37.90 394 LYS B O 1
ATOM 5581 N N . PHE B 1 218 ? 31.541 -15.134 26.124 1.00 34.38 395 PHE B N 1
ATOM 5582 C CA . PHE B 1 218 ? 32.256 -13.887 25.894 1.00 33.40 395 PHE B CA 1
ATOM 5583 C C . PHE B 1 218 ? 33.659 -14.001 26.479 1.00 36.23 395 PHE B C 1
ATOM 5584 O O . PHE B 1 218 ? 33.799 -14.145 27.704 1.00 38.40 395 PHE B O 1
ATOM 5592 N N . PRO B 1 219 ? 34.714 -13.956 25.660 1.00 36.67 396 PRO B N 1
ATOM 5593 C CA . PRO B 1 219 ? 36.073 -14.085 26.212 1.00 38.01 396 PRO B CA 1
ATOM 5594 C C . PRO B 1 219 ? 36.439 -12.995 27.205 1.00 37.35 396 PRO B C 1
ATOM 5595 O O . PRO B 1 219 ? 37.336 -13.207 28.029 1.00 39.11 396 PRO B O 1
ATOM 5599 N N . GLY B 1 220 ? 35.774 -11.843 27.161 1.00 35.66 397 GLY B N 1
ATOM 5600 C CA . GLY B 1 220 ? 36.043 -10.778 28.103 1.00 34.81 397 GLY B CA 1
ATOM 5601 C C . GLY B 1 220 ? 35.387 -10.919 29.457 1.00 33.30 397 GLY B C 1
ATOM 5602 O O . GLY B 1 220 ? 35.539 -10.031 30.300 1.00 32.21 397 GLY B O 1
ATOM 5603 N N . GLY B 1 221 ? 34.659 -12.011 29.698 1.00 32.79 398 GLY B N 1
ATOM 5604 C CA . GLY B 1 221 ? 33.979 -12.222 30.958 1.00 32.49 398 GLY B CA 1
ATOM 5605 C C . GLY B 1 221 ? 34.227 -13.619 31.501 1.00 32.74 398 GLY B C 1
ATOM 5606 O O . GLY B 1 221 ? 34.938 -14.426 30.899 1.00 33.51 398 GLY B O 1
ATOM 5607 N N . ASP B 1 222 ? 33.618 -13.880 32.657 1.00 32.44 399 ASP B N 1
ATOM 5608 C CA . ASP B 1 222 ? 33.750 -15.172 33.322 1.00 33.78 399 ASP B CA 1
ATOM 5609 C C . ASP B 1 222 ? 32.664 -16.152 32.890 1.00 34.49 399 ASP B C 1
ATOM 5610 O O . ASP B 1 222 ? 32.967 -17.270 32.464 1.00 35.86 399 ASP B O 1
ATOM 5615 N N . ILE B 1 223 ? 31.400 -15.752 33.004 1.00 33.11 400 ILE B N 1
ATOM 5616 C CA . ILE B 1 223 ? 30.267 -16.591 32.635 1.00 33.94 400 ILE B CA 1
ATOM 5617 C C . ILE B 1 223 ? 29.376 -15.802 31.688 1.00 33.72 400 ILE B C 1
ATOM 5618 O O . ILE B 1 223 ? 29.082 -14.627 31.939 1.00 32.77 400 ILE B O 1
ATOM 5623 N N . THR B 1 224 ? 28.949 -16.443 30.603 1.00 33.67 401 THR B N 1
ATOM 5624 C CA . THR B 1 224 ? 28.007 -15.858 29.659 1.00 32.16 401 THR B CA 1
ATOM 5625 C C . THR B 1 224 ? 26.742 -16.701 29.652 1.00 32.73 401 THR B C 1
ATOM 5626 O O . THR B 1 224 ? 26.777 -17.876 29.273 1.00 34.80 401 THR B O 1
ATOM 5630 N N . LYS B 1 225 ? 25.635 -16.107 30.080 1.00 31.74 402 LYS B N 1
ATOM 5631 C CA . LYS B 1 225 ? 24.331 -16.744 30.010 1.00 31.14 402 LYS B CA 1
ATOM 5632 C C . LYS B 1 225 ? 23.540 -16.150 28.853 1.00 32.42 402 LYS B C 1
ATOM 5633 O O . LYS B 1 225 ? 23.660 -14.964 28.539 1.00 34.84 402 LYS B O 1
ATOM 5639 N N . SER B 1 226 ? 22.733 -16.991 28.212 1.00 31.70 403 SER B N 1
ATOM 5640 C CA . SER B 1 226 ? 22.055 -16.586 26.993 1.00 31.21 403 SER B CA 1
ATOM 5641 C C . SER B 1 226 ? 20.689 -17.250 26.919 1.00 31.30 403 SER B C 1
ATOM 5642 O O . SER B 1 226 ? 20.374 -18.170 27.677 1.00 32.64 403 SER B O 1
ATOM 5645 N N . ILE B 1 227 ? 19.877 -16.758 25.988 1.00 29.50 404 ILE B N 1
ATOM 5646 C CA . ILE B 1 227 ? 18.624 -17.391 25.601 1.00 28.26 404 ILE B CA 1
ATOM 5647 C C . ILE B 1 227 ? 18.768 -17.817 24.147 1.00 28.49 404 ILE B C 1
ATOM 5648 O O . ILE B 1 227 ? 19.050 -16.985 23.275 1.00 28.30 404 ILE B O 1
ATOM 5653 N N . GLU B 1 228 ? 18.600 -19.109 23.888 1.00 28.60 405 GLU B N 1
ATOM 5654 C CA . GLU B 1 228 ? 18.799 -19.665 22.557 1.00 26.58 405 GLU B CA 1
ATOM 5655 C C . GLU B 1 228 ? 17.458 -19.826 21.855 1.00 25.25 405 GLU B C 1
ATOM 5656 O O . GLU B 1 228 ? 16.525 -20.414 22.411 1.00 25.50 405 GLU B O 1
ATOM 5662 N N . GLY B 1 229 ? 17.367 -19.294 20.636 1.00 24.00 406 GLY B N 1
ATOM 5663 C CA . GLY B 1 229 ? 16.211 -19.488 19.793 1.00 23.75 406 GLY B CA 1
ATOM 5664 C C . GLY B 1 229 ? 16.481 -20.522 18.710 1.00 26.76 406 GLY B C 1
ATOM 5665 O O . GLY B 1 229 ? 17.602 -20.986 18.519 1.00 28.89 406 GLY B O 1
ATOM 5666 N N . PHE B 1 230 ? 15.419 -20.875 17.991 1.00 27.13 407 PHE B N 1
ATOM 5667 C CA . PHE B 1 230 ? 15.519 -21.914 16.977 1.00 28.23 407 PHE B CA 1
ATOM 5668 C C . PHE B 1 230 ? 14.362 -21.776 15.999 1.00 30.18 407 PHE B C 1
ATOM 5669 O O . PHE B 1 230 ? 13.225 -21.523 16.406 1.00 30.19 407 PHE B O 1
ATOM 5677 N N . ILE B 1 231 ? 14.661 -21.945 14.715 1.00 30.07 408 ILE B N 1
ATOM 5678 C CA . ILE B 1 231 ? 13.677 -21.867 13.643 1.00 30.59 408 ILE B CA 1
ATOM 5679 C C . ILE B 1 231 ? 13.457 -23.282 13.112 1.00 33.36 408 ILE B C 1
ATOM 5680 O O . ILE B 1 231 ? 14.341 -23.835 12.440 1.00 34.50 408 ILE B O 1
ATOM 5685 N N . PRO B 1 232 ? 12.308 -23.906 13.384 1.00 34.05 409 PRO B N 1
ATOM 5686 C CA . PRO B 1 232 ? 12.125 -25.308 12.974 1.00 35.89 409 PRO B CA 1
ATOM 5687 C C . PRO B 1 232 ? 12.060 -25.505 11.470 1.00 37.65 409 PRO B C 1
ATOM 5688 O O . PRO B 1 232 ? 12.398 -26.594 10.991 1.00 39.17 409 PRO B O 1
ATOM 5692 N N . GLU B 1 233 ? 11.639 -24.490 10.709 1.00 37.40 410 GLU B N 1
ATOM 5693 C CA . GLU B 1 233 ? 11.475 -24.667 9.269 1.00 37.17 410 GLU B CA 1
ATOM 5694 C C . GLU B 1 233 ? 12.803 -24.923 8.567 1.00 36.62 410 GLU B C 1
ATOM 5695 O O . GLU B 1 233 ? 12.835 -25.613 7.542 1.00 37.69 410 GLU B O 1
ATOM 5701 N N . ILE B 1 234 ? 13.901 -24.386 9.094 1.00 35.03 411 ILE B N 1
ATOM 5702 C CA . ILE B 1 234 ? 15.215 -24.562 8.484 1.00 35.67 411 ILE B CA 1
ATOM 5703 C C . ILE B 1 234 ? 16.188 -25.319 9.372 1.00 36.71 411 ILE B C 1
ATOM 5704 O O . ILE B 1 234 ? 17.264 -25.705 8.891 1.00 39.35 411 ILE B O 1
ATOM 5709 N N . GLY B 1 235 ? 15.861 -25.546 10.640 1.00 35.09 412 GLY B N 1
ATOM 5710 C CA . GLY B 1 235 ? 16.772 -26.251 11.520 1.00 34.33 412 GLY B CA 1
ATOM 5711 C C . GLY B 1 235 ? 17.984 -25.449 11.934 1.00 32.78 412 GLY B C 1
ATOM 5712 O O . GLY B 1 235 ? 19.053 -26.025 12.156 1.00 32.59 412 GLY B O 1
ATOM 5713 N N . ARG B 1 236 ? 17.846 -24.131 12.047 1.00 31.40 413 ARG B N 1
ATOM 5714 C CA . ARG B 1 236 ? 18.949 -23.248 12.399 1.00 31.97 413 ARG B CA 1
ATOM 5715 C C . ARG B 1 236 ? 18.647 -22.565 13.723 1.00 31.66 413 ARG B C 1
ATOM 5716 O O . ARG B 1 236 ? 17.546 -22.040 13.920 1.00 29.86 413 ARG B O 1
ATOM 5724 N N . ALA B 1 237 ? 19.621 -22.578 14.626 1.00 31.91 414 ALA B N 1
ATOM 5725 C CA . ALA B 1 237 ? 19.492 -21.898 15.903 1.00 29.34 414 ALA B CA 1
ATOM 5726 C C . ALA B 1 237 ? 20.036 -20.480 15.800 1.00 30.76 414 ALA B C 1
ATOM 5727 O O . ALA B 1 237 ? 20.923 -20.189 14.993 1.00 33.29 414 ALA B O 1
ATOM 5729 N N . VAL B 1 238 ? 19.490 -19.594 16.629 1.00 28.59 415 VAL B N 1
ATOM 5730 C CA . VAL B 1 238 ? 19.904 -18.197 16.669 1.00 28.37 415 VAL B CA 1
ATOM 5731 C C . VAL B 1 238 ? 19.878 -17.730 18.118 1.00 27.83 415 VAL B C 1
ATOM 5732 O O . VAL B 1 238 ? 18.860 -17.871 18.804 1.00 29.14 415 VAL B O 1
ATOM 5736 N N . GLN B 1 239 ? 21.001 -17.193 18.589 1.00 27.05 416 GLN B N 1
ATOM 5737 C CA . GLN B 1 239 ? 21.072 -16.681 19.952 1.00 27.08 416 GLN B CA 1
ATOM 5738 C C . GLN B 1 239 ? 20.200 -15.439 20.075 1.00 25.49 416 GLN B C 1
ATOM 5739 O O . GLN B 1 239 ? 20.351 -14.484 19.305 1.00 23.99 416 GLN B O 1
ATOM 5745 N N . ALA B 1 240 ? 19.283 -15.455 21.044 1.00 25.50 417 ALA B N 1
ATOM 5746 C CA . ALA B 1 240 ? 18.273 -14.408 21.129 1.00 24.22 417 ALA B CA 1
ATOM 5747 C C . ALA B 1 240 ? 18.780 -13.184 21.883 1.00 23.48 417 ALA B C 1
ATOM 5748 O O . ALA B 1 240 ? 18.454 -12.050 21.516 1.00 21.72 417 ALA B O 1
ATOM 5750 N N . ALA B 1 241 ? 19.577 -13.392 22.924 1.00 24.58 418 ALA B N 1
ATOM 5751 C CA . ALA B 1 241 ? 20.162 -12.311 23.711 1.00 24.67 418 ALA B CA 1
ATOM 5752 C C . ALA B 1 241 ? 21.255 -12.919 24.580 1.00 28.40 418 ALA B C 1
ATOM 5753 O O . ALA B 1 241 ? 21.510 -14.127 24.533 1.00 29.28 418 ALA B O 1
ATOM 5755 N N . THR B 1 242 ? 21.900 -12.075 25.382 1.00 29.56 419 THR B N 1
ATOM 5756 C CA . THR B 1 242 ? 22.998 -12.538 26.216 1.00 30.47 419 THR B CA 1
ATOM 5757 C C . THR B 1 242 ? 23.109 -11.672 27.462 1.00 28.99 419 THR B C 1
ATOM 5758 O O . THR B 1 242 ? 22.726 -10.498 27.463 1.00 28.46 419 THR B O 1
ATOM 5762 N N . SER B 1 243 ? 23.642 -12.272 28.525 1.00 28.72 420 SER B N 1
ATOM 5763 C CA . SER B 1 243 ? 23.856 -11.584 29.795 1.00 28.42 420 SER B CA 1
ATOM 5764 C C . SER B 1 243 ? 25.130 -12.137 30.413 1.00 29.05 420 SER B C 1
ATOM 5765 O O . SER B 1 243 ? 25.190 -13.323 30.748 1.00 30.42 420 SER B O 1
ATOM 5768 N N . HIS B 1 244 ? 26.141 -11.285 30.563 1.00 28.16 421 HIS B N 1
ATOM 5769 C CA . HIS B 1 244 ? 27.472 -11.718 30.963 1.00 28.56 421 HIS B CA 1
ATOM 5770 C C . HIS B 1 244 ? 27.742 -11.392 32.425 1.00 30.22 421 HIS B C 1
ATOM 5771 O O . HIS B 1 244 ? 27.437 -10.292 32.895 1.00 29.87 421 HIS B O 1
ATOM 5778 N N . LEU B 1 245 ? 28.324 -12.355 33.138 1.00 30.47 422 LEU B N 1
ATOM 5779 C CA . LEU B 1 245 ? 28.969 -12.082 34.421 1.00 30.60 422 LEU B CA 1
ATOM 5780 C C . LEU B 1 245 ? 30.429 -11.788 34.109 1.00 31.39 422 LEU B C 1
ATOM 5781 O O . LEU B 1 245 ? 31.262 -12.689 34.004 1.00 32.45 422 LEU B O 1
ATOM 5786 N N . LEU B 1 246 ? 30.737 -10.502 33.931 1.00 31.83 423 LEU B N 1
ATOM 5787 C CA . LEU B 1 246 ? 32.092 -10.104 33.577 1.00 31.17 423 LEU B CA 1
ATOM 5788 C C . LEU B 1 246 ? 33.074 -10.319 34.719 1.00 32.22 423 LEU B C 1
ATOM 5789 O O . LEU B 1 246 ? 34.283 -10.383 34.474 1.00 33.12 423 LEU B O 1
ATOM 5794 N N . GLY B 1 247 ? 32.584 -10.438 35.948 1.00 32.22 424 GLY B N 1
ATOM 5795 C CA . GLY B 1 247 ? 33.481 -10.624 37.075 1.00 31.99 424 GLY B CA 1
ATOM 5796 C C . GLY B 1 247 ? 34.341 -9.393 37.275 1.00 32.82 424 GLY B C 1
ATOM 5797 O O . GLY B 1 247 ? 33.846 -8.261 37.315 1.00 31.47 424 GLY B O 1
ATOM 5798 N N . GLN B 1 248 ? 35.650 -9.610 37.390 1.00 34.03 425 GLN B N 1
ATOM 5799 C CA . GLN B 1 248 ? 36.608 -8.531 37.587 1.00 32.61 425 GLN B CA 1
ATOM 5800 C C . GLN B 1 248 ? 37.563 -8.381 36.408 1.00 32.22 425 GLN B C 1
ATOM 5801 O O . GLN B 1 248 ? 38.616 -7.752 36.545 1.00 33.17 425 GLN B O 1
ATOM 5807 N N . ASN B 1 249 ? 37.214 -8.939 35.248 1.00 31.74 426 ASN B N 1
ATOM 5808 C CA . ASN B 1 249 ? 38.114 -8.881 34.100 1.00 33.68 426 ASN B CA 1
ATOM 5809 C C . ASN B 1 249 ? 38.244 -7.457 33.572 1.00 33.46 426 ASN B C 1
ATOM 5810 O O . ASN B 1 249 ? 39.357 -6.960 33.368 1.00 35.35 426 ASN B O 1
ATOM 5815 N N . PHE B 1 250 ? 37.116 -6.781 33.346 1.00 31.15 427 PHE B N 1
ATOM 5816 C CA . PHE B 1 250 ? 37.165 -5.415 32.839 1.00 30.32 427 PHE B CA 1
ATOM 5817 C C . PHE B 1 250 ? 37.564 -4.412 33.916 1.00 29.77 427 PHE B C 1
ATOM 5818 O O . PHE B 1 250 ? 38.250 -3.429 33.614 1.00 28.38 427 PHE B O 1
ATOM 5826 N N . SER B 1 251 ? 37.146 -4.634 35.167 1.00 30.18 428 SER B N 1
ATOM 5827 C CA . SER B 1 251 ? 37.514 -3.710 36.236 1.00 30.40 428 SER B CA 1
ATOM 5828 C C . SER B 1 251 ? 39.019 -3.694 36.471 1.00 31.14 428 SER B C 1
ATOM 5829 O O . SER B 1 251 ? 39.585 -2.644 36.795 1.00 30.40 428 SER B O 1
ATOM 5832 N N . LYS B 1 252 ? 39.682 -4.842 36.314 1.00 32.44 429 LYS B N 1
ATOM 5833 C CA . LYS B 1 252 ? 41.140 -4.860 36.369 1.00 34.89 429 LYS B CA 1
ATOM 5834 C C . LYS B 1 252 ? 41.751 -4.195 35.143 1.00 35.30 429 LYS B C 1
ATOM 5835 O O . LYS B 1 252 ? 42.842 -3.620 35.232 1.00 36.49 429 LYS B O 1
ATOM 5841 N N . MET B 1 253 ? 41.067 -4.259 33.998 1.00 35.05 430 MET B N 1
ATOM 5842 C CA . MET B 1 253 ? 41.577 -3.620 32.789 1.00 38.17 430 MET B CA 1
ATOM 5843 C C . MET B 1 253 ? 41.511 -2.102 32.895 1.00 38.01 430 MET B C 1
ATOM 5844 O O . MET B 1 253 ? 42.471 -1.403 32.551 1.00 40.25 430 MET B O 1
ATOM 5849 N N . PHE B 1 254 ? 40.383 -1.572 33.366 1.00 35.08 431 PHE B N 1
ATOM 5850 C CA . PHE B 1 254 ? 40.143 -0.137 33.382 1.00 33.95 431 PHE B CA 1
ATOM 5851 C C . PHE B 1 254 ? 40.292 0.479 34.767 1.00 33.92 431 PHE B C 1
ATOM 5852 O O . PHE B 1 254 ? 39.917 1.640 34.958 1.00 33.80 431 PHE B O 1
ATOM 5860 N N . GLY B 1 255 ? 40.832 -0.263 35.730 1.00 34.30 432 GLY B N 1
ATOM 5861 C CA . GLY B 1 255 ? 41.043 0.285 37.059 1.00 33.18 432 GLY B CA 1
ATOM 5862 C C . GLY B 1 255 ? 39.773 0.677 37.779 1.00 31.94 432 GLY B C 1
ATOM 5863 O O . GLY B 1 255 ? 39.769 1.661 38.526 1.00 32.34 432 GLY B O 1
ATOM 5864 N N . VAL B 1 256 ? 38.687 -0.065 37.571 1.00 30.98 433 VAL B N 1
ATOM 5865 C CA . VAL B 1 256 ? 37.429 0.205 38.258 1.00 31.19 433 VAL B CA 1
ATOM 5866 C C . VAL B 1 256 ? 37.518 -0.352 39.672 1.00 33.83 433 VAL B C 1
ATOM 5867 O O . VAL B 1 256 ? 37.121 -1.494 39.930 1.00 33.68 433 VAL B O 1
ATOM 5871 N N . GLU B 1 257 ? 38.045 0.448 40.593 1.00 36.99 434 GLU B N 1
ATOM 5872 C CA . GLU B 1 257 ? 38.262 0.033 41.969 1.00 39.76 434 GLU B CA 1
ATOM 5873 C C . GLU B 1 257 ? 37.317 0.771 42.908 1.00 38.67 434 GLU B C 1
ATOM 5874 O O . GLU B 1 257 ? 36.848 1.873 42.609 1.00 39.33 434 GLU B O 1
ATOM 5880 N N . PHE B 1 258 ? 37.048 0.147 44.052 1.00 38.32 435 PHE B N 1
ATOM 5881 C CA . PHE B 1 258 ? 36.231 0.741 45.097 1.00 39.50 435 PHE B CA 1
ATOM 5882 C C . PHE B 1 258 ? 36.773 0.304 46.449 1.00 43.13 435 PHE B C 1
ATOM 5883 O O . PHE B 1 258 ? 37.393 -0.755 46.573 1.00 42.71 435 PHE B O 1
ATOM 5891 N N . GLU B 1 259 ? 36.536 1.132 47.462 1.00 45.32 436 GLU B N 1
ATOM 5892 C CA . GLU B 1 259 ? 36.940 0.816 48.825 1.00 46.96 436 GLU B CA 1
ATOM 5893 C C . GLU B 1 259 ? 35.781 0.129 49.538 1.00 44.81 436 GLU B C 1
ATOM 5894 O O . GLU B 1 259 ? 34.698 0.710 49.672 1.00 44.05 436 GLU B O 1
ATOM 5900 N N . ASP B 1 260 ? 36.006 -1.101 49.992 1.00 44.95 437 ASP B N 1
ATOM 5901 C CA . ASP B 1 260 ? 34.964 -1.873 50.656 1.00 46.52 437 ASP B CA 1
ATOM 5902 C C . ASP B 1 260 ? 34.798 -1.385 52.096 1.00 48.39 437 ASP B C 1
ATOM 5903 O O . ASP B 1 260 ? 35.377 -0.377 52.511 1.00 50.29 437 ASP B O 1
ATOM 5908 N N . GLU B 1 261 ? 33.997 -2.110 52.881 1.00 48.25 438 GLU B N 1
ATOM 5909 C CA . GLU B 1 261 ? 33.762 -1.728 54.268 1.00 48.86 438 GLU B CA 1
ATOM 5910 C C . GLU B 1 261 ? 35.001 -1.894 55.137 1.00 50.68 438 GLU B C 1
ATOM 5911 O O . GLU B 1 261 ? 35.081 -1.275 56.203 1.00 52.86 438 GLU B O 1
ATOM 5913 N N . LYS B 1 262 ? 35.964 -2.710 54.711 1.00 50.37 439 LYS B N 1
ATOM 5914 C CA . LYS B 1 262 ? 37.185 -2.932 55.473 1.00 51.01 439 LYS B CA 1
ATOM 5915 C C . LYS B 1 262 ? 38.259 -1.889 55.200 1.00 50.52 439 LYS B C 1
ATOM 5916 O O . LYS B 1 262 ? 39.283 -1.884 55.891 1.00 50.95 439 LYS B O 1
ATOM 5922 N N . GLY B 1 263 ? 38.058 -1.018 54.215 1.00 49.78 440 GLY B N 1
ATOM 5923 C CA . GLY B 1 263 ? 39.096 -0.114 53.779 1.00 50.77 440 GLY B CA 1
ATOM 5924 C C . GLY B 1 263 ? 39.985 -0.657 52.682 1.00 51.40 440 GLY B C 1
ATOM 5925 O O . GLY B 1 263 ? 40.913 0.043 52.256 1.00 52.92 440 GLY B O 1
ATOM 5926 N N . ASN B 1 264 ? 39.735 -1.877 52.214 1.00 50.03 441 ASN B N 1
ATOM 5927 C CA . ASN B 1 264 ? 40.525 -2.461 51.142 1.00 49.70 441 ASN B CA 1
ATOM 5928 C C . ASN B 1 264 ? 40.021 -1.988 49.785 1.00 46.45 441 ASN B C 1
ATOM 5929 O O . ASN B 1 264 ? 38.832 -1.715 49.597 1.00 44.80 441 ASN B O 1
ATOM 5934 N N . LYS B 1 265 ? 40.944 -1.897 48.832 1.00 46.07 442 LYS B N 1
ATOM 5935 C CA . LYS B 1 265 ? 40.615 -1.521 47.461 1.00 44.56 442 LYS B CA 1
ATOM 5936 C C . LYS B 1 265 ? 40.350 -2.792 46.663 1.00 44.18 442 LYS B C 1
ATOM 5937 O O . LYS B 1 265 ? 41.274 -3.563 46.384 1.00 45.84 442 LYS B O 1
ATOM 5939 N N . GLU B 1 266 ? 39.091 -3.015 46.305 1.00 42.65 443 GLU B N 1
ATOM 5940 C CA . GLU B 1 266 ? 38.684 -4.174 45.528 1.00 41.23 443 GLU B CA 1
ATOM 5941 C C . GLU B 1 266 ? 38.253 -3.742 44.133 1.00 39.65 443 GLU B C 1
ATOM 5942 O O . GLU B 1 266 ? 37.853 -2.596 43.908 1.00 38.32 443 GLU B O 1
ATOM 5948 N N . TYR B 1 267 ? 38.343 -4.677 43.192 1.00 38.39 444 TYR B N 1
ATOM 5949 C CA . TYR B 1 267 ? 37.885 -4.443 41.831 1.00 36.05 444 TYR B CA 1
ATOM 5950 C C . TYR B 1 267 ? 36.395 -4.734 41.728 1.00 32.68 444 TYR B C 1
ATOM 5951 O O . TYR B 1 267 ? 35.899 -5.712 42.296 1.00 31.97 444 TYR B O 1
ATOM 5960 N N . ALA B 1 268 ? 35.685 -3.876 41.001 1.00 30.99 445 ALA B N 1
ATOM 5961 C CA . ALA B 1 268 ? 34.241 -4.007 40.882 1.00 29.51 445 ALA B CA 1
ATOM 5962 C C . ALA B 1 268 ? 33.867 -5.273 40.119 1.00 29.61 445 ALA B C 1
ATOM 5963 O O . ALA B 1 268 ? 34.587 -5.727 39.226 1.00 30.90 445 ALA B O 1
ATOM 5965 N N . HIS B 1 269 ? 32.725 -5.847 40.489 1.00 28.06 446 HIS B N 1
ATOM 5966 C CA . HIS B 1 269 ? 32.178 -7.026 39.827 1.00 26.92 446 HIS B CA 1
ATOM 5967 C C . HIS B 1 269 ? 31.118 -6.552 38.839 1.00 27.20 446 HIS B C 1
ATOM 5968 O O . HIS B 1 269 ? 30.068 -6.043 39.243 1.00 27.27 446 HIS B O 1
ATOM 5975 N N . GLN B 1 270 ? 31.395 -6.718 37.550 1.00 26.33 447 GLN B N 1
ATOM 5976 C CA . GLN B 1 270 ? 30.610 -6.092 36.498 1.00 27.09 447 GLN B CA 1
ATOM 5977 C C . GLN B 1 270 ? 29.778 -7.114 35.736 1.00 29.17 447 GLN B C 1
ATOM 5978 O O . GLN B 1 270 ? 30.110 -8.301 35.677 1.00 31.28 447 GLN B O 1
ATOM 5984 N N . THR B 1 271 ? 28.680 -6.630 35.158 1.00 27.77 448 THR B N 1
ATOM 5985 C CA . THR B 1 271 ? 27.868 -7.393 34.225 1.00 26.77 448 THR B CA 1
ATOM 5986 C C . THR B 1 271 ? 27.607 -6.540 32.992 1.00 27.38 448 THR B C 1
ATOM 5987 O O . THR B 1 271 ? 27.667 -5.309 33.039 1.00 29.51 448 THR B O 1
ATOM 5991 N N . SER B 1 272 ? 27.315 -7.211 31.881 1.00 26.75 449 SER B N 1
ATOM 5992 C CA . SER B 1 272 ? 26.870 -6.532 30.675 1.00 26.63 449 SER B CA 1
ATOM 5993 C C . SER B 1 272 ? 25.909 -7.449 29.935 1.00 27.67 449 SER B C 1
ATOM 5994 O O . SER B 1 272 ? 26.029 -8.675 29.996 1.00 28.56 449 SER B O 1
ATOM 5997 N N . TRP B 1 273 ? 24.942 -6.841 29.250 1.00 27.51 450 TRP B N 1
ATOM 5998 C CA . TRP B 1 273 ? 23.860 -7.585 28.623 1.00 28.08 450 TRP B CA 1
ATOM 5999 C C . TRP B 1 273 ? 23.311 -6.784 27.450 1.00 29.06 450 TRP B C 1
ATOM 6000 O O . TRP B 1 273 ? 23.322 -5.551 27.465 1.00 28.24 450 TRP B O 1
ATOM 6011 N N . GLY B 1 274 ? 22.829 -7.494 26.435 1.00 29.63 451 GLY B N 1
ATOM 6012 C CA . GLY B 1 274 ? 22.405 -6.850 25.203 1.00 28.19 451 GLY B CA 1
ATOM 6013 C C . GLY B 1 274 ? 21.268 -7.582 24.525 1.00 27.18 451 GLY B C 1
ATOM 6014 O O . GLY B 1 274 ? 21.166 -8.811 24.588 1.00 25.59 451 GLY B O 1
ATOM 6015 N N . LEU B 1 275 ? 20.408 -6.808 23.862 1.00 27.58 452 LEU B N 1
ATOM 6016 C CA . LEU B 1 275 ? 19.279 -7.315 23.089 1.00 27.24 452 LEU B CA 1
ATOM 6017 C C . LEU B 1 275 ? 19.108 -6.394 21.890 1.00 24.86 452 LEU B C 1
ATOM 6018 O O . LEU B 1 275 ? 19.054 -5.173 22.058 1.00 22.08 452 LEU B O 1
ATOM 6023 N N . THR B 1 276 ? 19.030 -6.962 20.692 1.00 24.44 453 THR B N 1
ATOM 6024 C CA . THR B 1 276 ? 19.048 -6.175 19.463 1.00 24.02 453 THR B CA 1
ATOM 6025 C C . THR B 1 276 ? 17.725 -6.318 18.712 1.00 23.42 453 THR B C 1
ATOM 6026 O O . THR B 1 276 ? 16.816 -7.038 19.136 1.00 22.79 453 THR B O 1
ATOM 6030 N N . THR B 1 277 ? 17.643 -5.633 17.563 1.00 24.02 454 THR B N 1
ATOM 6031 C CA . THR B 1 277 ? 16.521 -5.760 16.639 1.00 22.87 454 THR B CA 1
ATOM 6032 C C . THR B 1 277 ? 16.434 -7.151 16.023 1.00 23.53 454 THR B C 1
ATOM 6033 O O . THR B 1 277 ? 15.507 -7.401 15.249 1.00 23.19 454 THR B O 1
ATOM 6037 N N . ARG B 1 278 ? 17.386 -8.046 16.306 1.00 23.77 455 ARG B N 1
ATOM 6038 C CA . ARG B 1 278 ? 17.253 -9.455 15.917 1.00 23.05 455 ARG B CA 1
ATOM 6039 C C . ARG B 1 278 ? 15.983 -10.092 16.482 1.00 24.70 455 ARG B C 1
ATOM 6040 O O . ARG B 1 278 ? 15.399 -10.988 15.854 1.00 28.87 455 ARG B O 1
ATOM 6048 N N . ALA B 1 279 ? 15.548 -9.650 17.665 1.00 23.23 456 ALA B N 1
ATOM 6049 C CA . ALA B 1 279 ? 14.345 -10.204 18.279 1.00 21.97 456 ALA B CA 1
ATOM 6050 C C . ALA B 1 279 ? 13.147 -10.103 17.346 1.00 22.83 456 ALA B C 1
ATOM 6051 O O . ALA B 1 279 ? 12.291 -10.995 17.326 1.00 24.65 456 ALA B O 1
ATOM 6053 N N . ILE B 1 280 ? 13.070 -9.025 16.563 1.00 22.28 457 ILE B N 1
ATOM 6054 C CA . ILE B 1 280 ? 11.987 -8.884 15.594 1.00 21.80 457 ILE B CA 1
ATOM 6055 C C . ILE B 1 280 ? 12.087 -9.970 14.531 1.00 24.71 457 ILE B C 1
ATOM 6056 O O . ILE B 1 280 ? 11.093 -10.619 14.184 1.00 25.86 457 ILE B O 1
ATOM 6061 N N . GLY B 1 281 ? 13.294 -10.190 14.005 1.00 25.89 458 GLY B N 1
ATOM 6062 C CA . GLY B 1 281 ? 13.471 -11.210 12.984 1.00 27.39 458 GLY B CA 1
ATOM 6063 C C . GLY B 1 281 ? 13.197 -12.610 13.498 1.00 27.01 458 GLY B C 1
ATOM 6064 O O . GLY B 1 281 ? 12.626 -13.441 12.788 1.00 27.97 458 GLY B O 1
ATOM 6065 N N . VAL B 1 282 ? 13.602 -12.892 14.739 1.00 25.24 459 VAL B N 1
ATOM 6066 C CA . VAL B 1 282 ? 13.325 -14.199 15.331 1.00 27.32 459 VAL B CA 1
ATOM 6067 C C . VAL B 1 282 ? 11.823 -14.405 15.475 1.00 30.23 459 VAL B C 1
ATOM 6068 O O . VAL B 1 282 ? 11.306 -15.507 15.251 1.00 31.54 459 VAL B O 1
ATOM 6072 N N . MET B 1 283 ? 11.098 -13.346 15.840 1.00 30.19 460 MET B N 1
ATOM 6073 C CA . MET B 1 283 ? 9.649 -13.452 15.979 1.00 31.04 460 MET B CA 1
ATOM 6074 C C . MET B 1 283 ? 8.974 -13.626 14.624 1.00 30.88 460 MET B C 1
ATOM 6075 O O . MET B 1 283 ? 8.024 -14.408 14.496 1.00 31.86 460 MET B O 1
ATOM 6080 N N . ILE B 1 284 ? 9.448 -12.905 13.604 1.00 29.55 461 ILE B N 1
ATOM 6081 C CA . ILE B 1 284 ? 8.869 -13.021 12.266 1.00 27.93 461 ILE B CA 1
ATOM 6082 C C . ILE B 1 284 ? 9.022 -14.442 11.742 1.00 29.09 461 ILE B C 1
ATOM 6083 O O . ILE B 1 284 ? 8.066 -15.046 11.242 1.00 31.10 461 ILE B O 1
ATOM 6088 N N . MET B 1 285 ? 10.231 -14.996 11.847 1.00 28.27 462 MET B N 1
ATOM 6089 C CA . MET B 1 285 ? 10.480 -16.354 11.381 1.00 28.16 462 MET B CA 1
ATOM 6090 C C . MET B 1 285 ? 9.708 -17.394 12.184 1.00 27.87 462 MET B C 1
ATOM 6091 O O . MET B 1 285 ? 9.435 -18.483 11.668 1.00 27.89 462 MET B O 1
ATOM 6096 N N . THR B 1 286 ? 9.355 -17.086 13.433 1.00 27.60 463 THR B N 1
ATOM 6097 C CA . THR B 1 286 ? 8.665 -18.062 14.271 1.00 28.75 463 THR B CA 1
ATOM 6098 C C . THR B 1 286 ? 7.209 -18.230 13.848 1.00 29.54 463 THR B C 1
ATOM 6099 O O . THR B 1 286 ? 6.755 -19.347 13.574 1.00 31.66 463 THR B O 1
ATOM 6103 N N . HIS B 1 287 ? 6.460 -17.130 13.787 1.00 28.23 464 HIS B N 1
ATOM 6104 C CA . HIS B 1 287 ? 5.024 -17.202 13.555 1.00 26.90 464 HIS B CA 1
ATOM 6105 C C . HIS B 1 287 ? 4.633 -17.055 12.092 1.00 28.27 464 HIS B C 1
ATOM 6106 O O . HIS B 1 287 ? 3.528 -17.468 11.722 1.00 31.17 464 HIS B O 1
ATOM 6113 N N . GLY B 1 288 ? 5.500 -16.485 11.259 1.00 25.98 465 GLY B N 1
ATOM 6114 C CA . GLY B 1 288 ? 5.122 -16.226 9.880 1.00 26.64 465 GLY B CA 1
ATOM 6115 C C . GLY B 1 288 ? 4.786 -17.508 9.138 1.00 27.99 465 GLY B C 1
ATOM 6116 O O . GLY B 1 288 ? 5.408 -18.552 9.345 1.00 27.72 465 GLY B O 1
ATOM 6117 N N . ASP B 1 289 ? 3.780 -17.423 8.273 1.00 26.67 466 ASP B N 1
ATOM 6118 C CA . ASP B 1 289 ? 3.345 -18.541 7.448 1.00 27.44 466 ASP B CA 1
ATOM 6119 C C . ASP B 1 289 ? 3.415 -18.141 5.973 1.00 30.12 466 ASP B C 1
ATOM 6120 O O . ASP B 1 289 ? 3.953 -17.088 5.617 1.00 31.99 466 ASP B O 1
ATOM 6125 N N . ASN B 1 290 ? 2.852 -18.990 5.112 1.00 30.22 467 ASN B N 1
ATOM 6126 C CA . ASN B 1 290 ? 2.870 -18.734 3.677 1.00 29.81 467 ASN B CA 1
ATOM 6127 C C . ASN B 1 290 ? 1.922 -17.619 3.251 1.00 29.30 467 ASN B C 1
ATOM 6128 O O . ASN B 1 290 ? 1.886 -17.293 2.060 1.00 27.76 467 ASN B O 1
ATOM 6133 N N . LYS B 1 291 ? 1.159 -17.032 4.170 1.00 30.83 468 LYS B N 1
ATOM 6134 C CA . LYS B 1 291 ? 0.295 -15.904 3.850 1.00 32.09 468 LYS B CA 1
ATOM 6135 C C . LYS B 1 291 ? 0.909 -14.563 4.227 1.00 31.17 468 LYS B C 1
ATOM 6136 O O . LYS B 1 291 ? 0.285 -13.524 3.992 1.00 32.87 468 LYS B O 1
ATOM 6142 N N . GLY B 1 292 ? 2.111 -14.558 4.807 1.00 29.28 469 GLY B N 1
ATOM 6143 C CA . GLY B 1 292 ? 2.777 -13.335 5.200 1.00 30.41 469 GLY B CA 1
ATOM 6144 C C . GLY B 1 292 ? 3.078 -13.317 6.690 1.00 30.49 469 GLY B C 1
ATOM 6145 O O . GLY B 1 292 ? 3.268 -14.367 7.315 1.00 31.86 469 GLY B O 1
ATOM 6146 N N . LEU B 1 293 ? 3.119 -12.109 7.246 1.00 29.18 470 LEU B N 1
ATOM 6147 C CA . LEU B 1 293 ? 3.403 -11.946 8.664 1.00 26.96 470 LEU B CA 1
ATOM 6148 C C . LEU B 1 293 ? 2.290 -12.538 9.519 1.00 24.14 470 LEU B C 1
ATOM 6149 O O . LEU B 1 293 ? 1.111 -12.515 9.157 1.00 23.08 470 LEU B O 1
ATOM 6154 N N . VAL B 1 294 ? 2.685 -13.077 10.668 1.00 24.30 471 VAL B N 1
ATOM 6155 C CA . VAL B 1 294 ? 1.775 -13.406 11.756 1.00 24.88 471 VAL B CA 1
ATOM 6156 C C . VAL B 1 294 ? 2.345 -12.728 12.993 1.00 25.47 471 VAL B C 1
ATOM 6157 O O . VAL B 1 294 ? 3.376 -13.160 13.523 1.00 26.00 471 VAL B O 1
ATOM 6161 N N . LEU B 1 295 ? 1.694 -11.663 13.441 1.00 25.05 472 LEU B N 1
ATOM 6162 C CA . LEU B 1 295 ? 2.268 -10.862 14.505 1.00 23.83 472 LEU B CA 1
ATOM 6163 C C . LEU B 1 295 ? 1.523 -11.075 15.815 1.00 23.49 472 LEU B C 1
ATOM 6164 O O . LEU B 1 295 ? 0.288 -11.136 15.824 1.00 24.41 472 LEU B O 1
ATOM 6169 N N . PRO B 1 296 ? 2.241 -11.202 16.927 1.00 21.68 473 PRO B N 1
ATOM 6170 C CA . PRO B 1 296 ? 1.589 -11.209 18.236 1.00 20.73 473 PRO B CA 1
ATOM 6171 C C . PRO B 1 296 ? 0.821 -9.918 18.451 1.00 23.06 473 PRO B C 1
ATOM 6172 O O . PRO B 1 296 ? 1.299 -8.836 18.079 1.00 24.54 473 PRO B O 1
ATOM 6176 N N . PRO B 1 297 ? -0.380 -9.993 19.029 1.00 23.96 474 PRO B N 1
ATOM 6177 C CA . PRO B 1 297 ? -1.188 -8.772 19.194 1.00 24.04 474 PRO B CA 1
ATOM 6178 C C . PRO B 1 297 ? -0.505 -7.685 20.005 1.00 25.36 474 PRO B C 1
ATOM 6179 O O . PRO B 1 297 ? -0.818 -6.502 19.821 1.00 25.57 474 PRO B O 1
ATOM 6183 N N . LYS B 1 298 ? 0.425 -8.043 20.889 1.00 25.03 475 LYS B N 1
ATOM 6184 C CA . LYS B 1 298 ? 1.080 -7.056 21.736 1.00 27.31 475 LYS B CA 1
ATOM 6185 C C . LYS B 1 298 ? 2.174 -6.277 21.015 1.00 26.70 475 LYS B C 1
ATOM 6186 O O . LYS B 1 298 ? 2.726 -5.339 21.600 1.00 29.70 475 LYS B O 1
ATOM 6192 N N . VAL B 1 299 ? 2.498 -6.630 19.770 1.00 23.64 476 VAL B N 1
ATOM 6193 C CA . VAL B 1 299 ? 3.500 -5.900 19.001 1.00 24.18 476 VAL B CA 1
ATOM 6194 C C . VAL B 1 299 ? 2.950 -5.568 17.619 1.00 26.76 476 VAL B C 1
ATOM 6195 O O . VAL B 1 299 ? 3.589 -4.847 16.844 1.00 29.66 476 VAL B O 1
ATOM 6199 N N . ALA B 1 300 ? 1.772 -6.087 17.303 1.00 25.93 477 ALA B N 1
ATOM 6200 C CA . ALA B 1 300 ? 1.165 -5.846 15.997 1.00 24.87 477 ALA B CA 1
ATOM 6201 C C . ALA B 1 300 ? 0.798 -4.374 15.852 1.00 25.75 477 ALA B C 1
ATOM 6202 O O . ALA B 1 300 ? 0.064 -3.844 16.697 1.00 26.52 477 ALA B O 1
ATOM 6204 N N . PRO B 1 301 ? 1.284 -3.678 14.819 1.00 25.49 478 PRO B N 1
ATOM 6205 C CA . PRO B 1 301 ? 0.933 -2.254 14.669 1.00 27.07 478 PRO B CA 1
ATOM 6206 C C . PRO B 1 301 ? -0.561 -2.011 14.561 1.00 27.78 478 PRO B C 1
ATOM 6207 O O . PRO B 1 301 ? -1.078 -1.061 15.163 1.00 28.17 478 PRO B O 1
ATOM 6211 N N . VAL B 1 302 ? -1.271 -2.844 13.806 1.00 27.08 479 VAL B N 1
ATOM 6212 C CA . VAL B 1 302 ? -2.725 -2.792 13.714 1.00 28.11 479 VAL B CA 1
ATOM 6213 C C . VAL B 1 302 ? -3.257 -4.172 14.072 1.00 29.07 479 VAL B C 1
ATOM 6214 O O . VAL B 1 302 ? -2.929 -5.163 13.406 1.00 31.69 479 VAL B O 1
ATOM 6218 N N . GLN B 1 303 ? -4.067 -4.238 15.126 1.00 27.07 480 GLN B N 1
ATOM 6219 C CA . GLN B 1 303 ? -4.595 -5.509 15.604 1.00 26.98 480 GLN B CA 1
ATOM 6220 C C . GLN B 1 303 ? -5.876 -5.922 14.894 1.00 29.94 480 GLN B C 1
ATOM 6221 O O . GLN B 1 303 ? -6.113 -7.121 14.709 1.00 30.64 480 GLN B O 1
ATOM 6227 N N . VAL B 1 304 ? -6.708 -4.962 14.497 1.00 30.39 481 VAL B N 1
ATOM 6228 C CA . VAL B 1 304 ? -7.975 -5.236 13.833 1.00 30.53 481 VAL B CA 1
ATOM 6229 C C . VAL B 1 304 ? -8.094 -4.323 12.622 1.00 31.55 481 VAL B C 1
ATOM 6230 O O . VAL B 1 304 ? -7.904 -3.107 12.736 1.00 33.02 481 VAL B O 1
ATOM 6234 N N . ILE B 1 305 ? -8.408 -4.905 11.468 1.00 31.11 482 ILE B N 1
ATOM 6235 C CA . ILE B 1 305 ? -8.714 -4.152 10.258 1.00 30.03 482 ILE B CA 1
ATOM 6236 C C . ILE B 1 305 ? -10.184 -4.374 9.927 1.00 30.99 482 ILE B C 1
ATOM 6237 O O . ILE B 1 305 ? -10.661 -5.516 9.911 1.00 29.97 482 ILE B O 1
ATOM 6242 N N . ILE B 1 306 ? -10.907 -3.284 9.697 1.00 32.60 483 ILE B N 1
ATOM 6243 C CA . ILE B 1 306 ? -12.333 -3.336 9.397 1.00 32.41 483 ILE B CA 1
ATOM 6244 C C . ILE B 1 306 ? -12.504 -3.157 7.896 1.00 33.47 483 ILE B C 1
ATOM 6245 O O . ILE B 1 306 ? -12.169 -2.102 7.344 1.00 33.86 483 ILE B O 1
ATOM 6250 N N . ILE B 1 307 ? -13.023 -4.184 7.236 1.00 34.93 484 ILE B N 1
ATOM 6251 C CA . ILE B 1 307 ? -13.151 -4.217 5.787 1.00 34.80 484 ILE B CA 1
ATOM 6252 C C . ILE B 1 307 ? -14.629 -4.344 5.437 1.00 36.63 484 ILE B C 1
ATOM 6253 O O . ILE B 1 307 ? -15.209 -5.426 5.528 1.00 37.51 484 ILE B O 1
ATOM 6258 N N . PRO B 1 308 ? -15.276 -3.250 5.038 1.00 37.62 485 PRO B N 1
ATOM 6259 C CA . PRO B 1 308 ? -16.662 -3.352 4.568 1.00 40.42 485 PRO B CA 1
ATOM 6260 C C . PRO B 1 308 ? -16.724 -4.001 3.194 1.00 43.11 485 PRO B C 1
ATOM 6261 O O . PRO B 1 308 ? -15.890 -3.740 2.324 1.00 45.87 485 PRO B O 1
ATOM 6265 N N . ILE B 1 309 ? -17.723 -4.856 3.006 1.00 43.49 486 ILE B N 1
ATOM 6266 C CA . ILE B 1 309 ? -17.894 -5.590 1.758 1.00 46.03 486 ILE B CA 1
ATOM 6267 C C . ILE B 1 309 ? -18.830 -4.786 0.865 1.00 48.80 486 ILE B C 1
ATOM 6268 O O . ILE B 1 309 ? -20.025 -4.666 1.148 1.00 48.23 486 ILE B O 1
ATOM 6273 N N . ILE B 1 310 ? -18.287 -4.233 -0.215 1.00 51.59 487 ILE B N 1
ATOM 6274 C CA . ILE B 1 310 ? -19.065 -3.398 -1.124 1.00 54.73 487 ILE B CA 1
ATOM 6275 C C . ILE B 1 310 ? -19.888 -4.295 -2.040 1.00 57.87 487 ILE B C 1
ATOM 6276 O O . ILE B 1 310 ? -19.337 -5.081 -2.818 1.00 57.71 487 ILE B O 1
ATOM 6281 N N . PHE B 1 311 ? -21.212 -4.181 -1.948 1.00 61.15 488 PHE B N 1
ATOM 6282 C CA . PHE B 1 311 ? -22.105 -4.929 -2.824 1.00 62.28 488 PHE B CA 1
ATOM 6283 C C . PHE B 1 311 ? -22.336 -4.212 -4.149 1.00 65.62 488 PHE B C 1
ATOM 6284 O O . PHE B 1 311 ? -22.327 -4.850 -5.209 1.00 68.54 488 PHE B O 1
ATOM 6286 N N . LYS B 1 312 ? -22.544 -2.895 -4.112 1.00 66.51 489 LYS B N 1
ATOM 6287 C CA . LYS B 1 312 ? -22.835 -2.099 -5.307 1.00 68.43 489 LYS B CA 1
ATOM 6288 C C . LYS B 1 312 ? -21.942 -0.860 -5.307 1.00 67.95 489 LYS B C 1
ATOM 6289 O O . LYS B 1 312 ? -22.265 0.145 -4.668 1.00 69.31 489 LYS B O 1
ATOM 6291 N N . THR B 1 313 ? -20.813 -0.954 -6.014 1.00 65.51 490 THR B N 1
ATOM 6292 C CA . THR B 1 313 ? -19.944 0.176 -6.336 1.00 63.62 490 THR B CA 1
ATOM 6293 C C . THR B 1 313 ? -19.216 0.757 -5.127 1.00 60.65 490 THR B C 1
ATOM 6294 O O . THR B 1 313 ? -17.989 0.643 -5.030 1.00 59.92 490 THR B O 1
ATOM 6296 N N . VAL B 1 314 ? -19.945 1.389 -4.206 1.00 60.44 491 VAL B N 1
ATOM 6297 C CA . VAL B 1 314 ? -19.327 2.120 -3.107 1.00 60.55 491 VAL B CA 1
ATOM 6298 C C . VAL B 1 314 ? -19.867 1.614 -1.776 1.00 59.00 491 VAL B C 1
ATOM 6299 O O . VAL B 1 314 ? -20.946 1.024 -1.694 1.00 59.66 491 VAL B O 1
ATOM 6301 N N . ILE B 1 315 ? -19.088 1.862 -0.720 1.00 56.39 492 ILE B N 1
ATOM 6302 C CA . ILE B 1 315 ? -19.476 1.450 0.623 1.00 55.06 492 ILE B CA 1
ATOM 6303 C C . ILE B 1 315 ? -20.714 2.222 1.063 1.00 54.13 492 ILE B C 1
ATOM 6304 O O . ILE B 1 315 ? -20.823 3.438 0.856 1.00 54.41 492 ILE B O 1
ATOM 6309 N N . THR B 1 316 ? -21.657 1.506 1.671 1.00 52.97 493 THR B N 1
ATOM 6310 C CA . THR B 1 316 ? -22.950 2.071 2.032 1.00 53.32 493 THR B CA 1
ATOM 6311 C C . THR B 1 316 ? -22.823 3.001 3.238 1.00 52.80 493 THR B C 1
ATOM 6312 O O . THR B 1 316 ? -21.960 2.822 4.101 1.00 52.03 493 THR B O 1
ATOM 6316 N N . GLU B 1 317 ? -23.681 4.029 3.271 1.00 53.23 494 GLU B N 1
ATOM 6317 C CA . GLU B 1 317 ? -23.737 4.924 4.424 1.00 51.84 494 GLU B CA 1
ATOM 6318 C C . GLU B 1 317 ? -23.955 4.151 5.719 1.00 49.94 494 GLU B C 1
ATOM 6319 O O . GLU B 1 317 ? -23.350 4.467 6.750 1.00 49.13 494 GLU B O 1
ATOM 6325 N N . GLU B 1 318 ? -24.824 3.136 5.688 1.00 49.06 495 GLU B N 1
ATOM 6326 C CA . GLU B 1 318 ? -25.006 2.286 6.860 1.00 47.09 495 GLU B CA 1
ATOM 6327 C C . GLU B 1 318 ? -23.727 1.526 7.188 1.00 43.98 495 GLU B C 1
ATOM 6328 O O . GLU B 1 318 ? -23.389 1.343 8.364 1.00 41.82 495 GLU B O 1
ATOM 6330 N N . GLN B 1 319 ? -23.004 1.073 6.160 1.00 43.48 496 GLN B N 1
ATOM 6331 C CA . GLN B 1 319 ? -21.697 0.462 6.386 1.00 42.36 496 GLN B CA 1
ATOM 6332 C C . GLN B 1 319 ? -20.727 1.460 7.002 1.00 41.96 496 GLN B C 1
ATOM 6333 O O . GLN B 1 319 ? -19.972 1.119 7.921 1.00 41.44 496 GLN B O 1
ATOM 6339 N N . LYS B 1 320 ? -20.735 2.699 6.508 1.00 42.72 497 LYS B N 1
ATOM 6340 C CA . LYS B 1 320 ? -19.833 3.718 7.032 1.00 42.07 497 LYS B CA 1
ATOM 6341 C C . LYS B 1 320 ? -20.125 4.009 8.499 1.00 41.17 497 LYS B C 1
ATOM 6342 O O . LYS B 1 320 ? -19.202 4.225 9.293 1.00 40.05 497 LYS B O 1
ATOM 6348 N N . LYS B 1 321 ? -21.404 4.009 8.879 1.00 41.56 498 LYS B N 1
ATOM 6349 C CA . LYS B 1 321 ? -21.763 4.273 10.269 1.00 41.80 498 LYS B CA 1
ATOM 6350 C C . LYS B 1 321 ? -21.365 3.114 11.175 1.00 40.39 498 LYS B C 1
ATOM 6351 O O . LYS B 1 321 ? -20.848 3.331 12.277 1.00 41.04 498 LYS B O 1
ATOM 6353 N N . ILE B 1 322 ? -21.597 1.877 10.729 1.00 39.38 499 ILE B N 1
ATOM 6354 C CA . ILE B 1 322 ? -21.260 0.716 11.548 1.00 38.29 499 ILE B CA 1
ATOM 6355 C C . ILE B 1 322 ? -19.751 0.601 11.724 1.00 37.36 499 ILE B C 1
ATOM 6356 O O . ILE B 1 322 ? -19.262 0.327 12.827 1.00 36.48 499 ILE B O 1
ATOM 6361 N N . CYS B 1 323 ? -18.990 0.812 10.647 1.00 36.61 500 CYS B N 1
ATOM 6362 C CA . CYS B 1 323 ? -17.536 0.726 10.744 1.00 34.20 500 CYS B CA 1
ATOM 6363 C C . CYS B 1 323 ? -16.983 1.767 11.710 1.00 35.08 500 CYS B C 1
ATOM 6364 O O . CYS B 1 323 ? -16.061 1.479 12.482 1.00 33.41 500 CYS B O 1
ATOM 6367 N N . ASN B 1 324 ? -17.536 2.982 11.685 1.00 36.98 501 ASN B N 1
ATOM 6368 C CA . ASN B 1 324 ? -17.114 4.000 12.642 1.00 35.89 501 ASN B CA 1
ATOM 6369 C C . ASN B 1 324 ? -17.509 3.617 14.063 1.00 33.70 501 ASN B C 1
ATOM 6370 O O . ASN B 1 324 ? -16.746 3.848 15.009 1.00 32.82 501 ASN B O 1
ATOM 6375 N N . GLU B 1 325 ? -18.696 3.029 14.232 1.00 33.94 502 GLU B N 1
ATOM 6376 C CA . GLU B 1 325 ? -19.135 2.614 15.560 1.00 35.12 502 GLU B CA 1
ATOM 6377 C C . GLU B 1 325 ? -18.256 1.496 16.107 1.00 35.96 502 GLU B C 1
ATOM 6378 O O . GLU B 1 325 ? -17.921 1.489 17.298 1.00 37.03 502 GLU B O 1
ATOM 6384 N N . VAL B 1 326 ? -17.873 0.543 15.255 1.00 35.97 503 VAL B N 1
ATOM 6385 C CA . VAL B 1 326 ? -16.993 -0.534 15.697 1.00 35.04 503 VAL B CA 1
ATOM 6386 C C . VAL B 1 326 ? -15.592 -0.002 15.970 1.00 35.14 503 VAL B C 1
ATOM 6387 O O . VAL B 1 326 ? -14.948 -0.385 16.954 1.00 34.55 503 VAL B O 1
ATOM 6391 N N . GLU B 1 327 ? -15.100 0.893 15.109 1.00 36.99 504 GLU B N 1
ATOM 6392 C CA . GLU B 1 327 ? -13.789 1.495 15.334 1.00 36.72 504 GLU B CA 1
ATOM 6393 C C . GLU B 1 327 ? -13.764 2.286 16.636 1.00 36.49 504 GLU B C 1
ATOM 6394 O O . GLU B 1 327 ? -12.761 2.275 17.360 1.00 35.80 504 GLU B O 1
ATOM 6400 N N . CYS B 1 328 ? -14.862 2.976 16.951 1.00 36.56 505 CYS B N 1
ATOM 6401 C CA . CYS B 1 328 ? -14.924 3.747 18.188 1.00 39.93 505 CYS B CA 1
ATOM 6402 C C . CYS B 1 328 ? -14.919 2.837 19.410 1.00 37.15 505 CYS B C 1
ATOM 6403 O O . CYS B 1 328 ? -14.268 3.142 20.416 1.00 36.14 505 CYS B O 1
ATOM 6406 N N . ILE B 1 329 ? -15.639 1.715 19.342 1.00 36.58 506 ILE B N 1
ATOM 6407 C CA . ILE B 1 329 ? -15.683 0.788 20.468 1.00 35.71 506 ILE B CA 1
ATOM 6408 C C . ILE B 1 329 ? -14.313 0.166 20.704 1.00 36.03 506 ILE B C 1
ATOM 6409 O O . ILE B 1 329 ? -13.856 0.052 21.848 1.00 36.66 506 ILE B O 1
ATOM 6414 N N . LEU B 1 330 ? -13.632 -0.237 19.630 1.00 36.12 507 LEU B N 1
ATOM 6415 C CA . LEU B 1 330 ? -12.332 -0.883 19.782 1.00 36.07 507 LEU B CA 1
ATOM 6416 C C . LEU B 1 330 ? -11.276 0.101 20.272 1.00 36.29 507 LEU B C 1
ATOM 6417 O O . LEU B 1 330 ? -10.389 -0.272 21.049 1.00 34.05 507 LEU B O 1
ATOM 6422 N N . LYS B 1 331 ? -11.354 1.360 19.833 1.00 38.61 508 LYS B N 1
ATOM 6423 C CA . LYS B 1 331 ? -10.409 2.363 20.317 1.00 40.06 508 LYS B CA 1
ATOM 6424 C C . LYS B 1 331 ? -10.612 2.642 21.801 1.00 39.63 508 LYS B C 1
ATOM 6425 O O . LYS B 1 331 ? -9.638 2.813 22.543 1.00 39.80 508 LYS B O 1
ATOM 6431 N N . LYS B 1 332 ? -11.868 2.695 22.251 1.00 40.01 509 LYS B N 1
ATOM 6432 C CA . LYS B 1 332 ? -12.132 2.883 23.673 1.00 40.02 509 LYS B CA 1
ATOM 6433 C C . LYS B 1 332 ? -11.609 1.713 24.494 1.00 39.72 509 LYS B C 1
ATOM 6434 O O . LYS B 1 332 ? -11.173 1.900 25.636 1.00 42.08 509 LYS B O 1
ATOM 6436 N N . ALA B 1 333 ? -11.637 0.505 23.934 1.00 37.61 510 ALA B N 1
ATOM 6437 C CA . ALA B 1 333 ? -11.085 -0.668 24.597 1.00 36.39 510 ALA B CA 1
ATOM 6438 C C . ALA B 1 333 ? -9.577 -0.788 24.427 1.00 35.14 510 ALA B C 1
ATOM 6439 O O . ALA B 1 333 ? -8.997 -1.781 24.882 1.00 33.90 510 ALA B O 1
ATOM 6441 N N . GLY B 1 334 ? -8.933 0.184 23.786 1.00 34.47 511 GLY B N 1
ATOM 6442 C CA . GLY B 1 334 ? -7.492 0.156 23.636 1.00 31.71 511 GLY B CA 1
ATOM 6443 C C . GLY B 1 334 ? -6.975 -0.768 22.558 1.00 29.58 511 GLY B C 1
ATOM 6444 O O . GLY B 1 334 ? -5.854 -1.275 22.674 1.00 30.90 511 GLY B O 1
ATOM 6445 N N . VAL B 1 335 ? -7.755 -1.003 21.507 1.00 27.26 512 VAL B N 1
ATOM 6446 C CA . VAL B 1 335 ? -7.356 -1.870 20.405 1.00 26.95 512 VAL B CA 1
ATOM 6447 C C . VAL B 1 335 ? -6.921 -1.001 19.235 1.00 27.74 512 VAL B C 1
ATOM 6448 O O . VAL B 1 335 ? -7.669 -0.120 18.794 1.00 29.78 512 VAL B O 1
ATOM 6452 N N . ARG B 1 336 ? -5.710 -1.241 18.735 1.00 26.20 513 ARG B N 1
ATOM 6453 C CA . ARG B 1 336 ? -5.218 -0.531 17.559 1.00 26.48 513 ARG B CA 1
ATOM 6454 C C . ARG B 1 336 ? -5.974 -1.024 16.331 1.00 28.52 513 ARG B C 1
ATOM 6455 O O . ARG B 1 336 ? -5.760 -2.150 15.870 1.00 31.57 513 ARG B O 1
ATOM 6463 N N . VAL B 1 337 ? -6.861 -0.184 15.802 1.00 27.30 514 VAL B N 1
ATOM 6464 C CA . VAL B 1 337 ? -7.802 -0.577 14.761 1.00 27.89 514 VAL B CA 1
ATOM 6465 C C . VAL B 1 337 ? -7.800 0.478 13.662 1.00 29.68 514 VAL B C 1
ATOM 6466 O O . VAL B 1 337 ? -7.639 1.673 13.933 1.00 28.78 514 VAL B O 1
ATOM 6470 N N . LYS B 1 338 ? -7.960 0.029 12.418 1.00 30.53 515 LYS B N 1
ATOM 6471 C CA . LYS B 1 338 ? -8.092 0.917 11.274 1.00 31.33 515 LYS B CA 1
ATOM 6472 C C . LYS B 1 338 ? -9.196 0.393 10.367 1.00 32.08 515 LYS B C 1
ATOM 6473 O O . LYS B 1 338 ? -9.566 -0.782 10.421 1.00 33.15 515 LYS B O 1
ATOM 6475 N N . ILE B 1 339 ? -9.722 1.282 9.528 1.00 32.27 516 ILE B N 1
ATOM 6476 C CA . ILE B 1 339 ? -10.787 0.956 8.586 1.00 32.60 516 ILE B CA 1
ATOM 6477 C C . ILE B 1 339 ? -10.223 1.037 7.175 1.00 34.00 516 ILE B C 1
ATOM 6478 O O . ILE B 1 339 ? -9.583 2.032 6.812 1.00 34.28 516 ILE B O 1
ATOM 6483 N N . ASP B 1 340 ? -10.458 -0.005 6.383 1.00 36.07 517 ASP B N 1
ATOM 6484 C CA . ASP B 1 340 ? -10.049 -0.046 4.981 1.00 38.51 517 ASP B CA 1
ATOM 6485 C C . ASP B 1 340 ? -11.318 0.017 4.134 1.00 42.91 517 ASP B C 1
ATOM 6486 O O . ASP B 1 340 ? -11.905 -1.009 3.788 1.00 44.21 517 ASP B O 1
ATOM 6491 N N . ASP B 1 341 ? -11.738 1.238 3.802 1.00 45.65 518 ASP B N 1
ATOM 6492 C CA . ASP B 1 341 ? -12.918 1.469 2.979 1.00 48.77 518 ASP B CA 1
ATOM 6493 C C . ASP B 1 341 ? -12.559 1.911 1.564 1.00 50.47 518 ASP B C 1
ATOM 6494 O O . ASP B 1 341 ? -13.399 2.489 0.867 1.00 54.00 518 ASP B O 1
ATOM 6499 N N . ARG B 1 342 ? -11.327 1.654 1.131 1.00 48.61 519 ARG B N 1
ATOM 6500 C CA . ARG B 1 342 ? -10.881 2.088 -0.188 1.00 48.68 519 ARG B CA 1
ATOM 6501 C C . ARG B 1 342 ? -11.671 1.376 -1.279 1.00 52.55 519 ARG B C 1
ATOM 6502 O O . ARG B 1 342 ? -11.706 0.144 -1.333 1.00 53.04 519 ARG B O 1
ATOM 6510 N N . SER B 1 343 ? -12.309 2.159 -2.151 1.00 54.66 520 SER B N 1
ATOM 6511 C CA . SER B 1 343 ? -13.147 1.593 -3.200 1.00 55.19 520 SER B CA 1
ATOM 6512 C C . SER B 1 343 ? -12.348 1.098 -4.398 1.00 55.52 520 SER B C 1
ATOM 6513 O O . SER B 1 343 ? -12.874 0.311 -5.192 1.00 56.29 520 SER B O 1
ATOM 6516 N N . ASN B 1 344 ? -11.098 1.532 -4.545 1.00 54.73 521 ASN B N 1
ATOM 6517 C CA . ASN B 1 344 ? -10.271 1.124 -5.674 1.00 55.22 521 ASN B CA 1
ATOM 6518 C C . ASN B 1 344 ? -9.658 -0.260 -5.498 1.00 54.54 521 ASN B C 1
ATOM 6519 O O . ASN B 1 344 ? -8.931 -0.713 -6.388 1.00 56.03 521 ASN B O 1
ATOM 6524 N N . TYR B 1 345 ? -9.931 -0.938 -4.386 1.00 51.81 522 TYR B N 1
ATOM 6525 C CA . TYR B 1 345 ? -9.374 -2.256 -4.111 1.00 49.74 522 TYR B CA 1
ATOM 6526 C C . TYR B 1 345 ? -10.501 -3.215 -3.759 1.00 49.09 522 TYR B C 1
ATOM 6527 O O . TYR B 1 345 ? -11.366 -2.888 -2.941 1.00 49.33 522 TYR B O 1
ATOM 6536 N N . THR B 1 346 ? -10.487 -4.392 -4.379 1.00 48.87 523 THR B N 1
ATOM 6537 C CA . THR B 1 346 ? -11.482 -5.408 -4.088 1.00 49.93 523 THR B CA 1
ATOM 6538 C C . THR B 1 346 ? -11.254 -5.984 -2.691 1.00 48.57 523 THR B C 1
ATOM 6539 O O . THR B 1 346 ? -10.160 -5.869 -2.134 1.00 47.64 523 THR B O 1
ATOM 6542 N N . PRO B 1 347 ? -12.287 -6.591 -2.093 1.00 48.00 524 PRO B N 1
ATOM 6543 C CA . PRO B 1 347 ? -12.088 -7.220 -0.775 1.00 45.63 524 PRO B CA 1
ATOM 6544 C C . PRO B 1 347 ? -10.977 -8.255 -0.759 1.00 43.60 524 PRO B C 1
ATOM 6545 O O . PRO B 1 347 ? -10.206 -8.310 0.207 1.00 41.93 524 PRO B O 1
ATOM 6549 N N . GLY B 1 348 ? -10.869 -9.077 -1.806 1.00 43.97 525 GLY B N 1
ATOM 6550 C CA . GLY B 1 348 ? -9.789 -10.050 -1.862 1.00 43.18 525 GLY B CA 1
ATOM 6551 C C . GLY B 1 348 ? -8.419 -9.401 -1.825 1.00 42.98 525 GLY B C 1
ATOM 6552 O O . GLY B 1 348 ? -7.484 -9.935 -1.223 1.00 42.00 525 GLY B O 1
ATOM 6553 N N . TRP B 1 349 ? -8.282 -8.241 -2.470 1.00 43.72 526 TRP B N 1
ATOM 6554 C CA . TRP B 1 349 ? -7.044 -7.474 -2.369 1.00 41.19 526 TRP B CA 1
ATOM 6555 C C . TRP B 1 349 ? -6.795 -7.040 -0.931 1.00 39.46 526 TRP B C 1
ATOM 6556 O O . TRP B 1 349 ? -5.677 -7.163 -0.416 1.00 38.09 526 TRP B O 1
ATOM 6567 N N . LYS B 1 350 ? -7.833 -6.526 -0.265 1.00 39.58 527 LYS B N 1
ATOM 6568 C CA . LYS B 1 350 ? -7.684 -6.074 1.114 1.00 39.18 527 LYS B CA 1
ATOM 6569 C C . LYS B 1 350 ? -7.377 -7.235 2.050 1.00 38.62 527 LYS B C 1
ATOM 6570 O O . LYS B 1 350 ? -6.538 -7.107 2.949 1.00 38.18 527 LYS B O 1
ATOM 6576 N N . TYR B 1 351 ? -8.058 -8.370 1.862 1.00 38.48 528 TYR B N 1
ATOM 6577 C CA . TYR B 1 351 ? -7.803 -9.540 2.697 1.00 37.44 528 TYR B CA 1
ATOM 6578 C C . TYR B 1 351 ? -6.332 -9.927 2.653 1.00 37.42 528 TYR B C 1
ATOM 6579 O O . TYR B 1 351 ? -5.684 -10.079 3.695 1.00 37.60 528 TYR B O 1
ATOM 6588 N N . ASN B 1 352 ? -5.787 -10.081 1.446 1.00 37.35 529 ASN B N 1
ATOM 6589 C CA . ASN B 1 352 ? -4.384 -10.450 1.299 1.00 36.96 529 ASN B CA 1
ATOM 6590 C C . ASN B 1 352 ? -3.462 -9.356 1.822 1.00 35.31 529 ASN B C 1
ATOM 6591 O O . ASN B 1 352 ? -2.440 -9.650 2.452 1.00 34.44 529 ASN B O 1
ATOM 6596 N N . HIS B 1 353 ? -3.806 -8.091 1.573 1.00 35.35 530 HIS B N 1
ATOM 6597 C CA . HIS B 1 353 ? -2.935 -6.988 1.969 1.00 34.79 530 HIS B CA 1
ATOM 6598 C C . HIS B 1 353 ? -2.716 -6.971 3.476 1.00 31.49 530 HIS B C 1
ATOM 6599 O O . HIS B 1 353 ? -1.577 -6.901 3.950 1.00 30.65 530 HIS B O 1
ATOM 6606 N N . TRP B 1 354 ? -3.800 -7.042 4.249 1.00 29.85 531 TRP B N 1
ATOM 6607 C CA . TRP B 1 354 ? -3.683 -6.989 5.700 1.00 29.24 531 TRP B CA 1
ATOM 6608 C C . TRP B 1 354 ? -3.287 -8.328 6.310 1.00 29.41 531 TRP B C 1
ATOM 6609 O O . TRP B 1 354 ? -2.859 -8.361 7.468 1.00 29.56 531 TRP B O 1
ATOM 6620 N N . GLU B 1 355 ? -3.415 -9.427 5.563 1.00 30.34 532 GLU B N 1
ATOM 6621 C CA . GLU B 1 355 ? -2.872 -10.697 6.032 1.00 31.10 532 GLU B CA 1
ATOM 6622 C C . GLU B 1 355 ? -1.352 -10.711 5.932 1.00 28.85 532 GLU B C 1
ATOM 6623 O O . GLU B 1 355 ? -0.671 -11.227 6.826 1.00 29.13 532 GLU B O 1
ATOM 6629 N N . VAL B 1 356 ? -0.805 -10.152 4.850 1.00 28.32 533 VAL B N 1
ATOM 6630 C CA . VAL B 1 356 ? 0.645 -10.072 4.703 1.00 28.54 533 VAL B CA 1
ATOM 6631 C C . VAL B 1 356 ? 1.241 -9.189 5.793 1.00 29.13 533 VAL B C 1
ATOM 6632 O O . VAL B 1 356 ? 2.330 -9.466 6.311 1.00 31.09 533 VAL B O 1
ATOM 6636 N N . LYS B 1 357 ? 0.535 -8.124 6.168 1.00 28.56 534 LYS B N 1
ATOM 6637 C CA . LYS B 1 357 ? 1.001 -7.229 7.220 1.00 27.96 534 LYS B CA 1
ATOM 6638 C C . LYS B 1 357 ? 0.765 -7.784 8.619 1.00 27.60 534 LYS B C 1
ATOM 6639 O O . LYS B 1 357 ? 1.147 -7.134 9.598 1.00 27.75 534 LYS B O 1
ATOM 6645 N N . GLY B 1 358 ? 0.147 -8.956 8.739 1.00 27.35 535 GLY B N 1
ATOM 6646 C CA . GLY B 1 358 ? 0.009 -9.598 10.032 1.00 25.59 535 GLY B CA 1
ATOM 6647 C C . GLY B 1 358 ? -1.031 -8.995 10.949 1.00 23.87 535 GLY B C 1
ATOM 6648 O O . GLY B 1 358 ? -0.861 -9.032 12.172 1.00 22.98 535 GLY B O 1
ATOM 6649 N N . VAL B 1 359 ? -2.106 -8.433 10.395 1.00 22.16 536 VAL B N 1
ATOM 6650 C CA . VAL B 1 359 ? -3.197 -7.946 11.230 1.00 23.68 536 VAL B CA 1
ATOM 6651 C C . VAL B 1 359 ? -3.889 -9.134 11.882 1.00 23.61 536 VAL B C 1
ATOM 6652 O O . VAL B 1 359 ? -4.326 -10.069 11.199 1.00 23.53 536 VAL B O 1
ATOM 6656 N N . CYS B 1 360 ? -3.994 -9.097 13.213 1.00 24.33 537 CYS B N 1
ATOM 6657 C CA . CYS B 1 360 ? -4.459 -10.261 13.963 1.00 25.75 537 CYS B CA 1
ATOM 6658 C C . CYS B 1 360 ? -5.895 -10.623 13.604 1.00 27.73 537 CYS B C 1
ATOM 6659 O O . CYS B 1 360 ? -6.212 -11.795 13.372 1.00 30.19 537 CYS B O 1
ATOM 6662 N N . LEU B 1 361 ? -6.781 -9.632 13.561 1.00 27.81 538 LEU B N 1
ATOM 6663 C CA . LEU B 1 361 ? -8.198 -9.872 13.337 1.00 28.90 538 LEU B CA 1
ATOM 6664 C C . LEU B 1 361 ? -8.688 -9.057 12.152 1.00 32.14 538 LEU B C 1
ATOM 6665 O O . LEU B 1 361 ? -8.351 -7.877 12.013 1.00 33.17 538 LEU B O 1
ATOM 6670 N N . ARG B 1 362 ? -9.487 -9.693 11.302 1.00 32.61 539 ARG B N 1
ATOM 6671 C CA . ARG B 1 362 ? -10.143 -9.031 10.184 1.00 31.97 539 ARG B CA 1
ATOM 6672 C C . ARG B 1 362 ? -11.642 -8.985 10.443 1.00 32.98 539 ARG B C 1
ATOM 6673 O O . ARG B 1 362 ? -12.260 -10.019 10.718 1.00 34.42 539 ARG B O 1
ATOM 6681 N N . PHE B 1 363 ? -12.219 -7.789 10.361 1.00 31.64 540 PHE B N 1
ATOM 6682 C CA . PHE B 1 363 ? -13.656 -7.599 10.508 1.00 31.27 540 PHE B CA 1
ATOM 6683 C C . PHE B 1 363 ? -14.272 -7.427 9.126 1.00 33.62 540 PHE B C 1
ATOM 6684 O O . PHE B 1 363 ? -13.947 -6.472 8.411 1.00 35.29 540 PHE B O 1
ATOM 6692 N N . GLU B 1 364 ? -15.153 -8.349 8.753 1.00 33.23 541 GLU B N 1
ATOM 6693 C CA . GLU B 1 364 ? -15.870 -8.287 7.486 1.00 35.16 541 GLU B CA 1
ATOM 6694 C C . GLU B 1 364 ? -17.286 -7.792 7.753 1.00 37.08 541 GLU B C 1
ATOM 6695 O O . GLU B 1 364 ? -18.018 -8.392 8.548 1.00 38.32 541 GLU B O 1
ATOM 6701 N N . VAL B 1 365 ? -17.665 -6.697 7.099 1.00 37.39 542 VAL B N 1
ATOM 6702 C CA . VAL B 1 365 ? -18.936 -6.025 7.344 1.00 40.16 542 VAL B CA 1
ATOM 6703 C C . VAL B 1 365 ? -19.715 -6.000 6.037 1.00 42.71 542 VAL B C 1
ATOM 6704 O O . VAL B 1 365 ? -19.389 -5.228 5.126 1.00 43.32 542 VAL B O 1
ATOM 6708 N N . GLY B 1 366 ? -20.745 -6.836 5.944 1.00 43.87 543 GLY B N 1
ATOM 6709 C CA . GLY B 1 366 ? -21.604 -6.866 4.786 1.00 45.72 543 GLY B CA 1
ATOM 6710 C C . GLY B 1 366 ? -23.021 -6.453 5.126 1.00 48.32 543 GLY B C 1
ATOM 6711 O O . GLY B 1 366 ? -23.314 -6.027 6.247 1.00 48.91 543 GLY B O 1
ATOM 6712 N N . PRO B 1 367 ? -23.931 -6.562 4.153 1.00 49.84 544 PRO B N 1
ATOM 6713 C CA . PRO B 1 367 ? -25.335 -6.215 4.434 1.00 51.74 544 PRO B CA 1
ATOM 6714 C C . PRO B 1 367 ? -25.961 -7.082 5.511 1.00 52.93 544 PRO B C 1
ATOM 6715 O O . PRO B 1 367 ? -26.664 -6.563 6.388 1.00 54.31 544 PRO B O 1
ATOM 6719 N N . ARG B 1 368 ? -25.722 -8.395 5.474 1.00 52.86 545 ARG B N 1
ATOM 6720 C CA . ARG B 1 368 ? -26.259 -9.281 6.499 1.00 53.42 545 ARG B CA 1
ATOM 6721 C C . ARG B 1 368 ? -25.626 -9.039 7.863 1.00 53.02 545 ARG B C 1
ATOM 6722 O O . ARG B 1 368 ? -26.188 -9.467 8.877 1.00 53.75 545 ARG B O 1
ATOM 6724 N N . ASP B 1 369 ? -24.474 -8.367 7.911 1.00 52.10 546 ASP B N 1
ATOM 6725 C CA . ASP B 1 369 ? -23.855 -8.041 9.190 1.00 50.82 546 ASP B CA 1
ATOM 6726 C C . ASP B 1 369 ? -24.454 -6.775 9.792 1.00 51.20 546 ASP B C 1
ATOM 6727 O O . ASP B 1 369 ? -24.598 -6.677 11.016 1.00 50.62 546 ASP B O 1
ATOM 6732 N N . ILE B 1 370 ? -24.805 -5.799 8.950 1.00 52.46 547 ILE B N 1
ATOM 6733 C CA . ILE B 1 370 ? -25.425 -4.571 9.444 1.00 54.34 547 ILE B CA 1
ATOM 6734 C C . ILE B 1 370 ? -26.769 -4.880 10.089 1.00 58.47 547 ILE B C 1
ATOM 6735 O O . ILE B 1 370 ? -27.064 -4.428 11.201 1.00 59.40 547 ILE B O 1
ATOM 6740 N N . GLU B 1 371 ? -27.606 -5.654 9.395 1.00 60.70 548 GLU B N 1
ATOM 6741 C CA . GLU B 1 371 ? -28.946 -5.949 9.888 1.00 63.65 548 GLU B CA 1
ATOM 6742 C C . GLU B 1 371 ? -28.936 -6.875 11.100 1.00 62.72 548 GLU B C 1
ATOM 6743 O O . GLU B 1 371 ? -29.953 -6.965 11.798 1.00 65.79 548 GLU B O 1
ATOM 6749 N N . LYS B 1 372 ? -27.818 -7.548 11.376 1.00 59.53 549 LYS B N 1
ATOM 6750 C CA . LYS B 1 372 ? -27.665 -8.355 12.579 1.00 58.65 549 LYS B CA 1
ATOM 6751 C C . LYS B 1 372 ? -26.897 -7.640 13.684 1.00 57.26 549 LYS B C 1
ATOM 6752 O O . LYS B 1 372 ? -26.799 -8.178 14.793 1.00 58.28 549 LYS B O 1
ATOM 6758 N N . ARG B 1 373 ? -26.363 -6.448 13.409 1.00 55.25 550 ARG B N 1
ATOM 6759 C CA . ARG B 1 373 ? -25.546 -5.698 14.366 1.00 52.75 550 ARG B CA 1
ATOM 6760 C C . ARG B 1 373 ? -24.416 -6.563 14.921 1.00 49.97 550 ARG B C 1
ATOM 6761 O O . ARG B 1 373 ? -24.077 -6.505 16.105 1.00 48.80 550 ARG B O 1
ATOM 6769 N N . SER B 1 374 ? -23.836 -7.382 14.049 1.00 48.05 551 SER B N 1
ATOM 6770 C CA . SER B 1 374 ? -22.686 -8.210 14.370 1.00 45.15 551 SER B CA 1
ATOM 6771 C C . SER B 1 374 ? -21.633 -8.019 13.288 1.00 41.30 551 SER B C 1
ATOM 6772 O O . SER B 1 374 ? -21.878 -7.390 12.255 1.00 41.47 551 SER B O 1
ATOM 6775 N N . VAL B 1 375 ? -20.446 -8.567 13.531 1.00 37.90 552 VAL B N 1
ATOM 6776 C CA . VAL B 1 375 ? -19.334 -8.466 12.596 1.00 36.55 552 VAL B CA 1
ATOM 6777 C C . VAL B 1 375 ? -18.742 -9.850 12.376 1.00 36.78 552 VAL B C 1
ATOM 6778 O O . VAL B 1 375 ? -18.692 -10.672 13.297 1.00 34.88 552 VAL B O 1
ATOM 6782 N N . ARG B 1 376 ? -18.304 -10.107 11.146 1.00 37.49 553 ARG B N 1
ATOM 6783 C CA . ARG B 1 376 ? -17.614 -11.346 10.817 1.00 36.67 553 ARG B CA 1
ATOM 6784 C C . ARG B 1 376 ? -16.135 -11.192 11.150 1.00 35.33 553 ARG B C 1
ATOM 6785 O O . ARG B 1 376 ? -15.461 -10.307 10.612 1.00 34.44 553 ARG B O 1
ATOM 6793 N N . VAL B 1 377 ? -15.633 -12.045 12.038 1.00 33.77 554 VAL B N 1
ATOM 6794 C CA . VAL B 1 377 ? -14.253 -11.982 12.505 1.00 31.80 554 VAL B CA 1
ATOM 6795 C C . VAL B 1 377 ? -13.491 -13.162 11.921 1.00 32.12 554 VAL B C 1
ATOM 6796 O O . VAL B 1 377 ? -13.920 -14.315 12.054 1.00 33.65 554 VAL B O 1
ATOM 6800 N N . VAL B 1 378 ? -12.366 -12.874 11.273 1.00 29.96 555 VAL B N 1
ATOM 6801 C CA . VAL B 1 378 ? -11.477 -13.896 10.731 1.00 29.60 555 VAL B CA 1
ATOM 6802 C C . VAL B 1 378 ? -10.128 -13.746 11.419 1.00 29.27 555 VAL B C 1
ATOM 6803 O O . VAL B 1 378 ? -9.466 -12.710 11.281 1.00 28.35 555 VAL B O 1
ATOM 6807 N N . VAL B 1 379 ? -9.727 -14.773 12.159 1.00 29.57 556 VAL B N 1
ATOM 6808 C CA . VAL B 1 379 ? -8.473 -14.738 12.903 1.00 27.55 556 VAL B CA 1
ATOM 6809 C C . VAL B 1 379 ? -7.322 -15.052 11.957 1.00 29.35 556 VAL B C 1
ATOM 6810 O O . VAL B 1 379 ? -7.417 -15.948 11.110 1.00 31.59 556 VAL B O 1
ATOM 6814 N N . ARG B 1 380 ? -6.221 -14.312 12.106 1.00 27.90 557 ARG B N 1
ATOM 6815 C CA . ARG B 1 380 ? -5.150 -14.346 11.114 1.00 25.85 557 ARG B CA 1
ATOM 6816 C C . ARG B 1 380 ? -4.424 -15.688 11.102 1.00 25.65 557 ARG B C 1
ATOM 6817 O O . ARG B 1 380 ? -4.220 -16.283 10.038 1.00 26.47 557 ARG B O 1
ATOM 6825 N N . ASP B 1 381 ? -4.020 -16.179 12.274 1.00 24.53 558 ASP B N 1
ATOM 6826 C CA . ASP B 1 381 ? -3.082 -17.296 12.308 1.00 25.35 558 ASP B CA 1
ATOM 6827 C C . ASP B 1 381 ? -3.750 -18.645 12.065 1.00 26.06 558 ASP B C 1
ATOM 6828 O O . ASP B 1 381 ? -3.102 -19.558 11.541 1.00 26.17 558 ASP B O 1
ATOM 6833 N N . ASN B 1 382 ? -5.025 -18.802 12.428 1.00 27.16 559 ASN B N 1
ATOM 6834 C CA . ASN B 1 382 ? -5.694 -20.094 12.308 1.00 28.87 559 ASN B CA 1
ATOM 6835 C C . ASN B 1 382 ? -6.951 -20.048 11.446 1.00 31.62 559 ASN B C 1
ATOM 6836 O O . ASN B 1 382 ? -7.666 -21.054 11.367 1.00 31.53 559 ASN B O 1
ATOM 6841 N N . MET B 1 383 ? -7.243 -18.911 10.809 1.00 33.91 560 MET B N 1
ATOM 6842 C CA . MET B 1 383 ? -8.402 -18.765 9.924 1.00 35.84 560 MET B CA 1
ATOM 6843 C C . MET B 1 383 ? -9.719 -19.032 10.649 1.00 34.71 560 MET B C 1
ATOM 6844 O O . MET B 1 383 ? -10.707 -19.438 10.032 1.00 35.74 560 MET B O 1
ATOM 6849 N N . GLU B 1 384 ? -9.749 -18.802 11.959 1.00 34.65 561 GLU B N 1
ATOM 6850 C CA . GLU B 1 384 ? -10.967 -19.015 12.729 1.00 35.83 561 GLU B CA 1
ATOM 6851 C C . GLU B 1 384 ? -12.009 -17.966 12.359 1.00 35.47 561 GLU B C 1
ATOM 6852 O O . GLU B 1 384 ? -11.699 -16.775 12.262 1.00 32.42 561 GLU B O 1
ATOM 6858 N N . LYS B 1 385 ? -13.245 -18.410 12.145 1.00 37.91 562 LYS B N 1
ATOM 6859 C CA . LYS B 1 385 ? -14.341 -17.542 11.737 1.00 39.26 562 LYS B CA 1
ATOM 6860 C C . LYS B 1 385 ? -15.335 -17.400 12.881 1.00 38.73 562 LYS B C 1
ATOM 6861 O O . LYS B 1 385 ? -15.706 -18.394 13.513 1.00 40.13 562 LYS B O 1
ATOM 6867 N N . MET B 1 386 ? -15.762 -16.165 13.141 1.00 38.87 563 MET B N 1
ATOM 6868 C CA . MET B 1 386 ? -16.689 -15.870 14.224 1.00 40.88 563 MET B CA 1
ATOM 6869 C C . MET B 1 386 ? -17.650 -14.774 13.791 1.00 42.41 563 MET B C 1
ATOM 6870 O O . MET B 1 386 ? -17.335 -13.953 12.926 1.00 43.81 563 MET B O 1
ATOM 6875 N N . ASP B 1 387 ? -18.829 -14.768 14.408 1.00 42.79 564 ASP B N 1
ATOM 6876 C CA . ASP B 1 387 ? -19.824 -13.712 14.234 1.00 42.30 564 ASP B CA 1
ATOM 6877 C C . ASP B 1 387 ? -20.133 -13.154 15.619 1.00 42.96 564 ASP B C 1
ATOM 6878 O O . ASP B 1 387 ? -20.907 -13.747 16.377 1.00 44.31 564 ASP B O 1
ATOM 6883 N N . ILE B 1 388 ? -19.525 -12.024 15.949 1.00 42.40 565 ILE B N 1
ATOM 6884 C CA . ILE B 1 388 ? -19.631 -11.420 17.275 1.00 40.95 565 ILE B CA 1
ATOM 6885 C C . ILE B 1 388 ? -20.585 -10.234 17.193 1.00 40.74 565 ILE B C 1
ATOM 6886 O O . ILE B 1 388 ? -20.393 -9.363 16.333 1.00 40.05 565 ILE B O 1
ATOM 6891 N N . PRO B 1 389 ? -21.606 -10.163 18.046 1.00 41.42 566 PRO B N 1
ATOM 6892 C CA . PRO B 1 389 ? -22.432 -8.953 18.098 1.00 40.92 566 PRO B CA 1
ATOM 6893 C C . PRO B 1 389 ? -21.597 -7.744 18.493 1.00 40.81 566 PRO B C 1
ATOM 6894 O O . PRO B 1 389 ? -20.591 -7.859 19.197 1.00 39.66 566 PRO B O 1
ATOM 6898 N N . ILE B 1 390 ? -22.026 -6.572 18.021 1.00 41.72 567 ILE B N 1
ATOM 6899 C CA . ILE B 1 390 ? -21.284 -5.345 18.296 1.00 40.18 567 ILE B CA 1
ATOM 6900 C C . ILE B 1 390 ? -21.264 -5.046 19.789 1.00 40.60 567 ILE B C 1
ATOM 6901 O O . ILE B 1 390 ? -20.265 -4.542 20.318 1.00 40.71 567 ILE B O 1
ATOM 6906 N N . SER B 1 391 ? -22.348 -5.372 20.497 1.00 41.31 568 SER B N 1
ATOM 6907 C CA . SER B 1 391 ? -22.403 -5.128 21.934 1.00 42.19 568 SER B CA 1
ATOM 6908 C C . SER B 1 391 ? -21.374 -5.948 22.702 1.00 42.91 568 SER B C 1
ATOM 6909 O O . SER B 1 391 ? -21.015 -5.574 23.824 1.00 43.53 568 SER B O 1
ATOM 6912 N N . GLU B 1 392 ? -20.891 -7.049 22.129 1.00 42.22 569 GLU B N 1
ATOM 6913 C CA . GLU B 1 392 ? -19.888 -7.882 22.779 1.00 41.41 569 GLU B CA 1
ATOM 6914 C C . GLU B 1 392 ? -18.462 -7.528 22.376 1.00 40.66 569 GLU B C 1
ATOM 6915 O O . GLU B 1 392 ? -17.521 -8.094 22.942 1.00 40.35 569 GLU B O 1
ATOM 6921 N N . LEU B 1 393 ? -18.280 -6.606 21.427 1.00 40.30 570 LEU B N 1
ATOM 6922 C CA . LEU B 1 393 ? -16.948 -6.348 20.887 1.00 39.38 570 LEU B CA 1
ATOM 6923 C C . LEU B 1 393 ? -16.022 -5.732 21.930 1.00 39.98 570 LEU B C 1
ATOM 6924 O O . LEU B 1 393 ? -14.821 -6.026 21.946 1.00 40.29 570 LEU B O 1
ATOM 6929 N N . GLU B 1 394 ? -16.555 -4.874 22.804 1.00 41.41 571 GLU B N 1
ATOM 6930 C CA . GLU B 1 394 ? -15.705 -4.214 23.792 1.00 42.64 571 GLU B CA 1
ATOM 6931 C C . GLU B 1 394 ? -15.054 -5.225 24.728 1.00 41.09 571 GLU B C 1
ATOM 6932 O O . GLU B 1 394 ? -13.904 -5.046 25.146 1.00 39.61 571 GLU B O 1
ATOM 6938 N N . SER B 1 395 ? -15.768 -6.300 25.058 1.00 40.42 572 SER B N 1
ATOM 6939 C CA . SER B 1 395 ? -15.242 -7.309 25.966 1.00 37.88 572 SER B CA 1
ATOM 6940 C C . SER B 1 395 ? -14.553 -8.455 25.234 1.00 35.63 572 SER B C 1
ATOM 6941 O O . SER B 1 395 ? -13.524 -8.954 25.702 1.00 35.68 572 SER B O 1
ATOM 6944 N N . LYS B 1 396 ? -15.091 -8.875 24.087 1.00 34.14 573 LYS B N 1
ATOM 6945 C CA . LYS B 1 396 ? -14.605 -10.087 23.434 1.00 33.15 573 LYS B CA 1
ATOM 6946 C C . LYS B 1 396 ? -13.290 -9.860 22.697 1.00 32.91 573 LYS B C 1
ATOM 6947 O O . LYS B 1 396 ? -12.395 -10.711 22.752 1.00 32.75 573 LYS B O 1
ATOM 6949 N N . ILE B 1 397 ? -13.155 -8.729 21.999 1.00 33.01 574 ILE B N 1
ATOM 6950 C CA . ILE B 1 397 ? -11.963 -8.506 21.178 1.00 31.72 574 ILE B CA 1
ATOM 6951 C C . ILE B 1 397 ? -10.690 -8.436 22.015 1.00 32.55 574 ILE B C 1
ATOM 6952 O O . ILE B 1 397 ? -9.688 -9.058 21.624 1.00 32.11 574 ILE B O 1
ATOM 6957 N N . PRO B 1 398 ? -10.642 -7.716 23.144 1.00 30.84 575 PRO B N 1
ATOM 6958 C CA . PRO B 1 398 ? -9.452 -7.824 24.004 1.00 30.52 575 PRO B CA 1
ATOM 6959 C C . PRO B 1 398 ? -9.186 -9.240 24.483 1.00 29.94 575 PRO B C 1
ATOM 6960 O O . PRO B 1 398 ? -8.021 -9.620 24.651 1.00 28.69 575 PRO B O 1
ATOM 6964 N N . LYS B 1 399 ? -10.235 -10.037 24.704 1.00 30.61 576 LYS B N 1
ATOM 6965 C CA . LYS B 1 399 ? -10.037 -11.430 25.089 1.00 30.91 576 LYS B CA 1
ATOM 6966 C C . LYS B 1 399 ? -9.571 -12.279 23.912 1.00 30.26 576 LYS B C 1
ATOM 6967 O O . LYS B 1 399 ? -8.793 -13.221 24.101 1.00 29.76 576 LYS B O 1
ATOM 6973 N N . LEU B 1 400 ? -10.030 -11.966 22.697 1.00 30.20 577 LEU B N 1
ATOM 6974 C CA . LEU B 1 400 ? -9.559 -12.693 21.522 1.00 27.03 577 LEU B CA 1
ATOM 6975 C C . LEU B 1 400 ? -8.084 -12.422 21.259 1.00 25.52 577 LEU B C 1
ATOM 6976 O O . LEU B 1 400 ? -7.325 -13.345 20.938 1.00 24.21 577 LEU B O 1
ATOM 6981 N N . LEU B 1 401 ? -7.661 -11.162 21.382 1.00 25.97 578 LEU B N 1
ATOM 6982 C CA . LEU B 1 401 ? -6.252 -10.832 21.195 1.00 25.04 578 LEU B CA 1
ATOM 6983 C C . LEU B 1 401 ? -5.391 -11.475 22.273 1.00 25.86 578 LEU B C 1
ATOM 6984 O O . LEU B 1 401 ? -4.269 -11.918 22.002 1.00 25.55 578 LEU B O 1
ATOM 6989 N N . GLU B 1 402 ? -5.901 -11.533 23.505 1.00 27.53 579 GLU B N 1
ATOM 6990 C CA . GLU B 1 402 ? -5.184 -12.216 24.577 1.00 26.90 579 GLU B CA 1
ATOM 6991 C C . GLU B 1 402 ? -5.087 -13.712 24.304 1.00 24.63 579 GLU B C 1
ATOM 6992 O O . GLU B 1 402 ? -4.061 -14.338 24.597 1.00 22.29 579 GLU B O 1
ATOM 6998 N N . GLU B 1 403 ? -6.143 -14.301 23.737 1.00 24.85 580 GLU B N 1
ATOM 6999 C CA . GLU B 1 403 ? -6.085 -15.703 23.336 1.00 26.96 580 GLU B CA 1
ATOM 7000 C C . GLU B 1 403 ? -5.166 -15.890 22.136 1.00 28.10 580 GLU B C 1
ATOM 7001 O O . GLU B 1 403 ? -4.445 -16.891 22.047 1.00 29.33 580 GLU B O 1
ATOM 7007 N N . PHE B 1 404 ? -5.190 -14.937 21.199 1.00 26.48 581 PHE B N 1
ATOM 7008 C CA . PHE B 1 404 ? -4.266 -14.957 20.069 1.00 24.99 581 PHE B CA 1
ATOM 7009 C C . PHE B 1 404 ? -2.822 -15.025 20.551 1.00 23.65 581 PHE B C 1
ATOM 7010 O O . PHE B 1 404 ? -2.031 -15.850 20.077 1.00 23.04 581 PHE B O 1
ATOM 7018 N N . GLN B 1 405 ? -2.464 -14.160 21.504 1.00 23.85 582 GLN B N 1
ATOM 7019 C CA . GLN B 1 405 ? -1.100 -14.133 22.024 1.00 23.76 582 GLN B CA 1
ATOM 7020 C C . GLN B 1 405 ? -0.725 -15.463 22.665 1.00 25.54 582 GLN B C 1
ATOM 7021 O O . GLN B 1 405 ? 0.376 -15.980 22.444 1.00 25.31 582 GLN B O 1
ATOM 7027 N N . ASN B 1 406 ? -1.631 -16.032 23.464 1.00 26.12 583 ASN B N 1
ATOM 7028 C CA . ASN B 1 406 ? -1.343 -17.296 24.134 1.00 26.34 583 ASN B CA 1
ATOM 7029 C C . ASN B 1 406 ? -1.194 -18.435 23.133 1.00 25.32 583 ASN B C 1
ATOM 7030 O O . ASN B 1 406 ? -0.361 -19.329 23.322 1.00 26.03 583 ASN B O 1
ATOM 7035 N N . ARG B 1 407 ? -1.991 -18.416 22.062 1.00 24.72 584 ARG B N 1
ATOM 7036 C CA . ARG B 1 407 ? -1.928 -19.488 21.073 1.00 25.44 584 ARG B CA 1
ATOM 7037 C C . ARG B 1 407 ? -0.578 -19.514 20.367 1.00 24.75 584 ARG B C 1
ATOM 7038 O O . ARG B 1 407 ? 0.006 -20.586 20.172 1.00 24.85 584 ARG B O 1
ATOM 7046 N N . LEU B 1 408 ? -0.067 -18.343 19.979 1.00 23.16 585 LEU B N 1
ATOM 7047 C CA . LEU B 1 408 ? 1.210 -18.284 19.274 1.00 24.12 585 LEU B CA 1
ATOM 7048 C C . LEU B 1 408 ? 2.341 -18.829 20.136 1.00 24.77 585 LEU B C 1
ATOM 7049 O O . LEU B 1 408 ? 3.177 -19.608 19.665 1.00 26.45 585 LEU B O 1
ATOM 7054 N N . LEU B 1 409 ? 2.382 -18.429 21.409 1.00 24.40 586 LEU B N 1
ATOM 7055 C CA . LEU B 1 409 ? 3.442 -18.900 22.294 1.00 24.22 586 LEU B CA 1
ATOM 7056 C C . LEU B 1 409 ? 3.324 -20.397 22.552 1.00 25.51 586 LEU B C 1
ATOM 7057 O O . LEU B 1 409 ? 4.328 -21.118 22.519 1.00 25.35 586 LEU B O 1
ATOM 7062 N N . PHE B 1 410 ? 2.107 -20.883 22.806 1.00 26.05 587 PHE B N 1
ATOM 7063 C CA . PHE B 1 410 ? 1.921 -22.298 23.111 1.00 22.72 587 PHE B CA 1
ATOM 7064 C C . PHE B 1 410 ? 2.278 -23.171 21.914 1.00 28.73 587 PHE B C 1
ATOM 7065 O O . PHE B 1 410 ? 3.000 -24.165 22.051 1.00 28.15 587 PHE B O 1
ATOM 7073 N N . LYS B 1 411 ? 1.777 -22.815 20.728 1.00 28.42 588 LYS B N 1
ATOM 7074 C CA . LYS B 1 411 ? 2.064 -23.612 19.540 1.00 28.30 588 LYS B CA 1
ATOM 7075 C C . LYS B 1 411 ? 3.535 -23.542 19.155 1.00 26.80 588 LYS B C 1
ATOM 7076 O O . LYS B 1 411 ? 4.087 -24.523 18.643 1.00 27.42 588 LYS B O 1
ATOM 7082 N N . ALA B 1 412 ? 4.186 -22.402 19.388 1.00 25.54 589 ALA B N 1
ATOM 7083 C CA . ALA B 1 412 ? 5.610 -22.305 19.090 1.00 26.73 589 ALA B CA 1
ATOM 7084 C C . ALA B 1 412 ? 6.449 -23.022 20.138 1.00 28.54 589 ALA B C 1
ATOM 7085 O O . ALA B 1 412 ? 7.533 -23.525 19.822 1.00 28.62 589 ALA B O 1
ATOM 7087 N N . LYS B 1 413 ? 5.965 -23.088 21.381 1.00 29.01 590 LYS B N 1
ATOM 7088 C CA . LYS B 1 413 ? 6.708 -23.790 22.422 1.00 27.48 590 LYS B CA 1
ATOM 7089 C C . LYS B 1 413 ? 6.698 -25.295 22.185 1.00 29.33 590 LYS B C 1
ATOM 7090 O O . LYS B 1 413 ? 7.717 -25.966 22.388 1.00 31.17 590 LYS B O 1
ATOM 7092 N N . GLN B 1 414 ? 5.560 -25.845 21.754 1.00 30.20 591 GLN B N 1
ATOM 7093 C CA . GLN B 1 414 ? 5.506 -27.279 21.490 1.00 32.42 591 GLN B CA 1
ATOM 7094 C C . GLN B 1 414 ? 6.260 -27.641 20.216 1.00 31.75 591 GLN B C 1
ATOM 7095 O O . GLN B 1 414 ? 6.742 -28.772 20.086 1.00 33.82 591 GLN B O 1
ATOM 7101 N N . ARG B 1 415 ? 6.379 -26.704 19.272 1.00 29.75 592 ARG B N 1
ATOM 7102 C CA . ARG B 1 415 ? 7.258 -26.931 18.131 1.00 31.37 592 ARG B CA 1
ATOM 7103 C C . ARG B 1 415 ? 8.723 -26.903 18.545 1.00 32.38 592 ARG B C 1
ATOM 7104 O O . ARG B 1 415 ? 9.542 -27.630 17.971 1.00 34.37 592 ARG B O 1
ATOM 7112 N N . GLN B 1 416 ? 9.071 -26.079 19.536 1.00 30.75 593 GLN B N 1
ATOM 7113 C CA . GLN B 1 416 ? 10.452 -26.022 20.003 1.00 30.02 593 GLN B CA 1
ATOM 7114 C C . GLN B 1 416 ? 10.814 -27.270 20.800 1.00 32.75 593 GLN B C 1
ATOM 7115 O O . GLN B 1 416 ? 11.888 -27.852 20.606 1.00 33.97 593 GLN B O 1
ATOM 7121 N N . ASN B 1 417 ? 9.930 -27.694 21.709 1.00 33.59 594 ASN B N 1
ATOM 7122 C CA . ASN B 1 417 ? 10.143 -28.958 22.406 1.00 37.04 594 ASN B CA 1
ATOM 7123 C C . ASN B 1 417 ? 10.190 -30.122 21.427 1.00 38.93 594 ASN B C 1
ATOM 7124 O O . ASN B 1 417 ? 10.861 -31.128 21.684 1.00 39.57 594 ASN B O 1
ATOM 7129 N N . GLU B 1 418 ? 9.485 -29.998 20.301 1.00 40.51 595 GLU B N 1
ATOM 7130 C CA . GLU B 1 418 ? 9.507 -31.029 19.272 1.00 41.15 595 GLU B CA 1
ATOM 7131 C C . GLU B 1 418 ? 10.871 -31.121 18.600 1.00 39.81 595 GLU B C 1
ATOM 7132 O O . GLU B 1 418 ? 11.269 -32.202 18.152 1.00 40.07 595 GLU B O 1
ATOM 7138 N N . SER B 1 419 ? 11.598 -30.008 18.527 1.00 38.44 596 SER B N 1
ATOM 7139 C CA . SER B 1 419 ? 12.872 -29.941 17.825 1.00 38.37 596 SER B CA 1
ATOM 7140 C C . SER B 1 419 ? 14.059 -30.335 18.694 1.00 39.45 596 SER B C 1
ATOM 7141 O O . SER B 1 419 ? 15.199 -30.273 18.221 1.00 41.05 596 SER B O 1
ATOM 7144 N N . ILE B 1 420 ? 13.828 -30.735 19.940 1.00 39.05 597 ILE B N 1
ATOM 7145 C CA . ILE B 1 420 ? 14.893 -31.086 20.871 1.00 38.23 597 ILE B CA 1
ATOM 7146 C C . ILE B 1 420 ? 14.855 -32.595 21.066 1.00 40.75 597 ILE B C 1
ATOM 7147 O O . ILE B 1 420 ? 13.902 -33.134 21.642 1.00 42.97 597 ILE B O 1
ATOM 7152 N N . ILE B 1 421 ? 15.892 -33.280 20.589 1.00 41.47 598 ILE B N 1
ATOM 7153 C CA . ILE B 1 421 ? 15.974 -34.734 20.631 1.00 42.19 598 ILE B CA 1
ATOM 7154 C C . ILE B 1 421 ? 17.181 -35.127 21.471 1.00 42.41 598 ILE B C 1
ATOM 7155 O O . ILE B 1 421 ? 18.293 -34.641 21.233 1.00 42.36 598 ILE B O 1
ATOM 7160 N N . ARG B 1 422 ? 16.962 -36.003 22.449 1.00 42.96 599 ARG B N 1
ATOM 7161 C CA . ARG B 1 422 ? 18.052 -36.505 23.277 1.00 45.89 599 ARG B CA 1
ATOM 7162 C C . ARG B 1 422 ? 18.843 -37.550 22.501 1.00 49.33 599 ARG B C 1
ATOM 7163 O O . ARG B 1 422 ? 18.279 -38.549 22.041 1.00 50.95 599 ARG B O 1
ATOM 7171 N N . VAL B 1 423 ? 20.145 -37.318 22.353 1.00 50.33 600 VAL B N 1
ATOM 7172 C CA . VAL B 1 423 ? 21.040 -38.226 21.645 1.00 51.79 600 VAL B CA 1
ATOM 7173 C C . VAL B 1 423 ? 22.217 -38.506 22.571 1.00 52.47 600 VAL B C 1
ATOM 7174 O O . VAL B 1 423 ? 23.066 -37.632 22.782 1.00 50.78 600 VAL B O 1
ATOM 7178 N N . ASP B 1 424 ? 22.272 -39.719 23.122 1.00 55.44 601 ASP B N 1
ATOM 7179 C CA . ASP B 1 424 ? 23.303 -40.069 24.091 1.00 56.33 601 ASP B CA 1
ATOM 7180 C C . ASP B 1 424 ? 24.626 -40.465 23.449 1.00 55.00 601 ASP B C 1
ATOM 7181 O O . ASP B 1 424 ? 25.633 -40.561 24.158 1.00 54.48 601 ASP B O 1
ATOM 7186 N N . THR B 1 425 ? 24.650 -40.699 22.139 1.00 56.60 602 THR B N 1
ATOM 7187 C CA . THR B 1 425 ? 25.865 -41.084 21.437 1.00 60.61 602 THR B CA 1
ATOM 7188 C C . THR B 1 425 ? 25.893 -40.406 20.077 1.00 62.20 602 THR B C 1
ATOM 7189 O O . THR B 1 425 ? 24.851 -40.040 19.529 1.00 61.06 602 THR B O 1
ATOM 7193 N N . PHE B 1 426 ? 27.097 -40.269 19.519 1.00 65.53 603 PHE B N 1
ATOM 7194 C CA . PHE B 1 426 ? 27.281 -39.578 18.247 1.00 68.54 603 PHE B CA 1
ATOM 7195 C C . PHE B 1 426 ? 26.719 -40.415 17.106 1.00 76.39 603 PHE B C 1
ATOM 7196 O O . PHE B 1 426 ? 26.835 -40.031 15.937 1.00 76.65 603 PHE B O 1
ATOM 7204 N N . ASP B 1 427 ? 26.117 -41.561 17.430 1.00 83.37 604 ASP B N 1
ATOM 7205 C CA . ASP B 1 427 ? 25.568 -42.447 16.408 1.00 85.81 604 ASP B CA 1
ATOM 7206 C C . ASP B 1 427 ? 24.490 -41.743 15.592 1.00 82.98 604 ASP B C 1
ATOM 7207 O O . ASP B 1 427 ? 24.577 -41.655 14.362 1.00 84.47 604 ASP B O 1
ATOM 7212 N N . LYS B 1 428 ? 23.461 -41.231 16.267 1.00 75.82 605 LYS B N 1
ATOM 7213 C CA . LYS B 1 428 ? 22.304 -40.643 15.604 1.00 71.26 605 LYS B CA 1
ATOM 7214 C C . LYS B 1 428 ? 22.311 -39.119 15.657 1.00 64.21 605 LYS B C 1
ATOM 7215 O O . LYS B 1 428 ? 21.245 -38.497 15.704 1.00 62.95 605 LYS B O 1
ATOM 7217 N N . VAL B 1 429 ? 23.493 -38.503 15.646 1.00 59.22 606 VAL B N 1
ATOM 7218 C CA . VAL B 1 429 ? 23.566 -37.048 15.721 1.00 52.73 606 VAL B CA 1
ATOM 7219 C C . VAL B 1 429 ? 23.352 -36.419 14.349 1.00 51.26 606 VAL B C 1
ATOM 7220 O O . VAL B 1 429 ? 22.624 -35.429 14.217 1.00 48.55 606 VAL B O 1
ATOM 7224 N N . MET B 1 430 ? 23.963 -36.987 13.307 1.00 52.45 607 MET B N 1
ATOM 7225 C CA . MET B 1 430 ? 23.930 -36.349 11.994 1.00 51.95 607 MET B CA 1
ATOM 7226 C C . MET B 1 430 ? 22.532 -36.387 11.386 1.00 52.41 607 MET B C 1
ATOM 7227 O O . MET B 1 430 ? 22.011 -35.355 10.947 1.00 51.41 607 MET B O 1
ATOM 7232 N N . ASP B 1 431 ? 21.906 -37.566 11.346 1.00 54.46 608 ASP B N 1
ATOM 7233 C CA . ASP B 1 431 ? 20.563 -37.649 10.783 1.00 56.90 608 ASP B CA 1
ATOM 7234 C C . ASP B 1 431 ? 19.528 -36.955 11.659 1.00 53.10 608 ASP B C 1
ATOM 7235 O O . ASP B 1 431 ? 18.423 -36.673 11.185 1.00 52.08 608 ASP B O 1
ATOM 7240 N N . THR B 1 432 ? 19.859 -36.674 12.922 1.00 51.53 609 THR B N 1
ATOM 7241 C CA . THR B 1 432 ? 19.000 -35.816 13.732 1.00 49.86 609 THR B CA 1
ATOM 7242 C C . THR B 1 432 ? 19.126 -34.361 13.298 1.00 48.93 609 THR B C 1
ATOM 7243 O O . THR B 1 432 ? 18.118 -33.657 13.165 1.00 47.66 609 THR B O 1
ATOM 7247 N N . LEU B 1 433 ? 20.357 -33.894 13.073 1.00 49.31 610 LEU B N 1
ATOM 7248 C CA . LEU B 1 433 ? 20.553 -32.560 12.516 1.00 48.27 610 LEU B CA 1
ATOM 7249 C C . LEU B 1 433 ? 19.956 -32.459 11.119 1.00 49.58 610 LEU B C 1
ATOM 7250 O O . LEU B 1 433 ? 19.423 -31.410 10.736 1.00 48.25 610 LEU B O 1
ATOM 7255 N N . ASN B 1 434 ? 20.035 -33.543 10.342 1.00 52.36 611 ASN B N 1
ATOM 7256 C CA . ASN B 1 434 ? 19.443 -33.548 9.009 1.00 54.63 611 ASN B CA 1
ATOM 7257 C C . ASN B 1 434 ? 17.925 -33.434 9.064 1.00 53.17 611 ASN B C 1
ATOM 7258 O O . ASN B 1 434 ? 17.306 -32.966 8.102 1.00 53.89 611 ASN B O 1
ATOM 7263 N N . GLN B 1 435 ? 17.310 -33.853 10.169 1.00 52.53 612 GLN B N 1
ATOM 7264 C CA . GLN B 1 435 ? 15.880 -33.664 10.372 1.00 52.53 612 GLN B CA 1
ATOM 7265 C C . GLN B 1 435 ? 15.531 -32.254 10.830 1.00 49.06 612 GLN B C 1
ATOM 7266 O O . GLN B 1 435 ? 14.407 -32.036 11.295 1.00 48.73 612 GLN B O 1
ATOM 7272 N N . LYS B 1 436 ? 16.465 -31.307 10.710 1.00 47.25 613 LYS B N 1
ATOM 7273 C CA . LYS B 1 436 ? 16.259 -29.921 11.135 1.00 44.03 613 LYS B CA 1
ATOM 7274 C C . LYS B 1 436 ? 15.912 -29.852 12.622 1.00 41.23 613 LYS B C 1
ATOM 7275 O O . LYS B 1 436 ? 14.980 -29.161 13.039 1.00 41.24 613 LYS B O 1
ATOM 7277 N N . LYS B 1 437 ? 16.682 -30.580 13.426 1.00 39.79 614 LYS B N 1
ATOM 7278 C CA . LYS B 1 437 ? 16.435 -30.711 14.853 1.00 38.38 614 LYS B CA 1
ATOM 7279 C C . LYS B 1 437 ? 17.654 -30.263 15.649 1.00 36.10 614 LYS B C 1
ATOM 7280 O O . LYS B 1 437 ? 18.769 -30.174 15.128 1.00 34.92 614 LYS B O 1
ATOM 7286 N N . MET B 1 438 ? 17.421 -29.981 16.925 1.00 34.99 615 MET B N 1
ATOM 7287 C CA . MET B 1 438 ? 18.479 -29.732 17.890 1.00 34.96 615 MET B CA 1
ATOM 7288 C C . MET B 1 438 ? 18.799 -31.012 18.651 1.00 36.99 615 MET B C 1
ATOM 7289 O O . MET B 1 438 ? 17.991 -31.942 18.721 1.00 37.35 615 MET B O 1
ATOM 7294 N N . VAL B 1 439 ? 19.995 -31.049 19.229 1.00 37.85 616 VAL B N 1
ATOM 7295 C CA . VAL B 1 439 ? 20.486 -32.213 19.955 1.00 38.24 616 VAL B CA 1
ATOM 7296 C C . VAL B 1 439 ? 20.830 -31.783 21.373 1.00 37.78 616 VAL B C 1
ATOM 7297 O O . VAL B 1 439 ? 21.669 -30.896 21.572 1.00 35.92 616 VAL B O 1
ATOM 7301 N N . ILE B 1 440 ? 20.180 -32.403 22.354 1.00 39.15 617 ILE B N 1
ATOM 7302 C CA . ILE B 1 440 ? 20.581 -32.299 23.751 1.00 39.31 617 ILE B CA 1
ATOM 7303 C C . ILE B 1 440 ? 21.270 -33.603 24.128 1.00 40.66 617 ILE B C 1
ATOM 7304 O O . ILE B 1 440 ? 20.724 -34.693 23.911 1.00 42.87 617 ILE B O 1
ATOM 7309 N N . ALA B 1 441 ? 22.484 -33.501 24.659 1.00 39.88 618 ALA B N 1
ATOM 7310 C CA . ALA B 1 441 ? 23.333 -34.672 24.802 1.00 40.49 618 ALA B CA 1
ATOM 7311 C C . ALA B 1 441 ? 24.166 -34.548 26.064 1.00 42.07 618 ALA B C 1
ATOM 7312 O O . ALA B 1 441 ? 24.537 -33.434 26.453 1.00 41.68 618 ALA B O 1
ATOM 7314 N N . PRO B 1 442 ? 24.476 -35.665 26.725 1.00 43.34 619 PRO B N 1
ATOM 7315 C CA . PRO B 1 442 ? 25.429 -35.619 27.840 1.00 44.64 619 PRO B CA 1
ATOM 7316 C C . PRO B 1 442 ? 26.815 -35.265 27.322 1.00 45.10 619 PRO B C 1
ATOM 7317 O O . PRO B 1 442 ? 27.342 -35.919 26.419 1.00 45.98 619 PRO B O 1
ATOM 7321 N N . TRP B 1 443 ? 27.400 -34.216 27.893 1.00 43.62 620 TRP B N 1
ATOM 7322 C CA . TRP B 1 443 ? 28.609 -33.625 27.342 1.00 41.63 620 TRP B CA 1
ATOM 7323 C C . TRP B 1 443 ? 29.590 -33.305 28.460 1.00 41.06 620 TRP B C 1
ATOM 7324 O O . TRP B 1 443 ? 29.186 -32.914 29.559 1.00 39.55 620 TRP B O 1
ATOM 7335 N N . CYS B 1 444 ? 30.882 -33.473 28.169 1.00 42.21 621 CYS B N 1
ATOM 7336 C CA . CYS B 1 444 ? 31.925 -33.158 29.137 1.00 43.57 621 CYS B CA 1
ATOM 7337 C C . CYS B 1 444 ? 32.209 -31.665 29.233 1.00 43.94 621 CYS B C 1
ATOM 7338 O O . CYS B 1 444 ? 32.830 -31.231 30.210 1.00 44.20 621 CYS B O 1
ATOM 7341 N N . GLU B 1 445 ? 31.783 -30.883 28.238 1.00 43.25 622 GLU B N 1
ATOM 7342 C CA . GLU B 1 445 ? 31.910 -29.428 28.158 1.00 44.57 622 GLU B CA 1
ATOM 7343 C C . GLU B 1 445 ? 33.332 -28.962 27.877 1.00 47.43 622 GLU B C 1
ATOM 7344 O O . GLU B 1 445 ? 33.587 -27.752 27.908 1.00 48.72 622 GLU B O 1
ATOM 7350 N N . ASP B 1 446 ? 34.262 -29.872 27.602 1.00 48.65 623 ASP B N 1
ATOM 7351 C CA . ASP B 1 446 ? 35.613 -29.459 27.250 1.00 50.33 623 ASP B CA 1
ATOM 7352 C C . ASP B 1 446 ? 35.607 -28.670 25.947 1.00 51.04 623 ASP B C 1
ATOM 7353 O O . ASP B 1 446 ? 34.844 -28.969 25.025 1.00 51.87 623 ASP B O 1
ATOM 7358 N N . VAL B 1 447 ? 36.460 -27.646 25.884 1.00 50.63 624 VAL B N 1
ATOM 7359 C CA . VAL B 1 447 ? 36.675 -26.942 24.624 1.00 50.39 624 VAL B CA 1
ATOM 7360 C C . VAL B 1 447 ? 37.203 -27.903 23.567 1.00 52.56 624 VAL B C 1
ATOM 7361 O O . VAL B 1 447 ? 36.869 -27.783 22.381 1.00 53.15 624 VAL B O 1
ATOM 7365 N N . SER B 1 448 ? 38.022 -28.876 23.977 1.00 53.05 625 SER B N 1
ATOM 7366 C CA . SER B 1 448 ? 38.550 -29.860 23.036 1.00 53.19 625 SER B CA 1
ATOM 7367 C C . SER B 1 448 ? 37.428 -30.658 22.385 1.00 51.59 625 SER B C 1
ATOM 7368 O O . SER B 1 448 ? 37.405 -30.833 21.161 1.00 51.90 625 SER B O 1
ATOM 7371 N N . CYS B 1 449 ? 36.492 -31.161 23.191 1.00 50.19 626 CYS B N 1
ATOM 7372 C CA . CYS B 1 449 ? 35.386 -31.932 22.635 1.00 49.41 626 CYS B CA 1
ATOM 7373 C C . CYS B 1 449 ? 34.540 -31.078 21.699 1.00 48.58 626 CYS B C 1
ATOM 7374 O O . CYS B 1 449 ? 34.135 -31.539 20.626 1.00 49.06 626 CYS B O 1
ATOM 7377 N N . GLU B 1 450 ? 34.281 -29.824 22.079 1.00 46.25 627 GLU B N 1
ATOM 7378 C CA . GLU B 1 450 ? 33.475 -28.942 21.239 1.00 45.18 627 GLU B CA 1
ATOM 7379 C C . GLU B 1 450 ? 34.152 -28.684 19.899 1.00 48.09 627 GLU B C 1
ATOM 7380 O O . GLU B 1 450 ? 33.515 -28.771 18.843 1.00 48.69 627 GLU B O 1
ATOM 7386 N N . GLU B 1 451 ? 35.446 -28.354 19.924 1.00 50.37 628 GLU B N 1
ATOM 7387 C CA . GLU B 1 451 ? 36.177 -28.141 18.679 1.00 53.89 628 GLU B CA 1
ATOM 7388 C C . GLU B 1 451 ? 36.163 -29.396 17.816 1.00 57.58 628 GLU B C 1
ATOM 7389 O O . GLU B 1 451 ? 36.098 -29.312 16.583 1.00 58.75 628 GLU B O 1
ATOM 7391 N N . GLU B 1 452 ? 36.217 -30.571 18.447 1.00 59.30 629 GLU B N 1
ATOM 7392 C CA . GLU B 1 452 ? 36.097 -31.817 17.698 1.00 60.80 629 GLU B CA 1
ATOM 7393 C C . GLU B 1 452 ? 34.672 -32.029 17.203 1.00 58.10 629 GLU B C 1
ATOM 7394 O O . GLU B 1 452 ? 34.465 -32.512 16.084 1.00 59.72 629 GLU B O 1
ATOM 7400 N N . ILE B 1 453 ? 33.678 -31.682 18.025 1.00 55.11 630 ILE B N 1
ATOM 7401 C CA . ILE B 1 453 ? 32.286 -31.791 17.595 1.00 53.63 630 ILE B CA 1
ATOM 7402 C C . ILE B 1 453 ? 32.031 -30.892 16.393 1.00 54.91 630 ILE B C 1
ATOM 7403 O O . ILE B 1 453 ? 31.384 -31.299 15.421 1.00 55.51 630 ILE B O 1
ATOM 7408 N N . LYS B 1 454 ? 32.544 -29.659 16.435 1.00 55.60 631 LYS B N 1
ATOM 7409 C CA . LYS B 1 454 ? 32.391 -28.754 15.299 1.00 55.30 631 LYS B CA 1
ATOM 7410 C C . LYS B 1 454 ? 33.076 -29.308 14.056 1.00 56.47 631 LYS B C 1
ATOM 7411 O O . LYS B 1 454 ? 32.539 -29.210 12.946 1.00 55.91 631 LYS B O 1
ATOM 7417 N N . LYS B 1 455 ? 34.261 -29.898 14.222 1.00 57.56 632 LYS B N 1
ATOM 7418 C CA . LYS B 1 455 ? 35.004 -30.403 13.072 1.00 59.49 632 LYS B CA 1
ATOM 7419 C C . LYS B 1 455 ? 34.334 -31.633 12.471 1.00 59.87 632 LYS B C 1
ATOM 7420 O O . LYS B 1 455 ? 34.214 -31.743 11.245 1.00 61.36 632 LYS B O 1
ATOM 7422 N N . GLU B 1 456 ? 33.887 -32.566 13.314 1.00 58.85 633 GLU B N 1
ATOM 7423 C CA . GLU B 1 456 ? 33.300 -33.800 12.807 1.00 60.03 633 GLU B CA 1
ATOM 7424 C C . GLU B 1 456 ? 31.881 -33.595 12.290 1.00 59.88 633 GLU B C 1
ATOM 7425 O O . GLU B 1 456 ? 31.463 -34.290 11.357 1.00 62.70 633 GLU B O 1
ATOM 7431 N N . THR B 1 457 ? 31.129 -32.657 12.871 1.00 57.63 634 THR B N 1
ATOM 7432 C CA . THR B 1 457 ? 29.776 -32.401 12.383 1.00 58.06 634 THR B CA 1
ATOM 7433 C C . THR B 1 457 ? 29.801 -31.753 11.005 1.00 60.88 634 THR B C 1
ATOM 7434 O O . THR B 1 457 ? 28.932 -32.025 10.169 1.00 60.95 634 THR B O 1
ATOM 7436 N N . ALA B 1 458 ? 30.790 -30.894 10.748 1.00 64.50 635 ALA B N 1
ATOM 7437 C CA . ALA B 1 458 ? 30.895 -30.252 9.443 1.00 68.99 635 ALA B CA 1
ATOM 7438 C C . ALA B 1 458 ? 31.428 -31.212 8.387 1.00 75.91 635 ALA B C 1
ATOM 7439 O O . ALA B 1 458 ? 30.999 -31.163 7.229 1.00 77.68 635 ALA B O 1
ATOM 7441 N N . ARG B 1 459 ? 32.362 -32.088 8.767 1.00 79.86 636 ARG B N 1
ATOM 7442 C CA . ARG B 1 459 ? 32.926 -33.032 7.809 1.00 83.34 636 ARG B CA 1
ATOM 7443 C C . ARG B 1 459 ? 31.880 -34.020 7.308 1.00 84.39 636 ARG B C 1
ATOM 7444 O O . ARG B 1 459 ? 31.959 -34.474 6.161 1.00 88.08 636 ARG B O 1
ATOM 7446 N N . LEU B 1 460 ? 30.899 -34.362 8.145 1.00 79.75 637 LEU B N 1
ATOM 7447 C CA . LEU B 1 460 ? 29.820 -35.266 7.763 1.00 78.96 637 LEU B CA 1
ATOM 7448 C C . LEU B 1 460 ? 28.645 -34.537 7.120 1.00 77.70 637 LEU B C 1
ATOM 7449 O O . LEU B 1 460 ? 27.510 -35.031 7.172 1.00 78.35 637 LEU B O 1
ATOM 7451 N N . SER B 1 461 ? 28.885 -33.378 6.517 1.00 75.39 638 SER B N 1
ATOM 7452 C CA . SER B 1 461 ? 27.823 -32.609 5.879 1.00 72.07 638 SER B CA 1
ATOM 7453 C C . SER B 1 461 ? 28.208 -32.218 4.455 1.00 73.86 638 SER B C 1
ATOM 7454 O O . SER B 1 461 ? 29.339 -32.441 4.024 1.00 75.56 638 SER B O 1
ATOM 7457 N N . GLY B 1 472 ? 27.466 -25.647 8.394 1.00 58.10 649 GLY B N 1
ATOM 7458 C CA . GLY B 1 472 ? 27.081 -27.046 8.440 1.00 59.61 649 GLY B CA 1
ATOM 7459 C C . GLY B 1 472 ? 27.450 -27.729 9.743 1.00 59.93 649 GLY B C 1
ATOM 7460 O O . GLY B 1 472 ? 26.908 -28.782 10.079 1.00 60.52 649 GLY B O 1
ATOM 7461 N N . ALA B 1 473 ? 28.377 -27.124 10.479 1.00 56.34 650 ALA B N 1
ATOM 7462 C CA . ALA B 1 473 ? 28.820 -27.682 11.748 1.00 52.44 650 ALA B CA 1
ATOM 7463 C C . ALA B 1 473 ? 27.804 -27.395 12.844 1.00 47.63 650 ALA B C 1
ATOM 7464 O O . ALA B 1 473 ? 27.165 -26.339 12.859 1.00 46.72 650 ALA B O 1
ATOM 7466 N N . MET B 1 474 ? 27.653 -28.344 13.761 1.00 45.03 651 MET B N 1
ATOM 7467 C CA . MET B 1 474 ? 26.836 -28.142 14.947 1.00 42.08 651 MET B CA 1
ATOM 7468 C C . MET B 1 474 ? 27.731 -27.751 16.116 1.00 41.38 651 MET B C 1
ATOM 7469 O O . MET B 1 474 ? 28.880 -28.190 16.219 1.00 42.94 651 MET B O 1
ATOM 7474 N N . LYS B 1 475 ? 27.201 -26.897 16.986 1.00 39.50 652 LYS B N 1
ATOM 7475 C CA . LYS B 1 475 ? 27.954 -26.392 18.122 1.00 38.18 652 LYS B CA 1
ATOM 7476 C C . LYS B 1 475 ? 27.040 -26.334 19.336 1.00 34.43 652 LYS B C 1
ATOM 7477 O O . LYS B 1 475 ? 25.817 -26.451 19.228 1.00 31.24 652 LYS B O 1
ATOM 7483 N N . SER B 1 476 ? 27.652 -26.153 20.503 1.00 34.81 653 SER B N 1
ATOM 7484 C CA . SER B 1 476 ? 26.890 -26.020 21.736 1.00 35.49 653 SER B CA 1
ATOM 7485 C C . SER B 1 476 ? 26.170 -24.679 21.747 1.00 35.65 653 SER B C 1
ATOM 7486 O O . SER B 1 476 ? 26.809 -23.622 21.738 1.00 37.76 653 SER B O 1
ATOM 7489 N N . LEU B 1 477 ? 24.838 -24.722 21.751 1.00 34.62 654 LEU B N 1
ATOM 7490 C CA . LEU B 1 477 ? 24.060 -23.493 21.844 1.00 33.74 654 LEU B CA 1
ATOM 7491 C C . LEU B 1 477 ? 24.146 -22.911 23.249 1.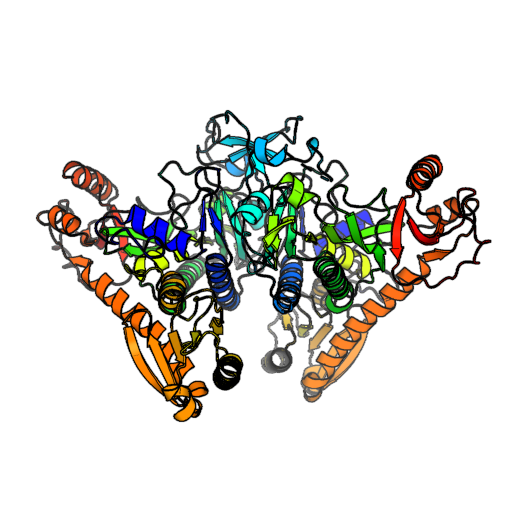00 34.78 654 LEU B C 1
ATOM 7492 O O . LEU B 1 477 ? 24.553 -21.759 23.437 1.00 34.82 654 LEU B O 1
ATOM 7497 N N . CYS B 1 478 ? 23.776 -23.705 24.249 1.00 35.28 655 CYS B N 1
ATOM 7498 C CA . CYS B 1 478 ? 23.893 -23.323 25.648 1.00 34.84 655 CYS B CA 1
ATOM 7499 C C . CYS B 1 478 ? 23.716 -24.570 26.497 1.00 34.42 655 CYS B C 1
ATOM 7500 O O . CYS B 1 478 ? 23.030 -25.514 26.096 1.00 34.11 655 CYS B O 1
ATOM 7503 N N . ILE B 1 479 ? 24.350 -24.567 27.664 1.00 33.84 656 ILE B N 1
ATOM 7504 C CA . ILE B 1 479 ? 24.105 -25.599 28.665 1.00 33.12 656 ILE B CA 1
ATOM 7505 C C . ILE B 1 479 ? 22.828 -25.196 29.392 1.00 32.84 656 ILE B C 1
ATOM 7506 O O . ILE B 1 479 ? 22.848 -24.251 30.194 1.00 34.03 656 ILE B O 1
ATOM 7511 N N . PRO B 1 480 ? 21.705 -25.871 29.144 1.00 32.40 657 PRO B N 1
ATOM 7512 C CA . PRO B 1 480 ? 20.410 -25.342 29.590 1.00 33.27 657 PRO B CA 1
ATOM 7513 C C . PRO B 1 480 ? 20.319 -25.230 31.104 1.00 35.01 657 PRO B C 1
ATOM 7514 O O . PRO B 1 480 ? 20.802 -26.092 31.842 1.00 35.40 657 PRO B O 1
ATOM 7518 N N . ASN B 1 481 ? 19.697 -24.138 31.560 1.00 35.38 658 ASN B N 1
ATOM 7519 C CA . ASN B 1 481 ? 19.367 -24.009 32.976 1.00 38.11 658 ASN B CA 1
ATOM 7520 C C . ASN B 1 481 ? 18.528 -25.189 33.446 1.00 40.77 658 ASN B C 1
ATOM 7521 O O . ASN B 1 481 ? 18.740 -25.715 34.545 1.00 39.92 658 ASN B O 1
ATOM 7526 N N . ASP B 1 482 ? 17.576 -25.620 32.624 1.00 43.14 659 ASP B N 1
ATOM 7527 C CA . ASP B 1 482 ? 16.718 -26.752 32.942 1.00 46.49 659 ASP B CA 1
ATOM 7528 C C . ASP B 1 482 ? 17.400 -28.045 32.512 1.00 45.89 659 ASP B C 1
ATOM 7529 O O . ASP B 1 482 ? 17.711 -28.228 31.330 1.00 45.55 659 ASP B O 1
ATOM 7534 N N . GLN B 1 483 ? 17.626 -28.938 33.470 1.00 47.37 660 GLN B N 1
ATOM 7535 C CA . GLN B 1 483 ? 18.218 -30.249 33.222 1.00 49.24 660 GLN B CA 1
ATOM 7536 C C . GLN B 1 483 ? 17.144 -31.297 33.504 1.00 51.30 660 GLN B C 1
ATOM 7537 O O . GLN B 1 483 ? 17.057 -31.840 34.606 1.00 53.21 660 GLN B O 1
ATOM 7543 N N . ILE B 1 484 ? 16.315 -31.573 32.493 1.00 51.34 661 ILE B N 1
ATOM 7544 C CA . ILE B 1 484 ? 15.262 -32.567 32.654 1.00 53.78 661 ILE B CA 1
ATOM 7545 C C . ILE B 1 484 ? 15.820 -33.982 32.640 1.00 55.01 661 ILE B C 1
ATOM 7546 O O . ILE B 1 484 ? 15.162 -34.909 33.126 1.00 57.92 661 ILE B O 1
ATOM 7551 N N . PHE B 1 485 ? 17.020 -34.176 32.101 1.00 53.47 662 PHE B N 1
ATOM 7552 C CA . PHE B 1 485 ? 17.676 -35.475 32.073 1.00 55.89 662 PHE B CA 1
ATOM 7553 C C . PHE B 1 485 ? 18.803 -35.484 33.096 1.00 59.25 662 PHE B C 1
ATOM 7554 O O . PHE B 1 485 ? 19.618 -34.556 33.136 1.00 59.52 662 PHE B O 1
ATOM 7562 N N . LYS B 1 486 ? 18.845 -36.528 33.916 1.00 61.57 663 LYS B N 1
ATOM 7563 C CA . LYS B 1 486 ? 19.802 -36.614 35.007 1.00 63.44 663 LYS B CA 1
ATOM 7564 C C . LYS B 1 486 ? 21.067 -37.348 34.572 1.00 64.40 663 LYS B C 1
ATOM 7565 O O . LYS B 1 486 ? 21.097 -38.046 33.555 1.00 63.47 663 LYS B O 1
ATOM 7567 N N . ILE B 1 487 ? 22.119 -37.181 35.369 1.00 66.45 664 ILE B N 1
ATOM 7568 C CA . ILE B 1 487 ? 23.424 -37.779 35.113 1.00 66.88 664 ILE B CA 1
ATOM 7569 C C . ILE B 1 487 ? 23.654 -38.891 36.125 1.00 70.66 664 ILE B C 1
ATOM 7570 O O . ILE B 1 487 ? 23.503 -38.679 37.334 1.00 71.69 664 ILE B O 1
ATOM 7575 N N . GLU B 1 488 ? 24.014 -40.074 35.632 1.00 73.66 665 GLU B N 1
ATOM 7576 C CA . GLU B 1 488 ? 24.450 -41.164 36.498 1.00 77.25 665 GLU B CA 1
ATOM 7577 C C . GLU B 1 488 ? 25.889 -40.888 36.916 1.00 78.75 665 GLU B C 1
ATOM 7578 O O . GLU B 1 488 ? 26.814 -41.028 36.109 1.00 78.13 665 GLU B O 1
ATOM 7580 N N . GLU B 1 489 ? 26.076 -40.485 38.172 1.00 81.12 666 GLU B N 1
ATOM 7581 C CA . GLU B 1 489 ? 27.389 -40.067 38.650 1.00 81.11 666 GLU B CA 1
ATOM 7582 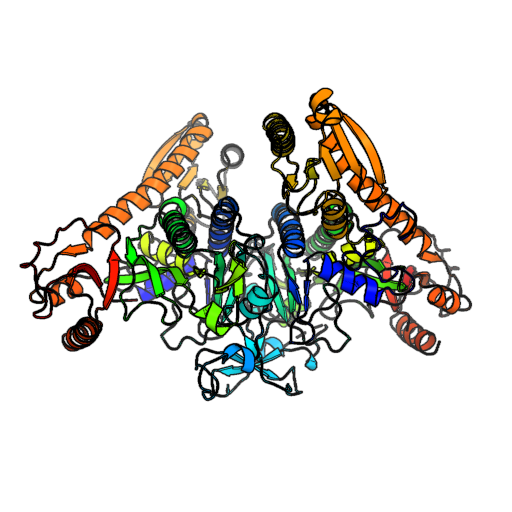C C . GLU B 1 489 ? 28.395 -41.205 38.536 1.00 82.86 666 GLU B C 1
ATOM 7583 O O . GLU B 1 489 ? 28.233 -42.256 39.163 1.00 85.36 666 GLU B O 1
ATOM 7585 N N . GLY B 1 490 ? 29.432 -40.990 37.732 1.00 79.35 667 GLY B N 1
ATOM 7586 C CA . GLY B 1 490 ? 30.467 -41.981 37.533 1.00 78.51 667 GLY B CA 1
ATOM 7587 C C . GLY B 1 490 ? 30.208 -42.977 36.426 1.00 77.32 667 GLY B C 1
ATOM 7588 O O . GLY B 1 490 ? 30.981 -43.932 36.285 1.00 79.40 667 GLY B O 1
ATOM 7589 N N . LYS B 1 491 ? 29.152 -42.789 35.635 1.00 74.27 668 LYS B N 1
ATOM 7590 C CA . LYS B 1 491 ? 28.820 -43.738 34.580 1.00 72.30 668 LYS B CA 1
ATOM 7591 C C . LYS B 1 491 ? 28.518 -43.027 33.266 1.00 68.89 668 LYS B C 1
ATOM 7592 O O . LYS B 1 491 ? 29.045 -43.407 32.216 1.00 68.09 668 LYS B O 1
ATOM 7594 N N . THR B 1 492 ? 27.669 -41.999 33.314 1.00 65.81 669 THR B N 1
ATOM 7595 C CA . THR B 1 492 ? 27.269 -41.285 32.107 1.00 62.20 669 THR B CA 1
ATOM 7596 C C . THR B 1 492 ? 28.467 -40.613 31.447 1.00 59.58 669 THR B C 1
ATOM 7597 O O . THR B 1 492 ? 28.990 -39.618 31.958 1.00 58.83 669 THR B O 1
ATOM 7601 N N . LYS B 1 493 ? 28.905 -41.153 30.316 1.00 59.58 670 LYS B N 1
ATOM 7602 C CA . LYS B 1 493 ? 30.035 -40.603 29.588 1.00 60.26 670 LYS B CA 1
ATOM 7603 C C . LYS B 1 493 ? 29.568 -39.549 28.591 1.00 59.03 670 LYS B C 1
ATOM 7604 O O . LYS B 1 493 ? 28.391 -39.474 28.231 1.00 58.80 670 LYS B O 1
ATOM 7606 N N . CYS B 1 494 ? 30.516 -38.723 28.155 1.00 57.83 671 CYS B N 1
ATOM 7607 C CA . CYS B 1 494 ? 30.230 -37.741 27.120 1.00 54.31 671 CYS B CA 1
ATOM 7608 C C . CYS B 1 494 ? 29.755 -38.440 25.853 1.00 53.82 671 CYS B C 1
ATOM 7609 O O . CYS B 1 494 ? 30.220 -39.532 25.515 1.00 55.64 671 CYS B O 1
ATOM 7612 N N . PHE B 1 495 ? 28.814 -37.806 25.152 1.00 51.62 672 PHE B N 1
ATOM 7613 C CA . PHE B 1 495 ? 28.244 -38.420 23.960 1.00 51.05 672 PHE B CA 1
ATOM 7614 C C . PHE B 1 495 ? 29.237 -38.483 22.808 1.00 51.40 672 PHE B C 1
ATOM 7615 O O . PHE B 1 495 ? 29.013 -39.238 21.856 1.00 51.87 672 PHE B O 1
ATOM 7623 N N . PHE B 1 496 ? 30.329 -37.722 22.875 1.00 51.23 673 PHE B N 1
ATOM 7624 C CA . PHE B 1 496 ? 31.278 -37.634 21.774 1.00 53.51 673 PHE B CA 1
ATOM 7625 C C . PHE B 1 496 ? 32.655 -38.192 22.095 1.00 56.76 673 PHE B C 1
ATOM 7626 O O . PHE B 1 496 ? 33.295 -38.758 21.207 1.00 58.94 673 PHE B O 1
ATOM 7634 N N . CYS B 1 497 ? 33.130 -38.049 23.328 1.00 57.27 674 CYS B N 1
ATOM 7635 C CA . CYS B 1 497 ? 34.446 -38.545 23.714 1.00 59.07 674 CYS B CA 1
ATOM 7636 C C . CYS B 1 497 ? 34.302 -39.562 24.847 1.00 60.76 674 CYS B C 1
ATOM 7637 O O . CYS B 1 497 ? 33.208 -40.049 25.141 1.00 60.87 674 CYS B O 1
ATOM 7640 N N . ASP B 1 498 ? 35.427 -39.876 25.491 1.00 62.23 675 ASP B N 1
ATOM 7641 C CA . ASP B 1 498 ? 35.468 -40.921 26.506 1.00 63.59 675 ASP B CA 1
ATOM 7642 C C . ASP B 1 498 ? 35.179 -40.414 27.912 1.00 63.60 675 ASP B C 1
ATOM 7643 O O . ASP B 1 498 ? 34.807 -41.213 28.779 1.00 66.04 675 ASP B O 1
ATOM 7645 N N . LYS B 1 499 ? 35.332 -39.116 28.155 1.00 60.94 676 LYS B N 1
ATOM 7646 C CA . LYS B 1 499 ? 35.249 -38.579 29.504 1.00 59.72 676 LYS B CA 1
ATOM 7647 C C . LYS B 1 499 ? 33.815 -38.612 30.026 1.00 59.10 676 LYS B C 1
ATOM 7648 O O . LYS B 1 499 ? 32.848 -38.747 29.271 1.00 59.08 676 LYS B O 1
ATOM 7654 N N . LEU B 1 500 ? 33.689 -38.494 31.346 1.00 59.16 677 LEU B N 1
ATOM 7655 C CA . LEU B 1 500 ? 32.376 -38.430 31.971 1.00 57.40 677 LEU B CA 1
ATOM 7656 C C . LEU B 1 500 ? 31.687 -37.114 31.631 1.00 55.40 677 LEU B C 1
ATOM 7657 O O . LEU B 1 500 ? 32.328 -36.074 31.461 1.00 54.26 677 LEU B O 1
ATOM 7662 N N . ALA B 1 501 ? 30.362 -37.169 31.535 1.00 54.37 678 ALA B N 1
ATOM 7663 C CA . ALA B 1 501 ? 29.566 -36.005 31.176 1.00 52.24 678 ALA B CA 1
ATOM 7664 C C . ALA B 1 501 ? 29.249 -35.183 32.418 1.00 51.66 678 ALA B C 1
ATOM 7665 O O . ALA B 1 501 ? 28.787 -35.725 33.428 1.00 52.59 678 ALA B O 1
ATOM 7667 N N . LYS B 1 502 ? 29.505 -33.876 32.342 1.00 49.98 679 LYS B N 1
ATOM 7668 C CA . LYS B 1 502 ? 29.116 -32.984 33.429 1.00 49.45 679 LYS B CA 1
ATOM 7669 C C . LYS B 1 502 ? 27.599 -32.912 33.549 1.00 49.79 679 LYS B C 1
ATOM 7670 O O . LYS B 1 502 ? 27.037 -33.151 34.624 1.00 51.86 679 LYS B O 1
ATOM 7672 N N . LYS B 1 503 ? 26.922 -32.586 32.449 1.00 47.71 680 LYS B N 1
ATOM 7673 C CA . LYS B 1 503 ? 25.463 -32.621 32.406 1.00 46.04 680 LYS B CA 1
ATOM 7674 C C . LYS B 1 503 ? 25.037 -32.717 30.939 1.00 43.18 680 LYS B C 1
ATOM 7675 O O . LYS B 1 503 ? 25.773 -33.266 30.113 1.00 43.58 680 LYS B O 1
ATOM 7681 N N . PHE B 1 504 ? 23.860 -32.186 30.622 1.00 39.64 681 PHE B N 1
ATOM 7682 C CA . PHE B 1 504 ? 23.323 -32.213 29.268 1.00 39.15 681 PHE B CA 1
ATOM 7683 C C . PHE B 1 504 ? 23.428 -30.826 28.651 1.00 37.80 681 PHE B C 1
ATOM 7684 O O . PHE B 1 504 ? 23.085 -29.827 29.294 1.00 38.14 681 PHE B O 1
ATOM 7692 N N . THR B 1 505 ? 23.902 -30.769 27.409 1.00 36.07 682 THR B N 1
ATOM 7693 C CA . THR B 1 505 ? 24.103 -29.521 26.687 1.00 36.37 682 THR B CA 1
ATOM 7694 C C . THR B 1 505 ? 23.298 -29.543 25.395 1.00 37.80 682 THR B C 1
ATOM 7695 O O . THR B 1 505 ? 23.227 -30.571 24.713 1.00 39.27 682 THR B O 1
ATOM 7699 N N . LEU B 1 506 ? 22.687 -28.407 25.066 1.00 35.63 683 LEU B N 1
ATOM 7700 C CA . LEU B 1 506 ? 21.890 -28.272 23.854 1.00 35.96 683 LEU B CA 1
ATOM 7701 C C . LEU B 1 506 ? 22.798 -27.912 22.683 1.00 36.46 683 LEU B C 1
ATOM 7702 O O . LEU B 1 506 ? 23.510 -26.902 22.726 1.00 37.04 683 LEU B O 1
ATOM 7707 N N . PHE B 1 507 ? 22.771 -28.738 21.643 1.00 37.24 684 PHE B N 1
ATOM 7708 C CA . PHE B 1 507 ? 23.545 -28.527 20.430 1.00 37.30 684 PHE B CA 1
ATOM 7709 C C . PHE B 1 507 ? 22.610 -28.263 19.253 1.00 39.29 684 PHE B C 1
ATOM 7710 O O . PHE B 1 507 ? 21.394 -28.444 19.336 1.00 39.88 684 PHE B O 1
ATOM 7718 N N . GLY B 1 508 ? 23.198 -27.833 18.151 1.00 39.76 685 GLY B N 1
ATOM 7719 C CA . GLY B 1 508 ? 22.440 -27.608 16.941 1.00 39.33 685 GLY B CA 1
ATOM 7720 C C . GLY B 1 508 ? 23.203 -26.755 15.959 1.00 38.89 685 GLY B C 1
ATOM 7721 O O . GLY B 1 508 ? 24.191 -26.096 16.294 1.00 37.86 685 GLY B O 1
ATOM 7722 N N . ARG B 1 509 ? 22.747 -26.787 14.714 1.00 40.44 686 ARG B N 1
ATOM 7723 C CA . ARG B 1 509 ? 23.320 -25.932 13.683 1.00 42.53 686 ARG B CA 1
ATOM 7724 C C . ARG B 1 509 ? 22.837 -24.498 13.866 1.00 43.31 686 ARG B C 1
ATOM 7725 O O . ARG B 1 509 ? 21.745 -24.246 14.384 1.00 41.35 686 ARG B O 1
ATOM 7733 N N . SER B 1 510 ? 23.667 -23.551 13.435 1.00 47.39 687 SER B N 1
ATOM 7734 C CA . SER B 1 510 ? 23.475 -22.141 13.735 1.00 48.50 687 SER B CA 1
ATOM 7735 C C . SER B 1 510 ? 23.144 -21.362 12.469 1.00 50.91 687 SER B C 1
ATOM 7736 O O . SER B 1 510 ? 23.622 -21.683 11.376 1.00 51.78 687 SER B O 1
ATOM 7739 N N . TYR B 1 511 ? 22.324 -20.327 12.632 1.00 52.70 688 TYR B N 1
ATOM 7740 C CA . TYR B 1 511 ? 21.895 -19.498 11.513 1.00 54.83 688 TYR B CA 1
ATOM 7741 C C . TYR B 1 511 ? 23.066 -18.712 10.937 1.00 56.81 688 TYR B C 1
ATOM 7742 O O . TYR B 1 511 ? 23.860 -18.119 11.668 1.00 57.31 688 TYR B O 1
#

Radius of gyration: 30.89 Å; Cα contacts (8 Å, |Δi|>4): 2192; chains: 2; bounding box: 77×100×80 Å

B-factor: mean 37.05, std 13.2, range [15.46, 112.41]